Protein AF-A0A7V7UCE7-F1 (afdb_monomer)

Nearest PDB structures (foldseek):
  3bz5-assembly1_A  TM=2.834E-01  e=5.303E-12  unclassified
  5e53-assembly2_B  TM=3.609E-01  e=8.798E-06  Gallus gallus
  7mrs-assembly1_A  TM=3.749E-01  e=8.173E-05  Danio rerio
  4y5v-assembly1_F  TM=6.718E-01  e=5.682E-02  Homo sapiens
  5g56-assembly1_A  TM=4.077E-01  e=1.436E-02  Acetivibrio thermocellus

InterPro domains:
  IPR001611 Leucine-rich repeat [PS51450] (193-213)
  IPR003961 Fibronectin type III [PS50853] (626-722)
  IPR013378 Internalin B-like, B-repeat [PF09479] (560-621)
  IPR013378 Internalin B-like, B-repeat [TIGR02543] (589-625)
  IPR013783 Immunoglobulin-like fold [G3DSA:2.60.40.10] (626-721)
  IPR017853 Glycoside hydrolase superfamily [SSF51445] (858-1209)
  IPR032675 Leucine-rich repeat domain superfamily [G3DSA:3.80.10.10] (115-264)
  IPR032675 Leucine-rich repeat domain superfamily [G3DSA:3.80.10.10] (298-503)
  IPR036116 Fibronectin type III superfamily [SSF49265] (626-714)
  IPR042229 Listeria-Bacteroides repeat domain superfamily [G3DSA:2.60.40.4270] (557-625)
  IPR043780 Domain of unknown function DUF5722 [PF18989] (842-1233)
  IPR052574 Cell Division and Infection-Related Protein [PTHR47566] (71-230)

Organism: NCBI:txid2307010

pLDDT: mean 83.27, std 21.73, range [21.67, 98.94]

Structure (mmCIF, N/CA/C/O backbone):
data_AF-A0A7V7UCE7-F1
#
_entry.id   AF-A0A7V7UCE7-F1
#
loop_
_atom_site.group_PDB
_atom_site.id
_atom_site.type_symbol
_atom_site.label_atom_id
_atom_site.label_alt_id
_atom_site.label_comp_id
_atom_site.label_asym_id
_atom_site.label_entity_id
_atom_site.label_seq_id
_atom_site.pdbx_PDB_ins_code
_atom_site.Cartn_x
_atom_site.Cartn_y
_atom_site.Cartn_z
_atom_site.occupancy
_atom_site.B_iso_or_equiv
_atom_site.auth_seq_id
_atom_site.auth_comp_id
_atom_site.auth_asym_id
_atom_site.auth_atom_id
_atom_site.pdbx_PDB_model_num
ATOM 1 N N . MET A 1 1 ? 52.303 9.002 11.054 1.00 23.67 1 MET A N 1
ATOM 2 C CA . MET A 1 1 ? 52.850 9.450 12.361 1.00 23.67 1 MET A CA 1
ATOM 3 C C . MET A 1 1 ? 52.082 10.687 12.829 1.00 23.67 1 MET A C 1
ATOM 5 O O . MET A 1 1 ? 51.393 11.267 12.009 1.00 23.67 1 MET A O 1
ATOM 9 N N . ARG A 1 2 ? 52.197 11.039 14.122 1.00 22.28 2 ARG A N 1
ATOM 10 C CA . ARG A 1 2 ? 52.007 12.368 14.765 1.00 22.28 2 ARG A CA 1
ATOM 11 C C . ARG A 1 2 ? 51.325 13.491 13.943 1.00 22.28 2 ARG A C 1
ATOM 13 O O . ARG A 1 2 ? 51.904 13.961 12.975 1.00 22.28 2 ARG A O 1
ATOM 20 N N . GLY A 1 3 ? 50.183 13.999 14.429 1.00 26.69 3 GLY A N 1
ATOM 21 C CA . GLY A 1 3 ? 49.480 15.158 13.844 1.00 26.69 3 GLY A CA 1
ATOM 22 C C . GLY A 1 3 ? 48.153 15.519 14.535 1.00 26.69 3 GLY A C 1
ATOM 23 O O . GLY A 1 3 ? 47.146 15.711 13.866 1.00 26.69 3 GLY A O 1
ATOM 24 N N . PHE A 1 4 ? 48.103 15.523 15.873 1.00 21.67 4 PHE A N 1
ATOM 25 C CA . PHE A 1 4 ? 46.859 15.715 16.640 1.00 21.67 4 PHE A CA 1
ATOM 26 C C . PHE A 1 4 ? 46.605 17.203 16.992 1.00 21.67 4 PHE A C 1
ATOM 28 O O . PHE A 1 4 ? 47.372 17.786 17.747 1.00 21.67 4 PHE A O 1
ATOM 35 N N . PHE A 1 5 ? 45.470 17.744 16.529 1.00 24.64 5 PHE A N 1
ATOM 36 C CA . PHE A 1 5 ? 44.662 18.832 17.128 1.00 24.64 5 PHE A CA 1
ATOM 37 C C . PHE A 1 5 ? 45.273 20.223 17.451 1.00 24.64 5 PHE A C 1
ATOM 39 O O . PHE A 1 5 ? 45.774 20.466 18.547 1.00 24.64 5 PHE A O 1
ATOM 46 N N . SER A 1 6 ? 44.878 21.214 16.644 1.00 26.36 6 SER A N 1
ATOM 47 C CA . SER A 1 6 ? 44.253 22.479 17.095 1.00 26.36 6 SER A CA 1
ATOM 48 C C . SER A 1 6 ? 43.114 22.812 16.104 1.00 26.36 6 SER A C 1
ATOM 50 O O . SER A 1 6 ? 43.282 22.652 14.904 1.00 26.36 6 SER A O 1
ATOM 52 N N . LYS A 1 7 ? 41.842 22.933 16.523 1.00 25.97 7 LYS A N 1
ATOM 53 C CA . LYS A 1 7 ? 41.157 24.095 17.146 1.00 25.97 7 LYS A CA 1
ATOM 54 C C . LYS A 1 7 ? 41.164 25.364 16.258 1.00 25.97 7 LYS A C 1
ATOM 56 O O . LYS A 1 7 ? 42.241 25.795 15.886 1.00 25.97 7 LYS A O 1
ATOM 61 N N . SER A 1 8 ? 40.041 26.056 15.993 1.00 25.19 8 SER A N 1
ATOM 62 C CA . SER A 1 8 ? 38.633 25.799 16.380 1.00 25.19 8 SER A CA 1
ATOM 63 C C . SER A 1 8 ? 37.626 26.776 15.719 1.00 25.19 8 SER A C 1
ATOM 65 O O . SER A 1 8 ? 37.740 27.966 15.975 1.00 25.19 8 SER A O 1
ATOM 67 N N . PHE A 1 9 ? 36.551 26.255 15.090 1.00 23.66 9 PHE A N 1
ATOM 68 C CA . PHE A 1 9 ? 35.233 26.917 14.851 1.00 23.66 9 PHE A CA 1
ATOM 69 C C . PHE A 1 9 ? 35.211 28.104 13.828 1.00 23.66 9 PHE A C 1
ATOM 71 O O . PHE A 1 9 ? 36.221 28.759 13.640 1.00 23.66 9 PHE A O 1
ATOM 78 N N . HIS A 1 10 ? 34.115 28.440 13.112 1.00 24.58 10 HIS A N 1
ATOM 79 C CA . HIS A 1 10 ? 32.761 27.847 13.034 1.00 24.58 10 HIS A CA 1
ATOM 80 C C . HIS A 1 10 ? 32.027 28.104 11.682 1.00 24.58 10 HIS A C 1
ATOM 82 O O . HIS A 1 10 ? 32.073 29.205 11.155 1.00 24.58 10 HIS A O 1
ATOM 88 N N . LYS A 1 11 ? 31.258 27.101 11.218 1.00 25.03 11 LYS A N 1
ATOM 89 C CA . LYS A 1 11 ? 29.996 27.148 10.423 1.00 25.03 11 LYS A CA 1
ATOM 90 C C . LYS A 1 11 ? 29.757 28.246 9.351 1.00 25.03 11 LYS A C 1
ATOM 92 O O . LYS A 1 11 ? 29.308 29.334 9.695 1.00 25.03 11 LYS A O 1
ATOM 97 N N . LYS A 1 12 ? 29.717 27.829 8.072 1.00 24.91 12 LYS A N 1
ATOM 98 C CA . LYS A 1 12 ? 28.492 27.737 7.217 1.00 24.91 12 LYS A CA 1
ATOM 99 C C . LYS A 1 12 ? 28.856 27.257 5.788 1.00 24.91 12 LYS A C 1
ATOM 101 O O . LYS A 1 12 ? 29.363 28.063 5.022 1.00 24.91 12 LYS A O 1
ATOM 106 N N . ARG A 1 13 ? 28.594 25.977 5.450 1.00 26.92 13 ARG A N 1
ATOM 107 C CA . ARG A 1 13 ? 28.372 25.383 4.092 1.00 26.92 13 ARG A CA 1
ATOM 108 C C . ARG A 1 13 ? 28.498 23.844 4.132 1.00 26.92 13 ARG A C 1
ATOM 110 O O . ARG A 1 13 ? 29.574 23.295 3.935 1.00 26.92 13 ARG A O 1
ATOM 117 N N . LEU A 1 14 ? 27.389 23.184 4.472 1.00 26.16 14 LEU A N 1
ATOM 118 C CA . LEU A 1 14 ? 27.006 21.773 4.247 1.00 26.16 14 LEU A CA 1
ATOM 119 C C . LEU A 1 14 ? 25.583 21.667 4.846 1.00 26.16 14 LEU A C 1
ATOM 121 O O . LEU A 1 14 ? 25.400 22.210 5.943 1.00 26.16 14 LEU A O 1
ATOM 125 N N . PRO A 1 15 ? 24.576 21.056 4.191 1.00 30.05 15 PRO A N 1
ATOM 126 C CA . PRO A 1 15 ? 24.658 19.980 3.197 1.00 30.05 15 PRO A CA 1
ATOM 127 C C . PRO A 1 15 ? 24.582 20.435 1.728 1.00 30.05 15 PRO A C 1
ATOM 129 O O . PRO A 1 15 ? 23.951 21.440 1.426 1.00 30.05 15 PRO A O 1
ATOM 132 N N . PHE A 1 16 ? 25.199 19.657 0.828 1.00 25.16 16 PHE A N 1
ATOM 133 C CA . PHE A 1 16 ? 24.951 19.700 -0.628 1.00 25.16 16 PHE A CA 1
ATOM 134 C C . PHE A 1 16 ? 25.319 18.372 -1.344 1.00 25.16 16 PHE A C 1
ATOM 136 O O . PHE A 1 16 ? 25.553 18.348 -2.543 1.00 25.16 16 PHE A O 1
ATOM 143 N N . LEU A 1 17 ? 25.435 17.254 -0.612 1.00 27.25 17 LEU A N 1
ATOM 144 C CA . LEU A 1 17 ? 25.770 15.932 -1.172 1.00 27.25 17 LEU A CA 1
ATOM 145 C C . LEU A 1 17 ? 24.770 14.877 -0.677 1.00 27.25 17 LEU A C 1
ATOM 147 O O . LEU A 1 17 ? 25.095 14.074 0.195 1.00 27.25 17 LEU A O 1
ATOM 151 N N . LEU A 1 18 ? 23.536 15.002 -1.177 1.00 29.81 18 LEU A N 1
ATOM 152 C CA . LEU A 1 18 ? 22.464 13.986 -1.284 1.00 29.81 18 LEU A CA 1
ATOM 153 C C . LEU A 1 18 ? 21.170 14.625 -1.856 1.00 29.81 18 LEU A C 1
ATOM 155 O O . LEU A 1 18 ? 20.064 14.245 -1.493 1.00 29.81 18 LEU A O 1
ATOM 159 N N . LEU A 1 19 ? 21.308 15.660 -2.701 1.00 25.17 19 LEU A N 1
ATOM 160 C CA . LEU A 1 19 ? 20.216 16.565 -3.109 1.00 25.17 19 LEU A CA 1
ATOM 161 C C . LEU A 1 19 ? 19.968 16.571 -4.634 1.00 25.17 19 LEU A C 1
ATOM 163 O O . LEU A 1 19 ? 19.284 17.449 -5.140 1.00 25.17 19 LEU A O 1
ATOM 167 N N . ILE A 1 20 ? 20.544 15.618 -5.377 1.00 25.30 20 ILE A N 1
ATOM 168 C CA . ILE A 1 20 ? 20.394 15.494 -6.841 1.00 25.30 20 ILE A CA 1
ATOM 169 C C . ILE A 1 20 ? 20.175 14.012 -7.199 1.00 25.30 20 ILE A C 1
ATOM 171 O O . ILE A 1 20 ? 20.929 13.421 -7.968 1.00 25.30 20 ILE A O 1
ATOM 175 N N . CYS A 1 21 ? 19.176 13.389 -6.561 1.00 26.44 21 CYS A N 1
ATOM 176 C CA . CYS A 1 21 ? 18.875 11.960 -6.734 1.00 26.44 21 CYS A CA 1
ATOM 177 C C . CYS A 1 21 ? 17.423 11.672 -7.149 1.00 26.44 21 CYS A C 1
ATOM 179 O O . CYS A 1 21 ? 17.206 10.699 -7.859 1.00 26.44 21 CYS A O 1
ATOM 181 N N . ILE A 1 22 ? 16.438 12.480 -6.722 1.00 32.56 22 ILE A N 1
ATOM 182 C CA . ILE A 1 22 ? 15.011 12.249 -7.023 1.00 32.56 22 ILE A CA 1
ATOM 183 C C . ILE A 1 22 ? 14.295 13.579 -7.326 1.00 32.56 22 ILE A C 1
ATOM 185 O O . ILE A 1 22 ? 13.597 14.139 -6.486 1.00 32.56 22 ILE A O 1
ATOM 189 N N . LEU A 1 23 ? 14.473 14.074 -8.552 1.00 24.14 23 LEU A N 1
ATOM 190 C CA . LEU A 1 23 ? 13.428 14.825 -9.272 1.00 24.14 23 LEU A CA 1
ATOM 191 C C . LEU A 1 23 ? 12.889 14.026 -10.477 1.00 24.14 23 LEU A C 1
ATOM 193 O O . LEU A 1 23 ? 11.981 14.480 -11.159 1.00 24.14 23 LEU A O 1
ATOM 197 N N . THR A 1 24 ? 13.424 12.822 -10.712 1.00 26.25 24 THR A N 1
ATOM 198 C CA . THR A 1 24 ? 13.091 11.934 -11.836 1.00 26.25 24 THR A CA 1
ATOM 199 C C . THR A 1 24 ? 13.032 10.459 -11.401 1.00 26.25 24 THR A C 1
ATOM 201 O O . THR A 1 24 ? 13.608 9.578 -12.035 1.00 26.25 24 THR A O 1
ATOM 204 N N . GLU A 1 25 ? 12.304 10.154 -10.316 1.00 29.14 25 GLU A N 1
ATOM 205 C CA . GLU A 1 25 ? 11.680 8.822 -10.204 1.00 29.14 25 GLU A CA 1
ATOM 206 C C . GLU A 1 25 ? 10.462 8.814 -11.139 1.00 29.14 25 GLU A C 1
ATOM 208 O O . GLU A 1 25 ? 9.338 9.099 -10.725 1.00 29.14 25 GLU A O 1
ATOM 213 N N . SER A 1 26 ? 10.709 8.548 -12.424 1.00 25.58 26 SER A N 1
ATOM 214 C CA . SER A 1 26 ? 9.667 8.477 -13.448 1.00 25.58 26 SER A CA 1
ATOM 215 C C . SER A 1 26 ? 8.749 7.284 -13.188 1.00 25.58 26 SER A C 1
ATOM 217 O O . SER A 1 26 ? 9.006 6.161 -13.623 1.00 25.58 26 SER A O 1
ATOM 219 N N . VAL A 1 27 ? 7.646 7.539 -12.487 1.00 26.81 27 VAL A N 1
ATOM 220 C CA . VAL A 1 27 ? 6.449 6.705 -12.591 1.00 26.81 27 VAL A CA 1
ATOM 221 C C . VAL A 1 27 ? 5.976 6.836 -14.033 1.00 26.81 27 VAL A C 1
ATOM 223 O O . VAL A 1 27 ? 5.474 7.888 -14.416 1.00 26.81 27 VAL A O 1
ATOM 226 N N . ILE A 1 28 ? 6.175 5.792 -14.837 1.00 24.33 28 ILE A N 1
ATOM 227 C CA . ILE A 1 28 ? 5.596 5.729 -16.179 1.00 24.33 28 ILE A CA 1
ATOM 228 C C . ILE A 1 28 ? 4.081 5.629 -15.988 1.00 24.33 28 ILE A C 1
ATOM 230 O O . ILE A 1 28 ? 3.570 4.604 -15.528 1.00 24.33 28 ILE A O 1
ATOM 234 N N . PHE A 1 29 ? 3.383 6.727 -16.264 1.00 23.66 29 PHE A N 1
ATOM 235 C CA . PHE A 1 29 ? 1.930 6.765 -16.315 1.00 23.66 29 PHE A CA 1
ATOM 236 C C . PHE A 1 29 ? 1.479 6.267 -17.694 1.00 23.66 29 PHE A C 1
ATOM 238 O O . PHE A 1 29 ? 1.964 6.795 -18.692 1.00 23.66 29 PHE A O 1
ATOM 245 N N . PRO A 1 30 ? 0.542 5.310 -17.783 1.00 24.25 30 PRO A N 1
ATOM 246 C CA . PRO A 1 30 ? -0.376 5.283 -18.908 1.00 24.25 30 PRO A CA 1
ATOM 247 C C . PRO A 1 30 ? -1.376 6.431 -18.714 1.00 24.25 30 PRO A C 1
ATOM 249 O O . PRO A 1 30 ? -1.992 6.527 -17.644 1.00 24.25 30 PRO A O 1
ATOM 252 N N . ASP A 1 31 ? -1.526 7.300 -19.710 1.00 23.47 31 ASP A N 1
ATOM 253 C CA . ASP A 1 31 ? -2.637 8.252 -19.717 1.00 23.47 31 ASP A CA 1
ATOM 254 C C . ASP A 1 31 ? -3.942 7.517 -20.062 1.00 23.47 31 ASP A C 1
ATOM 256 O O . ASP A 1 31 ? -3.928 6.506 -20.767 1.00 23.47 31 ASP A O 1
ATOM 260 N N . MET A 1 32 ? -5.064 7.963 -19.495 1.00 24.58 32 MET A N 1
ATOM 261 C CA . MET A 1 32 ? -6.383 7.403 -19.788 1.00 24.58 32 MET A CA 1
ATOM 262 C C . MET A 1 32 ? -7.509 8.288 -19.241 1.00 24.58 32 MET A C 1
ATOM 264 O O . MET A 1 32 ? -7.653 8.463 -18.025 1.00 24.58 32 MET A O 1
ATOM 268 N N . THR A 1 33 ? -8.390 8.758 -20.125 1.00 24.41 33 THR A N 1
ATOM 269 C CA . THR A 1 33 ? -9.646 9.421 -19.746 1.00 24.41 33 THR A CA 1
ATOM 270 C C . THR A 1 33 ? -10.866 8.702 -20.335 1.00 24.41 33 THR A C 1
ATOM 272 O O . THR A 1 33 ? -10.758 7.951 -21.294 1.00 24.41 33 THR A O 1
ATOM 275 N N . LEU A 1 34 ? -12.040 8.965 -19.742 1.00 27.09 34 LEU A N 1
ATOM 276 C CA . LEU A 1 34 ? -13.383 8.584 -20.226 1.00 27.09 34 LEU A CA 1
ATOM 277 C C . LEU A 1 34 ? -13.734 7.076 -20.276 1.00 27.09 34 LEU A C 1
ATOM 279 O O . LEU A 1 34 ? -12.891 6.202 -20.121 1.00 27.09 34 LEU A O 1
ATOM 283 N N . VAL A 1 35 ? -15.048 6.799 -20.137 1.00 25.80 35 VAL A N 1
ATOM 284 C CA . VAL A 1 35 ? -15.486 5.776 -19.160 1.00 25.80 35 VAL A CA 1
ATOM 285 C C . VAL A 1 35 ? -17.008 5.422 -19.130 1.00 25.80 35 VAL A C 1
ATOM 287 O O . VAL A 1 35 ? -17.846 6.324 -19.230 1.00 25.80 35 VAL A O 1
ATOM 290 N N . HIS A 1 36 ? -17.279 4.178 -18.674 1.00 27.17 36 HIS A N 1
ATOM 291 C CA . HIS A 1 36 ? -18.432 3.597 -17.916 1.00 27.17 36 HIS A CA 1
ATOM 292 C C . HIS A 1 36 ? -19.767 3.234 -18.612 1.00 27.17 36 HIS A C 1
ATOM 294 O O . HIS A 1 36 ? -20.628 4.094 -18.759 1.00 27.17 36 HIS A O 1
ATOM 300 N N . ALA A 1 37 ? -20.004 1.910 -18.629 1.00 26.75 37 ALA A N 1
ATOM 301 C CA . ALA A 1 37 ? -21.055 1.164 -17.906 1.00 26.75 37 ALA A CA 1
ATOM 302 C C . ALA A 1 37 ? -22.496 1.125 -18.446 1.00 26.75 37 ALA A C 1
ATOM 304 O O . ALA A 1 37 ? -23.168 2.154 -18.473 1.00 26.75 37 ALA A O 1
ATOM 305 N N . THR A 1 38 ? -23.070 -0.091 -18.516 1.00 24.92 38 THR A N 1
ATOM 306 C CA . THR A 1 38 ? -24.053 -0.514 -17.478 1.00 24.92 38 THR A CA 1
ATOM 307 C C . THR A 1 38 ? -24.427 -2.014 -17.397 1.00 24.92 38 THR A C 1
ATOM 309 O O . THR A 1 38 ? -24.594 -2.720 -18.382 1.00 24.92 38 THR A O 1
ATOM 312 N N . GLU A 1 39 ? -24.649 -2.434 -16.143 1.00 29.00 39 GLU A N 1
ATOM 313 C CA . GLU A 1 39 ? -25.415 -3.581 -15.600 1.00 29.00 39 GLU A CA 1
ATOM 314 C C . GLU A 1 39 ? -26.655 -4.062 -16.422 1.00 29.00 39 GLU A C 1
ATOM 316 O O . GLU A 1 39 ? -27.296 -3.259 -17.087 1.00 29.00 39 GLU A O 1
ATOM 321 N N . THR A 1 40 ? -27.196 -5.301 -16.345 1.00 26.14 40 THR A N 1
ATOM 322 C CA . THR A 1 40 ? -27.156 -6.352 -15.286 1.00 26.14 40 THR A CA 1
ATOM 323 C C . THR A 1 40 ? -27.693 -7.742 -15.737 1.00 26.14 40 THR A C 1
ATOM 325 O O . THR A 1 40 ? -28.604 -7.798 -16.555 1.00 26.14 40 THR A O 1
ATOM 328 N N . ALA A 1 41 ? -27.300 -8.810 -15.008 1.00 27.03 41 ALA A N 1
ATOM 329 C CA . ALA A 1 41 ? -28.012 -10.107 -14.806 1.00 27.03 41 ALA A CA 1
ATOM 330 C C . ALA A 1 41 ? -28.160 -11.069 -16.033 1.00 27.03 41 ALA A C 1
ATOM 332 O O . ALA A 1 41 ? -27.987 -10.652 -17.167 1.00 27.03 41 ALA A O 1
ATOM 333 N N . ASN A 1 42 ? -28.436 -12.385 -15.908 1.00 27.34 42 ASN A N 1
ATOM 334 C CA . ASN A 1 42 ? -28.851 -13.219 -14.759 1.00 27.34 42 ASN A CA 1
ATOM 335 C C . ASN A 1 42 ? -28.412 -14.723 -14.885 1.00 27.34 42 ASN A C 1
ATOM 337 O O . ASN A 1 42 ? -27.919 -15.123 -15.929 1.00 27.34 42 ASN A O 1
ATOM 341 N N . GLU A 1 43 ? -28.616 -15.520 -13.816 1.00 27.47 43 GLU A N 1
ATOM 342 C CA . GLU A 1 43 ? -28.775 -17.008 -13.660 1.00 27.47 43 GLU A CA 1
ATOM 343 C C . GLU A 1 43 ? -28.691 -17.991 -14.881 1.00 27.47 43 GLU A C 1
ATOM 345 O O . GLU A 1 43 ? -29.163 -17.663 -15.958 1.00 27.47 43 GLU A O 1
ATOM 350 N N . SER A 1 44 ? -28.322 -19.295 -14.791 1.00 26.97 44 SER A N 1
ATOM 351 C CA . SER A 1 44 ? -27.717 -20.190 -13.757 1.00 26.97 44 SER A CA 1
ATOM 352 C C . SER A 1 44 ? -27.581 -21.668 -14.278 1.00 26.97 44 SER A C 1
ATOM 354 O O . SER A 1 44 ? -27.980 -21.938 -15.403 1.00 26.97 44 SER A O 1
ATOM 356 N N . ILE A 1 45 ? -27.152 -22.625 -13.416 1.00 27.50 45 ILE A N 1
ATOM 357 C CA . ILE A 1 45 ? -27.502 -24.088 -13.396 1.00 27.50 45 ILE A CA 1
ATOM 358 C C . ILE A 1 45 ? -26.719 -25.141 -14.258 1.00 27.50 45 ILE A C 1
ATOM 360 O O . ILE A 1 45 ? -26.798 -25.144 -15.476 1.00 27.50 45 ILE A O 1
ATOM 364 N N . MET A 1 46 ? -26.113 -26.120 -13.538 1.00 24.75 46 MET A N 1
ATOM 365 C CA . MET A 1 46 ? -25.887 -27.580 -13.810 1.00 24.75 46 MET A CA 1
ATOM 366 C C . MET A 1 46 ? -25.120 -28.097 -15.063 1.00 24.75 46 MET A C 1
ATOM 368 O O . MET A 1 46 ? -24.949 -27.374 -16.030 1.00 24.75 46 MET A O 1
ATOM 372 N N . GLU A 1 47 ? -24.705 -29.380 -15.167 1.00 28.19 47 GLU A N 1
ATOM 373 C CA . GLU A 1 47 ? -24.090 -30.365 -14.224 1.00 28.19 47 GLU A CA 1
ATOM 374 C C . GLU A 1 47 ? -23.636 -31.640 -15.006 1.00 28.19 47 GLU A C 1
ATOM 376 O O . GLU A 1 47 ? -24.178 -31.944 -16.062 1.00 28.19 47 GLU A O 1
ATOM 381 N N . ASP A 1 48 ? -22.686 -32.388 -14.433 1.00 30.22 48 ASP A N 1
ATOM 382 C CA . ASP A 1 48 ? -22.411 -33.840 -14.566 1.00 30.22 48 ASP A CA 1
ATOM 383 C C . ASP A 1 48 ? -21.825 -34.548 -15.833 1.00 30.22 48 ASP A C 1
ATOM 385 O O . ASP A 1 48 ? -22.404 -34.615 -16.912 1.00 30.22 48 ASP A O 1
ATOM 389 N N . ALA A 1 49 ? -20.726 -35.274 -15.550 1.00 29.75 49 ALA A N 1
ATOM 390 C CA . ALA A 1 49 ? -20.544 -36.733 -15.718 1.00 29.75 49 ALA A CA 1
ATOM 391 C C . ALA A 1 49 ? -20.076 -37.437 -17.029 1.00 29.75 49 ALA A C 1
ATOM 393 O O . ALA A 1 49 ? -20.879 -37.803 -17.881 1.00 29.75 49 ALA A O 1
ATOM 394 N N . THR A 1 50 ? -18.860 -38.024 -16.921 1.00 28.38 50 THR A N 1
ATOM 395 C CA . THR A 1 50 ? -18.514 -39.447 -17.267 1.00 28.38 50 THR A CA 1
ATOM 396 C C . THR A 1 50 ? -18.428 -39.848 -18.765 1.00 28.38 50 THR A C 1
ATOM 398 O O . THR A 1 50 ? -18.897 -39.096 -19.602 1.00 28.38 50 THR A O 1
ATOM 401 N N . LYS A 1 51 ? -17.858 -40.975 -19.261 1.00 30.80 51 LYS A N 1
ATOM 402 C CA . LYS A 1 51 ? -17.092 -42.200 -18.827 1.00 30.80 51 LYS A CA 1
ATOM 403 C C . LYS A 1 51 ? -16.581 -42.889 -20.143 1.00 30.80 51 LYS A C 1
ATOM 405 O O . LYS A 1 51 ? -17.144 -42.574 -21.183 1.00 30.80 51 LYS A O 1
ATOM 410 N N . GLU A 1 52 ? -15.661 -43.864 -20.266 1.00 30.22 52 GLU A N 1
ATOM 411 C CA . GLU A 1 52 ? -14.587 -44.516 -19.468 1.00 30.22 52 GLU A CA 1
ATOM 412 C C . GLU A 1 52 ? -13.773 -45.468 -20.405 1.00 30.22 52 GLU A C 1
ATOM 414 O O . GLU A 1 52 ? -14.254 -45.731 -21.504 1.00 30.22 52 GLU A O 1
ATOM 419 N N . ASN A 1 53 ? -12.678 -46.093 -19.918 1.00 28.77 53 ASN A N 1
ATOM 420 C CA . ASN A 1 53 ? -12.087 -47.376 -20.403 1.00 28.77 53 ASN A CA 1
ATOM 421 C C . ASN A 1 53 ? -11.408 -47.434 -21.805 1.00 28.77 53 ASN A C 1
ATOM 423 O O . ASN A 1 53 ? -11.798 -46.712 -22.712 1.00 28.77 53 ASN A O 1
ATOM 427 N N . ASP A 1 54 ? -10.450 -48.334 -22.105 1.00 29.56 54 ASP A N 1
ATOM 428 C CA . ASP A 1 54 ? -9.411 -49.042 -21.306 1.00 29.56 54 ASP A CA 1
ATOM 429 C C . ASP A 1 54 ? -8.358 -49.700 -22.263 1.00 29.56 54 ASP A C 1
ATOM 431 O O . ASP A 1 54 ? -8.600 -49.746 -23.464 1.00 29.56 54 ASP A O 1
ATOM 435 N N . ALA A 1 55 ? -7.231 -50.196 -21.720 1.00 31.38 55 ALA A N 1
ATOM 436 C CA . ALA A 1 55 ? -6.396 -51.377 -22.089 1.00 31.38 55 ALA A CA 1
ATOM 437 C C . ALA A 1 55 ? -6.235 -51.916 -23.554 1.00 31.38 55 ALA A C 1
ATOM 439 O O . ALA A 1 55 ? -7.203 -52.006 -24.296 1.00 31.38 55 ALA A O 1
ATOM 440 N N . THR A 1 56 ? -5.109 -52.509 -24.023 1.00 30.73 56 THR A N 1
ATOM 441 C CA . THR A 1 56 ? -3.683 -52.661 -23.588 1.00 30.73 56 THR A CA 1
ATOM 442 C C . THR A 1 56 ? -2.848 -53.447 -24.652 1.00 30.73 56 THR A C 1
ATOM 444 O O . THR A 1 56 ? -3.403 -54.334 -25.291 1.00 30.73 56 THR A O 1
ATOM 447 N N . ASP A 1 57 ? -1.511 -53.260 -24.649 1.00 30.30 57 ASP A N 1
ATOM 448 C CA . ASP A 1 57 ? -0.416 -54.269 -24.836 1.00 30.30 57 ASP A CA 1
ATOM 449 C C . ASP A 1 57 ? 0.282 -54.589 -26.204 1.00 30.30 57 ASP A C 1
ATOM 451 O O . ASP A 1 57 ? -0.353 -54.655 -27.247 1.00 30.30 57 ASP A O 1
ATOM 455 N N . SER A 1 58 ? 1.617 -54.809 -26.088 1.00 28.97 58 SER A N 1
ATOM 456 C CA . SER A 1 58 ? 2.602 -55.715 -26.776 1.00 28.97 58 SER A CA 1
ATOM 457 C C . SER A 1 58 ? 2.652 -55.982 -28.317 1.00 28.97 58 SER A C 1
ATOM 459 O O . SER A 1 58 ? 1.629 -55.992 -28.984 1.00 28.97 58 SER A O 1
ATOM 461 N N . THR A 1 59 ? 3.790 -56.293 -29.001 1.00 29.91 59 THR A N 1
ATOM 462 C CA . THR A 1 59 ? 5.277 -56.220 -28.765 1.00 29.91 59 THR A CA 1
ATOM 463 C C . THR A 1 59 ? 6.109 -56.507 -30.058 1.00 29.91 59 THR A C 1
ATOM 465 O O . THR A 1 59 ? 5.674 -57.313 -30.868 1.00 29.91 59 THR A O 1
ATOM 468 N N . GLN A 1 60 ? 7.369 -56.011 -30.104 1.00 29.45 60 GLN A N 1
ATOM 469 C CA . GLN A 1 60 ? 8.617 -56.605 -30.693 1.00 29.45 60 GLN A CA 1
ATOM 470 C C . GLN A 1 60 ? 8.930 -56.690 -32.224 1.00 29.45 60 GLN A C 1
ATOM 472 O O . GLN A 1 60 ? 8.161 -57.235 -33.000 1.00 29.45 60 GLN A O 1
ATOM 477 N N . GLU A 1 61 ? 10.194 -56.309 -32.538 1.00 30.80 61 GLU A N 1
ATOM 478 C CA . GLU A 1 61 ? 11.187 -56.894 -33.502 1.00 30.80 61 GLU A CA 1
ATOM 479 C C . GLU A 1 61 ? 10.978 -56.824 -35.048 1.00 30.80 61 GLU A C 1
ATOM 481 O O . GLU A 1 61 ? 9.851 -56.877 -35.520 1.00 30.80 61 GLU A O 1
ATOM 486 N N . ALA A 1 62 ? 12.013 -56.767 -35.923 1.00 32.59 62 ALA A N 1
ATOM 487 C CA . ALA A 1 62 ? 13.435 -56.337 -35.811 1.00 32.59 62 ALA A CA 1
ATOM 488 C C . ALA A 1 62 ? 14.178 -56.252 -37.191 1.00 32.59 62 ALA A C 1
ATOM 490 O O . ALA A 1 62 ? 13.838 -56.993 -38.107 1.00 32.59 62 ALA A O 1
ATOM 491 N N . ASP A 1 63 ? 15.257 -55.445 -37.226 1.00 32.59 63 ASP A N 1
ATOM 492 C CA . ASP A 1 63 ? 16.539 -55.563 -37.990 1.00 32.59 63 ASP A CA 1
ATOM 493 C C . ASP A 1 63 ? 16.702 -55.332 -39.528 1.00 32.59 63 ASP A C 1
ATOM 495 O O . ASP A 1 63 ? 15.744 -55.348 -40.294 1.00 32.59 63 ASP A O 1
ATOM 499 N N . ASP A 1 64 ? 17.989 -55.153 -39.914 1.00 29.83 64 ASP A N 1
ATOM 500 C CA . ASP A 1 64 ? 18.651 -55.183 -41.256 1.00 29.83 64 ASP A CA 1
ATOM 501 C C . ASP A 1 64 ? 18.373 -54.077 -42.325 1.00 29.83 64 ASP A C 1
ATOM 503 O O . ASP A 1 64 ? 17.235 -53.663 -42.524 1.00 29.83 64 ASP A O 1
ATOM 507 N N . THR A 1 65 ? 19.326 -53.602 -43.166 1.00 31.05 65 THR A N 1
ATOM 508 C CA . THR A 1 65 ? 20.792 -53.309 -43.041 1.00 31.05 65 THR A CA 1
ATOM 509 C C . THR A 1 65 ? 21.300 -52.441 -44.230 1.00 31.05 65 THR A C 1
ATOM 511 O O . THR A 1 65 ? 20.823 -52.619 -45.345 1.00 31.05 65 THR A O 1
ATOM 514 N N . ASN A 1 66 ? 22.358 -51.627 -44.011 1.00 30.58 66 ASN A N 1
ATOM 515 C CA . ASN A 1 66 ? 23.353 -51.100 -44.995 1.00 30.58 66 ASN A CA 1
ATOM 516 C C . ASN A 1 66 ? 22.839 -50.276 -46.229 1.00 30.58 66 ASN A C 1
ATOM 518 O O . ASN A 1 66 ? 21.646 -50.170 -46.462 1.00 30.58 66 ASN A O 1
ATOM 522 N N . GLU A 1 67 ? 23.640 -49.561 -47.047 1.00 28.95 67 GLU A N 1
ATOM 523 C CA . GLU A 1 67 ? 25.101 -49.326 -47.127 1.00 28.95 67 GLU A CA 1
ATOM 524 C C . GLU A 1 67 ? 25.441 -47.899 -47.665 1.00 28.95 67 GLU A C 1
ATOM 526 O O . GLU A 1 67 ? 24.557 -47.125 -48.023 1.00 28.95 67 GLU A O 1
ATOM 531 N N . VAL A 1 68 ? 26.733 -47.546 -47.739 1.00 31.30 68 VAL A N 1
ATOM 532 C CA . VAL A 1 68 ? 27.331 -46.283 -48.277 1.00 31.30 68 VAL A CA 1
ATOM 533 C C . VAL A 1 68 ? 28.537 -46.693 -49.181 1.00 31.30 68 VAL A C 1
ATOM 535 O O . VAL A 1 68 ? 28.780 -47.900 -49.234 1.00 31.30 68 VAL A O 1
ATOM 538 N N . PRO A 1 69 ? 29.372 -45.839 -49.846 1.00 55.91 69 PRO A N 1
ATOM 539 C CA . PRO A 1 69 ? 29.428 -44.365 -49.966 1.00 55.91 69 PRO A CA 1
ATOM 540 C C . PRO A 1 69 ? 29.708 -43.824 -51.405 1.00 55.91 69 PRO A C 1
ATOM 542 O O . PRO A 1 69 ? 29.821 -44.601 -52.346 1.00 55.91 69 PRO A O 1
ATOM 545 N N . HIS A 1 70 ? 29.908 -42.500 -51.578 1.00 28.45 70 HIS A N 1
ATOM 546 C CA . HIS A 1 70 ? 31.173 -41.892 -52.082 1.00 28.45 70 HIS A CA 1
ATOM 547 C C . HIS A 1 70 ? 31.122 -40.341 -52.201 1.00 28.45 70 HIS A C 1
ATOM 549 O O . HIS A 1 70 ? 30.073 -39.724 -52.053 1.00 28.45 70 HIS A O 1
ATOM 555 N N . THR A 1 71 ? 32.291 -39.720 -52.412 1.00 29.75 71 THR A N 1
ATOM 556 C CA . THR A 1 71 ? 32.610 -38.267 -52.506 1.00 29.75 71 THR A CA 1
ATOM 557 C C . THR A 1 71 ? 33.710 -38.071 -53.594 1.00 29.75 71 THR A C 1
ATOM 559 O O . THR A 1 71 ? 34.087 -39.103 -54.166 1.00 29.75 71 THR A O 1
ATOM 562 N N . PRO A 1 72 ? 34.327 -36.886 -53.878 1.00 50.47 72 PRO A N 1
ATOM 563 C CA . PRO A 1 72 ? 34.081 -35.483 -53.457 1.00 50.47 72 PRO A CA 1
ATOM 564 C C . PRO A 1 72 ? 34.170 -34.401 -54.598 1.00 50.47 72 PRO A C 1
ATOM 566 O O . PRO A 1 72 ? 34.451 -34.714 -55.749 1.00 50.47 72 PRO A O 1
ATOM 569 N N . ASP A 1 73 ? 34.072 -33.115 -54.202 1.00 29.47 73 ASP A N 1
ATOM 570 C CA . ASP A 1 73 ? 35.037 -32.007 -54.484 1.00 29.47 73 ASP A CA 1
ATOM 571 C C . ASP A 1 73 ? 34.751 -30.801 -55.438 1.00 29.47 73 ASP A C 1
ATOM 573 O O . ASP A 1 73 ? 34.304 -30.922 -56.572 1.00 29.47 73 ASP A O 1
ATOM 577 N N . SER A 1 74 ? 35.227 -29.634 -54.965 1.00 27.22 74 SER A N 1
ATOM 578 C CA . SER A 1 74 ? 35.706 -28.410 -55.661 1.00 27.22 74 SER A CA 1
ATOM 579 C C . SER A 1 74 ? 34.798 -27.373 -56.393 1.00 27.22 74 SER A C 1
ATOM 581 O O . SER A 1 74 ? 34.526 -27.488 -57.578 1.00 27.22 74 SER A O 1
ATOM 583 N N . LYS A 1 75 ? 34.595 -26.232 -55.696 1.00 28.42 75 LYS A N 1
ATOM 584 C CA . LYS A 1 75 ? 34.985 -24.823 -56.032 1.00 28.42 75 LYS A CA 1
ATOM 585 C C . LYS A 1 75 ? 34.335 -23.931 -57.137 1.00 28.42 75 LYS A C 1
ATOM 587 O O . LYS A 1 75 ? 34.143 -24.328 -58.276 1.00 28.42 75 LYS A O 1
ATOM 592 N N . SER A 1 76 ? 34.324 -22.636 -56.755 1.00 27.50 76 SER A N 1
ATOM 593 C CA . SER A 1 76 ? 34.589 -21.364 -57.488 1.00 27.50 76 SER A CA 1
ATOM 594 C C . SER A 1 76 ? 33.510 -20.645 -58.326 1.00 27.50 76 SER A C 1
ATOM 596 O O . SER A 1 76 ? 33.161 -21.085 -59.411 1.00 27.50 76 SER A O 1
ATOM 598 N N . ASP A 1 77 ? 33.168 -19.458 -57.805 1.00 27.30 77 ASP A N 1
ATOM 599 C CA . ASP A 1 77 ? 33.199 -18.112 -58.416 1.00 27.30 77 ASP A CA 1
ATOM 600 C C . ASP A 1 77 ? 32.161 -17.642 -59.473 1.00 27.30 77 ASP A C 1
ATOM 602 O O . ASP A 1 77 ? 32.093 -18.124 -60.599 1.00 27.30 77 ASP A O 1
ATOM 606 N N . ASP A 1 78 ? 31.507 -16.534 -59.083 1.00 28.95 78 ASP A N 1
ATOM 607 C CA . ASP A 1 78 ? 31.290 -15.273 -59.822 1.00 28.95 78 ASP A CA 1
ATOM 608 C C . ASP A 1 78 ? 30.083 -14.972 -60.751 1.00 28.95 78 ASP A C 1
ATOM 610 O O . ASP A 1 78 ? 29.678 -15.709 -61.644 1.00 28.95 78 ASP A O 1
ATOM 614 N N . THR A 1 79 ? 29.659 -13.704 -60.603 1.00 26.48 79 THR A N 1
ATOM 615 C CA . THR A 1 79 ? 28.965 -12.789 -61.543 1.00 26.48 79 THR A CA 1
ATOM 616 C C . THR A 1 79 ? 27.473 -12.945 -61.895 1.00 26.48 79 THR A C 1
ATOM 618 O O . THR A 1 79 ? 27.070 -13.680 -62.788 1.00 26.48 79 THR A O 1
ATOM 621 N N . LEU A 1 80 ? 26.691 -12.056 -61.265 1.00 30.00 80 LEU A N 1
ATOM 622 C CA . LEU A 1 80 ? 25.589 -11.235 -61.807 1.00 30.00 80 LEU A CA 1
ATOM 623 C C . LEU A 1 80 ? 25.398 -11.196 -63.342 1.00 30.00 80 LEU A C 1
ATOM 625 O O . LEU A 1 80 ? 26.330 -10.878 -64.081 1.00 30.00 80 LEU A O 1
ATOM 629 N N . SER A 1 81 ? 24.140 -11.258 -63.797 1.00 24.72 81 SER A N 1
ATOM 630 C CA . SER A 1 81 ? 23.567 -10.291 -64.764 1.00 24.72 81 SER A CA 1
ATOM 631 C C . SER A 1 81 ? 22.028 -10.341 -64.772 1.00 24.72 81 SER A C 1
ATOM 633 O O . SER A 1 81 ? 21.435 -11.339 -64.370 1.00 24.72 81 SER A O 1
ATOM 635 N N . LEU A 1 82 ? 21.401 -9.236 -65.188 1.00 31.61 82 LEU A N 1
ATOM 636 C CA . LEU A 1 82 ? 19.945 -9.027 -65.253 1.00 31.61 82 LEU A CA 1
ATOM 637 C C . LEU A 1 82 ? 19.357 -9.499 -66.591 1.00 31.61 82 LEU A C 1
ATOM 639 O O . LEU A 1 82 ? 20.073 -9.498 -67.589 1.00 31.61 82 LEU A O 1
ATOM 643 N N . THR A 1 83 ? 18.041 -9.737 -66.617 1.00 25.94 83 THR A N 1
ATOM 644 C CA . THR A 1 83 ? 17.153 -9.333 -67.731 1.00 25.94 83 THR A CA 1
ATOM 645 C C . THR A 1 83 ? 15.693 -9.387 -67.280 1.00 25.94 83 THR A C 1
ATOM 647 O O . THR A 1 83 ? 15.247 -10.425 -66.794 1.00 25.94 83 THR A O 1
ATOM 650 N N . ASP A 1 84 ? 14.964 -8.299 -67.500 1.00 29.50 84 ASP A N 1
ATOM 651 C CA . ASP A 1 84 ? 13.502 -8.224 -67.457 1.00 29.50 84 ASP A CA 1
ATOM 652 C C . ASP A 1 84 ? 12.899 -8.595 -68.830 1.00 29.50 84 ASP A C 1
ATOM 654 O O . ASP A 1 84 ? 13.588 -8.470 -69.842 1.00 29.50 84 ASP A O 1
ATOM 658 N N . GLU A 1 85 ? 11.634 -9.041 -68.872 1.00 30.52 85 GLU A N 1
ATOM 659 C CA . GLU A 1 85 ? 10.549 -8.381 -69.640 1.00 30.52 85 GLU A CA 1
ATOM 660 C C . 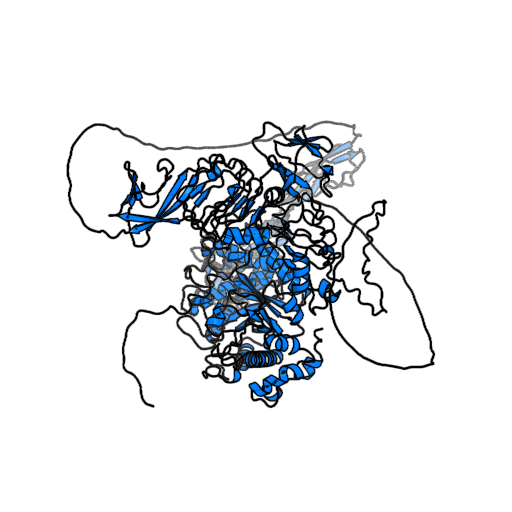GLU A 1 85 ? 9.203 -9.158 -69.597 1.00 30.52 85 GLU A C 1
ATOM 662 O O . GLU A 1 85 ? 9.108 -10.337 -69.927 1.00 30.52 85 GLU A O 1
ATOM 667 N N . GLU A 1 86 ? 8.165 -8.420 -69.191 1.00 29.28 86 GLU A N 1
ATOM 668 C CA . GLU A 1 86 ? 6.745 -8.423 -69.607 1.00 29.28 86 GLU A CA 1
ATOM 669 C C . GLU A 1 86 ? 5.828 -9.684 -69.671 1.00 29.28 86 GLU A C 1
ATOM 671 O O . GLU A 1 86 ? 5.877 -10.518 -70.570 1.00 29.28 86 GLU A O 1
ATOM 676 N N . ILE A 1 87 ? 4.814 -9.646 -68.786 1.00 30.66 87 ILE A N 1
ATOM 677 C CA . ILE A 1 87 ? 3.350 -9.631 -69.063 1.00 30.66 87 ILE A CA 1
ATOM 678 C C . ILE A 1 87 ? 2.694 -10.774 -69.882 1.00 30.66 87 ILE A C 1
ATOM 680 O O . ILE A 1 87 ? 2.843 -10.899 -71.095 1.00 30.66 87 ILE A O 1
ATOM 684 N N . SER A 1 88 ? 1.724 -11.447 -69.242 1.00 24.80 88 SER A N 1
ATOM 685 C CA . SER A 1 88 ? 0.468 -11.910 -69.872 1.00 24.80 88 SER A CA 1
ATOM 686 C C . SER A 1 88 ? -0.657 -12.011 -68.821 1.00 24.80 88 SER A C 1
ATOM 688 O O . SER A 1 88 ? -0.373 -12.073 -67.626 1.00 24.80 88 SER A O 1
ATOM 690 N N . THR A 1 89 ? -1.928 -11.978 -69.236 1.00 27.97 89 THR A N 1
ATOM 691 C CA . THR A 1 89 ? -3.088 -11.667 -68.371 1.00 27.97 89 THR A CA 1
ATOM 692 C C . THR A 1 89 ? -4.051 -12.837 -68.094 1.00 27.97 89 THR A C 1
ATOM 694 O O . THR A 1 89 ? -4.161 -13.762 -68.893 1.00 27.97 89 THR A O 1
ATOM 697 N N . ASN A 1 90 ? -4.822 -12.692 -67.001 1.00 26.72 90 ASN A N 1
ATOM 698 C CA . ASN A 1 90 ? -6.090 -13.367 -66.641 1.00 26.72 90 ASN A CA 1
ATOM 699 C C . ASN A 1 90 ? -6.091 -14.896 -66.391 1.00 26.72 90 ASN A C 1
ATOM 701 O O . ASN A 1 90 ? -5.816 -15.681 -67.291 1.00 26.72 90 ASN A O 1
ATOM 705 N N . ASP A 1 91 ? -6.606 -15.328 -65.228 1.00 26.56 91 ASP A N 1
ATOM 706 C CA . ASP A 1 91 ? -8.048 -15.641 -65.068 1.00 26.56 91 ASP A CA 1
ATOM 707 C C . ASP A 1 91 ? -8.462 -15.668 -63.567 1.00 26.56 91 ASP A C 1
ATOM 709 O O . ASP A 1 91 ? -7.619 -15.486 -62.687 1.00 26.56 91 ASP A O 1
ATOM 713 N N . GLU A 1 92 ? -9.754 -15.829 -63.257 1.00 28.44 92 GLU A N 1
ATOM 714 C CA . GLU A 1 92 ? -10.316 -15.714 -61.898 1.00 28.44 92 GLU A CA 1
ATOM 715 C C . GLU A 1 92 ? -10.103 -16.932 -60.951 1.00 28.44 92 GLU A C 1
ATOM 717 O O . GLU A 1 92 ? -9.985 -18.080 -61.376 1.00 28.44 92 GLU A O 1
ATOM 722 N N . ARG A 1 93 ? -10.317 -16.667 -59.644 1.00 25.84 93 ARG A N 1
ATOM 723 C CA . ARG A 1 93 ? -10.687 -17.581 -58.527 1.00 25.84 93 ARG A CA 1
ATOM 724 C C . ARG A 1 93 ? -9.599 -18.451 -57.880 1.00 25.84 93 ARG A C 1
ATOM 726 O O . ARG A 1 93 ? -9.275 -19.530 -58.360 1.00 25.84 93 ARG A O 1
ATOM 733 N N . SER A 1 94 ? -9.361 -18.167 -56.596 1.00 26.48 94 SER A N 1
ATOM 734 C CA . SER A 1 94 ? -9.934 -19.015 -55.533 1.00 26.48 94 SER A CA 1
ATOM 735 C C . SER A 1 94 ? -9.978 -18.289 -54.184 1.00 26.48 94 SER A C 1
ATOM 737 O O . SER A 1 94 ? -8.952 -17.841 -53.682 1.00 26.48 94 SER A O 1
ATOM 739 N N . THR A 1 95 ? -11.150 -18.211 -53.552 1.00 33.56 95 THR A N 1
ATOM 740 C CA . THR A 1 95 ? -11.261 -17.862 -52.128 1.00 33.56 95 THR A CA 1
ATOM 741 C C . THR A 1 95 ? -10.904 -19.089 -51.289 1.00 33.56 95 THR A C 1
ATOM 743 O O . THR A 1 95 ? -11.769 -19.944 -51.110 1.00 33.56 95 THR A O 1
ATOM 746 N N . ASN A 1 96 ? -9.657 -19.202 -50.814 1.00 30.66 96 ASN A N 1
ATOM 747 C CA . ASN A 1 96 ? -9.257 -20.171 -49.779 1.00 30.66 96 ASN A CA 1
ATOM 748 C C . ASN A 1 96 ? -7.841 -19.881 -49.223 1.00 30.66 96 ASN A C 1
ATOM 750 O O . ASN A 1 96 ? -6.904 -20.642 -49.454 1.00 30.66 96 ASN A O 1
ATOM 754 N N . ASN A 1 97 ? -7.691 -18.814 -48.430 1.00 29.47 97 ASN A N 1
ATOM 755 C CA . ASN A 1 97 ? -6.528 -18.664 -47.544 1.00 29.47 97 ASN A CA 1
ATOM 756 C C . ASN A 1 97 ? -6.786 -19.399 -46.215 1.00 29.47 97 ASN A C 1
ATOM 758 O O . ASN A 1 97 ? -6.872 -18.783 -45.154 1.00 29.47 97 ASN A O 1
ATOM 762 N N . GLU A 1 98 ? -6.914 -20.730 -46.261 1.00 30.30 98 GLU A N 1
ATOM 763 C CA . GLU A 1 98 ? -6.715 -21.543 -45.054 1.00 30.30 98 GLU A CA 1
ATOM 764 C C . GLU A 1 98 ? -5.214 -21.575 -44.738 1.00 30.30 98 GLU A C 1
ATOM 766 O O . GLU A 1 98 ? -4.474 -22.446 -45.197 1.00 30.30 98 GLU A O 1
ATOM 771 N N . ILE A 1 99 ? -4.761 -20.586 -43.962 1.00 35.56 99 ILE A N 1
ATOM 772 C CA . ILE A 1 99 ? -3.413 -20.564 -43.383 1.00 35.56 99 ILE A CA 1
ATOM 773 C C . ILE A 1 99 ? -3.242 -21.833 -42.522 1.00 35.56 99 ILE A C 1
ATOM 775 O O . ILE A 1 99 ? -4.157 -22.165 -41.756 1.00 35.56 99 ILE A O 1
ATOM 779 N N . PRO A 1 100 ? -2.108 -22.560 -42.609 1.00 29.91 100 PRO A N 1
ATOM 780 C CA . PRO A 1 100 ? -1.902 -23.777 -41.834 1.00 29.91 100 PRO A CA 1
ATOM 781 C C . PRO A 1 100 ? -2.029 -23.525 -40.328 1.00 29.91 100 PRO A C 1
ATOM 783 O O . PRO A 1 100 ? -1.201 -22.847 -39.720 1.00 29.91 100 PRO A O 1
ATOM 786 N N . LYS A 1 101 ? -3.049 -24.117 -39.700 1.00 33.97 101 LYS A N 1
ATOM 787 C CA . LYS A 1 101 ? -3.136 -24.157 -38.239 1.00 33.97 101 LYS A CA 1
ATOM 788 C C . LYS A 1 101 ? -2.004 -25.020 -37.698 1.00 33.97 101 LYS A C 1
ATOM 790 O O . LYS A 1 101 ? -1.953 -26.217 -37.976 1.00 33.97 101 LYS A O 1
ATOM 795 N N . ILE A 1 102 ? -1.157 -24.427 -36.862 1.00 39.59 102 ILE A N 1
ATOM 796 C CA . ILE A 1 102 ? -0.283 -25.170 -35.954 1.00 39.59 102 ILE A CA 1
ATOM 797 C C . ILE A 1 102 ? -1.185 -25.724 -34.838 1.00 39.59 102 ILE A C 1
ATOM 799 O O . ILE A 1 102 ? -1.375 -25.090 -33.803 1.00 39.59 102 ILE A O 1
ATOM 803 N N . ASP A 1 103 ? -1.840 -26.857 -35.106 1.00 33.56 103 ASP A N 1
ATOM 804 C CA . ASP A 1 103 ? -2.690 -27.551 -34.132 1.00 33.56 103 ASP A CA 1
ATOM 805 C C . ASP A 1 103 ? -1.801 -28.293 -33.118 1.00 33.56 103 ASP A C 1
ATOM 807 O O . ASP A 1 103 ? -0.855 -28.987 -33.493 1.00 33.56 103 ASP A O 1
ATOM 811 N N . ASP A 1 104 ? -2.086 -28.137 -31.825 1.00 36.16 104 ASP A N 1
ATOM 812 C CA . ASP A 1 104 ? -1.191 -28.485 -30.702 1.00 36.16 104 ASP A CA 1
ATOM 813 C C . ASP A 1 104 ? -1.225 -29.997 -30.368 1.00 36.16 104 ASP A C 1
ATOM 815 O O . ASP A 1 104 ? -1.339 -30.418 -29.212 1.00 36.16 104 ASP A O 1
ATOM 819 N N . LYS A 1 105 ? -1.263 -30.836 -31.416 1.00 36.44 105 LYS A N 1
ATOM 820 C CA . LYS A 1 105 ? -1.582 -32.273 -31.365 1.00 36.44 105 LYS A CA 1
ATOM 821 C C . LYS A 1 105 ? -0.938 -33.108 -32.479 1.00 36.44 105 LYS A C 1
ATOM 823 O O . LYS A 1 105 ? -1.609 -33.952 -33.073 1.00 36.44 105 LYS A O 1
ATOM 828 N N . ASP A 1 106 ? 0.367 -32.976 -32.698 1.00 30.58 106 ASP A N 1
ATOM 829 C CA . ASP A 1 106 ? 1.110 -34.112 -33.255 1.00 30.58 106 ASP A CA 1
ATOM 830 C C . ASP A 1 106 ? 2.467 -34.309 -32.570 1.00 30.58 106 ASP A C 1
ATOM 832 O O . ASP A 1 106 ? 3.329 -33.431 -32.554 1.00 30.58 106 ASP A O 1
ATOM 836 N N . THR A 1 107 ? 2.640 -35.479 -31.958 1.00 40.75 107 THR A N 1
ATOM 837 C CA . THR A 1 107 ? 3.839 -35.852 -31.203 1.00 40.75 107 THR A CA 1
ATOM 838 C C . THR A 1 107 ? 4.492 -37.079 -31.827 1.00 40.75 107 THR A C 1
ATOM 840 O O . THR A 1 107 ? 4.399 -38.154 -31.242 1.00 40.75 107 THR A O 1
ATOM 843 N N . ASP A 1 108 ? 5.126 -36.917 -32.997 1.00 36.47 108 ASP A N 1
ATOM 844 C CA . ASP A 1 108 ? 6.381 -37.609 -33.376 1.00 36.47 108 ASP A CA 1
ATOM 845 C C . ASP A 1 108 ? 6.901 -37.225 -34.790 1.00 36.47 108 ASP A C 1
ATOM 847 O O . ASP A 1 108 ? 7.029 -38.061 -35.686 1.00 36.47 108 ASP A O 1
ATOM 851 N N . ALA A 1 109 ? 7.301 -35.962 -35.004 1.00 33.50 109 ALA A N 1
ATOM 852 C CA . ALA A 1 109 ? 8.147 -35.595 -36.153 1.00 33.50 109 ALA A CA 1
ATOM 853 C C . ALA A 1 109 ? 9.067 -34.391 -35.876 1.00 33.50 109 ALA A C 1
ATOM 855 O O . ALA A 1 109 ? 8.656 -33.384 -35.306 1.00 33.50 109 ALA A O 1
ATOM 856 N N . LYS A 1 110 ? 10.324 -34.463 -36.341 1.00 41.41 110 LYS A N 1
ATOM 857 C CA . LYS A 1 110 ? 11.235 -33.307 -36.414 1.00 41.41 110 LYS A CA 1
ATOM 858 C C . LYS A 1 110 ? 11.185 -32.664 -37.802 1.00 41.41 110 LYS A C 1
ATOM 860 O O . LYS A 1 110 ? 12.070 -32.886 -38.624 1.00 41.41 110 LYS A O 1
ATOM 865 N N . THR A 1 111 ? 10.202 -31.802 -38.014 1.00 36.03 111 THR A N 1
ATOM 866 C CA . THR A 1 111 ? 10.202 -30.804 -39.093 1.00 36.03 111 THR A CA 1
ATOM 867 C C . THR A 1 111 ? 9.776 -29.475 -38.498 1.00 36.03 111 THR A C 1
ATOM 869 O O . THR A 1 111 ? 8.606 -29.280 -38.191 1.00 36.03 111 THR A O 1
ATOM 872 N N . SER A 1 112 ? 10.745 -28.582 -38.286 1.00 43.50 112 SER A N 1
ATOM 873 C CA . SER A 1 112 ? 10.470 -27.227 -37.807 1.00 43.50 112 SER A CA 1
ATOM 874 C C . SER A 1 112 ? 9.809 -26.438 -38.930 1.00 43.50 112 SER A C 1
ATOM 876 O O . SER A 1 112 ? 10.459 -26.149 -39.933 1.00 43.50 112 SER A O 1
ATOM 878 N N . THR A 1 113 ? 8.533 -26.091 -38.773 1.00 56.22 113 THR A N 1
ATOM 879 C CA . THR A 1 113 ? 7.877 -25.073 -39.598 1.00 56.22 113 THR A CA 1
ATOM 880 C C . THR A 1 113 ? 8.420 -23.709 -39.182 1.00 56.22 113 THR A C 1
ATOM 882 O O . THR A 1 113 ? 7.894 -23.069 -38.274 1.00 56.22 113 THR A O 1
ATOM 885 N N . LEU A 1 114 ? 9.537 -23.325 -39.798 1.00 78.88 114 LEU A N 1
ATOM 886 C CA . LEU A 1 114 ? 10.117 -21.993 -39.686 1.00 78.88 114 LEU A CA 1
ATOM 887 C C . LEU A 1 114 ? 9.279 -21.014 -40.519 1.00 78.88 114 LEU A C 1
ATOM 889 O O . LEU A 1 114 ? 8.941 -21.311 -41.666 1.00 78.88 114 LEU A O 1
ATOM 893 N N . LEU A 1 115 ? 8.948 -19.858 -39.947 1.00 88.88 115 LEU A N 1
ATOM 894 C CA . LEU A 1 115 ? 8.291 -18.762 -40.653 1.00 88.88 115 LEU A CA 1
ATOM 895 C C . LEU A 1 115 ? 9.374 -17.883 -41.285 1.00 88.88 115 LEU A C 1
ATOM 897 O O . LEU A 1 115 ? 10.001 -17.086 -40.593 1.00 88.88 115 LEU A O 1
ATOM 901 N N . ALA A 1 116 ? 9.629 -18.060 -42.580 1.00 91.19 116 ALA A N 1
ATOM 902 C CA . ALA A 1 116 ? 10.637 -17.281 -43.296 1.00 91.19 116 ALA A CA 1
ATOM 903 C C . ALA A 1 116 ? 10.304 -15.780 -43.291 1.00 91.19 116 ALA A C 1
ATOM 905 O O . ALA A 1 116 ? 9.135 -15.405 -43.385 1.00 91.19 116 ALA A O 1
ATOM 906 N N . LEU A 1 117 ? 11.325 -14.925 -43.205 1.00 92.62 117 LEU A N 1
ATOM 907 C CA . LEU A 1 117 ? 11.197 -13.468 -43.256 1.00 92.62 117 LEU A CA 1
ATOM 908 C C . LEU A 1 117 ? 11.380 -12.984 -44.698 1.00 92.62 117 LEU A C 1
ATOM 910 O O . LEU A 1 117 ? 12.481 -12.630 -45.120 1.00 92.62 117 LEU A O 1
ATOM 914 N N . THR A 1 118 ? 10.293 -12.984 -45.469 1.00 93.31 118 THR A N 1
ATOM 915 C CA . THR A 1 118 ? 10.290 -12.658 -46.903 1.00 93.31 118 THR A CA 1
ATOM 916 C C . THR A 1 118 ? 9.234 -11.596 -47.226 1.00 93.31 118 THR A C 1
ATOM 918 O O . THR A 1 118 ? 8.425 -11.241 -46.370 1.00 93.31 118 THR A O 1
ATOM 921 N N . LYS A 1 119 ? 9.223 -11.069 -48.459 1.00 92.06 119 LYS A N 1
ATOM 922 C CA . LYS A 1 119 ? 8.219 -10.074 -48.894 1.00 92.06 119 LYS A CA 1
ATOM 923 C C . LYS A 1 119 ? 6.803 -10.667 -49.010 1.00 92.06 119 LYS A C 1
ATOM 925 O O . LYS A 1 119 ? 5.834 -9.926 -49.079 1.00 92.06 119 LYS A O 1
ATOM 930 N N . GLU A 1 120 ? 6.673 -11.992 -49.008 1.00 91.06 120 GLU A N 1
ATOM 931 C CA . GLU A 1 120 ? 5.398 -12.714 -49.012 1.00 91.06 120 GLU A CA 1
ATOM 932 C C . GLU A 1 120 ? 4.813 -12.920 -47.602 1.00 91.06 120 GLU A C 1
ATOM 934 O O . GLU A 1 120 ? 3.610 -13.136 -47.475 1.00 91.06 120 GLU A O 1
ATOM 939 N N . THR A 1 121 ? 5.641 -12.879 -46.551 1.00 91.50 121 THR A N 1
ATOM 940 C CA . THR A 1 121 ? 5.224 -13.083 -45.147 1.00 91.50 121 THR A CA 1
ATOM 941 C C . THR A 1 121 ? 5.243 -11.805 -44.313 1.00 91.50 121 THR A C 1
ATOM 943 O O . THR A 1 121 ? 4.451 -11.686 -43.385 1.00 91.50 121 THR A O 1
ATOM 946 N N . PHE A 1 122 ? 6.129 -10.867 -44.652 1.00 94.94 122 PHE A N 1
ATOM 947 C CA . PHE A 1 122 ? 6.266 -9.538 -44.058 1.00 94.94 122 PHE A CA 1
ATOM 948 C C . PHE A 1 122 ? 6.544 -8.539 -45.200 1.00 94.94 122 PHE A C 1
ATOM 950 O O . PHE A 1 122 ? 7.713 -8.293 -45.521 1.00 94.94 122 PHE A O 1
ATOM 957 N N . PRO A 1 123 ? 5.509 -8.017 -45.889 1.00 94.31 123 PRO A N 1
ATOM 958 C CA . PRO A 1 123 ? 5.682 -7.270 -47.140 1.00 94.31 123 PRO A CA 1
ATOM 959 C C . PRO A 1 123 ? 6.464 -5.966 -46.977 1.00 94.31 123 PRO A C 1
ATOM 961 O O . PRO A 1 123 ? 7.382 -5.697 -47.755 1.00 94.31 123 PRO A O 1
ATOM 964 N N . ASP A 1 124 ? 6.143 -5.203 -45.933 1.00 94.12 124 ASP A N 1
ATOM 965 C CA . ASP A 1 124 ? 6.818 -3.958 -45.581 1.00 94.12 124 ASP A CA 1
ATOM 966 C C . ASP A 1 124 ? 8.272 -4.212 -45.154 1.00 94.12 124 ASP A C 1
ATOM 968 O O . ASP A 1 124 ? 8.560 -5.014 -44.260 1.00 94.12 124 ASP A O 1
ATOM 972 N N . ASP A 1 125 ? 9.206 -3.519 -45.806 1.00 92.69 125 ASP A N 1
ATOM 973 C CA . ASP A 1 125 ? 10.640 -3.713 -45.596 1.00 92.69 125 ASP A CA 1
ATOM 974 C C . ASP A 1 125 ? 11.104 -3.217 -44.218 1.00 92.69 125 ASP A C 1
ATOM 976 O O . ASP A 1 125 ? 11.998 -3.826 -43.638 1.00 92.69 125 ASP A O 1
ATOM 980 N N . ILE A 1 126 ? 10.463 -2.190 -43.649 1.00 92.69 126 ILE A N 1
ATOM 981 C CA . ILE A 1 126 ? 10.781 -1.625 -42.329 1.00 92.69 126 ILE A CA 1
ATOM 982 C C . ILE A 1 126 ? 10.234 -2.528 -41.215 1.00 92.69 126 ILE A C 1
ATOM 984 O O . ILE A 1 126 ? 10.926 -2.778 -40.225 1.00 92.69 126 ILE A O 1
ATOM 988 N N . PHE A 1 127 ? 9.017 -3.061 -41.366 1.00 95.31 127 PHE A N 1
ATOM 989 C CA . PHE A 1 127 ? 8.451 -4.023 -40.418 1.00 95.31 127 PHE A CA 1
ATOM 990 C C . PHE A 1 127 ? 9.205 -5.353 -40.462 1.00 95.31 127 PHE A C 1
ATOM 992 O O . PHE A 1 127 ? 9.559 -5.888 -39.409 1.00 95.31 127 PHE A O 1
ATOM 999 N N . ARG A 1 128 ? 9.532 -5.858 -41.657 1.00 96.38 128 ARG A N 1
ATOM 1000 C CA . ARG A 1 128 ? 10.340 -7.073 -41.809 1.00 96.38 128 ARG A CA 1
ATOM 1001 C C . ARG A 1 128 ? 11.733 -6.904 -41.213 1.00 96.38 128 ARG A C 1
ATOM 1003 O O . ARG A 1 128 ? 12.171 -7.792 -40.486 1.00 96.38 128 ARG A O 1
ATOM 1010 N N . ASP A 1 129 ? 12.394 -5.765 -41.427 1.00 94.69 129 ASP A N 1
ATOM 1011 C CA . ASP A 1 129 ? 13.678 -5.472 -40.784 1.00 94.69 129 ASP A CA 1
ATOM 1012 C C . ASP A 1 129 ? 13.544 -5.313 -39.265 1.00 94.69 129 ASP A C 1
ATOM 1014 O O . ASP A 1 129 ? 14.414 -5.776 -38.531 1.00 94.69 129 ASP A O 1
ATOM 1018 N N . TYR A 1 130 ? 12.455 -4.733 -38.753 1.00 94.00 130 TYR A N 1
ATOM 1019 C CA . TYR A 1 130 ? 12.188 -4.687 -37.312 1.00 94.00 130 TYR A CA 1
ATOM 1020 C C . TYR A 1 130 ? 12.036 -6.096 -36.721 1.00 94.00 130 TYR A C 1
ATOM 1022 O O . TYR A 1 130 ? 12.644 -6.401 -35.691 1.00 94.00 130 TYR A O 1
ATOM 1030 N N . VAL A 1 131 ? 11.266 -6.969 -37.374 1.00 93.56 131 VAL A N 1
ATOM 1031 C CA . VAL A 1 131 ? 11.055 -8.365 -36.966 1.00 93.56 131 VAL A CA 1
ATOM 1032 C C . VAL A 1 131 ? 12.365 -9.158 -37.045 1.00 93.56 131 VAL A C 1
ATOM 1034 O O . VAL A 1 131 ? 12.742 -9.815 -36.072 1.00 93.56 131 VAL A O 1
ATOM 1037 N N . TYR A 1 132 ? 13.113 -9.024 -38.142 1.00 93.12 132 TYR A N 1
ATOM 1038 C CA . TYR A 1 132 ? 14.443 -9.611 -38.305 1.00 93.12 132 TYR A CA 1
ATOM 1039 C C . TYR A 1 132 ? 15.429 -9.101 -37.252 1.00 93.12 132 TYR A C 1
ATOM 1041 O O . TYR A 1 132 ? 16.207 -9.878 -36.709 1.00 93.12 132 TYR A O 1
ATOM 1049 N N . GLN A 1 133 ? 15.421 -7.813 -36.905 1.00 85.88 133 GLN A N 1
ATOM 1050 C CA . GLN A 1 133 ? 16.351 -7.258 -35.919 1.00 85.88 133 GLN A CA 1
ATOM 1051 C C . GLN A 1 133 ? 16.027 -7.711 -34.488 1.00 85.88 133 GLN A C 1
ATOM 1053 O O . GLN A 1 133 ? 16.963 -8.041 -33.751 1.00 85.88 133 GLN A O 1
ATOM 1058 N N . ASN A 1 134 ? 14.744 -7.766 -34.110 1.00 79.81 134 ASN A N 1
ATOM 1059 C CA . ASN A 1 134 ? 14.310 -7.954 -32.720 1.00 79.81 134 ASN A CA 1
ATOM 1060 C C . ASN A 1 134 ? 13.872 -9.385 -32.352 1.00 79.81 134 ASN A C 1
ATOM 1062 O O . ASN A 1 134 ? 14.025 -9.755 -31.185 1.00 79.81 134 ASN A O 1
ATOM 1066 N N . PHE A 1 135 ? 13.329 -10.173 -33.289 1.00 87.44 135 PHE A N 1
ATOM 1067 C CA . PHE A 1 135 ? 12.652 -11.447 -32.981 1.00 87.44 135 PHE A CA 1
ATOM 1068 C C . PHE A 1 135 ? 13.305 -12.687 -33.596 1.00 87.44 135 PHE A C 1
ATOM 1070 O O . PHE A 1 135 ? 13.298 -13.724 -32.940 1.00 87.44 135 PHE A O 1
ATOM 1077 N N . ASP A 1 136 ? 13.930 -12.584 -34.770 1.00 87.75 136 ASP A N 1
ATOM 1078 C CA . ASP A 1 136 ? 14.932 -13.568 -35.209 1.00 87.75 136 ASP A CA 1
ATOM 1079 C C . ASP A 1 136 ? 16.162 -13.413 -34.289 1.00 87.75 136 ASP A C 1
ATOM 1081 O O . ASP A 1 136 ? 16.730 -12.320 -34.181 1.00 87.75 136 ASP A O 1
ATOM 1085 N N . LEU A 1 137 ? 16.549 -14.455 -33.545 1.00 79.69 137 LEU A N 1
ATOM 1086 C CA . LEU A 1 137 ? 17.613 -14.382 -32.535 1.00 79.69 137 LEU A CA 1
ATOM 1087 C C . LEU A 1 137 ? 18.938 -15.017 -32.970 1.00 79.69 137 LEU A C 1
ATOM 1089 O O . LEU A 1 137 ? 19.969 -14.674 -32.377 1.00 79.69 137 LEU A O 1
ATOM 1093 N N . ASP A 1 138 ? 18.944 -15.917 -33.957 1.00 83.94 138 ASP A N 1
ATOM 1094 C CA . ASP A 1 138 ? 20.167 -16.558 -34.469 1.00 83.94 138 ASP A CA 1
ATOM 1095 C C . ASP A 1 138 ? 20.622 -16.067 -35.858 1.00 83.94 138 ASP A C 1
ATOM 1097 O O . ASP A 1 138 ? 21.782 -16.284 -36.227 1.00 83.94 138 ASP A O 1
ATOM 1101 N N . LYS A 1 139 ? 19.789 -15.243 -36.506 1.00 88.94 139 LYS A N 1
ATOM 1102 C CA . LYS A 1 139 ? 19.977 -14.551 -37.788 1.00 88.94 139 LYS A CA 1
ATOM 1103 C C . LYS A 1 139 ? 20.020 -15.492 -38.991 1.00 88.94 139 LYS A C 1
ATOM 1105 O O . LYS A 1 139 ? 20.838 -15.297 -39.893 1.00 88.94 139 LYS A O 1
ATOM 1110 N N . ASP A 1 140 ? 19.143 -16.499 -39.007 1.00 89.81 140 ASP A N 1
ATOM 1111 C CA . ASP A 1 140 ? 18.936 -17.386 -40.161 1.00 89.81 140 ASP A CA 1
ATOM 1112 C C . ASP A 1 140 ? 17.885 -16.879 -41.179 1.00 89.81 140 ASP A C 1
ATOM 1114 O O . ASP A 1 140 ? 17.702 -17.502 -42.230 1.00 89.81 140 ASP A O 1
ATOM 1118 N N . CYS A 1 141 ? 17.276 -15.711 -40.917 1.00 89.50 141 CYS A N 1
ATOM 1119 C CA . CYS A 1 141 ? 16.198 -15.078 -41.688 1.00 89.50 141 CYS A CA 1
ATOM 1120 C C . CYS A 1 141 ? 14.853 -15.826 -41.643 1.00 89.50 141 CYS A C 1
ATOM 1122 O O . CYS A 1 141 ? 14.016 -15.672 -42.537 1.00 89.50 141 CYS A O 1
ATOM 1124 N N . ASN A 1 142 ? 14.609 -16.600 -40.587 1.00 91.94 142 ASN A N 1
ATOM 1125 C CA . ASN A 1 142 ? 13.307 -17.167 -40.265 1.00 91.94 142 ASN A CA 1
ATOM 1126 C C . ASN A 1 142 ? 12.983 -16.938 -38.779 1.00 91.94 142 ASN A C 1
ATOM 1128 O O . ASN A 1 142 ? 13.842 -16.597 -37.973 1.00 91.94 142 ASN A O 1
ATOM 1132 N N . LEU A 1 143 ? 11.726 -17.162 -38.401 1.00 87.31 143 LEU A N 1
ATOM 1133 C CA . LEU A 1 143 ? 11.301 -17.250 -37.009 1.00 87.31 143 LEU A CA 1
ATOM 1134 C C . LEU A 1 143 ? 10.940 -18.694 -36.677 1.00 87.31 143 LEU A C 1
ATOM 1136 O O . LEU A 1 143 ? 10.075 -19.305 -37.315 1.00 87.31 143 LEU A O 1
ATOM 1140 N N . SER A 1 144 ? 11.555 -19.239 -35.633 1.00 87.56 144 SER A N 1
ATOM 1141 C CA . SER A 1 144 ? 11.079 -20.476 -35.024 1.00 87.56 144 SER A CA 1
ATOM 1142 C C . SER A 1 144 ? 9.809 -20.232 -34.199 1.00 87.56 144 SER A C 1
ATOM 1144 O O . SER A 1 144 ? 9.578 -19.145 -33.664 1.00 87.56 144 SER A O 1
ATOM 1146 N N . VAL A 1 145 ? 9.009 -21.285 -33.996 1.00 78.50 145 VAL A N 1
ATOM 1147 C CA . VAL A 1 145 ? 7.871 -21.271 -33.049 1.00 78.50 145 VAL A CA 1
ATOM 1148 C C . VAL A 1 145 ? 8.321 -20.821 -31.651 1.00 78.50 145 VAL A C 1
ATOM 1150 O O . VAL A 1 145 ? 7.583 -20.156 -30.929 1.00 78.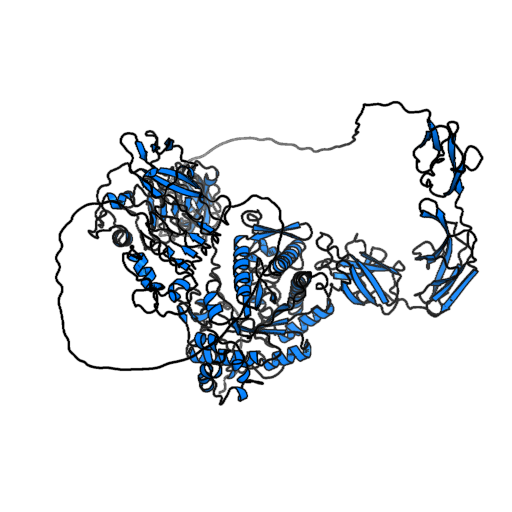50 145 VAL A O 1
ATOM 1153 N N . GLU A 1 146 ? 9.562 -21.140 -31.281 1.00 76.25 146 GLU A N 1
ATOM 1154 C CA . GLU A 1 146 ? 10.172 -20.718 -30.027 1.00 76.25 146 GLU A CA 1
ATOM 1155 C C . GLU A 1 146 ? 10.441 -19.208 -29.949 1.00 76.25 146 GLU A C 1
ATOM 1157 O O . GLU A 1 146 ? 10.505 -18.686 -28.840 1.00 76.25 146 GLU A O 1
ATOM 1162 N N . GLU A 1 147 ? 10.645 -18.507 -31.060 1.00 83.69 147 GLU A N 1
ATOM 1163 C CA . GLU A 1 147 ? 10.857 -17.054 -31.096 1.00 83.69 147 GLU A CA 1
ATOM 1164 C C . GLU A 1 147 ? 9.534 -16.304 -31.142 1.00 83.69 147 GLU A C 1
ATOM 1166 O O . GLU A 1 147 ? 9.301 -15.458 -30.281 1.00 83.69 147 GLU A O 1
ATOM 1171 N N . ILE A 1 148 ? 8.624 -16.709 -32.033 1.00 82.06 148 ILE A N 1
ATOM 1172 C CA . ILE A 1 148 ? 7.252 -16.181 -32.111 1.00 82.06 148 ILE A CA 1
ATOM 1173 C C . ILE A 1 148 ? 6.580 -16.246 -30.730 1.00 82.06 148 ILE A C 1
ATOM 1175 O O . ILE A 1 148 ? 6.037 -15.255 -30.245 1.00 82.06 148 ILE A O 1
ATOM 1179 N N . ALA A 1 149 ? 6.699 -17.381 -30.030 1.00 75.44 149 ALA A N 1
ATOM 1180 C CA . ALA A 1 149 ? 6.102 -17.568 -28.708 1.00 75.44 149 ALA A CA 1
ATOM 1181 C C . ALA A 1 149 ? 6.726 -16.712 -27.582 1.00 75.44 149 ALA A C 1
ATOM 1183 O O . ALA A 1 149 ? 6.156 -16.666 -26.487 1.00 75.44 149 ALA A O 1
ATOM 1184 N N . LYS A 1 150 ? 7.876 -16.057 -27.812 1.00 76.19 150 LYS A N 1
ATOM 1185 C CA . LYS A 1 150 ? 8.536 -15.138 -26.862 1.00 76.19 150 LYS A CA 1
ATOM 1186 C C . LYS A 1 150 ? 8.128 -13.672 -27.065 1.00 76.19 150 LYS A C 1
ATOM 1188 O O . LYS A 1 150 ? 8.446 -12.863 -26.195 1.00 76.19 150 LYS A O 1
ATOM 1193 N N . VAL A 1 151 ? 7.450 -13.328 -28.163 1.00 77.06 151 VAL A N 1
ATOM 1194 C CA . VAL A 1 151 ? 7.019 -11.953 -28.456 1.00 77.06 151 VAL A CA 1
ATOM 1195 C C . VAL A 1 151 ? 5.713 -11.647 -27.720 1.00 77.06 151 VAL A C 1
ATOM 1197 O O . VAL A 1 151 ? 4.645 -12.109 -28.111 1.00 77.06 151 VAL A O 1
ATOM 1200 N N . ASP A 1 152 ? 5.802 -10.868 -26.638 1.00 75.88 152 ASP A N 1
ATOM 1201 C CA . ASP A 1 152 ? 4.646 -10.371 -25.878 1.00 75.88 152 ASP A CA 1
ATOM 1202 C C . ASP A 1 152 ? 4.433 -8.849 -25.991 1.00 75.88 152 ASP A C 1
ATOM 1204 O O . ASP A 1 152 ? 3.391 -8.345 -25.570 1.00 75.88 152 ASP A O 1
ATOM 1208 N N . SER A 1 153 ? 5.357 -8.122 -26.628 1.00 81.12 153 SER A N 1
ATOM 1209 C CA . SER A 1 153 ? 5.235 -6.693 -26.934 1.00 81.12 153 SER A CA 1
ATOM 1210 C C . SER A 1 153 ? 5.864 -6.360 -28.287 1.00 81.12 153 SER A C 1
ATOM 1212 O O . SER A 1 153 ? 6.996 -6.760 -28.555 1.00 81.12 153 SER A O 1
ATOM 1214 N N . ILE A 1 154 ? 5.159 -5.570 -29.097 1.00 88.44 154 ILE A N 1
ATOM 1215 C CA . ILE A 1 154 ? 5.640 -4.975 -30.348 1.00 88.44 154 ILE A CA 1
ATOM 1216 C C . ILE A 1 154 ? 5.391 -3.472 -30.247 1.00 88.44 154 ILE A C 1
ATOM 1218 O O . ILE A 1 154 ? 4.262 -3.035 -30.038 1.00 88.44 154 ILE A O 1
ATOM 1222 N N . ASP A 1 155 ? 6.463 -2.694 -30.371 1.00 87.88 155 ASP A N 1
ATOM 1223 C CA . ASP A 1 155 ? 6.414 -1.236 -30.480 1.00 87.88 155 ASP A CA 1
ATOM 1224 C C . ASP A 1 155 ? 7.114 -0.822 -31.773 1.00 87.88 155 ASP A C 1
ATOM 1226 O O . ASP A 1 155 ? 8.347 -0.818 -31.885 1.00 87.88 155 ASP A O 1
ATOM 1230 N N . VAL A 1 156 ? 6.280 -0.537 -32.765 1.00 91.62 156 VAL A N 1
ATOM 1231 C CA . VAL A 1 156 ? 6.654 -0.095 -34.106 1.00 91.62 156 VAL A CA 1
ATOM 1232 C C . VAL A 1 156 ? 6.169 1.331 -34.372 1.00 91.62 156 VAL A C 1
ATOM 1234 O O . VAL A 1 156 ? 6.059 1.740 -35.523 1.00 91.62 156 VAL A O 1
ATOM 1237 N N . SER A 1 157 ? 5.879 2.093 -33.316 1.00 86.81 157 SER A N 1
ATOM 1238 C CA . SER A 1 157 ? 5.348 3.454 -33.406 1.00 86.81 157 SER A CA 1
ATOM 1239 C C . SER A 1 157 ? 6.300 4.385 -34.163 1.00 86.81 157 SER A C 1
ATOM 1241 O O . SER A 1 157 ? 7.521 4.309 -33.976 1.00 86.81 157 SER A O 1
ATOM 1243 N N . TYR A 1 158 ? 5.744 5.277 -34.987 1.00 81.25 158 TYR A N 1
ATOM 1244 C CA . TYR A 1 158 ? 6.486 6.304 -35.733 1.00 81.25 158 TYR A CA 1
ATOM 1245 C C . TYR A 1 158 ? 7.631 5.744 -36.602 1.00 81.25 158 TYR A C 1
ATOM 1247 O 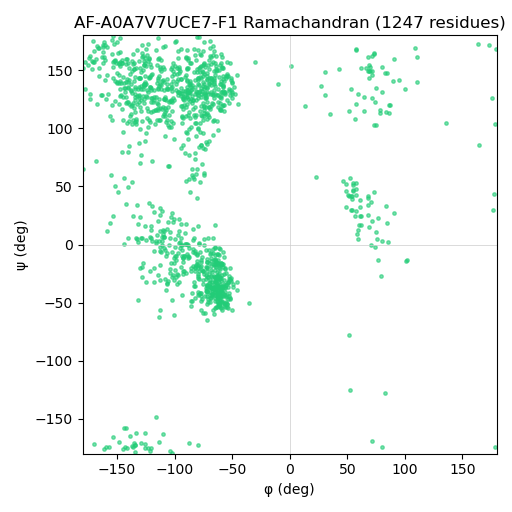O . TYR A 1 158 ? 8.759 6.237 -36.557 1.00 81.25 158 TYR A O 1
ATOM 1255 N N . LYS A 1 159 ? 7.362 4.676 -37.370 1.00 83.38 159 LYS A N 1
ATOM 1256 C CA . LYS A 1 159 ? 8.345 4.021 -38.261 1.00 83.38 159 LYS A CA 1
ATOM 1257 C C . LYS A 1 159 ? 8.055 4.166 -39.752 1.00 83.38 159 LYS A C 1
ATOM 1259 O O . LYS A 1 159 ? 8.876 3.742 -40.554 1.00 83.38 159 LYS A O 1
ATOM 1264 N N . GLY A 1 160 ? 6.915 4.744 -40.126 1.00 84.19 160 GLY A N 1
ATOM 1265 C CA . GLY A 1 160 ? 6.513 4.897 -41.527 1.00 84.19 160 GLY A CA 1
ATOM 1266 C C . GLY A 1 160 ? 6.022 3.606 -42.196 1.00 84.19 160 GLY A C 1
ATOM 1267 O O . GLY A 1 160 ? 5.835 3.610 -43.409 1.00 84.19 160 GLY A O 1
ATOM 1268 N N . ILE A 1 161 ? 5.788 2.540 -41.421 1.00 91.06 161 ILE A N 1
ATOM 1269 C CA . ILE A 1 161 ? 5.346 1.219 -41.904 1.00 91.06 161 ILE A CA 1
ATOM 1270 C C . ILE A 1 161 ? 3.965 1.332 -42.559 1.00 91.06 161 ILE A C 1
ATOM 1272 O O . ILE A 1 161 ? 3.043 1.860 -41.939 1.00 91.06 161 ILE A O 1
ATOM 1276 N N . TYR A 1 162 ? 3.801 0.819 -43.777 1.00 90.19 162 TYR A N 1
ATOM 1277 C CA . TYR A 1 162 ? 2.536 0.825 -44.522 1.00 90.19 162 TYR A CA 1
ATOM 1278 C C . TYR A 1 162 ? 1.767 -0.502 -44.453 1.00 90.19 162 TYR A C 1
ATOM 1280 O O . TYR A 1 162 ? 0.546 -0.499 -44.623 1.00 90.19 162 TYR A O 1
ATOM 1288 N N . ASP A 1 163 ? 2.442 -1.616 -44.156 1.00 93.25 163 ASP A N 1
ATOM 1289 C CA . ASP A 1 163 ? 1.816 -2.935 -44.005 1.00 93.25 163 ASP A CA 1
ATOM 1290 C C . ASP A 1 163 ? 2.333 -3.673 -42.756 1.00 93.25 163 ASP A C 1
ATOM 1292 O O . ASP A 1 163 ? 3.537 -3.807 -42.544 1.00 93.25 163 ASP A O 1
ATOM 1296 N N . LEU A 1 164 ? 1.408 -4.165 -41.926 1.00 95.94 164 LEU A N 1
ATOM 1297 C CA . LEU A 1 164 ? 1.698 -5.022 -40.768 1.00 95.94 164 LEU A CA 1
ATOM 1298 C C . LEU A 1 164 ? 1.360 -6.501 -41.009 1.00 95.94 164 LEU A C 1
ATOM 1300 O O . LEU A 1 164 ? 1.395 -7.282 -40.064 1.00 95.94 164 LEU A O 1
ATOM 1304 N N . THR A 1 165 ? 1.061 -6.918 -42.241 1.00 94.25 165 THR A N 1
ATOM 1305 C CA . THR A 1 165 ? 0.933 -8.341 -42.600 1.00 94.25 165 THR A CA 1
ATOM 1306 C C . THR A 1 165 ? 2.156 -9.121 -42.102 1.00 94.25 165 THR A C 1
ATOM 1308 O O . THR A 1 165 ? 3.299 -8.693 -42.280 1.00 94.25 165 THR A O 1
ATOM 1311 N N . GLY A 1 166 ? 1.897 -10.224 -41.402 1.00 91.06 166 GLY A N 1
ATOM 1312 C CA . GLY A 1 166 ? 2.860 -10.951 -40.579 1.00 91.06 166 GLY A CA 1
ATOM 1313 C C . GLY A 1 166 ? 2.722 -10.691 -39.068 1.00 91.06 166 GLY A C 1
ATOM 1314 O O . GLY A 1 166 ? 3.257 -11.455 -38.260 1.00 91.06 166 GLY A O 1
ATOM 1315 N N . ILE A 1 167 ? 1.971 -9.669 -38.639 1.00 95.06 167 ILE A N 1
ATOM 1316 C CA . ILE A 1 167 ? 1.650 -9.434 -37.220 1.00 95.06 167 ILE A CA 1
ATOM 1317 C C . ILE A 1 167 ? 0.789 -10.568 -36.641 1.00 95.06 167 ILE A C 1
ATOM 1319 O O . ILE A 1 167 ? 0.935 -10.937 -35.474 1.00 95.06 167 ILE A O 1
ATOM 1323 N N . GLU A 1 168 ? -0.062 -11.172 -37.471 1.00 91.06 168 GLU A N 1
ATOM 1324 C CA . GLU A 1 168 ? -1.046 -12.188 -37.107 1.00 91.06 168 GLU A CA 1
ATOM 1325 C C . GLU A 1 168 ? -0.434 -13.503 -36.592 1.00 91.06 168 GLU A C 1
ATOM 1327 O O . GLU A 1 168 ? -1.124 -14.285 -35.929 1.00 91.06 168 GLU A O 1
ATOM 1332 N N . TYR A 1 169 ? 0.860 -13.740 -36.842 1.00 89.31 169 TYR A N 1
ATOM 1333 C CA . TYR A 1 169 ? 1.591 -14.899 -36.325 1.00 89.31 169 TYR A CA 1
ATOM 1334 C C . TYR A 1 169 ? 1.920 -14.781 -34.826 1.00 89.31 169 TYR A C 1
ATOM 1336 O O . TYR A 1 169 ? 2.047 -15.801 -34.146 1.00 89.31 169 TYR A O 1
ATOM 1344 N N . PHE A 1 170 ? 2.020 -13.567 -34.270 1.00 88.19 170 PHE A N 1
ATOM 1345 C CA . PHE A 1 170 ? 2.419 -13.333 -32.874 1.00 88.19 170 PHE A CA 1
ATOM 1346 C C . PHE A 1 170 ? 1.243 -13.473 -31.891 1.00 88.19 170 PHE A C 1
ATOM 1348 O O . PHE A 1 170 ? 0.948 -12.577 -31.110 1.00 88.19 170 PHE A O 1
ATOM 1355 N N . THR A 1 171 ? 0.557 -14.617 -31.872 1.00 85.81 171 THR A N 1
ATOM 1356 C CA . THR A 1 171 ? -0.681 -14.825 -31.080 1.00 85.81 171 THR A CA 1
ATOM 1357 C C . THR A 1 171 ? -0.527 -14.694 -29.550 1.00 85.81 171 THR A C 1
ATOM 1359 O O . THR A 1 171 ? -1.529 -14.558 -28.841 1.00 85.81 171 THR A O 1
ATOM 1362 N N . ASN A 1 172 ? 0.708 -14.675 -29.033 1.00 79.56 172 ASN A N 1
ATOM 1363 C CA . ASN A 1 172 ? 1.048 -14.384 -27.631 1.00 79.56 172 ASN A CA 1
ATOM 1364 C C . ASN A 1 172 ? 1.169 -12.878 -27.308 1.00 79.56 172 ASN A C 1
ATOM 1366 O O . ASN A 1 172 ? 1.383 -12.531 -26.144 1.00 79.56 172 ASN A O 1
ATOM 1370 N N . LEU A 1 173 ? 1.049 -11.992 -28.303 1.00 81.81 173 LEU A N 1
ATOM 1371 C CA . LEU A 1 173 ? 1.226 -10.550 -28.151 1.00 81.81 173 LEU A CA 1
ATOM 1372 C C . LEU A 1 173 ? 0.231 -9.971 -27.136 1.00 81.81 173 LEU A C 1
ATOM 1374 O O . LEU A 1 173 ? -0.976 -10.157 -27.268 1.00 81.81 173 LEU A O 1
ATOM 1378 N N . LEU A 1 174 ? 0.740 -9.258 -26.127 1.00 68.62 174 LEU A N 1
ATOM 1379 C CA . LEU A 1 174 ? -0.055 -8.593 -25.088 1.00 68.62 174 LEU A CA 1
ATOM 1380 C C . LEU A 1 174 ? -0.173 -7.084 -25.332 1.00 68.62 174 LEU A C 1
ATOM 1382 O O . LEU A 1 174 ? -1.164 -6.481 -24.911 1.00 68.62 174 LEU A O 1
ATOM 1386 N N . TYR A 1 175 ? 0.816 -6.491 -26.005 1.00 77.88 175 TYR A N 1
ATOM 1387 C CA . TYR A 1 175 ? 0.903 -5.060 -26.296 1.00 77.88 175 TYR A CA 1
ATOM 1388 C C . TYR A 1 175 ? 1.301 -4.836 -27.759 1.00 77.88 175 TYR A C 1
ATOM 1390 O O . TYR A 1 175 ? 2.349 -5.324 -28.189 1.00 77.88 175 TYR A O 1
ATOM 1398 N N . LEU A 1 176 ? 0.491 -4.080 -28.500 1.00 93.56 176 LEU A N 1
ATOM 1399 C CA . LEU A 1 176 ? 0.820 -3.597 -29.841 1.00 93.56 176 LEU A CA 1
ATOM 1400 C C . LEU A 1 176 ? 0.716 -2.073 -29.864 1.00 93.56 176 LEU A C 1
ATOM 1402 O O . LEU A 1 176 ? -0.376 -1.529 -29.711 1.00 93.56 176 LEU A O 1
ATOM 1406 N N . TYR A 1 177 ? 1.849 -1.409 -30.072 1.00 85.75 177 TYR A N 1
ATOM 1407 C CA . TYR A 1 177 ? 1.928 0.020 -30.356 1.00 85.75 177 TYR A CA 1
ATOM 1408 C C . TYR A 1 177 ? 2.362 0.178 -31.812 1.00 85.75 177 TYR A C 1
ATOM 1410 O O . TYR A 1 177 ? 3.472 -0.206 -32.192 1.00 85.75 177 TYR A O 1
ATOM 1418 N N . CYS A 1 178 ? 1.442 0.652 -32.648 1.00 94.06 178 CYS A N 1
ATOM 1419 C CA . CYS A 1 178 ? 1.634 0.826 -34.088 1.00 94.06 178 CYS A CA 1
ATOM 1420 C C . CYS A 1 178 ? 1.174 2.207 -34.575 1.00 94.06 178 CYS A C 1
ATOM 1422 O O . CYS A 1 178 ? 0.991 2.426 -35.773 1.00 94.06 178 CYS A O 1
ATOM 1424 N N . ASN A 1 179 ? 1.017 3.150 -33.652 1.00 91.75 179 ASN A N 1
ATOM 1425 C CA . ASN A 1 179 ? 0.575 4.508 -33.919 1.00 91.75 179 ASN A CA 1
ATOM 1426 C C . ASN A 1 179 ? 1.612 5.356 -34.671 1.00 91.75 179 ASN A C 1
ATOM 1428 O O . ASN A 1 179 ? 2.822 5.150 -34.549 1.00 91.75 179 ASN A O 1
ATOM 1432 N N . GLY A 1 180 ? 1.131 6.320 -35.458 1.00 84.88 180 GLY A N 1
ATOM 1433 C CA . GLY A 1 180 ? 1.985 7.195 -36.266 1.00 84.88 180 GLY A CA 1
ATOM 1434 C C . GLY A 1 180 ? 2.649 6.483 -37.444 1.00 84.88 180 GLY A C 1
ATOM 1435 O O . GLY A 1 180 ? 3.815 6.735 -37.740 1.00 84.88 180 GLY A O 1
ATOM 1436 N N . ASN A 1 181 ? 1.938 5.553 -38.076 1.00 90.62 181 ASN A N 1
ATOM 1437 C CA . ASN A 1 181 ? 2.414 4.780 -39.223 1.00 90.62 181 ASN A CA 1
ATOM 1438 C C . ASN A 1 181 ? 1.506 5.007 -40.442 1.00 90.62 181 ASN A C 1
ATOM 1440 O O . ASN A 1 181 ? 0.611 5.850 -40.429 1.00 90.62 181 ASN A O 1
ATOM 1444 N N . LYS A 1 182 ? 1.772 4.280 -41.529 1.00 89.81 182 LYS A N 1
ATOM 1445 C CA . LYS A 1 182 ? 1.074 4.400 -42.810 1.00 89.81 182 LYS A CA 1
ATOM 1446 C C . LYS A 1 182 ? 0.046 3.277 -43.040 1.00 89.81 182 LYS A C 1
ATOM 1448 O O . LYS A 1 182 ? -0.255 2.941 -44.183 1.00 89.81 182 LYS A O 1
ATOM 1453 N N . LEU A 1 183 ? -0.517 2.699 -41.976 1.00 92.69 183 LEU A N 1
ATOM 1454 C CA . LEU A 1 183 ? -1.397 1.529 -42.069 1.00 92.69 183 LEU A CA 1
ATOM 1455 C C . LEU A 1 183 ? -2.787 1.901 -42.600 1.00 92.69 183 LEU A C 1
ATOM 1457 O O . LEU A 1 183 ? -3.522 2.649 -41.960 1.00 92.69 183 LEU A O 1
ATOM 1461 N N . SER A 1 184 ? -3.170 1.324 -43.741 1.00 91.12 184 SER A N 1
ATOM 1462 C CA . SER A 1 184 ? -4.531 1.415 -44.307 1.00 91.12 184 SER A CA 1
ATOM 1463 C C . SER A 1 184 ? -5.448 0.256 -43.883 1.00 91.12 184 SER A C 1
ATOM 1465 O O . SER A 1 184 ? -6.671 0.348 -43.994 1.00 91.12 184 SER A O 1
ATOM 1467 N N . ALA A 1 185 ? -4.870 -0.825 -43.350 1.00 91.38 185 ALA A N 1
ATOM 1468 C CA . ALA A 1 185 ? -5.564 -1.943 -42.717 1.00 91.38 185 ALA A CA 1
ATOM 1469 C C . ALA A 1 185 ? -4.710 -2.526 -41.578 1.00 91.38 185 ALA A C 1
ATOM 1471 O O . ALA A 1 185 ? -3.489 -2.388 -41.586 1.00 91.38 185 ALA A O 1
ATOM 1472 N N . LEU A 1 186 ? -5.348 -3.199 -40.615 1.00 93.81 186 LEU A N 1
ATOM 1473 C CA . LEU A 1 186 ? -4.672 -3.803 -39.464 1.00 93.81 186 LEU A CA 1
ATOM 1474 C C . LEU A 1 186 ? -5.353 -5.122 -39.059 1.00 93.81 186 LEU A C 1
ATOM 1476 O O . LEU A 1 186 ? -6.457 -5.119 -38.515 1.00 93.81 186 LEU A O 1
ATOM 1480 N N . ALA A 1 187 ? -4.695 -6.250 -39.342 1.00 89.50 187 ALA A N 1
ATOM 1481 C CA . ALA A 1 187 ? -5.193 -7.596 -39.056 1.00 89.50 187 ALA A CA 1
ATOM 1482 C C . ALA A 1 187 ? -4.746 -8.061 -37.658 1.00 89.50 187 ALA A C 1
ATOM 1484 O O . ALA A 1 187 ? -3.627 -8.526 -37.471 1.00 89.50 187 ALA A O 1
ATOM 1485 N N . VAL A 1 188 ? -5.616 -7.904 -36.657 1.00 93.12 188 VAL A N 1
ATOM 1486 C CA . VAL A 1 188 ? -5.323 -8.238 -35.245 1.00 93.12 188 VAL A CA 1
ATOM 1487 C C . VAL A 1 188 ? -6.285 -9.274 -34.654 1.00 93.12 188 VAL A C 1
ATOM 1489 O O . VAL A 1 188 ? -6.211 -9.596 -33.469 1.00 93.12 188 VAL A O 1
ATOM 1492 N N . ASP A 1 189 ? -7.171 -9.848 -35.467 1.00 85.88 189 ASP A N 1
ATOM 1493 C CA . ASP A 1 189 ? -8.204 -10.788 -35.028 1.00 85.88 189 ASP A CA 1
ATOM 1494 C C . ASP A 1 189 ? -7.650 -12.174 -34.633 1.00 85.88 189 ASP A C 1
ATOM 1496 O O . ASP A 1 189 ? -8.317 -12.928 -33.928 1.00 85.88 189 ASP A O 1
ATOM 1500 N N . THR A 1 190 ? -6.407 -12.513 -34.982 1.00 87.06 190 THR A N 1
ATOM 1501 C CA . THR A 1 190 ? -5.727 -13.698 -34.423 1.00 87.06 190 THR A CA 1
ATOM 1502 C C . THR A 1 190 ? -5.161 -13.455 -33.017 1.00 87.06 190 THR A C 1
ATOM 1504 O O . THR A 1 190 ? -4.874 -14.407 -32.283 1.00 87.06 190 THR A O 1
ATOM 1507 N N . LEU A 1 191 ? -5.013 -12.190 -32.602 1.00 89.88 191 LEU A N 1
ATOM 1508 C CA . LEU A 1 191 ? -4.291 -11.775 -31.397 1.00 89.88 191 LEU A CA 1
ATOM 1509 C C . LEU A 1 191 ? -5.190 -11.843 -30.154 1.00 89.88 191 LEU A C 1
ATOM 1511 O O . LEU A 1 191 ? -5.435 -10.862 -29.452 1.00 89.88 191 LEU A O 1
ATOM 1515 N N . THR A 1 192 ? -5.694 -13.043 -29.863 1.00 88.50 192 THR A N 1
ATOM 1516 C CA . THR A 1 192 ? -6.617 -13.316 -28.743 1.00 88.50 192 THR A CA 1
ATOM 1517 C C . THR A 1 192 ? -6.062 -12.912 -27.366 1.00 88.50 192 THR A C 1
ATOM 1519 O O . THR A 1 192 ? -6.844 -12.602 -26.458 1.00 88.50 192 THR A O 1
ATOM 1522 N N . SER A 1 193 ? -4.730 -12.875 -27.233 1.00 82.25 193 SER A N 1
ATOM 1523 C CA . SER A 1 193 ? -3.966 -12.472 -26.042 1.00 82.25 193 SER A CA 1
ATOM 1524 C C . SER A 1 193 ? -3.814 -10.954 -25.867 1.00 82.25 193 SER A C 1
ATOM 1526 O O . SER A 1 193 ? -3.442 -10.516 -24.778 1.00 82.25 193 SER A O 1
ATOM 1528 N N . LEU A 1 194 ? -4.096 -10.150 -26.898 1.00 86.81 194 LEU A N 1
ATOM 1529 C CA . LEU A 1 194 ? -3.803 -8.715 -26.921 1.00 86.81 194 LEU A CA 1
ATOM 1530 C C . LEU A 1 194 ? -4.575 -7.982 -25.820 1.00 86.81 194 LEU A C 1
ATOM 1532 O O . LEU A 1 194 ? -5.798 -8.059 -25.769 1.00 86.81 194 LEU A O 1
ATOM 1536 N N . THR A 1 195 ? -3.864 -7.282 -24.932 1.00 80.81 195 THR A N 1
ATOM 1537 C CA . THR A 1 195 ? -4.438 -6.564 -23.775 1.00 80.81 195 THR A CA 1
ATOM 1538 C C . THR A 1 195 ? -4.503 -5.052 -23.966 1.00 80.81 195 THR A C 1
ATOM 1540 O O . THR A 1 195 ? -5.363 -4.405 -23.361 1.00 80.81 195 THR A O 1
ATOM 1543 N N . THR A 1 196 ? -3.641 -4.527 -24.838 1.00 81.12 196 THR A N 1
ATOM 1544 C CA . THR A 1 196 ? -3.475 -3.112 -25.181 1.00 81.12 196 THR A CA 1
ATOM 1545 C C . THR A 1 196 ? -3.198 -3.013 -26.677 1.00 81.12 196 THR A C 1
ATOM 1547 O O . THR A 1 196 ? -2.255 -3.645 -27.159 1.00 81.12 196 THR A O 1
ATOM 1550 N N . LEU A 1 197 ? -3.973 -2.194 -27.383 1.00 93.12 197 LEU A N 1
ATOM 1551 C CA . LEU A 1 197 ? -3.699 -1.789 -28.761 1.00 93.12 197 LEU A CA 1
ATOM 1552 C C . LEU A 1 197 ? -3.658 -0.262 -28.838 1.00 93.12 197 LEU A C 1
ATOM 1554 O O . LEU A 1 197 ? -4.619 0.382 -28.425 1.00 93.12 197 LEU A O 1
ATOM 1558 N N . ASP A 1 198 ? -2.584 0.295 -29.391 1.00 91.12 198 ASP A N 1
ATOM 1559 C CA . ASP A 1 198 ? -2.572 1.654 -29.929 1.00 91.12 198 ASP A CA 1
ATOM 1560 C C . ASP A 1 198 ? -2.357 1.591 -31.446 1.00 91.12 198 ASP A C 1
ATOM 1562 O O . ASP A 1 198 ? -1.332 1.109 -31.935 1.00 91.12 198 ASP A O 1
ATOM 1566 N N . CYS A 1 199 ? -3.372 2.045 -32.175 1.00 93.75 199 CYS A N 1
ATOM 1567 C CA . CYS A 1 199 ? -3.427 2.149 -33.631 1.00 93.75 199 CYS A CA 1
ATOM 1568 C C . CYS A 1 199 ? -3.890 3.548 -34.075 1.00 93.75 199 CYS A C 1
ATOM 1570 O O . CYS A 1 199 ? -4.432 3.722 -35.168 1.00 93.75 199 CYS A O 1
ATOM 1572 N N . SER A 1 200 ? -3.705 4.555 -33.216 1.00 89.94 200 SER A N 1
ATOM 1573 C CA . SER A 1 200 ? -3.975 5.955 -33.550 1.00 89.94 200 SER A CA 1
ATOM 1574 C C . SER A 1 200 ? -3.035 6.491 -34.640 1.00 89.94 200 SER A C 1
ATOM 1576 O O . SER A 1 200 ? -2.026 5.863 -34.962 1.00 89.94 200 SER A O 1
ATOM 1578 N N . HIS A 1 201 ? -3.345 7.650 -35.229 1.00 87.06 201 HIS A N 1
ATOM 1579 C CA . HIS A 1 201 ? -2.465 8.327 -36.201 1.00 87.06 201 HIS A CA 1
ATOM 1580 C C . HIS A 1 201 ? -2.017 7.412 -37.367 1.00 87.06 201 HIS A C 1
ATOM 1582 O O . HIS A 1 201 ? -0.828 7.169 -37.567 1.00 87.06 201 HIS A O 1
ATOM 1588 N N . ASN A 1 202 ? -2.987 6.852 -38.093 1.00 92.06 202 ASN A N 1
ATOM 1589 C CA . ASN A 1 202 ? -2.803 5.953 -39.241 1.00 92.06 202 ASN A CA 1
ATOM 1590 C C . ASN A 1 202 ? -3.862 6.259 -40.335 1.00 92.06 202 ASN A C 1
ATOM 1592 O O . ASN A 1 202 ? -4.648 7.202 -40.207 1.00 92.06 202 ASN A O 1
ATOM 1596 N N . TYR A 1 203 ? -3.909 5.473 -41.416 1.00 92.12 203 TYR A N 1
ATOM 1597 C CA . TYR A 1 203 ? -4.864 5.628 -42.530 1.00 92.12 203 TYR A CA 1
ATOM 1598 C C . TYR A 1 203 ? -6.044 4.639 -42.466 1.00 92.12 203 TYR A C 1
ATOM 1600 O O . TYR A 1 203 ? -6.699 4.400 -43.486 1.00 92.12 203 TYR A O 1
ATOM 1608 N N . LEU A 1 204 ? -6.327 4.045 -41.298 1.00 93.69 204 LEU A N 1
ATOM 1609 C CA . LEU A 1 204 ? -7.405 3.065 -41.134 1.00 93.69 204 LEU A CA 1
ATOM 1610 C C . LEU A 1 204 ? -8.783 3.714 -41.357 1.00 93.69 204 LEU A C 1
ATOM 1612 O O . LEU A 1 204 ? -9.006 4.874 -41.016 1.00 93.69 204 LEU A O 1
ATOM 1616 N N . THR A 1 205 ? -9.747 2.932 -41.848 1.00 94.25 205 THR A N 1
ATOM 1617 C CA . THR A 1 205 ? -11.174 3.333 -41.907 1.00 94.25 205 THR A CA 1
ATOM 1618 C C . THR A 1 205 ? -12.069 2.519 -40.973 1.00 94.25 205 THR A C 1
ATOM 1620 O O . THR A 1 205 ? -13.200 2.897 -40.674 1.00 94.25 205 THR A O 1
ATOM 1623 N N . ASN A 1 206 ? -11.581 1.364 -40.528 1.00 92.50 206 ASN A N 1
ATOM 1624 C CA . ASN A 1 206 ? -12.255 0.443 -39.627 1.00 92.50 206 ASN A CA 1
ATOM 1625 C C . ASN A 1 206 ? -11.223 -0.522 -39.019 1.00 92.50 206 ASN A C 1
ATOM 1627 O O . ASN A 1 206 ? -10.075 -0.572 -39.461 1.00 92.50 206 ASN A O 1
ATOM 1631 N N . ILE A 1 207 ? -11.641 -1.289 -38.012 1.00 92.19 207 ILE A N 1
ATOM 1632 C CA . ILE A 1 207 ? -10.843 -2.360 -37.407 1.00 92.19 207 ILE A CA 1
ATOM 1633 C C . ILE A 1 207 ? -11.775 -3.438 -36.833 1.00 92.19 207 ILE A C 1
ATOM 1635 O O . ILE A 1 207 ? -12.820 -3.110 -36.260 1.00 92.19 207 ILE A O 1
ATOM 1639 N N . ASP A 1 208 ? -11.419 -4.717 -36.981 1.00 89.62 208 ASP A N 1
ATOM 1640 C CA . ASP A 1 208 ? -12.133 -5.832 -36.347 1.00 89.62 208 ASP A CA 1
ATOM 1641 C C . ASP A 1 208 ? -11.345 -6.321 -35.124 1.00 89.62 208 ASP A C 1
ATOM 1643 O O . ASP A 1 208 ? -10.225 -6.814 -35.239 1.00 89.62 208 ASP A O 1
ATOM 1647 N N . LEU A 1 209 ? -11.940 -6.155 -33.939 1.00 92.38 209 LEU A N 1
ATOM 1648 C CA . LEU A 1 209 ? -11.377 -6.576 -32.651 1.00 92.38 209 LEU A CA 1
ATOM 1649 C C . LEU A 1 209 ? -12.190 -7.718 -32.019 1.00 92.38 209 LEU A C 1
ATOM 1651 O O . LEU A 1 209 ? -12.013 -8.033 -30.840 1.00 92.38 209 LEU A O 1
ATOM 1655 N N . SER A 1 210 ? -13.106 -8.338 -32.776 1.00 90.06 210 SER A N 1
ATOM 1656 C CA . SER A 1 210 ? -14.118 -9.256 -32.231 1.00 90.06 210 SER A CA 1
ATOM 1657 C C . SER A 1 210 ? -13.530 -10.509 -31.582 1.00 90.06 210 SER A C 1
ATOM 1659 O O . SER A 1 210 ? -14.120 -11.049 -30.644 1.00 90.06 210 SER A O 1
ATOM 1661 N N . ASN A 1 211 ? -12.343 -10.919 -32.029 1.00 89.06 211 ASN A N 1
ATOM 1662 C CA . ASN A 1 211 ? -11.572 -12.037 -31.494 1.00 89.06 211 ASN A CA 1
ATOM 1663 C C . ASN A 1 211 ? -10.484 -11.617 -30.481 1.00 89.06 211 ASN A C 1
ATOM 1665 O O . ASN A 1 211 ? -9.896 -12.486 -29.833 1.00 89.06 211 ASN A O 1
ATOM 1669 N N . CYS A 1 212 ? -10.224 -10.316 -30.287 1.00 87.62 212 CYS A N 1
ATOM 1670 C CA . CYS A 1 212 ? -9.226 -9.782 -29.345 1.00 87.62 212 CYS A CA 1
ATOM 1671 C C . CYS A 1 212 ? -9.728 -9.901 -27.889 1.00 87.62 212 CYS A C 1
ATOM 1673 O O . CYS A 1 212 ? -9.958 -8.920 -27.185 1.00 87.62 212 CYS A O 1
ATOM 1675 N N . SER A 1 213 ? -9.961 -11.136 -27.440 1.00 86.06 213 SER A N 1
ATOM 1676 C CA . SER A 1 213 ? -10.740 -11.472 -26.239 1.00 86.06 213 SER A CA 1
ATOM 1677 C C . SER A 1 213 ? -10.137 -11.011 -24.908 1.00 86.06 213 SER A C 1
ATOM 1679 O O . SER A 1 213 ? -10.833 -11.016 -23.895 1.00 86.06 213 SER A O 1
ATOM 1681 N N . SER A 1 214 ? -8.866 -10.602 -24.913 1.00 82.31 214 SER A N 1
ATOM 1682 C CA . SER A 1 214 ? -8.147 -10.068 -23.751 1.00 82.31 214 SER A CA 1
ATOM 1683 C C . SER A 1 214 ? -8.065 -8.534 -23.732 1.00 82.31 214 SER A C 1
ATOM 1685 O O . SER A 1 214 ? -7.523 -7.976 -22.774 1.00 82.31 214 SER A O 1
ATOM 1687 N N . LEU A 1 215 ? -8.586 -7.846 -24.758 1.00 83.88 215 LEU A N 1
ATOM 1688 C CA . LEU A 1 215 ? -8.319 -6.427 -24.989 1.00 83.88 215 LEU A CA 1
ATOM 1689 C C . LEU A 1 215 ? -8.985 -5.554 -23.925 1.00 83.88 215 LEU A C 1
ATOM 1691 O O . LEU A 1 215 ? -10.205 -5.517 -23.799 1.00 83.88 215 LEU A O 1
ATOM 1695 N N . SER A 1 216 ? -8.158 -4.846 -23.159 1.00 81.25 216 SER A N 1
ATOM 1696 C CA . SER A 1 216 ? -8.555 -4.041 -21.998 1.00 81.25 216 SER A CA 1
ATOM 1697 C C . SER A 1 216 ? -8.252 -2.547 -22.154 1.00 81.25 216 SER A C 1
ATOM 1699 O O . SER A 1 216 ? -8.665 -1.745 -21.316 1.00 81.25 216 SER A O 1
ATOM 1701 N N . PHE A 1 217 ? -7.572 -2.177 -23.241 1.00 79.81 217 PHE A N 1
ATOM 1702 C CA . PHE A 1 217 ? -7.355 -0.810 -23.691 1.00 79.81 217 PHE A CA 1
ATOM 1703 C C . PHE A 1 217 ? -7.269 -0.772 -25.221 1.00 79.81 217 PHE A C 1
ATOM 1705 O O . PHE A 1 217 ? -6.628 -1.636 -25.824 1.00 79.81 217 PHE A O 1
ATOM 1712 N N . LEU A 1 218 ? -7.886 0.246 -25.818 1.00 88.44 218 LEU A N 1
ATOM 1713 C CA . LEU A 1 218 ? -7.768 0.589 -27.229 1.00 88.44 218 LEU A CA 1
ATOM 1714 C C . LEU A 1 218 ? -7.551 2.098 -27.344 1.00 88.44 218 LEU A C 1
ATOM 1716 O O . LEU A 1 218 ? -8.380 2.861 -26.852 1.00 88.44 218 LEU A O 1
ATOM 1720 N N . GLU A 1 219 ? -6.505 2.493 -28.059 1.00 86.25 219 GLU A N 1
ATOM 1721 C CA . GLU A 1 219 ? -6.367 3.817 -28.656 1.00 86.25 219 GLU A CA 1
ATOM 1722 C C . GLU A 1 219 ? -6.368 3.665 -30.188 1.00 86.25 219 GLU A C 1
ATOM 1724 O O . GLU A 1 219 ? -5.776 2.738 -30.747 1.00 86.25 219 GLU A O 1
ATOM 1729 N N . ALA A 1 220 ? -7.151 4.509 -30.857 1.00 89.81 220 ALA A N 1
ATOM 1730 C CA . ALA A 1 220 ? -7.506 4.390 -32.274 1.00 89.81 220 ALA A CA 1
ATOM 1731 C C . ALA A 1 220 ? -7.976 5.724 -32.895 1.00 89.81 220 ALA A C 1
ATOM 1733 O O . ALA A 1 220 ? -8.550 5.745 -33.986 1.00 89.81 220 ALA A O 1
ATOM 1734 N N . SER A 1 221 ? -7.788 6.842 -32.192 1.00 85.62 221 SER A N 1
ATOM 1735 C CA . SER A 1 221 ? -8.108 8.190 -32.661 1.00 85.62 221 SER A CA 1
ATOM 1736 C C . SER A 1 221 ? -7.219 8.634 -33.828 1.00 85.62 221 SER A C 1
ATOM 1738 O O . SER A 1 221 ? -6.237 7.985 -34.185 1.00 85.62 221 SER A O 1
ATOM 1740 N N . ASN A 1 222 ? -7.567 9.769 -34.435 1.00 84.62 222 ASN A N 1
ATOM 1741 C CA . ASN A 1 222 ? -6.729 10.463 -35.418 1.00 84.62 222 ASN A CA 1
ATOM 1742 C C . ASN A 1 222 ? -6.358 9.596 -36.639 1.00 84.62 222 ASN A C 1
ATOM 1744 O O . ASN A 1 222 ? -5.314 9.792 -37.253 1.00 84.62 222 ASN A O 1
ATOM 1748 N N . ASN A 1 223 ? -7.227 8.643 -36.994 1.00 91.00 223 ASN A N 1
ATOM 1749 C CA . ASN A 1 223 ? -7.146 7.902 -38.245 1.00 91.00 223 ASN A CA 1
ATOM 1750 C C . ASN A 1 223 ? -7.822 8.705 -39.369 1.00 91.00 223 ASN A C 1
ATOM 1752 O O . ASN A 1 223 ? -8.981 9.112 -39.223 1.00 91.00 223 ASN A O 1
ATOM 1756 N N . ALA A 1 224 ? -7.094 8.974 -40.456 1.00 91.94 224 ALA A N 1
ATOM 1757 C CA . ALA A 1 224 ? -7.500 9.944 -41.475 1.00 91.94 224 ALA A CA 1
ATOM 1758 C C . ALA A 1 224 ? -7.083 9.524 -42.894 1.00 91.94 224 ALA A C 1
ATOM 1760 O O . ALA A 1 224 ? -5.954 9.774 -43.311 1.00 91.94 224 ALA A O 1
ATOM 1761 N N . THR A 1 225 ? -7.999 8.913 -43.647 1.00 92.12 225 THR A N 1
ATOM 1762 C CA . THR A 1 225 ? -7.782 8.437 -45.028 1.00 92.12 225 THR A CA 1
ATOM 1763 C C . THR A 1 225 ? -8.154 9.517 -46.048 1.00 92.12 225 THR A C 1
ATOM 1765 O O . THR A 1 225 ? -9.137 10.226 -45.851 1.00 92.12 225 THR A O 1
ATOM 1768 N N . VAL A 1 226 ? -7.431 9.634 -47.162 1.00 91.06 226 VAL A N 1
ATOM 1769 C CA . VAL A 1 226 ? -7.781 10.572 -48.248 1.00 91.06 226 VAL A CA 1
ATOM 1770 C C . VAL A 1 226 ? -8.766 9.928 -49.229 1.00 91.06 226 VAL A C 1
ATOM 1772 O O . VAL A 1 226 ? -8.615 8.761 -49.589 1.00 91.06 226 VAL A O 1
ATOM 1775 N N . ILE A 1 227 ? -9.764 10.690 -49.678 1.00 91.00 227 ILE A N 1
ATOM 1776 C CA . ILE A 1 227 ? -10.725 10.312 -50.721 1.00 91.00 227 ILE A CA 1
ATOM 1777 C C . ILE A 1 227 ? -10.823 11.412 -51.786 1.00 91.00 227 ILE A C 1
ATOM 1779 O O . ILE A 1 227 ? -10.658 12.592 -51.488 1.00 91.00 227 ILE A O 1
ATOM 1783 N N . SER A 1 228 ? -11.153 11.036 -53.020 1.00 89.00 228 SER A N 1
ATOM 1784 C CA . SER A 1 228 ? -11.506 11.975 -54.093 1.00 89.00 228 SER A CA 1
ATOM 1785 C C . SER A 1 228 ? -12.974 11.762 -54.473 1.00 89.00 228 SER A C 1
ATOM 1787 O O . SER A 1 228 ? -13.419 10.618 -54.589 1.00 89.00 228 SER A O 1
ATOM 1789 N N . LEU A 1 229 ? -13.731 12.850 -54.630 1.00 89.19 229 LEU A N 1
ATOM 1790 C CA . LEU A 1 229 ? -15.158 12.809 -54.973 1.00 89.19 229 LEU A CA 1
ATOM 1791 C C . LEU A 1 229 ? -15.374 12.782 -56.495 1.00 89.19 229 LEU A C 1
ATOM 1793 O O . LEU A 1 229 ? -14.513 13.209 -57.264 1.00 89.19 229 LEU A O 1
ATOM 1797 N N . ASP A 1 230 ? -16.541 12.310 -56.928 1.00 89.44 230 ASP A N 1
ATOM 1798 C CA . ASP A 1 230 ? -16.984 12.385 -58.323 1.00 89.44 230 ASP A CA 1
ATOM 1799 C C . ASP A 1 230 ? -17.572 13.765 -58.705 1.00 89.44 230 ASP A C 1
ATOM 1801 O O . ASP A 1 230 ? -17.706 14.675 -57.883 1.00 89.44 230 ASP A O 1
ATOM 1805 N N . GLU A 1 231 ? -17.981 13.920 -59.972 1.00 87.31 231 GLU A N 1
ATOM 1806 C CA . GLU A 1 231 ? -18.642 15.128 -60.505 1.00 87.31 231 GLU A CA 1
ATOM 1807 C C . GLU A 1 231 ? -19.982 15.485 -59.809 1.00 87.31 231 GLU A C 1
ATOM 1809 O O . GLU A 1 231 ? -20.633 16.468 -60.175 1.00 87.31 231 GLU A O 1
ATOM 1814 N N . GLN A 1 232 ? -20.467 14.671 -58.868 1.00 88.69 232 GLN A N 1
ATOM 1815 C CA . GLN A 1 232 ? -21.673 14.897 -58.068 1.00 88.69 232 GLN A CA 1
ATOM 1816 C C . GLN A 1 232 ? -21.348 15.183 -56.585 1.00 88.69 232 GLN A C 1
ATOM 1818 O O . GLN A 1 232 ? -22.269 15.337 -55.781 1.00 88.69 232 GLN A O 1
ATOM 1823 N N . ASN A 1 233 ? -20.063 15.327 -56.229 1.00 89.56 233 ASN A N 1
ATOM 1824 C CA . ASN A 1 233 ? -19.545 15.401 -54.855 1.00 89.56 233 ASN A CA 1
ATOM 1825 C C . ASN A 1 233 ? -19.834 14.128 -54.034 1.00 89.56 233 ASN A C 1
ATOM 1827 O O . ASN A 1 233 ? -20.045 14.200 -52.819 1.00 89.56 233 ASN A O 1
ATOM 1831 N N . ALA A 1 234 ? -19.873 12.962 -54.688 1.00 92.00 234 ALA A N 1
ATOM 1832 C CA . ALA A 1 234 ? -20.138 11.676 -54.057 1.00 92.00 234 ALA A CA 1
ATOM 1833 C C . ALA A 1 234 ? -18.930 10.720 -54.085 1.00 92.00 234 ALA A C 1
ATOM 1835 O O . ALA A 1 234 ? -17.984 10.882 -54.854 1.00 92.00 234 ALA A O 1
ATOM 1836 N N . PHE A 1 235 ? -18.966 9.720 -53.202 1.00 94.12 235 PHE A N 1
ATOM 1837 C CA . PHE A 1 235 ? -17.947 8.683 -53.037 1.00 94.12 235 PHE A CA 1
ATOM 1838 C C . PHE A 1 235 ? -18.599 7.360 -52.598 1.00 94.12 235 PHE A C 1
ATOM 1840 O O . PHE A 1 235 ? -19.431 7.348 -51.688 1.00 94.12 235 PHE A O 1
ATOM 1847 N N . ASP A 1 236 ? -18.236 6.233 -53.222 1.00 94.12 236 ASP A N 1
ATOM 1848 C CA . ASP A 1 236 ? -18.732 4.903 -52.830 1.00 94.12 236 ASP A CA 1
ATOM 1849 C C . ASP A 1 236 ? -17.939 4.371 -51.628 1.00 94.12 236 ASP A C 1
ATOM 1851 O O . ASP A 1 236 ? -16.815 3.883 -51.767 1.00 94.12 236 ASP A O 1
ATOM 1855 N N . LEU A 1 237 ? -18.552 4.407 -50.440 1.00 93.31 237 LEU A N 1
ATOM 1856 C CA . LEU A 1 237 ? -17.949 3.910 -49.200 1.00 93.31 237 LEU A CA 1
ATOM 1857 C C . LEU A 1 237 ? -17.662 2.401 -49.229 1.00 93.31 237 LEU A C 1
ATOM 1859 O O . LEU A 1 237 ? -16.889 1.921 -48.407 1.00 93.31 237 LEU A O 1
ATOM 1863 N N . SER A 1 238 ? -18.242 1.640 -50.164 1.00 89.00 238 SER A N 1
ATOM 1864 C CA . SER A 1 238 ? -17.925 0.219 -50.348 1.00 89.00 238 SER A CA 1
ATOM 1865 C C . SER A 1 238 ? -16.687 -0.055 -51.211 1.00 89.00 238 SER A C 1
ATOM 1867 O O . SER A 1 238 ? -16.350 -1.218 -51.424 1.00 89.00 238 SER A O 1
ATOM 1869 N N . SER A 1 239 ? -15.977 0.995 -51.642 1.00 91.94 239 SER A N 1
ATOM 1870 C CA . SER A 1 239 ? -14.583 0.905 -52.104 1.00 91.94 239 SER A CA 1
ATOM 1871 C C . SER A 1 239 ? -13.566 0.842 -50.951 1.00 91.94 239 SER A C 1
ATOM 1873 O O . SER A 1 239 ? -12.447 0.370 -51.151 1.00 91.94 239 SER A O 1
ATOM 1875 N N . LEU A 1 240 ? -13.945 1.270 -49.738 1.00 91.38 240 LEU A N 1
ATOM 1876 C CA . LEU A 1 240 ? -13.078 1.219 -48.561 1.00 91.38 240 LEU A CA 1
ATOM 1877 C C . LEU A 1 240 ? -12.952 -0.228 -48.060 1.00 91.38 240 LEU A C 1
ATOM 1879 O O . LEU A 1 240 ? -13.953 -0.898 -47.791 1.00 91.38 240 LEU A O 1
ATOM 1883 N N . LYS A 1 241 ? -11.710 -0.707 -47.918 1.00 88.00 241 LYS A N 1
ATOM 1884 C CA . LYS A 1 241 ? -11.400 -2.087 -47.518 1.00 88.00 241 LYS A CA 1
ATOM 1885 C C . LYS A 1 241 ? -12.091 -2.460 -46.200 1.00 88.00 241 LYS A C 1
ATOM 1887 O O . LYS A 1 241 ? -11.926 -1.780 -45.192 1.00 88.00 241 LYS A O 1
ATOM 1892 N N . ASP A 1 242 ? -12.862 -3.547 -46.236 1.00 86.06 242 ASP A N 1
ATOM 1893 C CA . ASP A 1 242 ? -13.616 -4.140 -45.117 1.00 86.06 242 ASP A CA 1
ATOM 1894 C C . ASP A 1 242 ? -14.668 -3.234 -44.429 1.00 86.06 242 ASP A C 1
ATOM 1896 O O . ASP A 1 242 ? -15.348 -3.666 -43.492 1.00 86.06 242 ASP A O 1
ATOM 1900 N N . PHE A 1 243 ? -14.899 -2.019 -44.942 1.00 91.06 243 PHE A N 1
ATOM 1901 C CA . PHE A 1 243 ? -15.761 -1.011 -44.324 1.00 91.06 243 PHE A CA 1
ATOM 1902 C C . PHE A 1 243 ? -17.251 -1.382 -44.373 1.00 91.06 243 PHE A C 1
ATOM 1904 O O . PHE A 1 243 ? -17.872 -1.492 -45.436 1.00 91.06 243 PHE A O 1
ATOM 1911 N N . ARG A 1 244 ? -17.878 -1.527 -43.201 1.00 90.00 244 ARG A N 1
ATOM 1912 C CA . ARG A 1 244 ? -19.302 -1.862 -43.066 1.00 90.00 244 ARG A CA 1
ATOM 1913 C C . ARG A 1 244 ? -20.082 -0.621 -42.649 1.00 90.00 244 ARG A C 1
ATOM 1915 O O . ARG A 1 244 ? -20.141 -0.271 -41.476 1.00 90.00 244 ARG A O 1
ATOM 1922 N N . ILE A 1 245 ? -20.749 0.010 -43.614 1.00 89.94 245 ILE A N 1
ATOM 1923 C CA . ILE A 1 245 ? -21.540 1.243 -43.420 1.00 89.94 245 ILE A CA 1
ATOM 1924 C C . ILE A 1 245 ? -22.575 1.090 -42.287 1.00 89.94 245 ILE A C 1
ATOM 1926 O O . ILE A 1 245 ? -22.795 2.025 -41.524 1.00 89.94 245 ILE A O 1
ATOM 1930 N N . SER A 1 246 ? -23.135 -0.110 -42.091 1.00 90.06 246 SER A N 1
ATOM 1931 C CA . SER A 1 246 ? -24.053 -0.444 -40.987 1.00 90.06 246 SER A CA 1
ATOM 1932 C C . SER A 1 246 ? -23.432 -0.435 -39.578 1.00 90.06 246 SER A C 1
ATOM 1934 O O . SER A 1 246 ? -24.164 -0.573 -38.598 1.00 90.06 246 SER A O 1
ATOM 1936 N N . GLN A 1 247 ? -22.110 -0.285 -39.460 1.00 91.62 247 GLN A N 1
ATOM 1937 C CA . GLN A 1 247 ? -21.394 -0.026 -38.207 1.00 91.62 247 GLN A CA 1
ATOM 1938 C C . GLN A 1 247 ? -21.014 1.458 -38.049 1.00 91.62 247 GLN A C 1
ATOM 1940 O O . GLN A 1 247 ? -20.627 1.851 -36.951 1.00 91.62 247 GLN A O 1
ATOM 1945 N N . SER A 1 248 ? -21.137 2.281 -39.098 1.00 92.25 248 SER A N 1
ATOM 1946 C CA . SER A 1 248 ? -20.825 3.718 -39.071 1.00 92.25 248 SER A CA 1
ATOM 1947 C C . SER A 1 248 ? -22.034 4.577 -38.673 1.00 92.25 248 SER A C 1
ATOM 1949 O O . SER A 1 248 ? -23.165 4.293 -39.066 1.00 92.25 248 SER A O 1
ATOM 1951 N N . PHE A 1 249 ? -21.797 5.629 -37.894 1.00 93.06 249 PHE A N 1
ATOM 1952 C CA . PHE A 1 249 ? -22.788 6.594 -37.408 1.00 93.06 249 PHE A CA 1
ATOM 1953 C C . PHE A 1 249 ? -22.074 7.888 -36.954 1.00 93.06 249 PHE A C 1
ATOM 1955 O O . PHE A 1 249 ? -20.864 8.007 -37.143 1.00 93.06 249 PHE A O 1
ATOM 1962 N N . ASP A 1 250 ? -22.803 8.863 -36.393 1.00 93.19 250 ASP A N 1
ATOM 1963 C CA . ASP A 1 250 ? -22.264 10.171 -35.960 1.00 93.19 250 ASP A CA 1
ATOM 1964 C C . ASP A 1 250 ? -21.385 10.850 -37.040 1.00 93.19 250 ASP A C 1
ATOM 1966 O O . ASP A 1 250 ? -20.281 11.318 -36.766 1.00 93.19 250 ASP A O 1
ATOM 1970 N N . TRP A 1 251 ? -21.870 10.854 -38.289 1.00 92.94 251 TRP A N 1
ATOM 1971 C CA . TRP A 1 251 ? -21.220 11.528 -39.419 1.00 92.94 251 TRP A CA 1
ATOM 1972 C C . TRP A 1 251 ? -21.318 13.060 -39.282 1.00 92.94 251 TRP A C 1
ATOM 1974 O O . TRP A 1 251 ? -22.341 13.578 -38.830 1.00 92.94 251 TRP A O 1
ATOM 1984 N N . SER A 1 252 ? -20.270 13.781 -39.687 1.00 90.38 252 SER A N 1
ATOM 1985 C CA . SER A 1 252 ? -20.195 15.249 -39.627 1.00 90.38 252 SER A CA 1
ATOM 1986 C C . SER A 1 252 ? -21.229 15.961 -40.512 1.00 90.38 252 SER A C 1
ATOM 1988 O O . SER A 1 252 ? -21.656 15.440 -41.538 1.00 90.38 252 SER A O 1
ATOM 1990 N N . GLU A 1 253 ? -21.612 17.192 -40.147 1.00 87.88 253 GLU A N 1
ATOM 1991 C CA . GLU A 1 253 ? -22.733 17.931 -40.768 1.00 87.88 253 GLU A CA 1
ATOM 1992 C C . GLU A 1 253 ? -22.568 18.237 -42.271 1.00 87.88 253 GLU A C 1
ATOM 1994 O O . GLU A 1 253 ? -23.547 18.523 -42.959 1.00 87.88 253 GLU A O 1
ATOM 1999 N N . ASN A 1 254 ? -21.344 18.164 -42.802 1.00 88.06 254 ASN A N 1
ATOM 2000 C CA . ASN A 1 254 ? -21.052 18.301 -44.230 1.00 88.06 254 ASN A CA 1
ATOM 2001 C C . ASN A 1 254 ? -21.301 17.016 -45.044 1.00 88.06 254 ASN A C 1
ATOM 2003 O O . ASN A 1 254 ? -21.260 17.078 -46.271 1.00 88.06 254 ASN A O 1
ATOM 2007 N N . ALA A 1 255 ? -21.570 15.879 -44.396 1.00 92.19 255 ALA A N 1
ATOM 2008 C CA . ALA A 1 255 ? -21.754 14.572 -45.019 1.00 92.19 255 ALA A CA 1
ATOM 2009 C C . ALA A 1 255 ? -23.213 14.088 -44.972 1.00 92.19 255 ALA A C 1
ATOM 2011 O O . ALA A 1 255 ? -23.910 14.199 -43.967 1.00 92.19 255 ALA A O 1
ATOM 2012 N N . THR A 1 256 ? -23.673 13.474 -46.061 1.00 92.00 256 THR A N 1
ATOM 2013 C CA . THR A 1 256 ? -24.946 12.744 -46.135 1.00 92.00 256 THR A CA 1
ATOM 2014 C C . THR A 1 256 ? -24.692 11.345 -46.680 1.00 92.00 256 THR A C 1
ATOM 2016 O O . THR A 1 256 ? -24.092 11.201 -47.741 1.00 92.00 256 THR A O 1
ATOM 2019 N N . ILE A 1 257 ? -25.160 10.308 -45.979 1.00 93.00 257 ILE A N 1
ATOM 2020 C CA . ILE A 1 257 ? -25.022 8.911 -46.416 1.00 93.00 257 ILE A CA 1
ATOM 2021 C C . ILE A 1 257 ? -26.352 8.407 -46.983 1.00 93.00 257 ILE A C 1
ATOM 2023 O O . ILE A 1 257 ? -27.368 8.436 -46.287 1.00 93.00 257 ILE A O 1
ATOM 2027 N N . THR A 1 258 ? -26.349 7.911 -48.223 1.00 89.31 258 THR A N 1
ATOM 2028 C CA . THR A 1 258 ? -27.511 7.255 -48.855 1.00 89.31 258 THR A CA 1
ATOM 2029 C C . THR A 1 258 ? -27.099 5.910 -49.452 1.00 89.31 258 THR A C 1
ATOM 2031 O O . THR A 1 258 ? -26.259 5.857 -50.348 1.00 89.31 258 THR A O 1
ATOM 2034 N N . ASP A 1 259 ? -27.703 4.824 -48.956 1.00 85.75 259 ASP A N 1
ATOM 2035 C CA . ASP A 1 259 ? -27.397 3.413 -49.255 1.00 85.75 259 ASP A CA 1
ATOM 2036 C C . ASP A 1 259 ? -25.912 3.027 -49.095 1.00 85.75 259 ASP A C 1
ATOM 2038 O O . ASP A 1 259 ? -25.533 2.392 -48.109 1.00 85.75 259 ASP A O 1
ATOM 2042 N N . LYS A 1 260 ? -25.081 3.395 -50.075 1.00 88.62 260 LYS A N 1
ATOM 2043 C CA . LYS A 1 260 ? -23.629 3.164 -50.117 1.00 88.62 260 LYS A CA 1
ATOM 2044 C C . LYS A 1 260 ? -22.791 4.415 -50.388 1.00 88.62 260 LYS A C 1
ATOM 2046 O O . LYS A 1 260 ? -21.581 4.381 -50.176 1.00 88.62 260 LYS A O 1
ATOM 2051 N N . GLN A 1 261 ? -23.404 5.493 -50.868 1.00 92.31 261 GLN A N 1
ATOM 2052 C CA . GLN A 1 261 ? -22.690 6.720 -51.192 1.00 92.31 261 GLN A CA 1
ATOM 2053 C C . GLN A 1 261 ? -22.622 7.645 -49.980 1.00 92.31 261 GLN A C 1
ATOM 2055 O O . GLN A 1 261 ? -23.634 7.912 -49.328 1.00 92.31 261 GLN A O 1
ATOM 2060 N N . LEU A 1 262 ? -21.422 8.159 -49.731 1.00 94.25 262 LEU A N 1
ATOM 2061 C CA . LEU A 1 262 ? -21.211 9.450 -49.095 1.00 94.25 262 LEU A CA 1
ATOM 2062 C C . LEU A 1 262 ? -21.449 10.528 -50.157 1.00 94.25 262 LEU A C 1
ATOM 2064 O O . LEU A 1 262 ? -20.900 10.431 -51.249 1.00 94.25 262 LEU A O 1
ATOM 2068 N N . THR A 1 263 ? -22.228 11.556 -49.841 1.00 92.62 263 THR A N 1
ATOM 2069 C CA . THR A 1 263 ? -22.308 12.807 -50.606 1.00 92.62 263 THR A CA 1
ATOM 2070 C C . THR A 1 263 ? -21.924 13.958 -49.689 1.00 92.62 263 THR A C 1
ATOM 2072 O O . THR A 1 263 ? -22.414 14.035 -48.560 1.00 92.62 263 THR A O 1
ATOM 2075 N N . VAL A 1 264 ? -21.053 14.846 -50.162 1.00 91.25 264 VAL A N 1
ATOM 2076 C CA . VAL A 1 264 ? -20.578 16.008 -49.403 1.00 91.25 264 VAL A CA 1
ATOM 2077 C C . VAL A 1 264 ? -21.312 17.268 -49.858 1.00 91.25 264 VAL A C 1
ATOM 2079 O O . VAL A 1 264 ? -21.568 17.457 -51.047 1.00 91.25 264 VAL A O 1
ATOM 2082 N N . SER A 1 265 ? -21.661 18.140 -48.912 1.00 88.25 265 SER A N 1
ATOM 2083 C CA . SER A 1 265 ? -22.264 19.439 -49.214 1.00 88.25 265 SER A CA 1
ATOM 2084 C C . SER A 1 265 ? -21.261 20.363 -49.930 1.00 88.25 265 SER A C 1
ATOM 2086 O O . SER A 1 265 ? -20.224 20.676 -49.341 1.00 88.25 265 SER A O 1
ATOM 2088 N N . PRO A 1 266 ? -21.558 20.856 -51.151 1.00 76.00 266 PRO A N 1
ATOM 2089 C CA . PRO A 1 266 ? -20.652 21.733 -51.901 1.00 76.00 266 PRO A CA 1
ATOM 2090 C C . PRO A 1 266 ? -20.525 23.141 -51.296 1.00 76.00 266 PRO A C 1
ATOM 2092 O O . PRO A 1 266 ? -19.590 23.862 -51.626 1.00 76.00 266 PRO A O 1
ATOM 2095 N N . ASP A 1 267 ? -21.440 23.525 -50.400 1.00 72.69 267 ASP A N 1
ATOM 2096 C CA . ASP A 1 267 ? -21.420 24.802 -49.674 1.00 72.69 267 ASP A CA 1
ATOM 2097 C C . ASP A 1 267 ? -20.649 24.706 -48.331 1.00 72.69 267 ASP A C 1
ATOM 2099 O O . ASP A 1 267 ? -20.856 25.526 -47.436 1.00 72.69 267 ASP A O 1
ATOM 2103 N N . SER A 1 268 ? -19.815 23.673 -48.130 1.00 73.25 268 SER A N 1
ATOM 2104 C CA . SER A 1 268 ? -19.091 23.458 -46.870 1.00 73.25 268 SER A CA 1
ATOM 2105 C C . SER A 1 268 ? -17.677 24.042 -46.866 1.00 73.25 268 SER A C 1
ATOM 2107 O O . SER A 1 268 ? -16.836 23.672 -47.679 1.00 73.25 268 SER A O 1
ATOM 2109 N N . ASP A 1 269 ? -17.379 24.842 -45.839 1.00 68.56 269 ASP A N 1
ATOM 2110 C CA . ASP A 1 269 ? -16.019 25.282 -45.488 1.00 68.56 269 ASP A CA 1
ATOM 2111 C C . ASP A 1 269 ? -15.087 24.129 -45.034 1.00 68.56 269 ASP A C 1
ATOM 2113 O O . ASP A 1 269 ? -13.899 24.363 -44.815 1.00 68.56 269 ASP A O 1
ATOM 2117 N N . SER A 1 270 ? -15.602 22.907 -44.823 1.00 76.50 270 SER A N 1
ATOM 2118 C CA . SER A 1 270 ? -14.834 21.768 -44.295 1.00 76.50 270 SER A CA 1
ATOM 2119 C C . SER A 1 270 ? -14.569 20.706 -45.359 1.00 76.50 270 SER A C 1
ATOM 2121 O O . SER A 1 270 ? -15.488 19.996 -45.778 1.00 76.50 270 SER A O 1
ATOM 2123 N N . MET A 1 271 ? -13.292 20.531 -45.709 1.00 80.00 271 MET A N 1
ATOM 2124 C CA . MET A 1 271 ? -12.797 19.438 -46.560 1.00 80.00 271 MET A CA 1
ATOM 2125 C C . MET A 1 271 ? -12.530 18.140 -45.772 1.00 80.00 271 MET A C 1
ATOM 2127 O O . MET A 1 271 ? -11.920 17.212 -46.294 1.00 80.00 271 MET A O 1
ATOM 2131 N N . LEU A 1 272 ? -12.999 18.037 -44.526 1.00 88.12 272 LEU A N 1
ATOM 2132 C CA . LEU A 1 272 ? -12.894 16.827 -43.714 1.00 88.12 272 LEU A CA 1
ATOM 2133 C C . LEU A 1 272 ? -14.284 16.299 -43.359 1.00 88.12 272 LEU A C 1
ATOM 2135 O O . LEU A 1 272 ? -15.143 17.049 -42.888 1.00 88.12 272 LEU A O 1
ATOM 2139 N N . VAL A 1 273 ? -14.486 14.998 -43.535 1.00 90.94 273 VAL A N 1
ATOM 2140 C CA . VAL A 1 273 ? -15.668 14.270 -43.065 1.00 90.94 273 VAL A CA 1
ATOM 2141 C C . VAL A 1 273 ? -15.254 13.372 -41.906 1.00 90.94 273 VAL A C 1
ATOM 2143 O O . VAL A 1 273 ? -14.346 12.563 -42.057 1.00 90.94 273 VAL A O 1
ATOM 2146 N N . THR A 1 274 ? -15.905 13.478 -40.751 1.00 91.00 274 THR A N 1
ATOM 2147 C CA . THR A 1 274 ? -15.634 12.607 -39.594 1.00 91.00 274 THR A CA 1
ATOM 2148 C C . THR A 1 274 ? -16.819 11.692 -39.312 1.00 91.00 274 THR A C 1
ATOM 2150 O O . THR A 1 274 ? -17.953 12.004 -39.673 1.00 91.00 274 THR A O 1
ATOM 2153 N N . TYR A 1 275 ? -16.551 10.529 -38.718 1.00 93.12 275 TYR A N 1
ATOM 2154 C CA . TYR A 1 275 ? -17.564 9.534 -38.363 1.00 93.12 275 TYR A CA 1
ATOM 2155 C C . TYR A 1 275 ? -17.102 8.667 -37.192 1.00 93.12 275 TYR A C 1
ATOM 2157 O O . TYR A 1 275 ? -15.912 8.572 -36.869 1.00 93.12 275 TYR A O 1
ATOM 2165 N N . ARG A 1 276 ? -18.054 7.969 -36.575 1.00 93.06 276 ARG A N 1
ATOM 2166 C CA . ARG A 1 276 ? -17.794 6.963 -35.543 1.00 93.06 276 ARG A CA 1
ATOM 2167 C C . ARG A 1 276 ? -18.176 5.589 -36.064 1.00 93.06 276 ARG A C 1
ATOM 2169 O O . ARG A 1 276 ? -19.212 5.413 -36.698 1.00 93.06 276 ARG A O 1
ATOM 2176 N N . TYR A 1 277 ? -17.328 4.605 -35.805 1.00 92.38 277 TYR A N 1
ATOM 2177 C CA . TYR A 1 277 ? -17.476 3.242 -36.295 1.00 92.38 277 TYR A CA 1
ATOM 2178 C C . TYR A 1 277 ? -17.551 2.281 -35.110 1.00 92.38 277 TYR A C 1
ATOM 2180 O O . TYR A 1 277 ? -16.659 2.248 -34.259 1.00 92.38 277 TYR A O 1
ATOM 2188 N N . LYS A 1 278 ? -18.632 1.503 -35.021 1.00 90.94 278 LYS A N 1
ATOM 2189 C CA . LYS A 1 278 ? -18.863 0.570 -33.917 1.00 90.94 278 LYS A CA 1
ATOM 2190 C C . LYS A 1 278 ? -17.981 -0.666 -34.045 1.00 90.94 278 LYS A C 1
ATOM 2192 O O . LYS A 1 278 ? -18.254 -1.558 -34.851 1.00 90.94 278 LYS A O 1
ATOM 2197 N N . VAL A 1 279 ? -16.980 -0.735 -33.177 1.00 89.06 279 VAL A N 1
ATOM 2198 C CA . VAL A 1 279 ? -16.089 -1.886 -33.032 1.00 89.06 279 VAL A CA 1
ATOM 2199 C C . VAL A 1 279 ? -16.682 -2.860 -32.008 1.00 89.06 279 VAL A C 1
ATOM 2201 O O . VAL A 1 279 ? -17.418 -2.469 -31.102 1.00 89.06 279 VAL A O 1
ATOM 2204 N N . ASN A 1 280 ? -16.391 -4.149 -32.164 1.00 86.00 280 ASN A N 1
ATOM 2205 C CA . ASN A 1 280 ? -16.729 -5.182 -31.189 1.00 86.00 280 ASN A CA 1
ATOM 2206 C C . ASN A 1 280 ? -15.436 -5.641 -30.505 1.00 86.00 280 ASN A C 1
ATOM 2208 O O . ASN A 1 280 ? -14.570 -6.160 -31.195 1.00 86.00 280 ASN A O 1
ATOM 2212 N N . ALA A 1 281 ? -15.306 -5.459 -29.191 1.00 84.44 281 ALA A N 1
ATOM 2213 C CA . ALA A 1 281 ? -14.151 -5.894 -28.403 1.00 84.44 281 ALA A CA 1
ATOM 2214 C C . ALA A 1 281 ? -14.660 -6.576 -27.111 1.00 84.44 281 ALA A C 1
ATOM 2216 O O . ALA A 1 281 ? -15.284 -5.896 -26.295 1.00 84.44 281 ALA A O 1
ATOM 2217 N N . PRO A 1 282 ? -14.447 -7.893 -26.891 1.00 83.75 282 PRO A N 1
ATOM 2218 C CA . PRO A 1 282 ? -15.213 -8.671 -25.900 1.00 83.75 282 PRO A CA 1
ATOM 2219 C C . PRO A 1 282 ? -15.162 -8.239 -24.422 1.00 83.75 282 PRO A C 1
ATOM 2221 O O . PRO A 1 282 ? -15.999 -8.699 -23.646 1.00 83.75 282 PRO A O 1
ATOM 2224 N N . LEU A 1 283 ? -14.207 -7.397 -24.013 1.00 76.56 283 LEU A N 1
ATOM 2225 C CA . LEU A 1 283 ? -14.077 -6.889 -22.636 1.00 76.56 283 LEU A CA 1
ATOM 2226 C C . LEU A 1 283 ? -14.316 -5.375 -22.499 1.00 76.56 283 LEU A C 1
ATOM 2228 O O . LEU A 1 283 ? -14.176 -4.843 -21.396 1.00 76.56 283 LEU A O 1
ATOM 2232 N N . LEU A 1 284 ? -14.674 -4.677 -23.583 1.00 75.69 284 LEU A N 1
ATOM 2233 C CA . LEU A 1 284 ? -14.845 -3.225 -23.589 1.00 75.69 284 LEU A CA 1
ATOM 2234 C C . LEU A 1 284 ? -16.278 -2.839 -23.984 1.00 75.69 284 LEU A C 1
ATOM 2236 O O . LEU A 1 284 ? -16.714 -3.043 -25.116 1.00 75.69 284 LEU A O 1
ATOM 2240 N N . GLU A 1 285 ? -17.008 -2.255 -23.035 1.00 77.25 285 GLU A N 1
ATOM 2241 C CA . GLU A 1 285 ? -18.348 -1.705 -23.263 1.00 77.25 285 GLU A CA 1
ATOM 2242 C C . GLU A 1 285 ? -18.270 -0.405 -24.091 1.00 77.25 285 GLU A C 1
ATOM 2244 O O . GLU A 1 285 ? -17.439 0.457 -23.811 1.00 77.25 285 GLU A O 1
ATOM 2249 N N . ASP A 1 286 ? -19.149 -0.274 -25.092 1.00 75.56 286 ASP A N 1
ATOM 2250 C CA . ASP A 1 286 ? -19.348 0.916 -25.941 1.00 75.56 286 ASP A CA 1
ATOM 2251 C C . ASP A 1 286 ? -18.072 1.538 -26.552 1.00 75.56 286 ASP A C 1
ATOM 2253 O O . ASP A 1 286 ? -17.831 2.745 -26.477 1.00 75.56 286 ASP A O 1
ATOM 2257 N N . VAL A 1 287 ? -17.264 0.700 -27.214 1.00 81.94 287 VAL A N 1
ATOM 2258 C CA . VAL A 1 287 ? -16.081 1.128 -27.981 1.00 81.94 287 VAL A CA 1
ATOM 2259 C C . VAL A 1 287 ? -16.424 1.556 -29.405 1.00 81.94 287 VAL A C 1
ATOM 2261 O O . VAL A 1 287 ? -17.149 0.877 -30.139 1.00 81.94 287 VAL A O 1
ATOM 2264 N N . PHE A 1 288 ? -15.808 2.663 -29.817 1.00 86.69 288 PHE A N 1
ATOM 2265 C CA . PHE A 1 288 ? -15.923 3.231 -31.153 1.00 86.69 288 PHE A CA 1
ATOM 2266 C C . PHE A 1 288 ? -14.547 3.628 -31.681 1.00 86.69 288 PHE A C 1
ATOM 2268 O O . PHE A 1 288 ? -13.766 4.263 -30.976 1.00 86.69 288 PHE A O 1
ATOM 2275 N N . PHE A 1 289 ? -14.289 3.287 -32.936 1.00 89.38 289 PHE A N 1
ATOM 2276 C CA . PHE A 1 289 ? -13.207 3.850 -33.733 1.00 89.38 289 PHE A CA 1
ATOM 2277 C C . PHE A 1 289 ? -13.684 5.204 -34.283 1.00 89.38 289 PHE A C 1
ATOM 2279 O O . PHE A 1 289 ? -14.807 5.294 -34.782 1.00 89.38 289 PHE A O 1
ATOM 2286 N N . ASN A 1 290 ? -12.878 6.262 -34.164 1.00 87.56 290 ASN A N 1
ATOM 2287 C CA . ASN A 1 290 ? -13.229 7.597 -34.664 1.00 87.56 290 ASN A CA 1
ATOM 2288 C C . ASN A 1 290 ? -12.410 7.862 -35.935 1.00 87.56 290 ASN A C 1
ATOM 2290 O O . ASN A 1 290 ? -11.213 8.137 -35.845 1.00 87.56 290 ASN A O 1
ATOM 2294 N N . GLY A 1 291 ? -13.047 7.745 -37.098 1.00 90.88 291 GLY A N 1
ATOM 2295 C CA . GLY A 1 291 ? -12.391 7.879 -38.396 1.00 90.88 291 GLY A CA 1
ATOM 2296 C C . GLY A 1 291 ? -12.636 9.239 -39.044 1.00 90.88 291 GLY A C 1
ATOM 2297 O O . GLY A 1 291 ? -13.632 9.913 -38.768 1.00 90.88 291 GLY A O 1
ATOM 2298 N N . SER A 1 292 ? -11.724 9.622 -39.933 1.00 92.56 292 SER A N 1
ATOM 2299 C CA . SER A 1 292 ? -11.826 10.825 -40.762 1.00 92.56 292 SER A CA 1
ATOM 2300 C C . SER A 1 292 ? -11.553 10.479 -42.228 1.00 92.56 292 SER A C 1
ATOM 2302 O O . SER A 1 292 ? -10.700 9.641 -42.516 1.00 92.56 292 SER A O 1
ATOM 2304 N N . LEU A 1 293 ? -12.266 11.124 -43.149 1.00 93.00 293 LEU A N 1
ATOM 2305 C CA . LEU A 1 293 ? -12.019 11.099 -44.588 1.00 93.00 293 LEU A CA 1
ATOM 2306 C C . LEU A 1 293 ? -11.652 12.521 -45.028 1.00 93.00 293 LEU A C 1
ATOM 2308 O O . LEU A 1 293 ? -12.469 13.435 -44.893 1.00 93.00 293 LEU A O 1
ATOM 2312 N N . VAL A 1 294 ? -10.428 12.714 -45.515 1.00 91.44 294 VAL A N 1
ATOM 2313 C CA . VAL A 1 294 ? -9.961 13.986 -46.084 1.00 91.44 294 VAL A CA 1
ATOM 2314 C C . VAL A 1 294 ? -10.389 14.040 -47.543 1.00 91.44 294 VAL A C 1
ATOM 2316 O O . VAL A 1 294 ? -10.074 13.134 -48.311 1.00 91.44 294 VAL A O 1
ATOM 2319 N N . ILE A 1 295 ? -11.113 15.084 -47.926 1.00 88.62 295 ILE A N 1
ATOM 2320 C CA . ILE A 1 295 ? -11.534 15.315 -49.304 1.00 88.62 295 ILE A CA 1
ATOM 2321 C C . ILE A 1 295 ? -10.384 15.994 -50.037 1.00 88.62 295 ILE A C 1
ATOM 2323 O O . ILE A 1 295 ? -10.069 17.156 -49.785 1.00 88.62 295 ILE A O 1
ATOM 2327 N N . ASP A 1 296 ? -9.780 15.271 -50.972 1.00 81.75 296 ASP A N 1
ATOM 2328 C CA . ASP A 1 296 ? -8.850 15.858 -51.921 1.00 81.75 296 ASP A CA 1
ATOM 2329 C C . ASP A 1 296 ? -9.611 16.726 -52.934 1.00 81.75 296 ASP A C 1
ATOM 2331 O O . ASP A 1 296 ? -10.332 16.222 -53.800 1.00 81.75 296 ASP A O 1
ATOM 2335 N N . ALA A 1 297 ? -9.451 18.041 -52.792 1.00 59.75 297 ALA A N 1
ATOM 2336 C CA . ALA A 1 297 ? -10.091 19.062 -53.615 1.00 59.75 297 ALA A CA 1
ATOM 2337 C C . ALA A 1 297 ? -9.136 19.715 -54.635 1.00 59.75 297 ALA A C 1
ATOM 2339 O O . ALA A 1 297 ? -9.555 20.604 -55.380 1.00 59.75 297 ALA A O 1
ATOM 2340 N N . THR A 1 298 ? -7.856 19.324 -54.671 1.00 60.59 298 THR A N 1
ATOM 2341 C CA . THR A 1 298 ? -6.829 20.016 -55.466 1.00 60.59 298 THR A CA 1
ATOM 2342 C C . THR A 1 298 ? -5.760 19.066 -55.984 1.00 60.59 298 THR A C 1
ATOM 2344 O O . THR A 1 298 ? -5.078 18.419 -55.199 1.00 60.59 298 THR A O 1
ATOM 2347 N N . THR A 1 299 ? -5.490 19.101 -57.291 1.00 65.44 299 THR A N 1
ATOM 2348 C CA . THR A 1 299 ? -4.243 18.551 -57.839 1.00 65.44 299 THR A CA 1
ATOM 2349 C C . THR A 1 299 ? -3.056 19.320 -57.257 1.00 65.44 299 THR A C 1
ATOM 2351 O O . THR A 1 299 ? -2.753 20.428 -57.713 1.00 65.44 299 THR A O 1
ATOM 2354 N N . GLN A 1 300 ? -2.414 18.761 -56.235 1.00 72.06 300 GLN A N 1
ATOM 2355 C CA . GLN A 1 300 ? -1.169 19.290 -55.695 1.00 72.06 300 GLN A CA 1
ATOM 2356 C C . GLN A 1 300 ? -0.056 19.126 -56.738 1.00 72.06 300 GLN A C 1
ATOM 2358 O O . GLN A 1 300 ? -0.029 18.154 -57.490 1.00 72.06 300 GLN A O 1
ATOM 2363 N N . SER A 1 301 ? 0.823 20.121 -56.823 1.00 81.19 301 SER A N 1
ATOM 2364 C CA . SER A 1 301 ? 1.987 20.109 -57.708 1.00 81.19 301 SER A CA 1
ATOM 2365 C C . SER A 1 301 ? 3.215 19.604 -56.967 1.00 81.19 301 SER A C 1
ATOM 2367 O O . SER A 1 301 ? 3.420 19.999 -55.818 1.00 81.19 301 SER A O 1
ATOM 2369 N N . ASP A 1 302 ? 4.049 18.836 -57.659 1.00 89.19 302 ASP A N 1
ATOM 2370 C CA . ASP A 1 302 ? 5.311 18.307 -57.139 1.00 89.19 302 ASP A CA 1
ATOM 2371 C C . ASP A 1 302 ? 6.215 19.422 -56.571 1.00 89.19 302 ASP A C 1
ATOM 2373 O O . ASP A 1 302 ? 6.245 20.542 -57.100 1.00 89.19 302 ASP A O 1
ATOM 2377 N N . ILE A 1 303 ? 6.959 19.126 -55.499 1.00 93.12 303 ILE A N 1
ATOM 2378 C CA . ILE A 1 303 ? 7.811 20.099 -54.803 1.00 93.12 303 ILE A CA 1
ATOM 2379 C C . ILE A 1 303 ? 9.200 19.545 -54.462 1.00 93.12 303 ILE A C 1
ATOM 2381 O O . ILE A 1 303 ? 9.352 18.643 -53.644 1.00 93.12 303 ILE A O 1
ATOM 2385 N N . GLU A 1 304 ? 10.241 20.159 -55.033 1.00 95.50 304 GLU A N 1
ATOM 2386 C CA . GLU A 1 304 ? 11.640 19.838 -54.719 1.00 95.50 304 GLU A CA 1
ATOM 2387 C C . GLU A 1 304 ? 11.942 20.017 -53.216 1.00 95.50 304 GLU A C 1
ATOM 2389 O O . GLU A 1 304 ? 11.685 21.082 -52.640 1.00 95.50 304 GLU A O 1
ATOM 2394 N N . ILE A 1 305 ? 12.590 19.030 -52.593 1.00 95.31 305 ILE A N 1
ATOM 2395 C CA . ILE A 1 305 ? 13.037 19.053 -51.191 1.00 95.31 305 ILE A CA 1
ATOM 2396 C C . ILE A 1 305 ? 14.354 19.848 -51.090 1.00 95.31 305 ILE A C 1
ATOM 2398 O O . ILE A 1 305 ? 15.431 19.336 -50.778 1.00 95.31 305 ILE A O 1
ATOM 2402 N N . ASN A 1 306 ? 14.277 21.145 -51.395 1.00 94.94 306 ASN A N 1
ATOM 2403 C CA . ASN A 1 306 ? 15.422 22.052 -51.505 1.00 94.94 306 ASN A CA 1
ATOM 2404 C C . ASN A 1 306 ? 15.388 23.187 -50.453 1.00 94.94 306 ASN A C 1
ATOM 2406 O O . ASN A 1 306 ? 14.381 23.419 -49.786 1.00 94.94 306 ASN A O 1
ATOM 2410 N N . GLU A 1 307 ? 16.503 23.911 -50.297 1.00 94.38 307 GLU A N 1
ATOM 2411 C CA . GLU A 1 307 ? 16.663 25.004 -49.313 1.00 94.38 307 GLU A CA 1
ATOM 2412 C C . GLU A 1 307 ? 15.729 26.210 -49.559 1.00 94.38 307 GLU A C 1
ATOM 2414 O O . GLU A 1 307 ? 15.494 26.995 -48.644 1.00 94.38 307 GLU A O 1
ATOM 2419 N N . ALA A 1 308 ? 15.181 26.369 -50.770 1.00 94.94 308 ALA A N 1
ATOM 2420 C CA . ALA A 1 308 ? 14.258 27.458 -51.093 1.00 94.94 308 ALA A CA 1
ATOM 2421 C C . ALA A 1 308 ? 12.813 27.157 -50.659 1.00 94.94 308 ALA A C 1
ATOM 2423 O O . ALA A 1 308 ? 12.121 28.070 -50.213 1.00 94.94 308 ALA A O 1
ATOM 2424 N N . ASN A 1 309 ? 12.386 25.896 -50.765 1.00 94.31 309 ASN A N 1
ATOM 2425 C CA . ASN A 1 309 ? 11.052 25.436 -50.371 1.00 94.31 309 ASN A CA 1
ATOM 2426 C C . ASN A 1 309 ? 10.992 25.094 -48.872 1.00 94.31 309 ASN A C 1
ATOM 2428 O O . ASN A 1 309 ? 10.051 25.464 -48.178 1.00 94.31 309 ASN A O 1
ATOM 2432 N N . PHE A 1 310 ? 12.036 24.436 -48.362 1.00 96.31 310 PHE A N 1
ATOM 2433 C CA . PHE A 1 310 ? 12.150 23.978 -46.979 1.00 96.31 310 PHE A CA 1
ATOM 2434 C C . PHE A 1 310 ? 13.519 24.416 -46.420 1.00 96.31 310 PHE A C 1
ATOM 2436 O O . PHE A 1 310 ? 14.494 23.671 -46.529 1.00 96.31 310 PHE A O 1
ATOM 2443 N N . PRO A 1 311 ? 13.674 25.623 -45.847 1.00 95.56 311 PRO A N 1
ATOM 2444 C CA . PRO A 1 311 ? 14.987 26.143 -45.450 1.00 95.56 311 PRO A CA 1
ATOM 2445 C C . PRO A 1 311 ? 15.636 25.378 -44.285 1.00 95.56 311 PRO A C 1
ATOM 2447 O O . PRO A 1 311 ? 16.867 25.291 -44.215 1.00 95.56 311 PRO A O 1
ATOM 2450 N N . ASP A 1 312 ? 14.850 24.761 -43.396 1.00 97.12 312 ASP A N 1
ATOM 2451 C CA . ASP A 1 312 ? 15.396 23.960 -42.299 1.00 97.12 312 ASP A CA 1
ATOM 2452 C C . ASP A 1 312 ? 15.960 22.615 -42.794 1.00 97.12 312 ASP A C 1
ATOM 2454 O O . ASP A 1 312 ? 15.324 21.868 -43.537 1.00 97.12 312 ASP A O 1
ATOM 2458 N N . THR A 1 313 ? 17.190 22.302 -42.383 1.00 95.75 313 THR A N 1
ATOM 2459 C CA . THR A 1 313 ? 17.911 21.115 -42.869 1.00 95.75 313 THR A CA 1
ATOM 2460 C C . THR A 1 313 ? 17.449 19.825 -42.192 1.00 95.75 313 THR A C 1
ATOM 2462 O O . THR A 1 313 ? 17.486 18.773 -42.823 1.00 95.75 313 THR A O 1
ATOM 2465 N N . ALA A 1 314 ? 16.989 19.880 -40.939 1.00 94.56 314 ALA A N 1
ATOM 2466 C CA . ALA A 1 314 ? 16.445 18.703 -40.269 1.00 94.56 314 ALA A CA 1
ATOM 2467 C C . ALA A 1 314 ? 15.063 18.340 -40.833 1.00 94.56 314 ALA A C 1
ATOM 2469 O O . ALA A 1 314 ? 14.784 17.159 -41.040 1.00 94.56 314 ALA A O 1
ATOM 2470 N N . LEU A 1 315 ? 14.247 19.351 -41.164 1.00 94.88 315 LEU A N 1
ATOM 2471 C CA . LEU A 1 315 ? 12.964 19.151 -41.840 1.00 94.88 315 LEU A CA 1
ATOM 2472 C C . LEU A 1 315 ? 13.151 18.518 -43.229 1.00 94.88 315 LEU A C 1
ATOM 2474 O O . LEU A 1 315 ? 12.530 17.495 -43.502 1.00 94.88 315 LEU A O 1
ATOM 2478 N N . ARG A 1 316 ? 14.052 19.051 -44.076 1.00 95.06 316 ARG A N 1
ATOM 2479 C CA . ARG A 1 316 ? 14.353 18.455 -45.398 1.00 95.06 316 ARG A CA 1
ATOM 2480 C C . ARG A 1 316 ? 14.781 16.999 -45.315 1.00 95.06 316 ARG A C 1
ATOM 2482 O O . ARG A 1 316 ? 14.247 16.174 -46.048 1.00 95.06 316 ARG A O 1
ATOM 2489 N N . ASN A 1 317 ? 15.731 16.694 -44.431 1.00 92.88 317 ASN A N 1
ATOM 2490 C CA . ASN A 1 317 ? 16.230 15.332 -44.285 1.00 92.88 317 ASN A CA 1
ATOM 2491 C C . ASN A 1 317 ? 15.093 14.388 -43.878 1.00 92.88 317 ASN A C 1
ATOM 2493 O O . ASN A 1 317 ? 14.913 13.367 -44.520 1.00 92.88 317 ASN A O 1
ATOM 2497 N N . HIS A 1 318 ? 14.265 14.763 -42.897 1.00 90.69 318 HIS A N 1
ATOM 2498 C CA . HIS A 1 318 ? 13.124 13.939 -42.500 1.00 90.69 318 HIS A CA 1
ATOM 2499 C C . HIS A 1 318 ? 12.094 13.748 -43.624 1.00 90.69 318 HIS A C 1
ATOM 2501 O O . HIS A 1 318 ? 11.570 12.646 -43.771 1.00 90.69 318 HIS A O 1
ATOM 2507 N N . LEU A 1 319 ? 11.815 14.783 -44.425 1.00 91.50 319 LEU A N 1
ATOM 2508 C CA . LEU A 1 319 ? 10.913 14.667 -45.573 1.00 91.50 319 LEU A CA 1
ATOM 2509 C C . LEU A 1 319 ? 11.450 13.671 -46.615 1.00 91.50 319 LEU A C 1
ATOM 2511 O O . LEU A 1 319 ? 10.704 12.781 -47.020 1.00 91.50 319 LEU A O 1
ATOM 2515 N N . SER A 1 320 ? 12.739 13.751 -46.964 1.00 89.75 320 SER A N 1
ATOM 2516 C CA . SER A 1 320 ? 13.362 12.819 -47.918 1.00 89.75 320 SER A CA 1
ATOM 2517 C C . SER A 1 320 ? 13.566 11.402 -47.343 1.00 89.75 320 SER A C 1
ATOM 2519 O O . SER A 1 320 ? 13.365 10.409 -48.030 1.00 89.75 320 SER A O 1
ATOM 2521 N N . ASP A 1 321 ? 13.863 11.273 -46.046 1.00 84.56 321 ASP A N 1
ATOM 2522 C CA . ASP A 1 321 ? 14.008 9.972 -45.371 1.00 84.56 321 ASP A CA 1
ATOM 2523 C C . ASP A 1 321 ? 12.656 9.242 -45.166 1.00 84.56 321 ASP A C 1
ATOM 2525 O O . ASP A 1 321 ? 12.649 8.038 -44.897 1.00 84.56 321 ASP A O 1
ATOM 2529 N N . THR A 1 322 ? 11.512 9.949 -45.218 1.00 82.69 322 THR A N 1
ATOM 2530 C CA . THR A 1 322 ? 10.216 9.430 -44.713 1.00 82.69 322 THR A CA 1
ATOM 2531 C C . THR A 1 322 ? 9.043 9.518 -45.698 1.00 82.69 322 THR A C 1
ATOM 2533 O O . THR A 1 322 ? 8.116 8.707 -45.592 1.00 82.69 322 THR A O 1
ATOM 2536 N N . TYR A 1 323 ? 9.026 10.476 -46.630 1.00 84.94 323 TYR A N 1
ATOM 2537 C CA . TYR A 1 323 ? 7.858 10.777 -47.481 1.00 84.94 323 TYR A CA 1
ATOM 2538 C C . TYR A 1 323 ? 8.143 10.823 -48.988 1.00 84.94 323 TYR A C 1
ATOM 2540 O O . TYR A 1 323 ? 7.203 10.672 -49.757 1.00 84.94 323 TYR A O 1
ATOM 2548 N N . ASP A 1 324 ? 9.407 10.980 -49.365 1.00 86.50 324 ASP A N 1
ATOM 2549 C CA . ASP A 1 324 ? 9.987 10.793 -50.702 1.00 86.50 324 ASP A CA 1
ATOM 2550 C C . ASP A 1 324 ? 10.203 9.283 -50.923 1.00 86.50 324 ASP A C 1
ATOM 2552 O O . ASP A 1 324 ? 11.106 8.680 -50.336 1.00 86.50 324 ASP A O 1
ATOM 2556 N N . LEU A 1 325 ? 9.286 8.633 -51.647 1.00 81.50 325 LEU A N 1
ATOM 2557 C CA . LEU A 1 325 ? 9.176 7.171 -51.732 1.00 81.50 325 LEU A CA 1
ATOM 2558 C C . LEU A 1 325 ? 9.958 6.562 -52.900 1.00 81.50 325 LEU A C 1
ATOM 2560 O O . LEU A 1 325 ? 10.269 5.369 -52.845 1.00 81.50 325 LEU A O 1
ATOM 2564 N N . ASP A 1 326 ? 10.255 7.338 -53.946 1.00 84.38 326 ASP A N 1
ATOM 2565 C CA . ASP A 1 326 ? 11.114 6.913 -55.061 1.00 84.38 326 ASP A CA 1
ATOM 2566 C C . ASP A 1 326 ? 12.551 7.472 -54.989 1.00 84.38 326 ASP A C 1
ATOM 2568 O O . ASP A 1 326 ? 13.434 6.983 -55.705 1.00 84.38 326 ASP A O 1
ATOM 2572 N N . HIS A 1 327 ? 12.813 8.367 -54.027 1.00 85.62 327 HIS A N 1
ATOM 2573 C CA . HIS A 1 327 ? 14.115 8.952 -53.698 1.00 85.62 327 HIS A CA 1
ATOM 2574 C C . HIS A 1 327 ? 14.679 9.884 -54.788 1.00 85.62 327 HIS A C 1
ATOM 2576 O O . HIS A 1 327 ? 15.902 9.955 -54.976 1.00 85.62 327 HIS A O 1
ATOM 2582 N N . ASP A 1 328 ? 13.811 10.615 -55.504 1.00 91.12 328 ASP A N 1
ATOM 2583 C CA . ASP A 1 328 ? 14.206 11.617 -56.508 1.00 91.12 328 ASP A CA 1
ATOM 2584 C C . ASP A 1 328 ? 14.540 13.015 -55.930 1.00 91.12 328 ASP A C 1
ATOM 2586 O O . ASP A 1 328 ? 15.118 13.850 -56.637 1.00 91.12 328 ASP A O 1
ATOM 2590 N N . LEU A 1 329 ? 14.309 13.224 -54.623 1.00 91.25 329 LEU A N 1
ATOM 2591 C CA . LEU A 1 329 ? 14.440 14.491 -53.877 1.00 91.25 329 LEU A CA 1
ATOM 2592 C C . LEU A 1 329 ? 13.359 15.544 -54.187 1.00 91.25 329 LEU A C 1
ATOM 2594 O O . LEU A 1 329 ? 13.541 16.733 -53.897 1.00 91.25 329 LEU A O 1
ATOM 2598 N N . SER A 1 330 ? 12.224 15.121 -54.727 1.00 93.19 330 SER A N 1
ATOM 2599 C CA . SER A 1 330 ? 10.952 15.836 -54.752 1.00 93.19 330 SER A CA 1
ATOM 2600 C C . SER A 1 330 ? 9.952 15.160 -53.804 1.00 93.19 330 SER A C 1
ATOM 2602 O O . SER A 1 330 ? 10.192 14.080 -53.275 1.00 93.19 330 SER A O 1
ATOM 2604 N N . LEU A 1 331 ? 8.813 15.805 -53.572 1.00 91.56 331 LEU A N 1
ATOM 2605 C CA . LEU A 1 331 ? 7.589 15.117 -53.167 1.00 91.56 331 LEU A CA 1
ATOM 2606 C C . LEU A 1 331 ? 6.592 15.294 -54.306 1.00 91.56 331 LEU A C 1
ATOM 2608 O O . LEU A 1 331 ? 6.273 16.429 -54.669 1.00 91.56 331 LEU A O 1
ATOM 2612 N N . SER A 1 332 ? 6.117 14.196 -54.882 1.00 90.50 332 SER A N 1
ATOM 2613 C CA . SER A 1 332 ? 5.098 14.216 -55.931 1.00 90.50 332 SER A CA 1
ATOM 2614 C C . SER A 1 332 ? 3.730 14.633 -55.387 1.00 90.50 332 SER A C 1
ATOM 2616 O O . SER A 1 332 ? 3.432 14.482 -54.197 1.00 90.50 332 SER A O 1
ATOM 2618 N N . GLY A 1 333 ? 2.849 15.111 -56.269 1.00 84.88 333 GLY A N 1
ATOM 2619 C CA . GLY A 1 333 ? 1.479 15.480 -55.900 1.00 84.88 333 GLY A CA 1
ATOM 2620 C C . GLY A 1 333 ? 0.696 14.373 -55.173 1.00 84.88 333 GLY A C 1
ATOM 2621 O O . GLY A 1 333 ? -0.098 14.686 -54.289 1.00 84.88 333 GLY A O 1
ATOM 2622 N N . ASP A 1 334 ? 0.940 13.091 -55.479 1.00 81.94 334 ASP A N 1
ATOM 2623 C CA . ASP A 1 334 ? 0.296 11.961 -54.789 1.00 81.94 334 ASP A CA 1
ATOM 2624 C C . ASP A 1 334 ? 0.939 11.636 -53.425 1.00 81.94 334 ASP A C 1
ATOM 2626 O O . ASP A 1 334 ? 0.241 11.182 -52.516 1.00 81.94 334 ASP A O 1
ATOM 2630 N N . GLU A 1 335 ? 2.231 11.902 -53.219 1.00 86.38 335 GLU A N 1
ATOM 2631 C CA . GLU A 1 335 ? 2.873 11.741 -51.905 1.00 86.38 335 GLU A CA 1
ATOM 2632 C C . GLU A 1 335 ? 2.411 12.822 -50.930 1.00 86.38 335 GLU A C 1
ATOM 2634 O O . GLU A 1 335 ? 1.909 12.490 -49.854 1.00 86.38 335 GLU A O 1
ATOM 2639 N N . ILE A 1 336 ? 2.488 14.101 -51.328 1.00 88.12 336 ILE A N 1
ATOM 2640 C CA . ILE A 1 336 ? 2.023 15.241 -50.515 1.00 88.12 336 ILE A CA 1
ATOM 2641 C C . ILE A 1 336 ? 0.545 15.047 -50.142 1.00 88.12 336 ILE A C 1
ATOM 2643 O O . ILE A 1 336 ? 0.166 15.220 -48.979 1.00 88.12 336 ILE A O 1
ATOM 2647 N N . LYS A 1 337 ? -0.279 14.612 -51.107 1.00 85.44 337 LYS A N 1
ATOM 2648 C CA . LYS A 1 337 ? -1.722 14.394 -50.941 1.00 85.44 337 LYS A CA 1
ATOM 2649 C C . LYS A 1 337 ? -2.031 13.436 -49.804 1.00 85.44 337 LYS A C 1
ATOM 2651 O O . LYS A 1 337 ? -2.987 13.674 -49.068 1.00 85.44 337 LYS A O 1
ATOM 2656 N N . ASN A 1 338 ? -1.248 12.368 -49.666 1.00 84.06 338 ASN A N 1
ATOM 2657 C CA . ASN A 1 338 ? -1.473 11.336 -48.661 1.00 84.06 338 ASN A CA 1
ATOM 2658 C C . ASN A 1 338 ? -0.963 11.715 -47.260 1.00 84.06 338 ASN A C 1
ATOM 2660 O O . ASN A 1 338 ? -1.286 11.010 -46.309 1.00 84.06 338 ASN A O 1
ATOM 2664 N N . ILE A 1 339 ? -0.234 12.825 -47.080 1.00 87.81 339 ILE A N 1
ATOM 2665 C CA . ILE A 1 339 ? 0.256 13.269 -45.764 1.00 87.81 339 ILE A CA 1
ATOM 2666 C C . ILE A 1 339 ? -0.889 13.908 -44.960 1.00 87.81 339 ILE A C 1
ATOM 2668 O O . ILE A 1 339 ? -1.080 15.124 -44.941 1.00 87.81 339 ILE A O 1
ATOM 2672 N N . THR A 1 340 ? -1.654 13.070 -44.251 1.00 89.81 340 THR A N 1
ATOM 2673 C CA . THR A 1 340 ? -2.666 13.521 -43.272 1.00 89.81 340 THR A CA 1
ATOM 2674 C C . THR A 1 340 ? -2.112 13.622 -41.847 1.00 89.81 340 THR A C 1
ATOM 2676 O O . THR A 1 340 ? -2.750 14.211 -40.969 1.00 89.81 340 THR A O 1
ATOM 2679 N N . TYR A 1 341 ? -0.895 13.115 -41.621 1.00 88.56 341 TYR A N 1
ATOM 2680 C CA . TYR A 1 341 ? -0.180 13.189 -40.351 1.00 88.56 341 TYR A CA 1
ATOM 2681 C C . TYR A 1 341 ? 1.321 13.461 -40.533 1.00 88.56 341 TYR A C 1
ATOM 2683 O O . TYR A 1 341 ? 1.977 12.809 -41.349 1.00 88.56 341 TYR A O 1
ATOM 2691 N N . LEU A 1 342 ? 1.874 14.369 -39.719 1.00 90.12 342 LEU A N 1
ATOM 2692 C CA . LEU A 1 342 ? 3.315 14.630 -39.636 1.00 90.12 342 LEU A CA 1
ATOM 2693 C C . LEU A 1 342 ? 3.800 14.626 -38.177 1.00 90.12 342 LEU A C 1
ATOM 2695 O O . LEU A 1 342 ? 3.254 15.327 -37.320 1.00 90.12 342 LEU A O 1
ATOM 2699 N N . TYR A 1 343 ? 4.855 13.850 -37.916 1.00 86.56 343 TYR A N 1
ATOM 2700 C CA . TYR A 1 343 ? 5.481 13.675 -36.604 1.00 86.56 343 TYR A CA 1
ATOM 2701 C C . TYR A 1 343 ? 6.973 14.009 -36.685 1.00 86.56 343 TYR A C 1
ATOM 2703 O O . TYR A 1 343 ? 7.794 13.173 -37.055 1.00 86.56 343 TYR A O 1
ATOM 2711 N N . ILE A 1 344 ? 7.313 15.247 -36.326 1.00 91.88 344 ILE A N 1
ATOM 2712 C CA . ILE A 1 344 ? 8.665 15.818 -36.410 1.00 91.88 344 ILE A CA 1
ATOM 2713 C C . ILE A 1 344 ? 9.272 16.276 -35.058 1.00 91.88 344 ILE A C 1
ATOM 2715 O O . ILE A 1 344 ? 10.027 17.256 -35.043 1.00 91.88 344 ILE A O 1
ATOM 2719 N N . PRO A 1 345 ? 9.000 15.638 -33.897 1.00 87.62 345 PRO A N 1
ATOM 2720 C CA . PRO A 1 345 ? 9.590 16.074 -32.636 1.00 87.62 345 PRO A CA 1
ATOM 2721 C C . PRO A 1 345 ? 11.074 15.708 -32.502 1.00 87.62 345 PRO A C 1
ATOM 2723 O O . PRO A 1 345 ? 11.539 14.708 -33.050 1.00 87.62 345 PRO A O 1
ATOM 2726 N N . LYS A 1 346 ? 11.815 16.468 -31.684 1.00 88.94 346 LYS A N 1
ATOM 2727 C CA . LYS A 1 346 ? 13.235 16.210 -31.334 1.00 88.94 346 LYS A CA 1
ATOM 2728 C C . LYS A 1 346 ? 14.215 16.203 -32.514 1.00 88.94 346 LYS A C 1
ATOM 2730 O O . LYS A 1 346 ? 15.350 15.747 -32.363 1.00 88.94 346 LYS A O 1
ATOM 2735 N N . LEU A 1 347 ? 13.816 16.741 -33.666 1.00 88.44 347 LEU A N 1
ATOM 2736 C CA . LEU A 1 347 ? 14.655 16.824 -34.863 1.00 88.44 347 LEU A CA 1
ATOM 2737 C C . LEU A 1 347 ? 15.618 18.027 -34.848 1.00 88.44 347 LEU A C 1
ATOM 2739 O O . LEU A 1 347 ? 16.481 18.123 -35.716 1.00 88.44 347 LEU A O 1
ATOM 2743 N N . ASN A 1 348 ? 15.520 18.914 -33.847 1.00 90.94 348 ASN A N 1
ATOM 2744 C CA . ASN A 1 348 ? 16.250 20.188 -33.779 1.00 90.94 348 ASN A CA 1
ATOM 2745 C C . ASN A 1 348 ? 15.884 21.109 -34.967 1.00 90.94 348 ASN A C 1
ATOM 2747 O O . ASN A 1 348 ? 16.729 21.815 -35.518 1.00 90.94 348 ASN A O 1
ATOM 2751 N N . ILE A 1 349 ? 14.607 21.098 -35.354 1.00 95.06 349 ILE A N 1
ATOM 2752 C CA . ILE A 1 349 ? 14.048 22.027 -36.340 1.00 95.06 349 ILE A CA 1
ATOM 2753 C C . ILE A 1 349 ? 13.950 23.424 -35.713 1.00 95.06 349 ILE A C 1
ATOM 2755 O O . ILE A 1 349 ? 13.641 23.573 -34.531 1.00 95.06 349 ILE A O 1
ATOM 2759 N N . SER A 1 350 ? 14.223 24.443 -36.522 1.00 94.00 350 SER A N 1
ATOM 2760 C CA . SER A 1 350 ? 14.207 25.870 -36.178 1.00 94.00 350 SER A CA 1
ATOM 2761 C C . SER A 1 350 ? 13.176 26.680 -36.976 1.00 94.00 350 SER A C 1
ATOM 2763 O O . SER A 1 350 ? 12.756 27.750 -36.533 1.00 94.00 350 SER A O 1
ATOM 2765 N N . SER A 1 351 ? 12.731 26.163 -38.127 1.00 94.69 351 SER A N 1
ATOM 2766 C CA . SER A 1 351 ? 11.664 26.743 -38.951 1.00 94.69 351 SER A CA 1
ATOM 2767 C C . SER A 1 351 ? 10.766 25.663 -39.555 1.00 94.69 351 SER A C 1
ATOM 2769 O O . SER A 1 351 ? 11.253 24.624 -39.994 1.00 94.69 351 SER A O 1
ATOM 2771 N N . LEU A 1 352 ? 9.463 25.949 -39.624 1.00 95.56 352 LEU A N 1
ATOM 2772 C CA . LEU A 1 352 ? 8.460 25.138 -40.322 1.00 95.56 352 LEU A CA 1
ATOM 2773 C C . LEU A 1 352 ? 8.137 25.648 -41.740 1.00 95.56 352 LEU A C 1
ATOM 2775 O O . LEU A 1 352 ? 7.195 25.156 -42.344 1.00 95.56 352 LEU A O 1
ATOM 2779 N N . THR A 1 353 ? 8.868 26.626 -42.287 1.00 94.69 353 THR A N 1
ATOM 2780 C CA . THR A 1 353 ? 8.642 27.099 -43.670 1.00 94.69 353 THR A CA 1
ATOM 2781 C C . THR A 1 353 ? 8.648 25.928 -44.662 1.00 94.69 353 THR A C 1
ATOM 2783 O O . THR A 1 353 ? 9.574 25.115 -44.649 1.00 94.69 353 THR A O 1
ATOM 2786 N N . GLY A 1 354 ? 7.605 25.855 -45.491 1.00 91.94 354 GLY A N 1
ATOM 2787 C CA . GLY A 1 354 ? 7.295 24.739 -46.382 1.00 91.94 354 GLY A CA 1
ATOM 2788 C C . GLY A 1 354 ? 6.188 23.813 -45.848 1.00 91.94 354 GLY A C 1
ATOM 2789 O O . GLY A 1 354 ? 5.624 23.034 -46.615 1.00 91.94 354 GLY A O 1
ATOM 2790 N N . ILE A 1 355 ? 5.812 23.901 -44.563 1.00 93.38 355 ILE A N 1
ATOM 2791 C CA . ILE A 1 355 ? 4.703 23.116 -43.990 1.00 93.38 355 ILE A CA 1
ATOM 2792 C C . ILE A 1 355 ? 3.359 23.419 -44.674 1.00 93.38 355 ILE A C 1
ATOM 2794 O O . ILE A 1 355 ? 2.499 22.547 -44.763 1.00 93.38 355 ILE A O 1
ATOM 2798 N N . GLU A 1 356 ? 3.191 24.634 -45.203 1.00 90.62 356 GLU A N 1
ATOM 2799 C CA . GLU A 1 356 ? 1.988 25.108 -45.892 1.00 90.62 356 GLU A CA 1
ATOM 2800 C C . GLU A 1 356 ? 1.593 24.282 -47.130 1.00 90.62 356 GLU A C 1
ATOM 2802 O O . GLU A 1 356 ? 0.445 24.356 -47.568 1.00 90.62 356 GLU A O 1
ATOM 2807 N N . HIS A 1 357 ? 2.505 23.471 -47.673 1.00 89.88 357 HIS A N 1
ATOM 2808 C CA . HIS A 1 357 ? 2.229 22.589 -48.807 1.00 89.88 357 HIS A CA 1
ATOM 2809 C C . HIS A 1 357 ? 1.408 21.342 -48.427 1.00 89.88 357 HIS A C 1
ATOM 2811 O O . HIS A 1 357 ? 0.696 20.801 -49.272 1.00 89.88 357 HIS A O 1
ATOM 2817 N N . PHE A 1 358 ? 1.422 20.913 -47.161 1.00 90.25 358 PHE A N 1
ATOM 2818 C CA . PHE A 1 358 ? 0.726 19.706 -46.696 1.00 90.25 358 PHE A CA 1
ATOM 2819 C C . PHE A 1 358 ? -0.737 19.989 -46.297 1.00 90.25 358 PHE A C 1
ATOM 2821 O O . PHE A 1 358 ? -1.161 19.718 -45.173 1.00 90.25 358 PHE A O 1
ATOM 2828 N N . SER A 1 359 ? -1.542 20.541 -47.215 1.00 86.94 359 SER A N 1
ATOM 2829 C CA . SER A 1 359 ? -2.922 21.008 -46.944 1.00 86.94 359 SER A CA 1
ATOM 2830 C C . SER A 1 359 ? -3.890 19.943 -46.398 1.00 86.94 359 SER A C 1
ATOM 2832 O O . SER A 1 359 ? -4.946 20.277 -45.853 1.00 86.94 359 SER A O 1
ATOM 2834 N N . ASN A 1 360 ? -3.542 18.663 -46.538 1.00 89.44 360 ASN A N 1
ATOM 2835 C CA . ASN A 1 360 ? -4.346 17.523 -46.099 1.00 89.44 360 ASN A CA 1
ATOM 2836 C C . ASN A 1 360 ? -4.040 17.085 -44.651 1.00 89.44 360 ASN A C 1
ATOM 2838 O O . ASN A 1 360 ? -4.681 16.158 -44.154 1.00 89.44 360 ASN A O 1
ATOM 2842 N N . LEU A 1 361 ? -3.118 17.764 -43.950 1.00 91.19 361 LEU A N 1
ATOM 2843 C CA . LEU A 1 361 ? -2.796 17.498 -42.546 1.00 91.19 361 LEU A CA 1
ATOM 2844 C C . LEU A 1 361 ? -4.018 17.635 -41.627 1.00 91.19 361 LEU A C 1
ATOM 2846 O O . LEU A 1 361 ? -4.592 18.711 -41.467 1.00 91.19 361 LEU A O 1
ATOM 2850 N N . VAL A 1 362 ? -4.343 16.536 -40.946 1.00 91.81 362 VAL A N 1
ATOM 2851 C CA . VAL A 1 362 ? -5.340 16.450 -39.868 1.00 91.81 362 VAL A CA 1
ATOM 2852 C C . VAL A 1 362 ? -4.665 16.505 -38.496 1.00 91.81 362 VAL A C 1
ATOM 2854 O O . VAL A 1 362 ? -5.256 16.995 -37.531 1.00 91.81 362 VAL A O 1
ATOM 2857 N N . SER A 1 363 ? -3.407 16.068 -38.380 1.00 91.31 363 SER A N 1
ATOM 2858 C CA . SER A 1 363 ? -2.630 16.238 -37.150 1.00 91.31 363 SER A CA 1
ATOM 2859 C C . SER A 1 363 ? -1.146 16.499 -37.412 1.00 91.31 363 SER A C 1
ATOM 2861 O O . SER A 1 363 ? -0.558 15.970 -38.352 1.00 91.31 363 SER A O 1
ATOM 2863 N N . LEU A 1 364 ? -0.549 17.336 -36.562 1.00 94.81 364 LEU A N 1
ATOM 2864 C CA . LEU A 1 364 ? 0.822 17.819 -36.681 1.00 94.81 364 LEU A CA 1
ATOM 2865 C C . LEU A 1 364 ? 1.472 17.867 -35.290 1.00 94.81 364 LEU A C 1
ATOM 2867 O O . LEU A 1 364 ? 0.968 18.546 -34.393 1.00 94.81 364 LEU A O 1
ATOM 2871 N N . ASN A 1 365 ? 2.590 17.161 -35.113 1.00 91.94 365 ASN A N 1
ATOM 2872 C CA . ASN A 1 365 ? 3.412 17.208 -33.903 1.00 91.94 365 ASN A CA 1
ATOM 2873 C C . ASN A 1 365 ? 4.828 17.700 -34.238 1.00 91.94 365 ASN A C 1
ATOM 2875 O O . ASN A 1 365 ? 5.501 17.105 -35.079 1.00 91.94 365 ASN A O 1
ATOM 2879 N N . PHE A 1 366 ? 5.284 18.747 -33.547 1.00 95.62 366 PHE A N 1
ATOM 2880 C CA . PHE A 1 366 ? 6.649 19.276 -33.625 1.00 95.62 366 PHE A CA 1
ATOM 2881 C C . PHE A 1 366 ? 7.272 19.541 -32.243 1.00 95.62 366 PHE A C 1
ATOM 2883 O O . PHE A 1 366 ? 8.062 20.474 -32.085 1.00 95.62 366 PHE A O 1
ATOM 2890 N N . ASP A 1 367 ? 6.941 18.719 -31.242 1.00 92.00 367 ASP A N 1
ATOM 2891 C CA . ASP A 1 367 ? 7.409 18.878 -29.855 1.00 92.00 367 ASP A CA 1
ATOM 2892 C C . ASP A 1 367 ? 8.949 18.831 -29.709 1.00 92.00 367 ASP A C 1
ATOM 2894 O O . ASP A 1 367 ? 9.651 18.190 -30.491 1.00 92.00 367 ASP A O 1
ATOM 2898 N N . ASP A 1 368 ? 9.494 19.432 -28.646 1.00 90.56 368 ASP A N 1
ATOM 2899 C CA . ASP A 1 368 ? 10.925 19.369 -28.297 1.00 90.56 368 ASP A CA 1
ATOM 2900 C C . ASP A 1 368 ? 11.863 19.829 -29.448 1.00 90.56 368 ASP A C 1
ATOM 2902 O O . ASP A 1 368 ? 12.853 19.167 -29.775 1.00 90.56 368 ASP A O 1
ATOM 2906 N N . ASN A 1 369 ? 11.540 20.962 -30.080 1.00 94.25 369 ASN A N 1
ATOM 2907 C CA . ASN A 1 369 ? 12.314 21.606 -31.153 1.00 94.25 369 ASN A CA 1
ATOM 2908 C C . ASN A 1 369 ? 12.690 23.060 -30.771 1.00 94.25 369 ASN A C 1
ATOM 2910 O O . ASN A 1 369 ? 12.462 23.498 -29.647 1.00 94.25 369 ASN A O 1
ATOM 2914 N N . ALA A 1 370 ? 13.305 23.811 -31.689 1.00 93.62 370 ALA A N 1
ATOM 2915 C CA . ALA A 1 370 ? 13.758 25.193 -31.488 1.00 93.62 370 ALA A CA 1
ATOM 2916 C C . ALA A 1 370 ? 12.965 26.205 -32.346 1.00 93.62 370 ALA A C 1
ATOM 2918 O O . ALA A 1 370 ? 13.508 27.211 -32.808 1.00 93.62 370 ALA A O 1
ATOM 2919 N N . ILE A 1 371 ? 11.686 25.923 -32.616 1.00 96.31 371 ILE A N 1
ATOM 2920 C CA . ILE A 1 371 ? 10.844 26.757 -33.484 1.00 96.31 371 ILE A CA 1
ATOM 2921 C C . ILE A 1 371 ? 10.349 27.970 -32.688 1.00 96.31 371 ILE A C 1
ATOM 2923 O O . ILE A 1 371 ? 9.758 27.822 -31.620 1.00 96.31 371 ILE A O 1
ATOM 2927 N N . THR A 1 372 ? 10.584 29.176 -33.214 1.00 94.88 372 THR A N 1
ATOM 2928 C CA . THR A 1 372 ? 10.268 30.459 -32.543 1.00 94.88 372 THR A CA 1
ATOM 2929 C C . THR A 1 372 ? 8.979 31.127 -33.029 1.00 94.88 372 THR A C 1
ATOM 2931 O O . THR A 1 372 ? 8.433 32.001 -32.346 1.00 94.88 372 THR A O 1
ATOM 2934 N N . PHE A 1 373 ? 8.472 30.698 -34.186 1.00 94.69 373 PHE A N 1
ATOM 2935 C CA . PHE A 1 373 ? 7.224 31.141 -34.804 1.00 94.69 373 PHE A CA 1
ATOM 2936 C C . PHE A 1 373 ? 6.625 30.004 -35.639 1.00 94.69 373 PHE A C 1
ATOM 2938 O O . PHE A 1 373 ? 7.357 29.313 -36.348 1.00 94.69 373 PHE A O 1
ATOM 2945 N N . ALA A 1 374 ? 5.303 29.847 -35.589 1.00 96.25 374 ALA A N 1
ATOM 2946 C CA . ALA A 1 374 ? 4.558 28.969 -36.483 1.00 96.25 374 ALA A CA 1
ATOM 2947 C C . ALA A 1 374 ? 3.267 29.658 -36.949 1.00 96.25 374 ALA A C 1
ATOM 2949 O O . ALA A 1 374 ? 2.510 30.175 -36.126 1.00 96.25 374 ALA A O 1
ATOM 2950 N N . ASP A 1 375 ? 3.008 29.627 -38.255 1.00 95.56 375 ASP A N 1
ATOM 2951 C CA . ASP A 1 375 ? 1.714 29.971 -38.846 1.00 95.56 375 ASP A CA 1
ATOM 2952 C C . ASP A 1 375 ? 1.110 28.700 -39.436 1.00 95.56 375 ASP A C 1
ATOM 2954 O O . ASP A 1 375 ? 1.701 28.081 -40.319 1.00 95.56 375 ASP A O 1
ATOM 2958 N N . LEU A 1 376 ? -0.037 28.284 -38.905 1.00 96.50 376 LEU A N 1
ATOM 2959 C CA . LEU A 1 376 ? -0.731 27.070 -39.318 1.00 96.50 376 LEU A CA 1
ATOM 2960 C C . LEU A 1 376 ? -2.049 27.386 -40.040 1.00 96.50 376 LEU A C 1
ATOM 2962 O O . LEU A 1 376 ? -2.760 26.461 -40.416 1.00 96.50 376 LEU A O 1
ATOM 2966 N N . ASN A 1 377 ? -2.390 28.664 -40.266 1.00 93.44 377 ASN A N 1
ATOM 2967 C CA . ASN A 1 377 ? -3.712 29.085 -40.752 1.00 93.44 377 ASN A CA 1
ATOM 2968 C C . ASN A 1 377 ? -4.125 28.481 -42.108 1.00 93.44 377 ASN A C 1
ATOM 2970 O O . ASN A 1 377 ? -5.318 28.358 -42.378 1.00 93.44 377 ASN A O 1
ATOM 2974 N N . LEU A 1 378 ? -3.161 28.109 -42.957 1.00 90.44 378 LEU A N 1
ATOM 2975 C CA . LEU A 1 378 ? -3.414 27.478 -44.259 1.00 90.44 378 LEU A CA 1
ATOM 2976 C C . LEU A 1 378 ? -3.784 25.986 -44.146 1.00 90.44 378 LEU A C 1
ATOM 2978 O O . LEU A 1 378 ? -4.387 25.427 -45.059 1.00 90.44 378 LEU A O 1
ATOM 2982 N N . LEU A 1 379 ? -3.476 25.342 -43.018 1.00 91.81 379 LEU A N 1
ATOM 2983 C CA . LEU A 1 379 ? -3.669 23.911 -42.776 1.00 91.81 379 LEU A CA 1
ATOM 2984 C C . LEU A 1 379 ? -5.058 23.638 -42.173 1.00 91.81 379 LEU A C 1
ATOM 2986 O O . LEU A 1 379 ? -5.200 23.043 -41.107 1.00 91.81 379 LEU A O 1
ATOM 2990 N N . VAL A 1 380 ? -6.106 24.102 -42.861 1.00 88.62 380 VAL A N 1
ATOM 2991 C CA . VAL A 1 380 ? -7.501 24.190 -42.367 1.00 88.62 380 VAL A CA 1
ATOM 2992 C C . VAL A 1 380 ? -8.167 22.859 -41.974 1.00 88.62 380 VAL A C 1
ATOM 2994 O O . VAL A 1 380 ? -9.257 22.867 -41.396 1.00 88.62 380 VAL A O 1
ATOM 2997 N N . ASN A 1 381 ? -7.525 21.725 -42.267 1.00 88.94 381 ASN A N 1
ATOM 2998 C CA . ASN A 1 381 ? -7.953 20.380 -41.874 1.00 88.94 381 ASN A CA 1
ATOM 2999 C C . ASN A 1 381 ? -7.410 19.928 -40.504 1.00 88.94 381 ASN A C 1
ATOM 3001 O O . ASN A 1 381 ? -7.865 18.908 -39.982 1.00 88.94 381 ASN A O 1
ATOM 3005 N N . LEU A 1 382 ? -6.490 20.686 -39.890 1.00 92.44 382 LEU A N 1
ATOM 3006 C CA . LEU A 1 382 ? -5.889 20.341 -38.602 1.00 92.44 382 LEU A CA 1
ATOM 3007 C C . LEU A 1 382 ? -6.933 20.250 -37.482 1.00 92.44 382 LEU A C 1
ATOM 3009 O O . LEU A 1 382 ? -7.604 21.222 -37.136 1.00 92.44 382 LEU A O 1
ATOM 3013 N N . ARG A 1 383 ? -6.988 19.073 -36.854 1.00 91.69 383 ARG A N 1
ATOM 3014 C CA . ARG A 1 383 ? -7.760 18.776 -35.644 1.00 91.69 383 ARG A CA 1
ATOM 3015 C C . ARG A 1 383 ? -6.893 18.657 -34.394 1.00 91.69 383 ARG A C 1
ATOM 3017 O O . ARG A 1 383 ? -7.368 18.999 -33.312 1.00 91.69 383 ARG A O 1
ATOM 3024 N N . ASN A 1 384 ? -5.646 18.197 -34.516 1.00 92.12 384 ASN A N 1
ATOM 3025 C CA . ASN A 1 384 ? -4.785 17.904 -33.365 1.00 92.12 384 ASN A CA 1
ATOM 3026 C C . ASN A 1 384 ? -3.361 18.435 -33.596 1.00 92.12 384 ASN A C 1
ATOM 3028 O O . ASN A 1 384 ? -2.600 17.851 -34.374 1.00 92.12 384 ASN A O 1
ATOM 3032 N N . VAL A 1 385 ? -3.001 19.519 -32.903 1.00 96.69 385 VAL A N 1
ATOM 3033 C CA . VAL A 1 385 ? -1.673 20.153 -32.965 1.00 96.69 385 VAL A CA 1
ATOM 3034 C C . VAL A 1 385 ? -0.937 19.966 -31.640 1.00 96.69 385 VAL A C 1
ATOM 3036 O O . VAL A 1 385 ? -1.507 20.202 -30.574 1.00 96.69 385 VAL A O 1
ATOM 3039 N N . SER A 1 386 ? 0.338 19.581 -31.714 1.00 94.00 386 SER A N 1
ATOM 3040 C CA . SER A 1 386 ? 1.250 19.534 -30.569 1.00 94.00 386 SER A CA 1
ATOM 3041 C C . SER A 1 386 ? 2.565 20.233 -30.905 1.00 94.00 386 SER A C 1
ATOM 3043 O O . SER A 1 386 ? 3.201 19.930 -31.916 1.00 94.00 386 SER A O 1
ATOM 3045 N N . CYS A 1 387 ? 2.948 21.190 -30.068 1.00 95.75 387 CYS A N 1
ATOM 3046 C CA . CYS A 1 387 ? 4.165 21.986 -30.202 1.00 95.75 387 CYS A CA 1
ATOM 3047 C C . CYS A 1 387 ? 4.823 22.264 -28.841 1.00 95.75 387 CYS A C 1
ATOM 3049 O O . CYS A 1 387 ? 5.368 23.343 -28.602 1.00 95.75 387 CYS A O 1
ATOM 3051 N N . ILE A 1 388 ? 4.732 21.303 -27.923 1.00 92.44 388 ILE A N 1
ATOM 3052 C CA . ILE A 1 388 ? 5.246 21.376 -26.551 1.00 92.44 388 ILE A CA 1
ATOM 3053 C C . ILE A 1 388 ? 6.776 21.554 -26.574 1.00 92.44 388 ILE A C 1
ATOM 3055 O O . ILE A 1 388 ? 7.441 21.061 -27.485 1.00 92.44 388 ILE A O 1
ATOM 3059 N N . ASN A 1 389 ? 7.359 22.223 -25.573 1.00 90.38 389 ASN A N 1
ATOM 3060 C CA . ASN A 1 389 ? 8.818 22.377 -25.423 1.00 90.38 389 ASN A CA 1
ATOM 3061 C C . ASN A 1 389 ? 9.486 22.975 -26.681 1.00 90.38 389 ASN A C 1
ATOM 3063 O O . ASN A 1 389 ? 10.418 22.395 -27.237 1.00 90.38 389 ASN A O 1
ATOM 3067 N N . ASN A 1 390 ? 8.986 24.117 -27.148 1.00 94.19 390 ASN A N 1
ATOM 3068 C CA . ASN A 1 390 ? 9.584 24.892 -28.237 1.00 94.19 390 ASN A CA 1
ATOM 3069 C C . ASN A 1 390 ? 9.934 26.311 -27.754 1.00 94.19 390 ASN A C 1
ATOM 3071 O O . ASN A 1 390 ? 9.753 26.663 -26.586 1.00 94.19 390 ASN A O 1
ATOM 3075 N N . GLU A 1 391 ? 10.448 27.149 -28.652 1.00 95.88 391 GLU A N 1
ATOM 3076 C CA . GLU A 1 391 ? 10.757 28.554 -28.369 1.00 95.88 391 GLU A CA 1
ATOM 3077 C C . GLU A 1 391 ? 9.666 29.505 -28.904 1.00 95.88 391 GLU A C 1
ATOM 3079 O O . GLU A 1 391 ? 9.934 30.687 -29.126 1.00 95.88 391 GLU A O 1
ATOM 3084 N N . LEU A 1 392 ? 8.431 29.016 -29.123 1.00 96.50 392 LEU A N 1
ATOM 3085 C CA . LEU A 1 392 ? 7.378 29.775 -29.805 1.00 96.50 392 LEU A CA 1
ATOM 3086 C C . LEU A 1 392 ? 7.052 31.060 -29.050 1.00 96.50 392 LEU A C 1
ATOM 3088 O O . LEU A 1 392 ? 6.538 31.028 -27.935 1.00 96.50 392 LEU A O 1
ATOM 3092 N N . THR A 1 393 ? 7.298 32.192 -29.702 1.00 94.31 393 THR A N 1
ATOM 3093 C CA . THR A 1 393 ? 6.891 33.527 -29.241 1.00 94.31 393 THR A CA 1
ATOM 3094 C C . THR A 1 393 ? 5.537 33.942 -29.813 1.00 94.31 393 THR A C 1
ATOM 3096 O O . THR A 1 393 ? 4.818 34.716 -29.186 1.00 94.31 393 THR A O 1
ATOM 3099 N N . LYS A 1 394 ? 5.168 33.378 -30.971 1.00 94.19 394 LYS A N 1
ATOM 3100 C CA . LYS A 1 394 ? 3.867 33.521 -31.629 1.00 94.19 394 LYS A CA 1
ATOM 3101 C C . LYS A 1 394 ? 3.475 32.207 -32.314 1.00 94.19 394 LYS A C 1
ATOM 3103 O O . LYS A 1 394 ? 4.307 31.570 -32.962 1.00 94.19 394 LYS A O 1
ATOM 3108 N N . LEU A 1 395 ? 2.201 31.850 -32.192 1.00 96.50 395 LEU A N 1
ATOM 3109 C CA . LEU A 1 395 ? 1.551 30.726 -32.860 1.00 96.50 395 LEU A CA 1
ATOM 3110 C C . LEU A 1 395 ? 0.252 31.242 -33.491 1.00 96.50 395 LEU A C 1
ATOM 3112 O O . LEU A 1 395 ? -0.581 31.795 -32.774 1.00 96.50 395 LEU A O 1
ATOM 3116 N N . SER A 1 396 ? 0.096 31.078 -34.805 1.00 95.88 396 SER A N 1
ATOM 3117 C CA . SER A 1 396 ? -1.093 31.512 -35.551 1.00 95.88 396 SER A CA 1
ATOM 3118 C C . SER A 1 396 ? -1.952 30.296 -35.922 1.00 95.88 396 SER A C 1
ATOM 3120 O O . SER A 1 396 ? -1.488 29.383 -36.610 1.00 95.88 396 SER A O 1
ATOM 3122 N N . VAL A 1 397 ? -3.187 30.266 -35.420 1.00 96.62 397 VAL A N 1
ATOM 3123 C CA . VAL A 1 397 ? -4.155 29.148 -35.514 1.00 96.62 397 VAL A CA 1
ATOM 3124 C C . VAL A 1 397 ? -5.603 29.633 -35.669 1.00 96.62 397 VAL A C 1
ATOM 3126 O O . VAL A 1 397 ? -6.530 28.832 -35.772 1.00 96.62 397 VAL A O 1
ATOM 3129 N N . GLU A 1 398 ? -5.818 30.944 -35.702 1.00 93.75 398 GLU A N 1
ATOM 3130 C CA . GLU A 1 398 ? -7.111 31.619 -35.655 1.00 93.75 398 GLU A CA 1
ATOM 3131 C C . GLU A 1 398 ? -8.066 31.256 -36.808 1.00 93.75 398 GLU A C 1
ATOM 3133 O O . GLU A 1 398 ? -9.273 31.424 -36.663 1.00 93.75 398 GLU A O 1
ATOM 3138 N N . SER A 1 399 ? -7.570 30.688 -37.911 1.00 92.06 399 SER A N 1
ATOM 3139 C CA . SER A 1 399 ? -8.382 30.181 -39.033 1.00 92.06 399 SER A CA 1
ATOM 3140 C C . SER A 1 399 ? -8.827 28.715 -38.882 1.00 92.06 399 SER A C 1
ATOM 3142 O O . SER A 1 399 ? -9.660 28.245 -39.661 1.00 92.06 399 SER A O 1
ATOM 3144 N N . LEU A 1 400 ? -8.298 27.969 -37.905 1.00 93.12 400 LEU A N 1
ATOM 3145 C CA . LEU A 1 400 ? -8.459 26.513 -37.796 1.00 93.12 400 LEU A CA 1
ATOM 3146 C C . LEU A 1 400 ? -9.790 26.102 -37.142 1.00 93.12 400 LEU A C 1
ATOM 3148 O O . LEU A 1 400 ? -9.841 25.609 -36.016 1.00 93.12 400 LEU A O 1
ATOM 3152 N N . LYS A 1 401 ? -10.890 26.245 -37.893 1.00 90.50 401 LYS A N 1
ATOM 3153 C CA . LYS A 1 401 ? -12.266 25.894 -37.471 1.00 90.50 401 LYS A CA 1
ATOM 3154 C C . LYS A 1 401 ? -12.420 24.479 -36.913 1.00 90.50 401 LYS A C 1
ATOM 3156 O O . LYS A 1 401 ? -13.285 24.246 -36.066 1.00 90.50 401 LYS A O 1
ATOM 3161 N N . GLN A 1 402 ? -11.592 23.550 -37.385 1.00 88.44 402 GLN A N 1
ATOM 3162 C CA . GLN A 1 402 ? -11.631 22.126 -37.048 1.00 88.44 402 GLN A CA 1
ATOM 3163 C C . GLN A 1 402 ? -10.734 21.737 -35.862 1.00 88.44 402 GLN A C 1
ATOM 3165 O O . GLN A 1 402 ? -10.848 20.612 -35.367 1.00 88.44 402 GLN A O 1
ATOM 3170 N N . LEU A 1 403 ? -9.876 22.652 -35.388 1.00 93.00 403 LEU A N 1
ATOM 3171 C CA . LEU A 1 403 ? -8.916 22.386 -34.321 1.00 93.00 403 LEU A CA 1
ATOM 3172 C C . LEU A 1 403 ? -9.658 21.990 -33.045 1.00 93.00 403 LEU A C 1
ATOM 3174 O O . LEU A 1 403 ? -10.420 22.774 -32.487 1.00 93.00 403 LEU A O 1
ATOM 3178 N N . ASN A 1 404 ? -9.443 20.753 -32.612 1.00 91.44 404 ASN A N 1
ATOM 3179 C CA . ASN A 1 404 ? -10.116 20.119 -31.486 1.00 91.44 404 ASN A CA 1
ATOM 3180 C C . ASN A 1 404 ? -9.193 19.984 -30.271 1.00 91.44 404 ASN A C 1
ATOM 3182 O O . ASN A 1 404 ? -9.643 20.126 -29.134 1.00 91.44 404 ASN A O 1
ATOM 3186 N N . THR A 1 405 ? -7.903 19.763 -30.522 1.00 93.25 405 THR A N 1
ATOM 3187 C CA . THR A 1 405 ? -6.857 19.640 -29.508 1.00 93.25 405 THR A CA 1
ATOM 3188 C C . THR A 1 405 ? -5.648 20.495 -29.876 1.00 93.25 405 THR A C 1
ATOM 3190 O O . THR A 1 405 ? -5.101 20.349 -30.972 1.00 93.25 405 THR A O 1
ATOM 3193 N N . LEU A 1 406 ? -5.203 21.341 -28.945 1.00 96.88 406 LEU A N 1
ATOM 3194 C CA . LEU A 1 406 ? -3.966 22.115 -29.047 1.00 96.88 406 LEU A CA 1
ATOM 3195 C C . LEU A 1 406 ? -3.117 21.936 -27.780 1.00 96.88 406 LEU A C 1
ATOM 3197 O O . LEU A 1 406 ? -3.506 22.390 -26.704 1.00 96.88 406 LEU A O 1
ATOM 3201 N N . TYR A 1 407 ? -1.943 21.319 -27.915 1.00 93.25 407 TYR A N 1
ATOM 3202 C CA . TYR A 1 407 ? -0.921 21.279 -26.867 1.00 93.25 407 TYR A CA 1
ATOM 3203 C C . TYR A 1 407 ? 0.222 22.237 -27.217 1.00 93.25 407 TYR A C 1
ATOM 3205 O O . TYR A 1 407 ? 0.966 22.004 -28.166 1.00 93.25 407 TYR A O 1
ATOM 3213 N N . CYS A 1 408 ? 0.371 23.320 -26.454 1.00 94.62 408 CYS A N 1
ATOM 3214 C CA . CYS A 1 408 ? 1.372 24.366 -26.696 1.00 94.62 408 CYS A CA 1
ATOM 3215 C C . CYS A 1 408 ? 2.091 24.825 -25.414 1.00 94.62 408 CYS A C 1
ATOM 3217 O O . CYS A 1 408 ? 2.614 25.940 -25.332 1.00 94.62 408 CYS A O 1
ATOM 3219 N N . SER A 1 409 ? 2.140 23.960 -24.399 1.00 91.31 409 SER A N 1
ATOM 3220 C CA . SER A 1 409 ? 2.826 24.218 -23.131 1.00 91.31 409 SER A CA 1
ATOM 3221 C C . SER A 1 409 ? 4.352 24.284 -23.258 1.00 91.31 409 SER A C 1
ATOM 3223 O O . SER A 1 409 ? 4.943 23.806 -24.227 1.00 91.31 409 SER A O 1
ATOM 3225 N N . ASN A 1 410 ? 5.003 24.887 -22.258 1.00 91.50 410 ASN A N 1
ATOM 3226 C CA . ASN A 1 410 ? 6.460 25.077 -22.194 1.00 91.50 410 ASN A CA 1
ATOM 3227 C C . ASN A 1 410 ? 7.025 25.798 -23.439 1.00 91.50 410 ASN A C 1
ATOM 3229 O O . ASN A 1 410 ? 7.956 25.321 -24.084 1.00 91.50 410 ASN A O 1
ATOM 3233 N N . ASN A 1 411 ? 6.425 26.941 -23.773 1.00 96.12 411 ASN A N 1
ATOM 3234 C CA . ASN A 1 411 ? 6.823 27.836 -24.863 1.00 96.12 411 ASN A CA 1
ATOM 3235 C C . ASN A 1 411 ? 7.038 29.273 -24.336 1.00 96.12 411 ASN A C 1
ATOM 3237 O O . ASN A 1 411 ? 7.046 29.512 -23.125 1.00 96.12 411 ASN A O 1
ATOM 3241 N N . GLN A 1 412 ? 7.232 30.243 -25.233 1.00 96.00 412 GLN A N 1
ATOM 3242 C CA . GLN A 1 412 ? 7.476 31.655 -24.910 1.00 96.00 412 GLN A CA 1
ATOM 3243 C C . GLN A 1 412 ? 6.317 32.573 -25.354 1.00 96.00 412 GLN A C 1
ATOM 3245 O O . GLN A 1 412 ? 6.542 33.760 -25.613 1.00 96.00 412 GLN A O 1
ATOM 3250 N N . LEU A 1 413 ? 5.090 32.039 -25.466 1.00 95.38 413 LEU A N 1
ATOM 3251 C CA . LEU A 1 413 ? 3.928 32.775 -25.972 1.00 95.38 413 LEU A CA 1
ATOM 3252 C C . LEU A 1 413 ? 3.497 33.872 -24.989 1.00 95.38 413 LEU A C 1
ATOM 3254 O O . LEU A 1 413 ? 3.294 33.627 -23.798 1.00 95.38 413 LEU A O 1
ATOM 3258 N N . TYR A 1 414 ? 3.291 35.079 -25.517 1.00 92.75 414 TYR A N 1
ATOM 3259 C CA . TYR A 1 414 ? 2.679 36.214 -24.809 1.00 92.75 414 TYR A CA 1
ATOM 3260 C C . TYR A 1 414 ? 1.301 36.607 -25.378 1.00 92.75 414 TYR A C 1
ATOM 3262 O O . TYR A 1 414 ? 0.630 37.483 -24.842 1.00 92.75 414 TYR A O 1
ATOM 3270 N N . SER A 1 415 ? 0.838 35.939 -26.431 1.00 92.94 415 SER A N 1
ATOM 3271 C CA . SER A 1 415 ? -0.535 36.021 -26.928 1.00 92.94 415 SER A CA 1
ATOM 3272 C C . SER A 1 415 ? -0.926 34.714 -27.616 1.00 92.94 415 SER A C 1
ATOM 3274 O O . SER A 1 415 ? -0.068 33.943 -28.048 1.00 92.94 415 SER A O 1
ATOM 3276 N N . LEU A 1 416 ? -2.233 34.462 -27.699 1.00 94.81 416 LEU A N 1
ATOM 3277 C CA . LEU A 1 416 ? -2.817 33.406 -28.524 1.00 94.81 416 LEU A CA 1
ATOM 3278 C C . LEU A 1 416 ? -4.236 33.824 -28.924 1.00 94.81 416 LEU A C 1
ATOM 3280 O O . LEU A 1 416 ? -5.060 34.120 -28.055 1.00 94.81 416 LEU A O 1
ATOM 3284 N N . ASP A 1 417 ? -4.506 33.867 -30.227 1.00 93.31 417 ASP A N 1
ATOM 3285 C CA . ASP A 1 417 ? -5.842 34.089 -30.784 1.00 93.31 417 ASP A CA 1
ATOM 3286 C C . ASP A 1 417 ? -6.473 32.728 -31.117 1.00 93.31 417 ASP A C 1
ATOM 3288 O O . ASP A 1 417 ? -5.836 31.859 -31.708 1.00 93.31 417 ASP A O 1
ATOM 3292 N N . LEU A 1 418 ? -7.716 32.527 -30.683 1.00 96.19 418 LEU A N 1
ATOM 3293 C CA . LEU A 1 418 ? -8.507 31.311 -30.879 1.00 96.19 418 LEU A CA 1
ATOM 3294 C C . LEU A 1 418 ? -9.869 31.629 -31.525 1.00 96.19 418 LEU A C 1
ATOM 3296 O O . LEU A 1 418 ? -10.780 30.802 -31.472 1.00 96.19 418 LEU A O 1
ATOM 3300 N N . SER A 1 419 ? -10.038 32.821 -32.106 1.00 93.38 419 SER A N 1
ATOM 3301 C CA . SER A 1 419 ? -11.322 33.376 -32.568 1.00 93.38 419 SER A CA 1
ATOM 3302 C C . SER A 1 419 ? -12.080 32.505 -33.571 1.00 93.38 419 SER A C 1
ATOM 3304 O O . SER A 1 419 ? -13.305 32.414 -33.487 1.00 93.38 419 SER A O 1
ATOM 3306 N N . GLY A 1 420 ? -11.387 31.827 -34.488 1.00 91.12 420 GLY A N 1
ATOM 3307 C CA . GLY A 1 420 ? -11.994 30.842 -35.386 1.00 91.12 420 GLY A CA 1
ATOM 3308 C C . GLY A 1 420 ? -11.894 29.390 -34.921 1.00 91.12 420 GLY A C 1
ATOM 3309 O O . GLY A 1 420 ? -12.464 28.539 -35.592 1.00 91.12 420 GLY A O 1
ATOM 3310 N N . CYS A 1 421 ? -11.241 29.074 -33.794 1.00 94.44 421 CYS A N 1
ATOM 3311 C CA . CYS A 1 421 ? -11.067 27.706 -33.272 1.00 94.44 421 CYS A CA 1
ATOM 3312 C C . CYS A 1 421 ? -12.364 27.149 -32.640 1.00 94.44 421 CYS A C 1
ATOM 3314 O O . CYS A 1 421 ? -12.423 26.837 -31.449 1.00 94.44 421 CYS A O 1
ATOM 3316 N N . SER A 1 422 ? -13.439 27.054 -33.427 1.00 90.69 422 SER A N 1
ATOM 3317 C CA . SER A 1 422 ? -14.792 26.721 -32.958 1.00 90.69 422 SER A CA 1
ATOM 3318 C C . SER A 1 422 ? -14.976 25.284 -32.463 1.00 90.69 422 SER A C 1
ATOM 3320 O O . SER A 1 422 ? -15.897 25.039 -31.690 1.00 90.69 422 SER A O 1
ATOM 3322 N N . SER A 1 423 ? -14.120 24.348 -32.885 1.00 90.50 423 SER A N 1
ATOM 3323 C CA . SER A 1 423 ? -14.197 22.924 -32.504 1.00 90.50 423 SER A CA 1
ATOM 3324 C C . SER A 1 423 ? -13.323 22.548 -31.298 1.00 90.50 423 SER A C 1
ATOM 3326 O O . SER A 1 423 ? -13.208 21.362 -30.978 1.00 90.50 423 SER A O 1
ATOM 3328 N N . LEU A 1 424 ? -12.682 23.533 -30.653 1.00 94.25 424 LEU A N 1
ATOM 3329 C CA . LEU A 1 424 ? -11.650 23.308 -29.641 1.00 94.25 424 LEU A CA 1
ATOM 3330 C C . LEU A 1 424 ? -12.260 22.794 -28.332 1.00 94.25 424 LEU A C 1
ATOM 3332 O O . LEU A 1 424 ? -13.044 23.489 -27.682 1.00 94.25 424 LEU A O 1
ATOM 3336 N N . GLU A 1 425 ? -11.858 21.589 -27.929 1.00 92.88 425 GLU A N 1
ATOM 3337 C CA . GLU A 1 425 ? -12.291 20.911 -26.699 1.00 92.88 425 GLU A CA 1
ATOM 3338 C C . GLU A 1 425 ? -11.144 20.731 -25.694 1.00 92.88 425 GLU A C 1
ATOM 3340 O O . GLU A 1 425 ? -11.393 20.667 -24.489 1.00 92.88 425 GLU A O 1
ATOM 3345 N N . ILE A 1 426 ? -9.893 20.676 -26.170 1.00 89.94 426 ILE A N 1
ATOM 3346 C CA . ILE A 1 426 ? -8.691 20.489 -25.351 1.00 89.94 426 ILE A CA 1
ATOM 3347 C C . ILE A 1 426 ? -7.661 21.571 -25.695 1.00 89.94 426 ILE A C 1
ATOM 3349 O O . ILE A 1 426 ? -7.236 21.696 -26.843 1.00 89.94 426 ILE A O 1
ATOM 3353 N N . LEU A 1 427 ? -7.227 22.315 -24.677 1.00 93.69 427 LEU A N 1
ATOM 3354 C CA . LEU A 1 427 ? -6.139 23.286 -24.755 1.00 93.69 427 LEU A CA 1
ATOM 3355 C C . LEU A 1 427 ? -5.191 23.080 -23.571 1.00 93.69 427 LEU A C 1
ATOM 3357 O O . LEU A 1 427 ? -5.608 23.228 -22.421 1.00 93.69 427 LEU A O 1
ATOM 3361 N N . ASP A 1 428 ? -3.922 22.798 -23.856 1.00 90.31 428 ASP A N 1
ATOM 3362 C CA . ASP A 1 428 ? -2.825 22.963 -22.902 1.00 90.31 428 ASP A CA 1
ATOM 3363 C C . ASP A 1 428 ? -1.952 24.149 -23.321 1.00 90.31 428 ASP A C 1
ATOM 3365 O O . ASP A 1 428 ? -1.477 24.229 -24.454 1.00 90.31 428 ASP A O 1
ATOM 3369 N N . ILE A 1 429 ? -1.755 25.060 -22.376 1.00 90.50 429 ILE A N 1
ATOM 3370 C CA . ILE A 1 429 ? -1.034 26.330 -22.500 1.00 90.50 429 ILE A CA 1
ATOM 3371 C C . ILE A 1 429 ? -0.071 26.529 -21.308 1.00 90.50 429 ILE A C 1
ATOM 3373 O O . ILE A 1 429 ? 0.544 27.589 -21.176 1.00 90.50 429 ILE A O 1
ATOM 3377 N N . GLU A 1 430 ? 0.073 25.537 -20.413 1.00 88.50 430 GLU A N 1
ATOM 3378 C CA . GLU A 1 430 ? 0.843 25.688 -19.171 1.00 88.50 430 GLU A CA 1
ATOM 3379 C C . GLU A 1 430 ? 2.325 26.027 -19.419 1.00 88.50 430 GLU A C 1
ATOM 3381 O O . GLU A 1 430 ? 2.907 25.732 -20.461 1.00 88.50 430 GLU A O 1
ATOM 3386 N N . SER A 1 431 ? 2.966 26.675 -18.443 1.00 87.31 431 SER A N 1
ATOM 3387 C CA . SER A 1 431 ? 4.393 27.039 -18.500 1.00 87.31 431 SER A CA 1
ATOM 3388 C C . SER A 1 431 ? 4.816 27.895 -19.708 1.00 87.31 431 SER A C 1
ATOM 3390 O O . SER A 1 431 ? 5.993 27.898 -20.064 1.00 87.31 431 SER A O 1
ATOM 3392 N N . ASN A 1 432 ? 3.902 28.660 -20.317 1.00 93.62 432 ASN A N 1
ATOM 3393 C CA . ASN A 1 432 ? 4.276 29.703 -21.274 1.00 93.62 432 ASN A CA 1
ATOM 3394 C C . ASN A 1 432 ? 4.906 30.907 -20.555 1.00 93.62 432 ASN A C 1
ATOM 3396 O O . ASN A 1 432 ? 4.243 31.590 -19.766 1.00 93.62 432 ASN A O 1
ATOM 3400 N N . ILE A 1 433 ? 6.206 31.120 -20.793 1.00 93.94 433 ILE A N 1
ATOM 3401 C CA . ILE A 1 433 ? 7.049 32.098 -20.092 1.00 93.94 433 ILE A CA 1
ATOM 3402 C C . ILE A 1 433 ? 7.894 32.869 -21.113 1.00 93.94 433 ILE A C 1
ATOM 3404 O O . ILE A 1 433 ? 8.895 32.361 -21.614 1.00 93.94 433 ILE A O 1
ATOM 3408 N N . HIS A 1 434 ? 7.529 34.122 -21.377 1.00 93.06 434 HIS A N 1
ATOM 3409 C CA . HIS A 1 434 ? 8.307 35.021 -22.234 1.00 93.06 434 HIS A CA 1
ATOM 3410 C C . HIS A 1 434 ? 9.293 35.864 -21.404 1.00 93.06 434 HIS A C 1
ATOM 3412 O O . HIS A 1 434 ? 8.883 36.456 -20.403 1.00 93.06 434 HIS A O 1
ATOM 3418 N N . GLU A 1 435 ? 10.572 35.959 -21.787 1.00 91.25 435 GLU A N 1
ATOM 3419 C CA . GLU A 1 435 ? 11.556 36.784 -21.059 1.00 91.25 435 GLU A CA 1
ATOM 3420 C C . GLU A 1 435 ? 11.573 38.241 -21.564 1.00 91.25 435 GLU A C 1
ATOM 3422 O O . GLU A 1 435 ? 11.649 38.502 -22.761 1.00 91.25 435 GLU A O 1
ATOM 3427 N N . ALA A 1 436 ? 11.509 39.211 -20.646 1.00 88.62 436 ALA A N 1
ATOM 3428 C CA . ALA A 1 436 ? 11.435 40.638 -20.962 1.00 88.62 436 ALA A CA 1
ATOM 3429 C C . ALA A 1 436 ? 12.293 41.495 -20.012 1.00 88.62 436 ALA A C 1
ATOM 3431 O O . ALA A 1 436 ? 12.490 41.158 -18.847 1.00 88.62 436 ALA A O 1
ATOM 3432 N N . THR A 1 437 ? 12.782 42.653 -20.474 1.00 87.94 437 THR A N 1
ATOM 3433 C CA . THR A 1 437 ? 13.659 43.525 -19.665 1.00 87.94 437 THR A CA 1
ATOM 3434 C C . THR A 1 437 ? 12.949 44.792 -19.184 1.00 87.94 437 THR A C 1
ATOM 3436 O O . THR A 1 437 ? 12.483 45.582 -20.008 1.00 87.94 437 THR A O 1
ATOM 3439 N N . ALA A 1 438 ? 12.938 45.048 -17.874 1.00 86.38 438 ALA A N 1
ATOM 3440 C CA . ALA A 1 438 ? 12.429 46.289 -17.287 1.00 86.38 438 ALA A CA 1
ATOM 3441 C C . ALA A 1 438 ? 13.544 47.318 -17.029 1.00 86.38 438 ALA A C 1
ATOM 3443 O O . ALA A 1 438 ? 14.679 46.974 -16.699 1.00 86.38 438 ALA A O 1
ATOM 3444 N N . THR A 1 439 ? 13.205 48.605 -17.112 1.00 84.50 439 THR A N 1
ATOM 3445 C CA . THR A 1 439 ? 14.106 49.726 -16.794 1.00 84.50 439 THR A CA 1
ATOM 3446 C C . THR A 1 439 ? 13.448 50.610 -15.738 1.00 84.50 439 THR A C 1
ATOM 3448 O O . THR A 1 439 ? 12.294 51.006 -15.891 1.00 84.50 439 THR A O 1
ATOM 3451 N N . ASN A 1 440 ? 14.165 50.898 -14.646 1.00 80.25 440 ASN A N 1
ATOM 3452 C CA . ASN A 1 440 ? 13.660 51.659 -13.491 1.00 80.25 440 ASN A CA 1
ATOM 3453 C C . ASN A 1 440 ? 12.309 51.151 -12.938 1.00 80.25 440 ASN A C 1
ATOM 3455 O O . ASN A 1 440 ? 11.415 51.935 -12.631 1.00 80.25 440 ASN A O 1
ATOM 3459 N N . GLY A 1 441 ? 12.152 49.824 -12.832 1.00 81.00 441 GLY A N 1
ATOM 3460 C CA . GLY A 1 441 ? 10.934 49.184 -12.310 1.00 81.00 441 GLY A CA 1
ATOM 3461 C C . GLY A 1 441 ? 9.739 49.176 -13.271 1.00 81.00 441 GLY A C 1
ATOM 3462 O O . GLY A 1 441 ? 8.662 48.729 -12.891 1.00 81.00 441 GLY A O 1
ATOM 3463 N N . ALA A 1 442 ? 9.910 49.641 -14.512 1.00 84.94 442 ALA A N 1
ATOM 3464 C CA . ALA A 1 442 ? 8.868 49.636 -15.531 1.00 84.94 442 ALA A CA 1
ATOM 3465 C C . ALA A 1 442 ? 9.276 48.777 -16.734 1.00 84.94 442 ALA A C 1
ATOM 3467 O O . ALA A 1 442 ? 10.326 49.005 -17.342 1.00 84.94 442 ALA A O 1
ATOM 3468 N N . LEU A 1 443 ? 8.420 47.832 -17.120 1.00 86.88 443 LEU A N 1
ATOM 3469 C CA . LEU A 1 443 ? 8.508 47.174 -18.421 1.00 86.88 443 LEU A CA 1
ATOM 3470 C C . LEU A 1 443 ? 7.782 48.052 -19.447 1.00 86.88 443 LEU A C 1
ATOM 3472 O O . LEU A 1 443 ? 6.598 48.354 -19.279 1.00 86.88 443 LEU A O 1
ATOM 3476 N N . ASN A 1 444 ? 8.483 48.478 -20.503 1.00 84.94 444 ASN A N 1
ATOM 3477 C CA . ASN A 1 444 ? 7.794 49.011 -21.674 1.00 84.94 444 ASN A CA 1
ATOM 3478 C C . ASN A 1 444 ? 7.185 47.832 -22.424 1.00 84.94 444 ASN A C 1
ATOM 3480 O O . ASN A 1 444 ? 7.923 47.002 -22.946 1.00 84.94 444 ASN A O 1
ATOM 3484 N N . LEU A 1 445 ? 5.860 47.756 -22.461 1.00 81.75 445 LEU A N 1
ATOM 3485 C CA . LEU A 1 445 ? 5.175 46.606 -23.032 1.00 81.75 445 LEU A CA 1
ATOM 3486 C C . LEU A 1 445 ? 5.027 46.717 -24.561 1.00 81.75 445 LEU A C 1
ATOM 3488 O O . LEU A 1 445 ? 4.920 45.698 -25.237 1.00 81.75 445 LEU A O 1
ATOM 3492 N N . SER A 1 446 ? 5.158 47.925 -25.127 1.00 78.00 446 SER A N 1
ATOM 3493 C CA . SER A 1 446 ? 5.088 48.195 -26.575 1.00 78.00 446 SER A CA 1
ATOM 3494 C C . SER A 1 446 ? 6.236 47.604 -27.421 1.00 78.00 446 SER A C 1
ATOM 3496 O O . SER A 1 446 ? 6.357 47.951 -28.595 1.00 78.00 446 SER A O 1
ATOM 3498 N N . SER A 1 447 ? 7.139 46.812 -26.833 1.00 74.88 447 SER A N 1
ATOM 3499 C CA . SER A 1 447 ? 8.170 46.060 -27.564 1.00 74.88 447 SER A CA 1
ATOM 3500 C C . SER A 1 447 ? 7.745 44.633 -27.915 1.00 74.88 447 SER A C 1
ATOM 3502 O O . SER A 1 447 ? 8.454 43.979 -28.673 1.00 74.88 447 SER A O 1
ATOM 3504 N N . LEU A 1 448 ? 6.619 44.154 -27.377 1.00 83.06 448 LEU A N 1
ATOM 3505 C CA . LEU A 1 448 ? 5.998 42.901 -27.796 1.00 83.06 448 LEU A CA 1
ATOM 3506 C C . LEU A 1 448 ? 5.162 43.179 -29.054 1.00 83.06 448 LEU A C 1
ATOM 3508 O O . LEU A 1 448 ? 4.167 43.901 -29.007 1.00 83.06 448 LEU A O 1
ATOM 3512 N N . THR A 1 449 ? 5.616 42.666 -30.196 1.00 72.56 449 THR A N 1
ATOM 3513 C CA . THR A 1 449 ? 4.905 42.742 -31.481 1.00 72.56 449 THR A CA 1
ATOM 3514 C C . THR A 1 449 ? 3.594 41.966 -31.422 1.00 72.56 449 THR A C 1
ATOM 3516 O O . THR A 1 449 ? 3.534 40.939 -30.765 1.00 72.56 449 THR A O 1
ATOM 3519 N N . ASP A 1 450 ? 2.551 42.432 -32.108 1.00 69.31 450 ASP A N 1
ATOM 3520 C CA . ASP A 1 450 ? 1.226 41.784 -32.181 1.00 69.31 450 ASP A CA 1
ATOM 3521 C C . ASP A 1 450 ? 0.507 41.557 -30.826 1.00 69.31 450 ASP A C 1
ATOM 3523 O O . ASP A 1 450 ? -0.535 40.905 -30.773 1.00 69.31 450 ASP A O 1
ATOM 3527 N N . PHE A 1 451 ? 1.016 42.116 -29.723 1.00 81.56 451 PHE A N 1
ATOM 3528 C CA . PHE A 1 451 ? 0.428 41.987 -28.390 1.00 81.56 451 PHE A CA 1
ATOM 3529 C C . PHE A 1 451 ? -0.520 43.156 -28.083 1.00 81.56 451 PHE A C 1
ATOM 3531 O O . PHE A 1 451 ? -0.080 44.271 -27.794 1.00 81.56 451 PHE A O 1
ATOM 3538 N N . ASP A 1 452 ? -1.833 42.912 -28.137 1.00 82.44 452 ASP A N 1
ATOM 3539 C CA . ASP A 1 452 ? -2.842 43.927 -27.815 1.00 82.44 452 ASP A CA 1
ATOM 3540 C C . ASP A 1 452 ? -3.175 43.937 -26.311 1.00 82.44 452 ASP A C 1
ATOM 3542 O O . ASP A 1 452 ? -3.806 43.036 -25.753 1.00 82.44 452 ASP A O 1
ATOM 3546 N N . PHE A 1 453 ? -2.771 45.020 -25.649 1.00 80.69 453 PHE A N 1
ATOM 3547 C CA . PHE A 1 453 ? -2.966 45.249 -24.217 1.00 80.69 453 PHE A CA 1
ATOM 3548 C C . PHE A 1 453 ? -4.435 45.347 -23.796 1.00 80.69 453 PHE A C 1
ATOM 3550 O O . PHE A 1 453 ? -4.742 45.096 -22.628 1.00 80.69 453 PHE A O 1
ATOM 3557 N N . SER A 1 454 ? -5.343 45.706 -24.710 1.00 82.38 454 SER A N 1
ATOM 3558 C CA . SER A 1 454 ? -6.783 45.787 -24.433 1.00 82.38 454 SER A CA 1
ATOM 3559 C C . SER A 1 454 ? -7.414 44.412 -24.187 1.00 82.38 454 SER A C 1
ATOM 3561 O O . SER A 1 454 ? -8.450 44.320 -23.527 1.00 82.38 454 SER A O 1
ATOM 3563 N N . TYR A 1 455 ? -6.731 43.344 -24.610 1.00 88.56 455 TYR A N 1
ATOM 3564 C CA . TYR A 1 455 ? -7.071 41.954 -24.317 1.00 88.56 455 TYR A CA 1
ATOM 3565 C C . TYR A 1 455 ? -6.401 41.423 -23.038 1.00 88.56 455 TYR A C 1
ATOM 3567 O O . TYR A 1 455 ? -6.488 40.231 -22.762 1.00 88.56 455 TYR A O 1
ATOM 3575 N N . THR A 1 456 ? -5.766 42.275 -22.222 1.00 90.00 456 THR A N 1
ATOM 3576 C CA . THR A 1 456 ? -5.117 41.863 -20.961 1.00 90.00 456 THR A CA 1
ATOM 3577 C C . THR A 1 456 ? -5.898 42.308 -19.723 1.00 90.00 456 THR A C 1
ATOM 3579 O O . THR A 1 456 ? -6.437 43.415 -19.666 1.00 90.00 456 THR A O 1
ATOM 3582 N N . ARG A 1 457 ? -5.931 41.469 -18.682 1.00 89.44 457 ARG A N 1
ATOM 3583 C CA . ARG A 1 457 ? -6.465 41.824 -17.353 1.00 89.44 457 ARG A CA 1
ATOM 3584 C C . ARG A 1 457 ? -5.764 41.052 -16.229 1.00 89.44 457 ARG A C 1
ATOM 3586 O O . ARG A 1 457 ? -4.949 40.172 -16.477 1.00 89.44 457 ARG A O 1
ATOM 3593 N N . ASN A 1 458 ? -6.098 41.384 -14.981 1.00 90.31 458 ASN A N 1
ATOM 3594 C CA . ASN A 1 458 ? -5.702 40.636 -13.776 1.00 90.31 458 ASN A CA 1
ATOM 3595 C C . ASN A 1 458 ? -4.178 40.400 -13.618 1.00 90.31 458 ASN A C 1
ATOM 3597 O O . ASN A 1 458 ? -3.744 39.348 -13.155 1.00 90.31 458 ASN A O 1
ATOM 3601 N N . TRP A 1 459 ? -3.376 41.411 -13.971 1.00 91.62 459 TRP A N 1
ATOM 3602 C CA . TRP A 1 459 ? -1.920 41.446 -13.781 1.00 91.62 459 TRP A CA 1
ATOM 3603 C C . TRP A 1 459 ? -1.522 41.225 -12.306 1.00 91.62 459 TRP A C 1
ATOM 3605 O O . TRP A 1 459 ? -2.038 41.893 -11.410 1.00 91.62 459 TRP A O 1
ATOM 3615 N N . SER A 1 460 ? -0.591 40.301 -12.045 1.00 89.44 460 SER A N 1
ATOM 3616 C CA . SER A 1 460 ? -0.313 39.783 -10.691 1.00 89.44 460 SER A CA 1
ATOM 3617 C C . SER A 1 460 ? 0.598 40.637 -9.810 1.00 89.44 460 SER A C 1
ATOM 3619 O O . SER A 1 460 ? 0.656 40.417 -8.600 1.00 89.44 460 SER A O 1
ATOM 3621 N N . SER A 1 461 ? 1.427 41.495 -10.411 1.00 82.31 461 SER A N 1
ATOM 3622 C CA . SER A 1 461 ? 2.601 42.092 -9.740 1.00 82.31 461 SER A CA 1
ATOM 3623 C C . SER A 1 461 ? 3.003 43.452 -10.327 1.00 82.31 461 SER A C 1
ATOM 3625 O O . SER A 1 461 ? 4.161 43.867 -10.252 1.00 82.31 461 SER A O 1
ATOM 3627 N N . GLY A 1 462 ? 2.044 44.146 -10.941 1.00 79.50 462 GLY A N 1
ATOM 3628 C CA . GLY A 1 462 ? 2.242 45.476 -11.497 1.00 79.50 462 GLY A CA 1
ATOM 3629 C C . GLY A 1 462 ? 0.947 46.110 -11.998 1.00 79.50 462 GLY A C 1
ATOM 3630 O O . GLY A 1 462 ? -0.047 45.428 -12.235 1.00 79.50 462 GLY A O 1
ATOM 3631 N N . THR A 1 463 ? 0.967 47.431 -12.168 1.00 84.19 463 THR A N 1
ATOM 3632 C CA . THR A 1 463 ? -0.148 48.213 -12.724 1.00 84.19 463 THR A CA 1
ATOM 3633 C C . THR A 1 463 ? 0.165 48.614 -14.163 1.00 84.19 463 THR A C 1
ATOM 3635 O O . THR A 1 463 ? 1.181 49.263 -14.416 1.00 84.19 463 THR A O 1
ATOM 3638 N N . LEU A 1 464 ? -0.717 48.252 -15.098 1.00 84.50 464 LEU A N 1
ATOM 3639 C CA . LEU A 1 464 ? -0.671 48.719 -16.485 1.00 84.50 464 LEU A CA 1
ATOM 3640 C C . LEU A 1 464 ? -1.128 50.185 -16.564 1.00 84.50 464 LEU A C 1
ATOM 3642 O O . LEU A 1 464 ? -2.192 50.536 -16.050 1.00 84.50 464 LEU A O 1
ATOM 3646 N N . THR A 1 465 ? -0.334 51.042 -17.202 1.00 84.19 465 THR A N 1
ATOM 3647 C CA . THR A 1 465 ? -0.633 52.469 -17.387 1.00 84.19 465 THR A CA 1
ATOM 3648 C C . THR A 1 465 ? -1.264 52.765 -18.757 1.00 84.19 465 THR A C 1
ATOM 3650 O O . THR A 1 465 ? -1.101 51.978 -19.692 1.00 84.19 465 THR A O 1
ATOM 3653 N N . PRO A 1 466 ? -1.948 53.918 -18.928 1.00 79.81 466 PRO A N 1
ATOM 3654 C CA . PRO A 1 466 ? -2.542 54.311 -20.213 1.00 79.81 466 PRO A CA 1
ATOM 3655 C C . PRO A 1 466 ? -1.544 54.522 -21.366 1.00 79.81 466 PRO A C 1
ATOM 3657 O O . PRO A 1 466 ? -1.962 54.573 -22.516 1.00 79.81 466 PRO A O 1
ATOM 3660 N N . ASP A 1 467 ? -0.247 54.657 -21.075 1.00 80.12 467 ASP A N 1
ATOM 3661 C CA . ASP A 1 467 ? 0.852 54.729 -22.048 1.00 80.12 467 ASP A CA 1
ATOM 3662 C C . ASP A 1 467 ? 1.539 53.366 -22.291 1.00 80.12 467 ASP A C 1
ATOM 3664 O O . ASP A 1 467 ? 2.678 53.316 -22.750 1.00 80.12 467 ASP A O 1
ATOM 3668 N N . PHE A 1 468 ? 0.844 52.260 -21.995 1.00 81.81 468 PHE A N 1
ATOM 3669 C CA . PHE A 1 468 ? 1.280 50.876 -22.239 1.00 81.81 468 PHE A CA 1
ATOM 3670 C C . PHE A 1 468 ? 2.612 50.507 -21.562 1.00 81.81 468 PHE A C 1
ATOM 3672 O O . PHE A 1 468 ? 3.470 49.823 -22.127 1.00 81.81 468 PHE A O 1
ATOM 3679 N N . ARG A 1 469 ? 2.779 50.938 -20.306 1.00 85.25 469 ARG A N 1
ATOM 3680 C CA . ARG A 1 469 ? 3.880 50.517 -19.431 1.00 85.25 469 ARG A CA 1
ATOM 3681 C C . ARG A 1 469 ? 3.323 49.691 -18.280 1.00 85.25 469 ARG A C 1
ATOM 3683 O O . ARG A 1 469 ? 2.319 50.055 -17.676 1.00 85.25 469 ARG A O 1
ATOM 3690 N N . LEU A 1 470 ? 3.999 48.603 -17.934 1.00 88.44 470 LEU A N 1
ATOM 3691 C CA . LEU A 1 470 ? 3.715 47.866 -16.706 1.00 88.44 470 LEU A CA 1
ATOM 3692 C C . LEU A 1 470 ? 4.649 48.380 -15.608 1.00 88.44 470 LEU A C 1
ATOM 3694 O O . LEU A 1 470 ? 5.857 48.140 -15.654 1.00 88.44 470 LEU A O 1
ATOM 3698 N N . LEU A 1 471 ? 4.093 49.101 -14.634 1.00 87.06 471 LEU A N 1
ATOM 3699 C CA . LEU A 1 471 ? 4.809 49.519 -13.429 1.00 87.06 471 LEU A CA 1
ATOM 3700 C C . LEU A 1 471 ? 4.811 48.357 -12.434 1.00 87.06 471 LEU A C 1
ATOM 3702 O O . LEU A 1 471 ? 3.753 47.999 -11.920 1.00 87.06 471 LEU A O 1
ATOM 3706 N N . LEU A 1 472 ? 5.975 47.761 -12.183 1.00 86.06 472 LEU A N 1
ATOM 3707 C CA . LEU A 1 472 ? 6.126 46.612 -11.288 1.00 86.06 472 LEU A CA 1
ATOM 3708 C C . LEU A 1 472 ? 6.089 47.054 -9.820 1.00 86.06 472 LEU A C 1
ATOM 3710 O O . LEU A 1 472 ? 6.635 48.100 -9.471 1.00 86.06 472 LEU A O 1
ATOM 3714 N N . GLU A 1 473 ? 5.484 46.240 -8.954 1.00 85.31 473 GLU A N 1
ATOM 3715 C CA . GLU A 1 473 ? 5.435 46.523 -7.511 1.00 85.31 473 GLU A CA 1
ATOM 3716 C C . GLU A 1 473 ? 6.799 46.292 -6.837 1.00 85.31 473 GLU A C 1
ATOM 3718 O O . GLU A 1 473 ? 7.268 47.134 -6.072 1.00 85.31 473 GLU A O 1
ATOM 3723 N N . GLU A 1 474 ? 7.469 45.186 -7.179 1.00 79.25 474 GLU A N 1
ATOM 3724 C CA . GLU A 1 474 ? 8.862 44.898 -6.828 1.00 79.25 474 GLU A CA 1
ATOM 3725 C C . GLU A 1 474 ? 9.576 44.235 -8.023 1.00 79.25 474 GLU A C 1
ATOM 3727 O O . GLU A 1 474 ? 9.052 43.309 -8.644 1.00 79.25 474 GLU A O 1
ATOM 3732 N N . LEU A 1 475 ? 10.798 44.683 -8.332 1.00 78.44 475 LEU A N 1
ATOM 3733 C CA . LEU A 1 475 ? 11.672 44.077 -9.342 1.00 78.44 475 LEU A CA 1
ATOM 3734 C C . LEU A 1 475 ? 12.898 43.467 -8.652 1.00 78.44 475 LEU A C 1
ATOM 3736 O O . LEU A 1 475 ? 13.601 44.154 -7.909 1.00 78.44 475 LEU A O 1
ATOM 3740 N N . ASN A 1 476 ? 13.141 42.183 -8.897 1.00 79.19 476 ASN A N 1
ATOM 3741 C CA . ASN A 1 476 ? 14.295 41.431 -8.410 1.00 79.19 476 ASN A CA 1
ATOM 3742 C C . ASN A 1 476 ? 14.977 40.690 -9.579 1.00 79.19 476 ASN A C 1
ATOM 3744 O O . ASN A 1 476 ? 14.666 40.960 -10.738 1.00 79.19 476 ASN A O 1
ATOM 3748 N N . ASP A 1 477 ? 15.930 39.805 -9.281 1.00 73.12 477 ASP A N 1
ATOM 3749 C CA . ASP A 1 477 ? 16.750 39.128 -10.295 1.00 73.12 477 ASP A CA 1
ATOM 3750 C C . ASP A 1 477 ? 15.916 38.272 -11.281 1.00 73.12 477 ASP A C 1
ATOM 3752 O O . ASP A 1 477 ? 16.323 38.129 -12.431 1.00 73.12 477 ASP A O 1
ATOM 3756 N N . GLU A 1 478 ? 14.748 37.748 -10.869 1.00 72.44 478 GLU A N 1
ATOM 3757 C CA . GLU A 1 478 ? 13.794 37.011 -11.722 1.00 72.44 478 GLU A CA 1
ATOM 3758 C C . GLU A 1 478 ? 12.328 37.287 -11.293 1.00 72.44 478 GLU A C 1
ATOM 3760 O O . GLU A 1 478 ? 11.697 36.484 -10.599 1.00 72.44 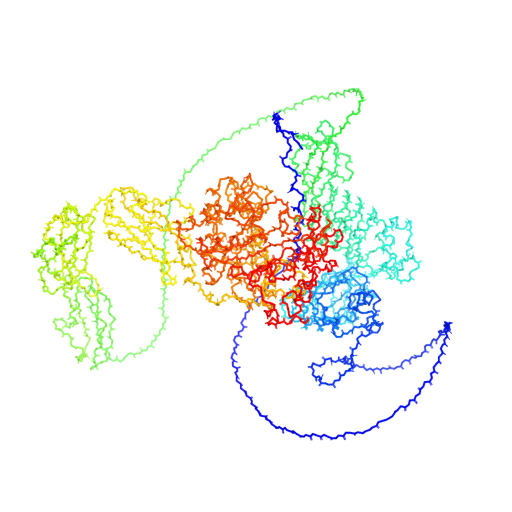478 GLU A O 1
ATOM 3765 N N . THR A 1 479 ? 11.751 38.432 -11.690 1.00 85.81 479 THR A N 1
ATOM 3766 C CA . THR A 1 479 ? 10.347 38.775 -11.375 1.00 85.81 479 THR A CA 1
ATOM 3767 C C . THR A 1 479 ? 9.381 38.176 -12.403 1.00 85.81 479 THR A C 1
ATOM 3769 O O . THR A 1 479 ? 9.167 38.748 -13.469 1.00 85.81 479 THR A O 1
ATOM 3772 N N . ASN A 1 480 ? 8.723 37.063 -12.071 1.00 90.56 480 ASN A N 1
ATOM 3773 C CA . ASN A 1 480 ? 7.610 36.543 -12.875 1.00 90.56 480 ASN A CA 1
ATOM 3774 C C . ASN A 1 480 ? 6.322 37.348 -12.634 1.00 90.56 480 ASN A C 1
ATOM 3776 O O . ASN A 1 480 ? 5.901 37.513 -11.488 1.00 90.56 480 ASN A O 1
ATOM 3780 N N . VAL A 1 481 ? 5.668 37.787 -13.711 1.00 90.94 481 VAL A N 1
ATOM 3781 C CA . VAL A 1 481 ? 4.355 38.445 -13.694 1.00 90.94 481 VAL A CA 1
ATOM 3782 C C . VAL A 1 481 ? 3.374 37.636 -14.535 1.00 90.94 481 VAL A C 1
ATOM 3784 O O . VAL A 1 481 ? 3.638 37.388 -15.709 1.00 90.94 481 VAL A O 1
ATOM 3787 N N . THR A 1 482 ? 2.231 37.257 -13.964 1.00 93.06 482 THR A N 1
ATOM 3788 C CA . THR A 1 482 ? 1.148 36.587 -14.698 1.00 93.06 482 THR A CA 1
ATOM 3789 C C . THR A 1 482 ? 0.010 37.552 -15.008 1.00 93.06 482 THR A C 1
ATOM 3791 O O . THR A 1 482 ? -0.240 38.490 -14.247 1.00 93.06 482 THR A O 1
ATOM 3794 N N . TYR A 1 483 ? -0.708 37.303 -16.097 1.00 92.94 483 TYR A N 1
ATOM 3795 C CA . TYR A 1 483 ? -1.887 38.061 -16.519 1.00 92.94 483 TYR A CA 1
ATOM 3796 C C . TYR A 1 483 ? -2.864 37.143 -17.257 1.00 92.94 483 TYR A C 1
ATOM 3798 O O . TYR A 1 483 ? -2.470 36.111 -17.801 1.00 92.94 483 TYR A O 1
ATOM 3806 N N . GLU A 1 484 ? -4.138 37.525 -17.275 1.00 94.31 484 GLU A N 1
ATOM 3807 C CA . GLU A 1 484 ? -5.143 36.898 -18.132 1.00 94.31 484 GLU A CA 1
ATOM 3808 C C . GLU A 1 484 ? -5.139 37.576 -19.507 1.00 94.31 484 GLU A C 1
ATOM 3810 O O . GLU A 1 484 ? -5.232 38.804 -19.586 1.00 94.31 484 GLU A O 1
ATOM 3815 N N . TYR A 1 485 ? -5.075 36.778 -20.574 1.00 94.12 485 TYR A N 1
ATOM 3816 C CA . TYR A 1 485 ? -5.212 37.204 -21.968 1.00 94.12 485 TYR A CA 1
ATOM 3817 C C . TYR A 1 485 ? -6.547 36.711 -22.541 1.00 94.12 485 TYR A C 1
ATOM 3819 O O . TYR A 1 485 ? -6.904 35.547 -22.352 1.00 94.12 485 TYR A O 1
ATOM 3827 N N . LEU A 1 486 ? -7.296 37.580 -23.224 1.00 94.75 486 LEU A N 1
ATOM 3828 C CA . LEU A 1 486 ? -8.558 37.244 -23.890 1.00 94.75 486 LEU A CA 1
ATOM 3829 C C . LEU A 1 486 ? -8.273 36.660 -25.279 1.00 94.75 486 LEU A C 1
ATOM 3831 O O . LEU A 1 486 ? -7.740 37.341 -26.148 1.00 94.75 486 LEU A O 1
ATOM 3835 N N . THR A 1 487 ? -8.646 35.399 -25.489 1.00 92.31 487 THR A N 1
ATOM 3836 C CA . THR A 1 487 ? -8.315 34.635 -26.710 1.00 92.31 487 THR A CA 1
ATOM 3837 C C . THR A 1 487 ? -9.321 34.806 -27.844 1.00 92.31 487 THR A C 1
ATOM 3839 O O . THR A 1 487 ? -9.095 34.309 -28.942 1.00 92.31 487 THR A O 1
ATOM 3842 N N . HIS A 1 488 ? -10.475 35.417 -27.560 1.00 91.75 488 HIS A N 1
ATOM 3843 C CA . HIS A 1 488 ? -11.660 35.450 -28.429 1.00 91.75 488 HIS A CA 1
ATOM 3844 C C . HIS A 1 488 ? -12.258 34.077 -28.792 1.00 91.75 488 HIS A C 1
ATOM 3846 O O . HIS A 1 488 ? -13.134 34.025 -29.652 1.00 91.75 488 HIS A O 1
ATOM 3852 N N . SER A 1 489 ? -11.850 32.985 -28.127 1.00 92.88 489 SER A N 1
ATOM 3853 C CA . SER A 1 489 ? -12.350 31.637 -28.432 1.00 92.88 489 SER A CA 1
ATOM 3854 C C . SER A 1 489 ? -13.888 31.554 -28.419 1.00 92.88 489 SER A C 1
ATOM 3856 O O . SER A 1 489 ? -14.505 31.995 -27.443 1.00 92.88 489 SER A O 1
ATOM 3858 N N . PRO A 1 490 ? -14.518 30.923 -29.433 1.00 90.62 490 PRO A N 1
ATOM 3859 C CA . PRO A 1 490 ? -15.952 30.625 -29.430 1.00 90.62 490 PRO A CA 1
ATOM 3860 C C . PRO A 1 490 ? -16.396 29.711 -28.277 1.00 90.62 490 PRO A C 1
ATOM 3862 O O . PRO A 1 490 ? -17.574 29.698 -27.922 1.00 90.62 490 PRO A O 1
ATOM 3865 N N . ASN A 1 491 ? -15.470 28.951 -27.683 1.00 88.75 491 ASN A N 1
ATOM 3866 C CA . ASN A 1 491 ? -15.721 28.144 -26.496 1.00 88.75 491 ASN A CA 1
ATOM 3867 C C . ASN A 1 491 ? -15.483 28.994 -25.235 1.00 88.75 491 ASN A C 1
ATOM 3869 O O . ASN A 1 491 ? -14.345 29.356 -24.928 1.00 88.75 491 ASN A O 1
ATOM 3873 N N . GLU A 1 492 ? -16.545 29.270 -24.463 1.00 87.00 492 GLU A N 1
ATOM 3874 C CA . GLU A 1 492 ? -16.470 30.051 -23.213 1.00 87.00 492 GLU A CA 1
ATOM 3875 C C . GLU A 1 492 ? -15.386 29.530 -22.249 1.00 87.00 492 GLU A C 1
ATOM 3877 O O . GLU A 1 492 ? -14.749 30.329 -21.559 1.00 87.00 492 GLU A O 1
ATOM 3882 N N . THR A 1 493 ? -15.119 28.216 -22.256 1.00 89.94 493 THR A N 1
ATOM 3883 C CA . THR A 1 493 ? -14.073 27.552 -21.454 1.00 89.94 493 THR A CA 1
ATOM 3884 C C . THR A 1 493 ? -12.675 28.126 -21.695 1.00 89.94 493 THR A C 1
ATOM 3886 O O . THR A 1 493 ? -11.885 28.216 -20.758 1.00 89.94 493 THR A O 1
ATOM 3889 N N . PHE A 1 494 ? -12.375 28.539 -22.930 1.00 91.12 494 PHE A N 1
ATOM 3890 C CA . PHE A 1 494 ? -11.056 29.026 -23.346 1.00 91.12 494 PHE A CA 1
ATOM 3891 C C . PHE A 1 494 ? -11.028 30.534 -23.610 1.00 91.12 494 PHE A C 1
ATOM 3893 O O . PHE A 1 494 ? -10.003 31.055 -24.043 1.00 91.12 494 PHE A O 1
ATOM 3900 N N . SER A 1 495 ? -12.122 31.247 -23.313 1.00 89.62 495 SER A N 1
ATOM 3901 C CA . SER A 1 495 ? -12.295 32.692 -23.550 1.00 89.62 495 SER A CA 1
ATOM 3902 C C . SER A 1 495 ? -11.227 33.590 -22.902 1.00 89.62 495 SER A C 1
ATOM 3904 O O . SER A 1 495 ? -11.015 34.720 -23.349 1.00 89.62 495 SER A O 1
ATOM 3906 N N . SER A 1 496 ? -10.519 33.091 -21.884 1.00 92.75 496 SER A N 1
ATOM 3907 C CA . SER A 1 496 ? -9.293 33.701 -21.365 1.00 92.75 496 SER A CA 1
ATOM 3908 C C . SER A 1 496 ? -8.296 32.661 -20.854 1.00 92.75 496 SER A C 1
ATOM 3910 O O . SER A 1 496 ? -8.691 31.736 -20.145 1.00 92.75 496 SER A O 1
ATOM 3912 N N . ILE A 1 497 ? -7.010 32.867 -21.141 1.00 93.81 497 ILE A N 1
ATOM 3913 C CA . ILE A 1 497 ? -5.871 32.041 -20.696 1.00 93.81 497 ILE A CA 1
ATOM 3914 C C . ILE A 1 497 ? -4.959 32.829 -19.748 1.00 93.81 497 ILE A C 1
ATOM 3916 O O . ILE A 1 497 ? -4.976 34.058 -19.766 1.00 93.81 497 ILE A O 1
ATOM 3920 N N . THR A 1 498 ? -4.138 32.143 -18.947 1.00 93.69 498 THR A N 1
ATOM 3921 C CA . THR A 1 498 ? -3.105 32.784 -18.109 1.00 93.69 498 THR A CA 1
ATOM 3922 C C . THR A 1 498 ? -1.735 32.630 -18.764 1.00 93.69 498 THR A C 1
ATOM 3924 O O . THR A 1 498 ? -1.320 31.505 -19.029 1.00 93.69 498 THR A O 1
ATOM 3927 N N . LEU A 1 499 ? -1.017 33.736 -18.971 1.00 93.81 499 LEU A N 1
ATOM 3928 C CA . LEU A 1 499 ? 0.342 33.757 -19.530 1.00 93.81 499 LEU A CA 1
ATOM 3929 C C . LEU A 1 499 ? 1.324 34.434 -18.561 1.00 93.81 499 LEU A C 1
ATOM 3931 O O . LEU A 1 499 ? 0.909 35.176 -17.664 1.00 93.81 499 LEU A O 1
ATOM 3935 N N . THR A 1 500 ? 2.627 34.172 -18.724 1.00 94.19 500 THR A N 1
ATOM 3936 C CA . THR A 1 500 ? 3.685 34.668 -17.822 1.00 94.19 500 THR A CA 1
ATOM 3937 C C . THR A 1 500 ? 4.742 35.474 -18.573 1.00 94.19 500 THR A C 1
ATOM 3939 O O . THR A 1 500 ? 5.309 35.005 -19.557 1.00 94.19 500 THR A O 1
ATOM 3942 N N . LEU A 1 501 ? 5.083 36.658 -18.057 1.00 92.31 501 LEU A N 1
ATOM 3943 C CA . LEU A 1 501 ? 6.319 37.361 -18.405 1.00 92.31 501 LEU A CA 1
ATOM 3944 C C . LEU A 1 501 ? 7.349 37.141 -17.293 1.00 92.31 501 LEU A C 1
ATOM 3946 O O . LEU A 1 501 ? 7.089 37.478 -16.137 1.00 92.31 501 LEU A O 1
ATOM 3950 N N . LYS A 1 502 ? 8.529 36.622 -17.628 1.00 92.44 502 LYS A N 1
ATOM 3951 C CA . LYS A 1 502 ? 9.702 36.641 -16.750 1.00 92.44 502 LYS A CA 1
ATOM 3952 C C . LYS A 1 502 ? 10.429 37.963 -16.965 1.00 92.44 502 LYS A C 1
ATOM 3954 O O . LYS A 1 502 ? 11.031 38.180 -18.013 1.00 92.44 502 LYS A O 1
ATOM 3959 N N . VAL A 1 503 ? 10.362 38.861 -15.988 1.00 90.25 503 VAL A N 1
ATOM 3960 C CA . VAL A 1 503 ? 10.892 40.221 -16.114 1.00 90.25 503 VAL A CA 1
ATOM 3961 C C . VAL A 1 503 ? 12.196 40.377 -15.336 1.00 90.25 503 VAL A C 1
ATOM 3963 O O . VAL A 1 503 ? 12.235 40.168 -14.123 1.00 90.25 503 VAL A O 1
ATOM 3966 N N . ILE A 1 504 ? 13.258 40.778 -16.039 1.00 88.31 504 ILE A N 1
ATOM 3967 C CA . ILE A 1 504 ? 14.609 40.963 -15.488 1.00 88.31 504 ILE A CA 1
ATOM 3968 C C . ILE A 1 504 ? 15.070 42.436 -15.553 1.00 88.31 504 ILE A C 1
ATOM 3970 O O . ILE A 1 504 ? 14.588 43.195 -16.404 1.00 88.31 504 ILE A O 1
ATOM 3974 N N . PRO A 1 505 ? 15.995 42.889 -14.683 1.00 85.31 505 PRO A N 1
ATOM 3975 C CA . PRO A 1 505 ? 16.506 44.261 -14.713 1.00 85.31 505 PRO A CA 1
ATOM 3976 C C . PRO A 1 505 ? 17.438 44.522 -15.907 1.00 85.31 505 PRO A C 1
ATOM 3978 O O . PRO A 1 505 ? 18.363 43.755 -16.165 1.00 85.31 505 PRO A O 1
ATOM 3981 N N . LYS A 1 506 ? 17.248 45.651 -16.597 1.00 81.62 506 LYS A N 1
ATOM 3982 C CA . LYS A 1 506 ? 18.153 46.136 -17.650 1.00 81.62 506 LYS A CA 1
ATOM 3983 C C . LYS A 1 506 ? 19.250 47.034 -17.067 1.00 81.62 506 LYS A C 1
ATOM 3985 O O . LYS A 1 506 ? 18.933 48.025 -16.411 1.00 81.62 506 LYS A O 1
ATOM 3990 N N . GLU A 1 507 ? 20.519 46.733 -17.344 1.00 63.41 507 GLU A N 1
ATOM 3991 C CA . GLU A 1 507 ? 21.640 47.628 -17.013 1.00 63.41 507 GLU A CA 1
ATOM 3992 C C . GLU A 1 507 ? 21.598 48.906 -17.881 1.00 63.41 507 GLU A C 1
ATOM 3994 O O . GLU A 1 507 ? 21.325 48.842 -19.082 1.00 63.41 507 GLU A O 1
ATOM 3999 N N . GLU A 1 508 ? 21.841 50.080 -17.284 1.00 51.94 508 GLU A N 1
ATOM 4000 C CA . GLU A 1 508 ? 21.770 51.376 -17.981 1.00 51.94 508 GLU A CA 1
ATOM 4001 C C . GLU A 1 508 ? 23.123 51.827 -18.560 1.00 51.94 508 GLU A C 1
ATOM 4003 O O . GLU A 1 508 ? 24.091 52.033 -17.825 1.00 51.94 508 GLU A O 1
ATOM 4008 N N . GLU A 1 509 ? 23.155 52.129 -19.863 1.00 39.25 509 GLU A N 1
ATOM 4009 C CA . GLU A 1 509 ? 24.123 53.080 -20.425 1.00 39.25 509 GLU A CA 1
ATOM 4010 C C . GLU A 1 509 ? 23.583 54.519 -20.324 1.00 39.25 509 GLU A C 1
ATOM 4012 O O . GLU A 1 509 ? 22.416 54.800 -20.599 1.00 39.25 509 GLU A O 1
ATOM 4017 N N . LEU A 1 510 ? 24.446 55.461 -19.937 1.00 34.25 510 LEU A N 1
ATOM 4018 C CA . LEU A 1 510 ? 24.077 56.855 -19.668 1.00 34.25 510 LEU A CA 1
ATOM 4019 C C . LEU A 1 510 ? 24.060 57.730 -20.934 1.00 34.25 510 LEU A C 1
ATOM 4021 O O . LEU A 1 510 ? 25.122 57.882 -21.545 1.00 34.25 510 LEU A O 1
ATOM 4025 N N . LYS A 1 511 ? 22.953 58.465 -21.196 1.00 31.03 511 LYS A N 1
ATOM 4026 C CA . LYS A 1 511 ? 23.009 59.926 -21.489 1.00 31.03 511 LYS A CA 1
ATOM 4027 C C . LYS A 1 511 ? 21.683 60.713 -21.621 1.00 31.03 511 LYS A C 1
ATOM 4029 O O . LYS A 1 511 ? 20.871 60.459 -22.494 1.00 31.03 511 LYS A O 1
ATOM 4034 N N . GLU A 1 512 ? 21.619 61.772 -20.808 1.00 30.77 512 GLU A N 1
ATOM 4035 C CA . GLU A 1 512 ? 21.263 63.183 -21.096 1.00 30.77 512 GLU A CA 1
ATOM 4036 C C . GLU A 1 512 ? 19.965 63.664 -21.814 1.00 30.77 512 GLU A C 1
ATOM 4038 O O . GLU A 1 512 ? 19.650 63.344 -22.954 1.00 30.77 512 GLU A O 1
ATOM 4043 N N . THR A 1 513 ? 19.400 64.697 -21.160 1.00 27.86 513 THR A N 1
ATOM 4044 C CA . THR A 1 513 ? 18.544 65.826 -21.609 1.00 27.86 513 THR A CA 1
ATOM 4045 C C . THR A 1 513 ? 17.024 65.683 -21.803 1.00 27.86 513 THR A C 1
ATOM 4047 O O . THR A 1 513 ? 16.474 64.644 -22.130 1.00 27.86 513 THR A O 1
ATOM 4050 N N . ALA A 1 514 ? 16.360 66.812 -21.522 1.00 26.34 514 ALA A N 1
ATOM 4051 C CA . ALA A 1 514 ? 14.916 67.083 -21.416 1.00 26.34 514 ALA A CA 1
ATOM 4052 C C . ALA A 1 514 ? 14.618 68.397 -22.222 1.00 26.34 514 ALA A C 1
ATOM 4054 O O . ALA A 1 514 ? 15.536 68.790 -22.952 1.00 26.34 514 ALA A O 1
ATOM 4055 N N . PRO A 1 515 ? 13.496 69.171 -22.102 1.00 49.00 515 PRO A N 1
ATOM 4056 C CA . PRO A 1 515 ? 12.355 69.122 -21.157 1.00 49.00 515 PRO A CA 1
ATOM 4057 C C . PRO A 1 515 ? 10.958 69.490 -21.771 1.00 49.00 515 PRO A C 1
ATOM 4059 O O . PRO A 1 515 ? 10.796 69.505 -22.986 1.00 49.00 515 PRO A O 1
ATOM 4062 N N . THR A 1 516 ? 10.001 69.910 -20.914 1.00 26.05 516 THR A N 1
ATOM 4063 C CA . THR A 1 516 ? 8.757 70.711 -21.170 1.00 26.05 516 THR A CA 1
ATOM 4064 C C . THR A 1 516 ? 7.478 69.987 -21.642 1.00 26.05 516 THR A C 1
ATOM 4066 O O . THR A 1 516 ? 7.588 69.015 -22.375 1.00 26.05 516 THR A O 1
ATOM 4069 N N . LEU A 1 517 ? 6.235 70.409 -21.307 1.00 27.98 517 LEU A N 1
ATOM 4070 C CA . LEU A 1 517 ? 5.649 71.218 -20.193 1.00 27.98 517 LEU A CA 1
ATOM 4071 C C . LEU A 1 517 ? 4.093 71.082 -20.203 1.00 27.98 517 LEU A C 1
ATOM 4073 O O . LEU A 1 517 ? 3.549 70.658 -21.217 1.00 27.98 517 LEU A O 1
ATOM 4077 N N . SER A 1 518 ? 3.403 71.595 -19.160 1.00 25.98 518 SER A N 1
ATOM 4078 C CA . SER A 1 518 ? 1.956 71.981 -19.105 1.00 25.98 518 SER A CA 1
ATOM 4079 C C . SER A 1 518 ? 0.890 70.852 -19.198 1.00 25.98 518 SER A C 1
ATOM 4081 O O . SER A 1 518 ? 1.144 69.834 -19.824 1.00 25.98 518 SER A O 1
ATOM 4083 N N . GLU A 1 519 ? -0.315 70.931 -18.601 1.00 25.73 519 GLU A N 1
ATOM 4084 C CA . GLU A 1 519 ? -0.892 71.878 -17.613 1.00 25.73 519 GLU A CA 1
ATOM 4085 C C . GLU A 1 519 ? -2.030 71.234 -16.762 1.00 25.73 519 GLU A C 1
ATOM 4087 O O . GLU A 1 519 ? -2.385 70.073 -16.948 1.00 25.73 519 GLU A O 1
ATOM 4092 N N . GLU A 1 520 ? -2.553 71.992 -15.790 1.00 24.52 520 GLU A N 1
ATOM 4093 C CA . GLU A 1 520 ? -3.636 71.685 -14.816 1.00 24.52 520 GLU A CA 1
ATOM 4094 C C . GLU A 1 520 ? -5.056 72.030 -15.388 1.00 24.52 520 GLU A C 1
ATOM 4096 O O . GLU A 1 520 ? -5.111 72.463 -16.540 1.00 24.52 520 GLU A O 1
ATOM 4101 N N . PRO A 1 521 ? -6.210 72.023 -14.652 1.00 45.56 521 PRO A N 1
ATOM 4102 C CA . PRO A 1 521 ? -6.646 71.332 -13.411 1.00 45.56 521 PRO A CA 1
ATOM 4103 C C . PRO A 1 521 ? -8.127 70.799 -13.451 1.00 45.56 521 PRO A C 1
ATOM 4105 O O . PRO A 1 521 ? -8.806 70.879 -14.470 1.00 45.56 521 PRO A O 1
ATOM 4108 N N . SER A 1 522 ? -8.690 70.457 -12.269 1.00 27.84 522 SER A N 1
ATOM 4109 C CA . SER A 1 522 ? -10.108 70.690 -11.837 1.00 27.84 522 SER A CA 1
ATOM 4110 C C . SER A 1 522 ? -11.241 69.744 -12.318 1.00 27.84 522 SER A C 1
ATOM 4112 O O . SER A 1 522 ? -11.139 69.174 -13.395 1.00 27.84 522 SER A O 1
ATOM 4114 N N . LEU A 1 523 ? -12.374 69.539 -11.607 1.00 26.53 523 LEU A N 1
ATOM 4115 C CA . LEU A 1 523 ? -12.815 69.809 -10.207 1.00 26.53 523 LEU A CA 1
ATOM 4116 C C . LEU A 1 523 ? -14.088 68.966 -9.877 1.00 26.53 523 LEU A C 1
ATOM 4118 O O . LEU A 1 523 ? -14.817 68.625 -10.800 1.00 26.53 523 LEU A O 1
ATOM 4122 N N . ASP A 1 524 ? -14.394 68.776 -8.577 1.00 26.38 524 ASP A N 1
ATOM 4123 C CA . ASP A 1 524 ? -15.744 68.595 -7.965 1.00 26.38 524 ASP A CA 1
ATOM 4124 C C . ASP A 1 524 ? -16.665 67.387 -8.339 1.00 26.38 524 ASP A C 1
ATOM 4126 O O . ASP A 1 524 ? -16.631 66.878 -9.449 1.00 26.38 524 ASP A O 1
ATOM 4130 N N . THR A 1 525 ? -17.586 66.874 -7.490 1.00 25.66 525 THR A N 1
ATOM 4131 C CA . THR A 1 525 ? -17.839 66.974 -6.020 1.00 25.66 525 THR A CA 1
ATOM 4132 C C . THR A 1 525 ? -18.772 65.839 -5.509 1.00 25.66 525 THR A C 1
ATOM 4134 O O . THR A 1 525 ? -19.504 65.260 -6.301 1.00 25.66 525 THR A O 1
ATOM 4137 N N . ASN A 1 526 ? -18.824 65.644 -4.172 1.00 26.86 526 ASN A N 1
ATOM 4138 C CA . ASN A 1 526 ? -19.993 65.236 -3.338 1.00 26.86 526 ASN A CA 1
ATOM 4139 C C . ASN A 1 526 ? -20.639 63.833 -3.543 1.00 26.86 526 ASN A C 1
ATOM 4141 O O . ASN A 1 526 ? -21.075 63.492 -4.633 1.00 26.86 526 ASN A O 1
ATOM 4145 N N . THR A 1 527 ? -20.603 62.899 -2.570 1.00 26.56 527 THR A N 1
ATOM 4146 C CA . THR A 1 527 ? -21.418 62.754 -1.314 1.00 26.56 527 THR A CA 1
ATOM 4147 C C . THR A 1 527 ? -22.896 62.336 -1.554 1.00 26.56 527 THR A C 1
ATOM 4149 O O . THR A 1 527 ? -23.442 62.617 -2.609 1.00 26.56 527 THR A O 1
ATOM 4152 N N . GLU A 1 528 ? -23.615 61.594 -0.685 1.00 26.78 528 GLU A N 1
ATOM 4153 C CA . GLU A 1 528 ? -23.476 61.342 0.769 1.00 26.78 528 GLU A CA 1
ATOM 4154 C C . GLU A 1 528 ? -24.191 60.027 1.242 1.00 26.78 528 GLU A C 1
ATOM 4156 O O . GLU A 1 528 ? -25.237 59.676 0.710 1.00 26.78 528 GLU A O 1
ATOM 4161 N N . THR A 1 529 ? -23.625 59.324 2.246 1.00 24.95 529 THR A N 1
ATOM 4162 C CA . THR A 1 529 ? -24.237 58.516 3.365 1.00 24.95 529 THR A CA 1
ATOM 4163 C C . THR A 1 529 ? -25.600 57.764 3.221 1.00 24.95 529 THR A C 1
ATOM 4165 O O . THR A 1 529 ? -26.586 58.379 2.846 1.00 24.95 529 THR A O 1
ATOM 4168 N N . VAL A 1 530 ? -25.759 56.449 3.541 1.00 26.81 530 VAL A N 1
ATOM 4169 C CA . VAL A 1 530 ? -25.848 55.768 4.896 1.00 26.81 530 VAL A CA 1
ATOM 4170 C C . VAL A 1 530 ? -27.178 56.096 5.662 1.00 26.81 530 VAL A C 1
ATOM 4172 O O . VAL A 1 530 ? -27.649 57.204 5.426 1.00 26.81 530 VAL A O 1
ATOM 4175 N N . PRO A 1 531 ? -27.833 55.269 6.555 1.00 41.34 531 PRO A N 1
ATOM 4176 C CA . PRO A 1 531 ? -27.438 54.020 7.273 1.00 41.34 531 PRO A CA 1
ATOM 4177 C C . PRO A 1 531 ? -28.434 52.804 7.371 1.00 41.34 531 PRO A C 1
ATOM 4179 O O . PRO A 1 531 ? -29.644 52.932 7.238 1.00 41.34 531 PRO A O 1
ATOM 4182 N N . ASP A 1 532 ? -27.866 51.633 7.724 1.00 25.89 532 ASP A N 1
ATOM 4183 C CA . ASP A 1 532 ? -28.211 50.633 8.787 1.00 25.89 532 ASP A CA 1
ATOM 4184 C C . ASP A 1 532 ? -29.651 50.423 9.361 1.00 25.89 532 ASP A C 1
ATOM 4186 O O . ASP A 1 532 ? -30.309 51.372 9.780 1.00 25.89 532 ASP A O 1
ATOM 4190 N N . THR A 1 533 ? -30.080 49.150 9.540 1.00 25.55 533 THR A N 1
ATOM 4191 C CA . THR A 1 533 ? -30.457 48.486 10.840 1.00 25.55 533 THR A CA 1
ATOM 4192 C C . THR A 1 533 ? -31.079 47.067 10.667 1.00 25.55 533 THR A C 1
ATOM 4194 O O . THR A 1 533 ? -31.274 46.599 9.547 1.00 25.55 533 THR A O 1
ATOM 4197 N N . GLN A 1 534 ? -31.297 46.312 11.769 1.00 26.41 534 GLN A N 1
ATOM 4198 C CA . GLN A 1 534 ? -31.356 44.823 11.801 1.00 26.41 534 GLN A CA 1
ATOM 4199 C C . GLN A 1 534 ? -32.672 44.207 12.440 1.00 26.41 534 GLN A C 1
ATOM 4201 O O . GLN A 1 534 ? -33.678 44.912 12.438 1.00 26.41 534 GLN A O 1
ATOM 4206 N N . PRO A 1 535 ? -32.804 42.916 12.890 1.00 45.28 535 PRO A N 1
ATOM 4207 C CA . PRO A 1 535 ? -34.041 42.093 12.787 1.00 45.28 535 PRO A CA 1
ATOM 4208 C C . PRO A 1 535 ? -34.613 41.724 14.203 1.00 45.28 535 PRO A C 1
ATOM 4210 O O . PRO A 1 535 ? -34.353 42.503 15.122 1.00 45.28 535 PRO A O 1
ATOM 4213 N N . PRO A 1 536 ? -35.296 40.576 14.517 1.00 40.06 536 PRO A N 1
ATOM 4214 C CA . PRO A 1 536 ? -35.902 39.466 13.731 1.00 40.06 536 PRO A CA 1
ATOM 4215 C C . PRO A 1 536 ? -37.333 39.041 14.193 1.00 40.06 536 PRO A C 1
ATOM 4217 O O . PRO A 1 536 ? -37.880 39.656 15.104 1.00 40.06 536 PRO A O 1
ATOM 4220 N N . SER A 1 537 ? -37.899 37.926 13.666 1.00 23.81 537 SER A N 1
ATOM 4221 C CA . SER A 1 537 ? -38.644 36.879 14.442 1.00 23.81 537 SER A CA 1
ATOM 4222 C C . SER A 1 537 ? -39.203 35.689 13.612 1.00 23.81 537 SER A C 1
ATOM 4224 O O . SER A 1 537 ? -39.549 35.833 12.447 1.00 23.81 537 SER A O 1
ATOM 4226 N N . GLN A 1 538 ? -39.333 34.517 14.256 1.00 28.53 538 GLN A N 1
ATOM 4227 C CA . GLN A 1 538 ? -40.144 33.318 13.887 1.00 28.53 538 GLN A CA 1
ATOM 4228 C C . GLN A 1 538 ? -41.431 33.275 14.795 1.00 28.53 538 GLN A C 1
ATOM 4230 O O . GLN A 1 538 ? -41.495 34.188 15.623 1.00 28.53 538 GLN A O 1
ATOM 4235 N N . PRO A 1 539 ? -42.411 32.302 14.788 1.00 38.91 539 PRO A N 1
ATOM 4236 C CA . PRO A 1 539 ? -42.338 30.880 14.349 1.00 38.91 539 PRO A CA 1
ATOM 4237 C C . PRO A 1 539 ? -43.639 30.088 13.919 1.00 38.91 539 PRO A C 1
ATOM 4239 O O . PRO A 1 539 ? -44.753 30.587 13.968 1.00 38.91 539 PRO A O 1
ATOM 4242 N N . GLN A 1 540 ? -43.460 28.769 13.667 1.00 25.75 540 GLN A N 1
ATOM 4243 C CA . GLN A 1 540 ? -44.313 27.600 14.066 1.00 25.75 540 GLN A CA 1
ATOM 4244 C C . GLN A 1 540 ? -45.540 27.038 13.260 1.00 25.75 540 GLN A C 1
ATOM 4246 O O . GLN A 1 540 ? -46.623 27.600 13.257 1.00 25.75 540 GLN A O 1
ATOM 4251 N N . GLN A 1 541 ? -45.389 25.746 12.877 1.00 25.94 541 GLN A N 1
ATOM 4252 C CA . GLN A 1 541 ? -46.217 24.542 13.216 1.00 25.94 541 GLN A CA 1
ATOM 4253 C C . GLN A 1 541 ? -47.313 23.888 12.314 1.00 25.94 541 GLN A C 1
ATOM 4255 O O . GLN A 1 541 ? -48.325 24.482 11.968 1.00 25.94 541 GLN A O 1
ATOM 4260 N N . ASN A 1 542 ? -47.184 22.542 12.264 1.00 24.78 542 ASN A N 1
ATOM 4261 C CA . ASN A 1 542 ? -48.198 21.454 12.283 1.00 24.78 542 ASN A CA 1
ATOM 4262 C C . ASN A 1 542 ? -48.822 20.888 10.983 1.00 24.78 542 ASN A C 1
ATOM 4264 O O . ASN A 1 542 ? -48.733 21.457 9.904 1.00 24.78 542 ASN A O 1
ATOM 4268 N N . ALA A 1 543 ? -49.372 19.668 11.121 1.00 25.53 543 ALA A N 1
ATOM 4269 C CA . ALA A 1 543 ? -49.724 18.714 10.059 1.00 25.53 543 ALA A CA 1
ATOM 4270 C C . ALA A 1 543 ? -50.970 17.865 10.413 1.00 25.53 543 ALA A C 1
ATOM 4272 O O . ALA A 1 543 ? -51.334 17.780 11.587 1.00 25.53 543 ALA A O 1
ATOM 4273 N N . ALA A 1 544 ? -51.567 17.175 9.426 1.00 25.22 544 ALA A N 1
ATOM 4274 C CA . ALA A 1 544 ? -52.516 16.060 9.611 1.00 25.22 544 ALA A CA 1
ATOM 4275 C C . ALA A 1 544 ? -52.667 15.201 8.328 1.00 25.22 544 ALA A C 1
ATOM 4277 O O . ALA A 1 544 ? -52.349 15.663 7.237 1.00 25.22 544 ALA A O 1
ATOM 4278 N N . THR A 1 545 ? -53.180 13.970 8.458 1.00 27.67 545 THR A N 1
ATOM 4279 C CA . THR A 1 545 ? -53.423 12.989 7.372 1.00 27.67 545 THR A CA 1
ATOM 4280 C C . THR A 1 545 ? -54.869 12.466 7.382 1.00 27.67 545 THR A C 1
ATOM 4282 O O . THR A 1 545 ? -55.536 12.563 8.416 1.00 27.67 545 THR A O 1
ATOM 4285 N N . LYS A 1 546 ? -55.345 11.863 6.271 1.00 27.62 546 LYS A N 1
ATOM 4286 C CA . LYS A 1 546 ? -56.447 10.867 6.251 1.00 27.62 546 LYS A CA 1
ATOM 4287 C C . LYS A 1 546 ? -56.656 10.182 4.887 1.00 27.62 546 LYS A C 1
ATOM 4289 O O . LYS A 1 546 ? -56.450 10.806 3.855 1.00 27.62 546 LYS A O 1
ATOM 4294 N N . GLU A 1 547 ? -57.158 8.946 4.923 1.00 27.91 547 GLU A N 1
ATOM 4295 C CA . GLU A 1 547 ? -57.631 8.134 3.781 1.00 27.91 547 GLU A CA 1
ATOM 4296 C C . GLU A 1 547 ? -59.089 7.667 4.003 1.00 27.91 547 GLU A C 1
ATOM 4298 O O . GLU A 1 547 ? -59.606 7.770 5.121 1.00 27.91 547 GLU A O 1
ATOM 4303 N N . VAL A 1 548 ? -59.743 7.126 2.960 1.00 25.81 548 VAL A N 1
ATOM 4304 C CA . VAL A 1 548 ? -61.098 6.526 2.997 1.00 25.81 548 VAL A CA 1
ATOM 4305 C C . VAL A 1 548 ? -61.207 5.344 2.002 1.00 25.81 548 VAL A C 1
ATOM 4307 O O . VAL A 1 548 ? -60.903 5.553 0.830 1.00 25.81 548 VAL A O 1
ATOM 4310 N N . PRO A 1 549 ? -61.684 4.145 2.414 1.00 45.28 549 PRO A N 1
ATOM 4311 C CA . PRO A 1 549 ? -61.928 3.012 1.503 1.00 45.28 549 PRO A CA 1
ATOM 4312 C C . PRO A 1 549 ? -63.356 2.401 1.549 1.00 45.28 549 PRO A C 1
ATOM 4314 O O . PRO A 1 549 ? -64.033 2.440 2.576 1.00 45.28 549 PRO A O 1
ATOM 4317 N N . ALA A 1 550 ? -63.767 1.752 0.449 1.00 29.03 550 ALA A N 1
ATOM 4318 C CA . ALA A 1 550 ? -64.862 0.764 0.300 1.00 29.03 550 ALA A CA 1
ATOM 4319 C C . ALA A 1 550 ? -64.638 -0.006 -1.044 1.00 29.03 550 ALA A C 1
ATOM 4321 O O . ALA A 1 550 ? -63.742 0.390 -1.782 1.00 29.03 550 ALA A O 1
ATOM 4322 N N . VAL A 1 551 ? -65.308 -1.091 -1.478 1.00 28.73 551 VAL A N 1
ATOM 4323 C CA . VAL A 1 551 ? -66.621 -1.731 -1.199 1.00 28.73 551 VAL A CA 1
ATOM 4324 C C . VAL A 1 551 ? -66.525 -3.253 -1.503 1.00 28.73 551 VAL A C 1
ATOM 4326 O O . VAL A 1 551 ? -65.766 -3.622 -2.394 1.00 28.73 551 VAL A O 1
ATOM 4329 N N . SER A 1 552 ? -67.317 -4.131 -0.856 1.00 27.95 552 SER A N 1
ATOM 4330 C CA . SER A 1 552 ? -68.050 -5.299 -1.452 1.00 27.95 552 SER A CA 1
ATOM 4331 C C . SER A 1 552 ? -68.526 -6.310 -0.383 1.00 27.95 552 SER A C 1
ATOM 4333 O O . SER A 1 552 ? -68.286 -6.107 0.807 1.00 27.95 552 SER A O 1
ATOM 4335 N N . SER A 1 553 ? -69.329 -7.313 -0.772 1.00 33.19 553 SER A N 1
ATOM 4336 C CA . SER A 1 553 ? -70.336 -7.936 0.108 1.00 33.19 553 SER A CA 1
ATOM 4337 C C . SER A 1 553 ? -70.595 -9.437 -0.117 1.00 33.19 553 SER A C 1
ATOM 4339 O O . SER A 1 553 ? -70.477 -9.952 -1.224 1.00 33.19 553 SER A O 1
ATOM 4341 N N . SER A 1 554 ? -71.042 -10.127 0.940 1.00 31.69 554 SER A N 1
ATOM 4342 C CA . SER A 1 554 ? -71.864 -11.354 0.881 1.00 31.69 554 SER A CA 1
ATOM 4343 C C . SER A 1 554 ? -72.582 -11.591 2.226 1.00 31.69 554 SER A C 1
ATOM 4345 O O . SER A 1 554 ? -72.209 -11.008 3.245 1.00 31.69 554 SER A O 1
ATOM 4347 N N . SER A 1 555 ? -73.668 -12.372 2.228 1.00 51.50 555 SER A N 1
ATOM 4348 C CA . SER A 1 555 ? -74.572 -12.529 3.384 1.00 51.50 555 SER A CA 1
ATOM 4349 C C . SER A 1 555 ? -74.108 -13.605 4.385 1.00 51.50 555 SER A C 1
ATOM 4351 O O . SER A 1 555 ? -73.780 -14.711 3.956 1.00 51.50 555 SER A O 1
ATOM 4353 N N . PRO A 1 556 ? -74.138 -13.350 5.709 1.00 45.47 556 PRO A N 1
ATOM 4354 C CA . PRO A 1 556 ? -73.801 -14.350 6.723 1.00 45.47 556 PRO A CA 1
ATOM 4355 C C . PRO A 1 556 ? -74.993 -15.246 7.107 1.00 45.47 556 PRO A C 1
ATOM 4357 O O . PRO A 1 556 ? -76.156 -14.855 7.006 1.00 45.47 556 PRO A O 1
ATOM 4360 N N . ALA A 1 557 ? -74.686 -16.441 7.619 1.00 55.44 557 ALA A N 1
ATOM 4361 C CA . ALA A 1 557 ? -75.643 -17.299 8.321 1.00 55.44 557 ALA A CA 1
ATOM 4362 C C . ALA A 1 557 ? -76.043 -16.707 9.692 1.00 55.44 557 ALA A C 1
ATOM 4364 O O . ALA A 1 557 ? -75.468 -15.717 10.142 1.00 55.44 557 ALA A O 1
ATOM 4365 N N . VAL A 1 558 ? -76.991 -17.339 10.400 1.00 67.06 558 VAL A N 1
ATOM 4366 C CA . VAL A 1 558 ? -77.352 -16.947 11.778 1.00 67.06 558 VAL A CA 1
ATOM 4367 C C . VAL A 1 558 ? -76.216 -17.309 12.743 1.00 67.06 558 VAL A C 1
ATOM 4369 O O . VAL A 1 558 ? -76.150 -18.406 13.305 1.00 67.06 558 VAL A O 1
ATOM 4372 N N . THR A 1 559 ? -75.305 -16.357 12.903 1.00 73.69 559 THR A N 1
ATOM 4373 C CA . THR A 1 559 ? -74.173 -16.381 13.826 1.00 73.69 559 THR A CA 1
ATOM 4374 C C . THR A 1 559 ? -74.422 -15.447 15.003 1.00 73.69 559 THR A C 1
ATOM 4376 O O . THR A 1 559 ? -74.865 -14.316 14.807 1.00 73.69 559 THR A O 1
ATOM 4379 N N . TYR A 1 560 ? -74.068 -15.888 16.203 1.00 84.94 560 TYR A N 1
ATOM 4380 C CA . TYR A 1 560 ? -74.071 -15.075 17.410 1.00 84.94 560 TYR A CA 1
ATOM 4381 C C . TYR A 1 560 ? -72.694 -14.470 17.679 1.00 84.94 560 TYR A C 1
ATOM 4383 O O . TYR A 1 560 ? -71.655 -15.105 17.478 1.00 84.94 560 TYR A O 1
ATOM 4391 N N . THR A 1 561 ? -72.693 -13.237 18.171 1.00 87.62 561 THR A N 1
ATOM 4392 C CA . THR A 1 561 ? -71.481 -12.484 18.489 1.00 87.62 561 THR A CA 1
ATOM 4393 C C . THR A 1 561 ? -71.003 -12.811 19.899 1.00 87.62 561 THR A C 1
ATOM 4395 O O . THR A 1 561 ? -71.726 -12.629 20.880 1.00 87.62 561 THR A O 1
ATOM 4398 N N . VAL A 1 562 ? -69.743 -13.230 20.011 1.00 89.69 562 VAL A N 1
ATOM 4399 C CA . VAL A 1 562 ? -69.028 -13.366 21.284 1.00 89.69 562 VAL A CA 1
ATOM 4400 C C . VAL A 1 562 ? -68.078 -12.179 21.416 1.00 89.69 562 VAL A C 1
ATOM 4402 O O . VAL A 1 562 ? -67.021 -12.119 20.780 1.00 89.69 562 VAL A O 1
ATOM 4405 N N . ALA A 1 563 ? -68.483 -11.195 22.217 1.00 89.12 563 ALA A N 1
ATOM 4406 C CA . ALA A 1 563 ? -67.747 -9.953 22.410 1.00 89.12 563 ALA A CA 1
ATOM 4407 C C . ALA A 1 563 ? -66.802 -10.042 23.617 1.00 89.12 563 ALA A C 1
ATOM 4409 O O . ALA A 1 563 ? -67.231 -10.360 24.724 1.00 89.12 563 ALA A O 1
ATOM 4410 N N . PHE A 1 564 ? -65.520 -9.719 23.431 1.00 90.38 564 PHE A N 1
ATOM 4411 C CA . PHE A 1 564 ? -64.495 -9.839 24.475 1.00 90.38 564 PHE A CA 1
ATOM 4412 C C . PHE A 1 564 ? -64.185 -8.488 25.129 1.00 90.38 564 PHE A C 1
ATOM 4414 O O . PHE A 1 564 ? -63.292 -7.749 24.710 1.00 90.38 564 PHE A O 1
ATOM 4421 N N . ASN A 1 565 ? -64.908 -8.161 26.202 1.00 89.44 565 ASN A N 1
ATOM 4422 C CA . ASN A 1 565 ? -64.634 -6.974 27.004 1.00 89.44 565 ASN A CA 1
ATOM 4423 C C . ASN A 1 565 ? -63.394 -7.203 27.884 1.00 89.44 565 ASN A C 1
ATOM 4425 O O . ASN A 1 565 ? -63.476 -7.742 28.989 1.00 89.44 565 ASN A O 1
ATOM 4429 N N . SER A 1 566 ? -62.232 -6.747 27.413 1.00 85.50 566 SER A N 1
ATOM 4430 C CA . SER A 1 566 ? -60.956 -6.852 28.137 1.00 85.50 566 SER A CA 1
ATOM 4431 C C . SER A 1 566 ? -60.919 -6.073 29.466 1.00 85.50 566 SER A C 1
ATOM 4433 O O . SER A 1 566 ? -59.988 -6.243 30.257 1.00 85.50 566 SER A O 1
ATOM 4435 N N . ASN A 1 567 ? -61.944 -5.257 29.759 1.00 84.81 567 ASN A N 1
ATOM 4436 C CA . ASN A 1 567 ? -62.119 -4.537 31.020 1.00 84.81 567 ASN A CA 1
ATOM 4437 C C . ASN A 1 567 ? -60.909 -3.630 31.328 1.00 84.81 567 ASN A C 1
ATOM 4439 O O . ASN A 1 567 ? -60.270 -3.735 32.377 1.00 84.81 567 ASN A O 1
ATOM 4443 N N . GLY A 1 568 ? -60.544 -2.768 30.373 1.00 77.31 568 GLY A N 1
ATOM 4444 C CA . GLY A 1 568 ? -59.405 -1.847 30.490 1.00 77.31 568 GLY A CA 1
ATOM 4445 C C . GLY A 1 568 ? -58.039 -2.536 30.386 1.00 77.31 568 GLY A C 1
ATOM 4446 O O . GLY A 1 568 ? -57.157 -2.280 31.207 1.00 77.31 568 GLY A O 1
ATOM 4447 N N . ALA A 1 569 ? -57.892 -3.434 29.413 1.00 82.56 569 ALA A N 1
ATOM 4448 C CA . ALA A 1 569 ? -56.663 -4.149 29.059 1.00 82.56 569 ALA A CA 1
ATOM 4449 C C . ALA A 1 569 ? -56.470 -4.142 27.528 1.00 82.56 569 ALA A C 1
ATOM 4451 O O . ALA A 1 569 ? -57.246 -3.496 26.821 1.00 82.56 569 ALA A O 1
ATOM 4452 N N . SER A 1 570 ? -55.478 -4.869 27.001 1.00 79.69 570 SER A N 1
ATOM 4453 C CA . SER A 1 570 ? -55.326 -5.071 25.548 1.00 79.69 570 SER A CA 1
ATOM 4454 C C . SER A 1 570 ? -56.646 -5.501 24.888 1.00 79.69 570 SER A C 1
ATOM 4456 O O . SER A 1 570 ? -57.353 -6.358 25.422 1.00 79.69 570 SER A O 1
ATOM 4458 N N . SER A 1 571 ? -56.989 -4.908 23.745 1.00 85.00 571 SER A N 1
ATOM 4459 C CA . SER A 1 571 ? -58.184 -5.270 22.979 1.00 85.00 571 SER A CA 1
ATOM 4460 C C . SER A 1 571 ? -58.077 -6.692 22.422 1.00 85.00 571 SER A C 1
ATOM 4462 O O . SER A 1 571 ? -57.007 -7.133 22.011 1.00 85.00 571 SER A O 1
ATOM 4464 N N . ILE A 1 572 ? -59.205 -7.401 22.409 1.00 87.88 572 ILE A N 1
ATOM 4465 C CA . ILE A 1 572 ? -59.348 -8.756 21.871 1.00 87.88 572 ILE A CA 1
ATOM 4466 C C . ILE A 1 572 ? -60.463 -8.706 20.825 1.00 87.88 572 ILE A C 1
ATOM 4468 O O . ILE A 1 572 ? -61.508 -8.102 21.071 1.00 87.88 572 ILE A O 1
ATOM 4472 N N . ALA A 1 573 ? -60.227 -9.289 19.650 1.00 87.12 573 ALA A N 1
ATOM 4473 C CA . ALA A 1 573 ? -61.199 -9.291 18.559 1.00 87.12 573 ALA A CA 1
ATOM 4474 C C . ALA A 1 573 ? -62.453 -10.098 18.935 1.00 87.12 573 ALA A C 1
ATOM 4476 O O . ALA A 1 573 ? -62.356 -11.146 19.573 1.00 87.12 573 ALA A O 1
ATOM 4477 N N . THR A 1 574 ? -63.629 -9.617 18.531 1.00 89.50 574 THR A N 1
ATOM 4478 C CA . THR A 1 574 ? -64.896 -10.334 18.722 1.00 89.50 574 THR A CA 1
ATOM 4479 C C . THR A 1 574 ? -64.975 -11.540 17.791 1.00 89.50 574 THR A C 1
ATOM 4481 O O . THR A 1 574 ? -64.511 -11.475 16.654 1.00 89.50 574 THR A O 1
ATOM 4484 N N . GLN A 1 575 ? -65.589 -12.629 18.246 1.00 89.06 575 GLN A N 1
ATOM 4485 C CA . GLN A 1 575 ? -65.829 -13.811 17.416 1.00 89.06 575 GLN A CA 1
ATOM 4486 C C . GLN A 1 575 ? -67.274 -13.839 16.923 1.00 89.06 575 GLN A C 1
ATOM 4488 O O . GLN A 1 575 ? -68.184 -13.397 17.623 1.00 89.06 575 GLN A O 1
ATOM 4493 N N . SER A 1 576 ? -67.470 -14.410 15.737 1.00 86.69 576 SER A N 1
ATOM 4494 C CA . SER A 1 576 ? -68.783 -14.750 15.199 1.00 86.69 576 SER A CA 1
ATOM 4495 C C . SER A 1 576 ? -68.919 -16.271 15.199 1.00 86.69 576 SER A C 1
ATOM 4497 O O . SER A 1 576 ? -68.107 -16.960 14.581 1.00 86.69 576 SER A O 1
ATOM 4499 N N . VAL A 1 577 ? -69.887 -16.799 15.948 1.00 83.44 577 VAL A N 1
ATOM 4500 C CA . VAL A 1 577 ? -70.054 -18.237 16.205 1.00 83.44 577 VAL A CA 1
ATOM 4501 C C . VAL A 1 577 ? -71.406 -18.684 15.640 1.00 83.44 577 VAL A C 1
ATOM 4503 O O . VAL A 1 577 ? -72.421 -18.099 16.014 1.00 83.44 577 VAL A O 1
ATOM 4506 N N . PRO A 1 578 ? -71.482 -19.694 14.753 1.00 79.44 578 PRO A N 1
ATOM 4507 C CA . PRO A 1 578 ? -72.761 -20.229 14.280 1.00 79.44 578 PRO A CA 1
ATOM 4508 C C . PRO A 1 578 ? -73.665 -20.662 15.440 1.00 79.44 578 PRO A C 1
ATOM 4510 O O . PRO A 1 578 ? -73.169 -21.150 16.454 1.00 79.44 578 PRO A O 1
ATOM 4513 N N . SER A 1 579 ? -74.985 -20.518 15.295 1.00 73.69 579 SER A N 1
ATOM 4514 C CA . SER A 1 579 ? -75.945 -20.989 16.305 1.00 73.69 579 SER A CA 1
ATOM 4515 C C . SER A 1 579 ? -75.683 -22.451 16.705 1.00 73.69 579 SER A C 1
ATOM 4517 O O . SER A 1 579 ? -75.515 -23.307 15.838 1.00 73.69 579 SER A O 1
ATOM 4519 N N . GLN A 1 580 ? -75.640 -22.728 18.017 1.00 69.19 580 GLN A N 1
ATOM 4520 C CA . GLN A 1 580 ? -75.252 -24.015 18.635 1.00 69.19 580 GLN A CA 1
ATOM 4521 C C . GLN A 1 580 ? -73.755 -24.391 18.540 1.00 69.19 580 GLN A C 1
ATOM 4523 O O . GLN A 1 580 ? -73.357 -25.427 19.076 1.00 69.19 580 GLN A O 1
ATOM 4528 N N . GLY A 1 581 ? -72.907 -23.568 17.917 1.00 78.81 581 GLY A N 1
ATOM 4529 C CA . GLY A 1 581 ? -71.446 -23.710 17.949 1.00 78.81 581 GLY A CA 1
ATOM 4530 C C . GLY A 1 581 ? -70.831 -23.285 19.290 1.00 78.81 581 GLY A C 1
ATOM 4531 O O . GLY A 1 581 ? -71.518 -22.757 20.160 1.00 78.81 581 GLY A O 1
ATOM 4532 N N . ILE A 1 582 ? -69.522 -23.489 19.457 1.00 86.50 582 ILE A N 1
ATOM 4533 C CA . ILE A 1 582 ? -68.754 -23.038 20.634 1.00 86.50 582 ILE A CA 1
ATOM 4534 C C . ILE A 1 582 ? -67.796 -21.896 20.269 1.00 86.50 582 ILE A C 1
ATOM 4536 O O . ILE A 1 582 ? -67.340 -21.795 19.130 1.00 86.50 582 ILE A O 1
ATOM 4540 N N . ALA A 1 583 ? -67.480 -21.041 21.241 1.00 84.88 583 ALA A N 1
ATOM 4541 C CA . ALA A 1 583 ? -66.468 -19.995 21.086 1.00 84.88 583 ALA A CA 1
ATOM 4542 C C . ALA A 1 583 ? -65.052 -20.591 21.152 1.00 84.88 583 ALA A C 1
ATOM 4544 O O . ALA A 1 583 ? -64.796 -21.495 21.948 1.00 84.88 583 ALA A O 1
ATOM 4545 N N . THR A 1 584 ? -64.101 -20.056 20.386 1.00 87.50 584 THR A N 1
ATOM 4546 C CA . THR A 1 584 ? -62.687 -20.430 20.539 1.00 87.50 584 THR A CA 1
ATOM 4547 C C . THR A 1 584 ? -62.046 -19.623 21.668 1.00 87.50 584 THR A C 1
ATOM 4549 O O . THR A 1 584 ? -62.422 -18.478 21.929 1.00 87.50 584 THR A O 1
ATOM 4552 N N . ILE A 1 585 ? -61.075 -20.204 22.375 1.00 89.19 585 ILE A N 1
ATOM 4553 C CA . ILE A 1 585 ? -60.353 -19.493 23.440 1.00 89.19 585 ILE A CA 1
ATOM 4554 C C . ILE A 1 585 ? -59.466 -18.420 22.779 1.00 89.19 585 ILE A C 1
ATOM 4556 O O . ILE A 1 585 ? -58.585 -18.783 21.996 1.00 89.19 585 ILE A O 1
ATOM 4560 N N . PRO A 1 586 ? -59.664 -17.115 23.048 1.00 86.56 586 PRO A N 1
ATOM 4561 C CA . PRO A 1 586 ? -58.802 -16.074 22.497 1.00 86.56 586 PRO A CA 1
ATOM 4562 C C . PRO A 1 586 ? -57.450 -16.035 23.234 1.00 86.56 586 PRO A C 1
ATOM 4564 O O . PRO A 1 586 ? -57.341 -16.562 24.346 1.00 86.56 586 PRO A O 1
ATOM 4567 N N . PRO A 1 587 ? -56.435 -15.341 22.686 1.00 83.31 587 PRO A N 1
ATOM 4568 C CA . PRO A 1 587 ? -55.222 -15.007 23.428 1.00 83.31 587 PRO A CA 1
ATOM 4569 C C . PRO A 1 587 ? -55.543 -14.344 24.776 1.00 83.31 587 PRO A C 1
ATOM 4571 O O . PRO A 1 587 ? -56.486 -13.552 24.873 1.00 83.31 587 PRO A O 1
ATOM 4574 N N . GLU A 1 588 ? -54.757 -14.642 25.816 1.00 88.44 588 GLU A N 1
ATOM 4575 C CA . GLU A 1 588 ? -54.937 -13.986 27.114 1.00 88.44 588 GLU A CA 1
ATOM 4576 C C . GLU A 1 588 ? -54.743 -12.465 26.968 1.00 88.44 588 GLU A C 1
ATOM 4578 O O . GLU A 1 588 ? -53.710 -12.024 26.453 1.00 88.44 588 GLU A O 1
ATOM 4583 N N . PRO A 1 589 ? -55.704 -11.636 27.416 1.00 88.31 589 PRO A N 1
ATOM 4584 C CA . PRO A 1 589 ? -55.506 -10.199 27.450 1.00 88.31 589 PRO A CA 1
ATOM 4585 C C . PRO A 1 589 ? -54.450 -9.857 28.505 1.00 88.31 589 PRO A C 1
ATOM 4587 O O . PRO A 1 589 ? -54.276 -10.569 29.496 1.00 88.31 589 PRO A O 1
ATOM 4590 N N . VAL A 1 590 ? -53.786 -8.713 28.344 1.00 89.25 590 VAL A N 1
ATOM 4591 C CA . VAL A 1 590 ? -52.697 -8.287 29.231 1.00 89.25 590 VAL A CA 1
ATOM 4592 C C . VAL A 1 590 ? -52.932 -6.885 29.802 1.00 89.25 590 VAL A C 1
ATOM 4594 O O . VAL A 1 590 ? -53.382 -5.968 29.109 1.00 89.25 590 VAL A O 1
ATOM 4597 N N . LYS A 1 591 ? -52.655 -6.716 31.102 1.00 89.19 591 LYS A N 1
ATOM 4598 C CA . LYS A 1 591 ? -53.005 -5.526 31.893 1.00 89.19 591 LYS A CA 1
ATOM 4599 C C . LYS A 1 591 ? -51.954 -5.215 32.962 1.00 89.19 591 LYS A C 1
ATOM 4601 O O . LYS A 1 591 ? -51.767 -5.970 33.917 1.00 89.19 591 LYS A O 1
ATOM 4606 N N . ALA A 1 592 ? -51.316 -4.051 32.837 1.00 88.81 592 ALA A N 1
ATOM 4607 C CA . ALA A 1 592 ? -50.291 -3.572 33.766 1.00 88.81 592 ALA A CA 1
ATOM 4608 C C . ALA A 1 592 ? -50.775 -3.586 35.232 1.00 88.81 592 ALA A C 1
ATOM 4610 O O . ALA A 1 592 ? -51.763 -2.938 35.582 1.00 88.81 592 ALA A O 1
ATOM 4611 N N . GLY A 1 593 ? -50.063 -4.304 36.102 1.00 89.62 593 GLY A N 1
ATOM 4612 C CA . GLY A 1 593 ? -50.382 -4.452 37.523 1.00 89.62 593 GLY A CA 1
ATOM 4613 C C . GLY A 1 593 ? -51.382 -5.560 37.889 1.00 89.62 593 GLY A C 1
ATOM 4614 O O . GLY A 1 593 ? -51.710 -5.684 39.073 1.00 89.62 593 GLY A O 1
ATOM 4615 N N . TYR A 1 594 ? -51.869 -6.356 36.930 1.00 91.75 594 TYR A N 1
ATOM 4616 C CA . TYR A 1 594 ? -52.869 -7.408 37.161 1.00 91.75 594 TYR A CA 1
ATOM 4617 C C . TYR A 1 594 ? -52.486 -8.736 36.487 1.00 91.75 594 TYR A C 1
ATOM 4619 O O . TYR A 1 594 ? -51.808 -8.761 35.459 1.00 91.75 594 TYR A O 1
ATOM 4627 N N . LEU A 1 595 ? -52.951 -9.845 37.062 1.00 90.69 595 LEU A N 1
ATOM 4628 C CA . LEU A 1 595 ? -52.993 -11.160 36.423 1.00 90.69 595 LEU A CA 1
ATOM 4629 C C . LEU A 1 595 ? -54.392 -11.398 35.856 1.00 90.69 595 LEU A C 1
ATOM 4631 O O . LEU A 1 595 ? -55.389 -11.043 36.494 1.00 90.69 595 LEU A O 1
ATOM 4635 N N . PHE A 1 596 ? -54.453 -12.011 34.679 1.00 92.19 596 PHE A N 1
ATOM 4636 C CA . PHE A 1 596 ? -55.699 -12.482 34.091 1.00 92.19 596 PHE A CA 1
ATOM 4637 C C . PHE A 1 596 ? -56.256 -13.661 34.909 1.00 92.19 596 PHE A C 1
ATOM 4639 O O . PHE A 1 596 ? -55.496 -14.458 35.464 1.00 92.19 596 PHE A O 1
ATOM 4646 N N . LYS A 1 597 ? -57.585 -13.741 35.048 1.00 91.69 597 LYS A N 1
ATOM 4647 C CA . LYS A 1 597 ? -58.271 -14.779 35.845 1.00 91.69 597 LYS A CA 1
ATOM 4648 C C . LYS A 1 597 ? -59.232 -15.649 35.041 1.00 91.69 597 LYS A C 1
ATOM 4650 O O . LYS A 1 597 ? -59.878 -16.510 35.629 1.00 91.69 597 LYS A O 1
ATOM 4655 N N . GLY A 1 598 ? -59.311 -15.433 33.732 1.00 89.69 598 GLY A N 1
ATOM 4656 C CA . GLY A 1 598 ? -60.294 -16.054 32.856 1.00 89.69 598 GLY A CA 1
ATOM 4657 C C . GLY A 1 598 ? -61.358 -15.068 32.374 1.00 89.69 598 GLY A C 1
ATOM 4658 O O . GLY A 1 598 ? -61.473 -13.930 32.847 1.00 89.69 598 GLY A O 1
ATOM 4659 N N . TRP A 1 599 ? -62.127 -15.539 31.399 1.00 92.06 599 TRP A N 1
ATOM 4660 C CA . TRP A 1 599 ? -63.281 -14.852 30.834 1.00 92.06 599 TRP A CA 1
ATOM 4661 C C . TRP A 1 599 ? -64.542 -15.226 31.609 1.00 92.06 599 TRP A C 1
ATOM 4663 O O . TRP A 1 599 ? -64.700 -16.372 32.023 1.00 92.06 599 TRP A O 1
ATOM 4673 N N . TYR A 1 600 ? -65.425 -14.256 31.828 1.00 92.75 600 TYR A N 1
ATOM 4674 C CA . TYR A 1 600 ? -66.650 -14.425 32.606 1.00 92.75 600 TYR A CA 1
ATOM 4675 C C . TYR A 1 600 ? -67.853 -13.944 31.795 1.00 92.75 600 TYR A C 1
ATOM 4677 O O . TYR A 1 600 ? -67.812 -12.862 31.208 1.00 92.75 600 TYR A O 1
ATOM 4685 N N . ASN A 1 601 ? -68.929 -14.728 31.774 1.00 89.75 601 ASN A N 1
ATOM 4686 C CA . ASN A 1 601 ? -70.222 -14.284 31.270 1.00 89.75 601 ASN A CA 1
ATOM 4687 C C . ASN A 1 601 ? -71.027 -13.764 32.468 1.00 89.75 601 ASN A C 1
ATOM 4689 O O . ASN A 1 601 ? -71.386 -14.537 33.360 1.00 89.75 601 ASN A O 1
ATOM 4693 N N . GLN A 1 602 ? -71.241 -12.446 32.519 1.00 84.69 602 GLN A N 1
ATOM 4694 C CA . GLN A 1 602 ? -71.694 -11.750 33.730 1.00 84.69 602 GLN A CA 1
ATOM 4695 C C . GLN A 1 602 ? -70.766 -12.098 34.919 1.00 84.69 602 GLN A C 1
ATOM 4697 O O . GLN A 1 602 ? -69.550 -11.941 34.797 1.00 84.69 602 GLN A O 1
ATOM 4702 N N . ASP A 1 603 ? -71.299 -12.594 36.038 1.00 84.62 603 ASP A N 1
ATOM 4703 C CA . ASP A 1 603 ? -70.513 -12.992 37.218 1.00 84.62 603 ASP A CA 1
ATOM 4704 C C . ASP A 1 603 ? -70.010 -14.453 37.182 1.00 84.62 603 ASP A C 1
ATOM 4706 O O . ASP A 1 603 ? -69.283 -14.884 38.080 1.00 84.62 603 ASP A O 1
ATOM 4710 N N . THR A 1 604 ? -70.363 -15.233 36.151 1.00 86.44 604 THR A N 1
ATOM 4711 C CA . THR A 1 604 ? -70.033 -16.669 36.059 1.00 86.44 604 THR A CA 1
ATOM 4712 C C . THR A 1 604 ? -68.772 -16.893 35.214 1.00 86.44 604 THR A C 1
ATOM 4714 O O . THR A 1 604 ? -68.709 -16.363 34.102 1.00 86.44 604 THR A O 1
ATOM 4717 N N . PRO A 1 605 ? -67.776 -17.685 35.667 1.00 90.44 605 PRO A N 1
ATOM 4718 C CA . PRO A 1 605 ? -66.647 -18.085 34.824 1.00 90.44 605 PRO A CA 1
ATOM 4719 C C . PRO A 1 605 ? -67.148 -18.800 33.565 1.00 90.44 605 PRO A C 1
ATOM 4721 O O . PRO A 1 605 ? -67.970 -19.710 33.661 1.00 90.44 605 PRO A O 1
ATOM 4724 N N . TYR A 1 606 ? -66.671 -18.398 32.389 1.00 90.31 606 TYR A N 1
ATOM 4725 C CA . TYR A 1 606 ? -67.117 -18.965 31.121 1.00 90.31 606 TYR A CA 1
ATOM 4726 C C . TYR A 1 606 ? -66.220 -20.127 30.688 1.00 90.31 606 TYR A C 1
ATOM 4728 O O . TYR A 1 606 ? -65.035 -19.938 30.405 1.00 90.31 606 TYR A O 1
ATOM 4736 N N . ASP A 1 607 ? -66.805 -21.322 30.610 1.00 89.62 607 ASP A N 1
ATOM 4737 C CA . ASP A 1 607 ? -66.193 -22.472 29.949 1.00 89.62 607 ASP A CA 1
ATOM 4738 C C . ASP A 1 607 ? -66.427 -22.373 28.435 1.00 89.62 607 ASP A C 1
ATOM 4740 O O . ASP A 1 607 ? -67.567 -22.296 27.974 1.00 89.62 607 ASP A O 1
ATOM 4744 N N . PHE A 1 608 ? -65.349 -22.408 27.653 1.00 90.25 608 PHE A N 1
ATOM 4745 C CA . PHE A 1 608 ? -65.394 -22.345 26.191 1.00 90.25 608 PHE A CA 1
ATOM 4746 C C . PHE A 1 608 ? -65.922 -23.630 25.533 1.00 90.25 608 PHE A C 1
ATOM 4748 O O . PHE A 1 608 ? -66.138 -23.636 24.327 1.00 90.25 608 PHE A O 1
ATOM 4755 N N . GLN A 1 609 ? -66.192 -24.694 26.297 1.00 89.00 609 GLN A N 1
ATOM 4756 C CA . GLN A 1 609 ? -67.006 -25.825 25.832 1.00 89.00 609 GLN A CA 1
ATOM 4757 C C . GLN A 1 609 ? -68.521 -25.526 25.843 1.00 89.00 609 GLN A C 1
ATOM 4759 O O . GLN A 1 609 ? -69.310 -26.330 25.350 1.00 89.00 609 GLN A O 1
ATOM 4764 N N . THR A 1 610 ? -68.955 -24.378 26.380 1.00 88.12 610 THR A N 1
ATOM 4765 C CA . THR A 1 610 ? -70.372 -23.975 26.402 1.00 88.12 610 THR A CA 1
ATOM 4766 C C . THR A 1 610 ? -70.836 -23.519 25.016 1.00 88.12 610 THR A C 1
ATOM 4768 O O . THR A 1 610 ? -70.214 -22.651 24.400 1.00 88.12 610 THR A O 1
ATOM 4771 N N . GLN A 1 611 ? -71.958 -24.064 24.537 1.00 86.94 611 GLN A N 1
ATOM 4772 C CA . GLN A 1 611 ? -72.567 -23.654 23.268 1.00 86.94 611 GLN A CA 1
ATOM 4773 C C . GLN A 1 611 ? -73.092 -22.212 23.317 1.00 86.94 611 GLN A C 1
ATOM 4775 O O . GLN A 1 611 ? -73.740 -21.788 24.277 1.00 86.94 611 GLN A O 1
ATOM 4780 N N . VAL A 1 612 ? -72.862 -21.474 22.234 1.00 86.31 612 VAL A N 1
ATOM 4781 C CA . VAL A 1 612 ? -73.333 -20.106 22.026 1.00 86.31 612 VAL A CA 1
ATOM 4782 C C . VAL A 1 612 ? -74.708 -20.160 21.357 1.00 86.31 612 VAL A C 1
ATOM 4784 O O . VAL A 1 612 ? -74.860 -20.566 20.204 1.00 86.31 612 VAL A O 1
ATOM 4787 N N . THR A 1 613 ? -75.735 -19.766 22.109 1.00 85.50 613 THR A N 1
ATOM 4788 C CA . THR A 1 613 ? -77.154 -19.828 21.701 1.00 85.50 613 THR A CA 1
ATOM 4789 C C . THR A 1 613 ? -77.818 -18.450 21.584 1.00 85.50 613 THR A C 1
ATOM 4791 O O . THR A 1 613 ? -79.009 -18.353 21.299 1.00 85.50 613 THR A O 1
ATOM 4794 N N . LYS A 1 614 ? -77.042 -17.388 21.824 1.00 87.12 614 LYS A N 1
ATOM 4795 C CA . LYS A 1 614 ? -77.364 -15.965 21.661 1.00 87.12 614 LYS A CA 1
ATOM 4796 C C . LYS A 1 614 ? -76.069 -15.151 21.741 1.00 87.12 614 LYS A C 1
ATOM 4798 O O . LYS A 1 614 ? -75.053 -15.680 22.195 1.00 87.12 614 LYS A O 1
ATOM 4803 N N . ASP A 1 615 ? -76.125 -13.867 21.400 1.00 89.50 615 ASP A N 1
ATOM 4804 C CA . ASP A 1 615 ? -75.011 -12.939 21.627 1.00 89.50 615 ASP A CA 1
ATOM 4805 C C . ASP A 1 615 ? -74.626 -12.877 23.116 1.00 89.50 615 ASP A C 1
ATOM 4807 O O . ASP A 1 615 ? -75.490 -12.813 24.001 1.00 89.50 615 ASP A O 1
ATOM 4811 N N . ILE A 1 616 ? -73.320 -12.890 23.398 1.00 92.50 616 ILE A N 1
ATOM 4812 C CA . ILE A 1 616 ? -72.763 -12.858 24.757 1.00 92.50 616 ILE A CA 1
ATOM 4813 C C . ILE A 1 616 ? -71.531 -11.951 24.836 1.00 92.50 616 ILE A C 1
ATOM 4815 O O . ILE A 1 616 ? -70.671 -11.956 23.957 1.00 92.50 616 ILE A O 1
ATOM 4819 N N . THR A 1 617 ? -71.408 -11.210 25.941 1.00 92.12 617 THR A N 1
ATOM 4820 C CA . THR A 1 617 ? -70.224 -10.388 26.231 1.00 92.12 617 THR A CA 1
ATOM 4821 C C . THR A 1 617 ? -69.412 -11.030 27.345 1.00 92.12 617 THR A C 1
ATOM 4823 O O . THR A 1 617 ? -69.772 -10.966 28.522 1.00 92.12 617 THR A O 1
ATOM 4826 N N . LEU A 1 618 ? -68.287 -11.627 26.967 1.00 92.56 618 LEU A N 1
ATOM 4827 C CA . LEU A 1 618 ? -67.320 -12.210 27.881 1.00 92.56 618 LEU A CA 1
ATOM 4828 C C . LEU A 1 618 ? -66.407 -11.111 28.424 1.00 92.56 618 LEU A C 1
ATOM 4830 O O . LEU A 1 618 ? -65.689 -10.446 27.680 1.00 92.56 618 LEU A O 1
ATOM 4834 N N . THR A 1 619 ? -66.438 -10.908 29.737 1.00 91.81 619 THR A N 1
ATOM 4835 C CA . THR A 1 619 ? -65.666 -9.868 30.424 1.00 91.81 619 THR A CA 1
ATOM 4836 C C . THR A 1 619 ? -64.446 -10.476 31.108 1.00 91.81 619 THR A C 1
ATOM 4838 O O . THR A 1 619 ? -64.550 -11.481 31.810 1.00 91.81 619 THR A O 1
ATOM 4841 N N . ALA A 1 620 ? -63.274 -9.875 30.911 1.00 91.00 620 ALA A N 1
ATOM 4842 C CA . ALA A 1 620 ? -62.043 -10.309 31.559 1.00 91.00 620 ALA A CA 1
ATOM 4843 C C . ALA A 1 620 ? -62.053 -9.945 33.053 1.00 91.00 620 ALA A C 1
ATOM 4845 O O . ALA A 1 620 ? -62.233 -8.774 33.419 1.00 91.00 620 ALA A O 1
ATOM 4846 N N . GLN A 1 621 ? -61.810 -10.939 33.910 1.00 91.12 621 GLN A N 1
ATOM 4847 C CA . GLN A 1 621 ? -61.589 -10.728 35.342 1.00 91.12 621 GLN A CA 1
ATOM 4848 C C . GLN A 1 621 ? -60.095 -10.665 35.678 1.00 91.12 621 GLN A C 1
ATOM 4850 O O . GLN A 1 621 ? -59.254 -11.306 35.042 1.00 91.12 621 GLN A O 1
ATOM 4855 N N . TRP A 1 622 ? -59.766 -9.864 36.695 1.00 90.94 622 TRP A N 1
ATOM 4856 C CA . TRP A 1 622 ? -58.403 -9.393 36.954 1.00 90.94 622 TRP A CA 1
ATOM 4857 C C . TRP A 1 622 ? -58.034 -9.454 38.440 1.00 90.94 622 TRP A C 1
ATOM 4859 O O . TRP A 1 622 ? -58.623 -8.751 39.260 1.00 90.94 622 TRP A O 1
ATOM 4869 N N . GLU A 1 623 ? -56.994 -10.211 38.796 1.00 90.12 623 GLU A N 1
ATOM 4870 C CA . GLU A 1 623 ? -56.432 -10.198 40.153 1.00 90.12 623 GLU A CA 1
ATOM 4871 C C . GLU A 1 623 ? -55.287 -9.186 40.245 1.00 90.12 623 GLU A C 1
ATOM 4873 O O . GLU A 1 623 ? -54.325 -9.230 39.478 1.00 90.12 623 GLU A O 1
ATOM 4878 N N . LYS A 1 624 ? -55.375 -8.249 41.193 1.00 89.88 624 LYS A N 1
ATOM 4879 C CA . LYS A 1 624 ? -54.374 -7.189 41.351 1.00 89.88 624 LYS A CA 1
ATOM 4880 C C . LYS A 1 624 ? -53.095 -7.717 41.994 1.00 89.88 624 LYS A C 1
ATOM 4882 O O . LYS A 1 624 ? -53.106 -8.171 43.140 1.00 89.88 624 LYS A O 1
ATOM 4887 N N . VAL A 1 625 ? -51.967 -7.563 41.305 1.00 90.94 625 VAL A N 1
ATOM 4888 C CA . VAL A 1 625 ? -50.667 -8.031 41.794 1.00 90.94 625 VAL A CA 1
ATOM 4889 C C . VAL A 1 625 ? -50.220 -7.166 42.974 1.00 90.94 625 VAL A C 1
ATOM 4891 O O . VAL A 1 625 ? -49.876 -5.995 42.825 1.00 90.94 625 VAL A O 1
ATOM 4894 N N . THR A 1 626 ? -50.225 -7.737 44.182 1.00 89.06 626 THR A N 1
ATOM 4895 C CA . THR A 1 626 ? -49.864 -7.029 45.427 1.00 89.06 626 THR A CA 1
ATOM 4896 C C . THR A 1 626 ? -48.813 -7.803 46.245 1.00 89.06 626 THR A C 1
ATOM 4898 O O . THR A 1 626 ? -49.128 -8.440 47.255 1.00 89.06 626 THR A O 1
ATOM 4901 N N . PRO A 1 627 ? -47.522 -7.765 45.847 1.00 91.31 627 PRO A N 1
ATOM 4902 C CA . PRO A 1 627 ? -46.476 -8.574 46.473 1.00 91.31 627 PRO A CA 1
ATOM 4903 C C . PRO A 1 627 ? -46.280 -8.216 47.952 1.00 91.31 627 PRO A C 1
ATOM 4905 O O . PRO A 1 627 ? -46.088 -7.051 48.319 1.00 91.31 627 PRO A O 1
ATOM 4908 N N . LYS A 1 628 ? -46.306 -9.221 48.837 1.00 90.38 628 LYS A N 1
ATOM 4909 C CA . LYS A 1 628 ? -46.266 -8.985 50.290 1.00 90.38 628 LYS A CA 1
ATOM 4910 C C . LYS A 1 628 ? -44.890 -8.498 50.747 1.00 90.38 628 LYS A C 1
ATOM 4912 O O . LYS A 1 628 ? -43.861 -9.101 50.443 1.00 90.38 628 LYS A O 1
ATOM 4917 N N . LYS A 1 629 ? -44.883 -7.393 51.502 1.00 92.75 629 LYS A N 1
ATOM 4918 C CA . LYS A 1 629 ? -43.687 -6.662 51.952 1.00 92.75 629 LYS A CA 1
ATOM 4919 C C . LYS A 1 629 ? -42.743 -7.531 52.811 1.00 92.75 629 LYS A C 1
ATOM 4921 O O . LYS A 1 629 ? -43.104 -7.896 53.931 1.00 92.75 629 LYS A O 1
ATOM 4926 N N . PRO A 1 630 ? -41.507 -7.811 52.357 1.00 94.94 630 PRO A N 1
ATOM 4927 C CA . PRO A 1 630 ? -40.583 -8.698 53.056 1.00 94.94 630 PRO A CA 1
ATOM 4928 C C . PRO A 1 630 ? -39.864 -8.030 54.237 1.00 94.94 630 PRO A C 1
ATOM 4930 O O . PRO A 1 630 ? -39.821 -6.807 54.397 1.00 94.94 630 PRO A O 1
ATOM 4933 N N . THR A 1 631 ? -39.214 -8.861 55.056 1.00 94.56 631 THR A N 1
ATOM 4934 C CA . THR A 1 631 ? -38.373 -8.425 56.183 1.00 94.56 631 THR A CA 1
ATOM 4935 C C . THR A 1 631 ? -37.003 -9.106 56.164 1.00 94.56 631 THR A C 1
ATOM 4937 O O . THR A 1 631 ? -36.874 -10.281 55.823 1.00 94.56 631 THR A O 1
ATOM 4940 N N . ILE A 1 632 ? -35.951 -8.377 56.552 1.00 96.44 632 ILE A N 1
ATOM 4941 C CA . ILE A 1 632 ? -34.587 -8.922 56.651 1.00 96.44 632 ILE A CA 1
ATOM 4942 C C . ILE A 1 632 ? -34.463 -9.705 57.968 1.00 96.44 632 ILE A C 1
ATOM 4944 O O . ILE A 1 632 ? -34.248 -9.103 59.026 1.00 96.44 632 ILE A O 1
ATOM 4948 N N . LYS A 1 633 ? -34.560 -11.040 57.914 1.00 95.38 633 LYS A N 1
ATOM 4949 C CA . LYS A 1 633 ? -34.355 -11.953 59.055 1.00 95.38 633 LYS A CA 1
ATOM 4950 C C . LYS A 1 633 ? -32.986 -11.717 59.704 1.00 95.38 633 LYS A C 1
ATOM 4952 O O . LYS A 1 633 ? -32.923 -11.396 60.888 1.00 95.38 633 LYS A O 1
ATOM 4957 N N . SER A 1 634 ? -31.891 -11.764 58.937 1.00 95.00 634 SER A N 1
ATOM 4958 C CA . SER A 1 634 ? -30.543 -11.492 59.469 1.00 95.00 634 SER A CA 1
ATOM 4959 C C . SER A 1 634 ? -29.609 -10.802 58.478 1.00 95.00 634 SER A C 1
ATOM 4961 O O . SER A 1 634 ? -29.779 -10.928 57.268 1.00 95.00 634 SER A O 1
ATOM 4963 N N . LEU A 1 635 ? -28.603 -10.109 59.014 1.00 95.31 635 LEU A N 1
ATOM 4964 C CA . LEU A 1 635 ? -27.549 -9.433 58.263 1.00 95.31 635 LEU A CA 1
ATOM 4965 C C . LEU A 1 635 ? -26.215 -9.667 58.991 1.00 95.31 635 LEU A C 1
ATOM 4967 O O . LEU A 1 635 ? -26.050 -9.187 60.110 1.00 95.31 635 LEU A O 1
ATOM 4971 N N . LYS A 1 636 ? -25.297 -10.456 58.416 1.00 93.19 636 LYS A N 1
ATOM 4972 C CA . LYS A 1 636 ? -24.054 -10.892 59.092 1.00 93.19 636 LYS A CA 1
ATOM 4973 C C . LYS A 1 636 ? -22.822 -10.763 58.189 1.00 93.19 636 LYS A C 1
ATOM 4975 O O . LYS A 1 636 ? -22.889 -11.048 56.994 1.00 93.19 636 LYS A O 1
ATOM 4980 N N . ASN A 1 637 ? -21.671 -10.404 58.765 1.00 90.88 637 ASN A N 1
ATOM 4981 C CA . ASN A 1 637 ? -20.379 -10.398 58.067 1.00 90.88 637 ASN A CA 1
ATOM 4982 C C . ASN A 1 637 ? -19.851 -11.842 57.937 1.00 90.88 637 ASN A C 1
ATOM 4984 O O . ASN A 1 637 ? -19.111 -12.317 58.794 1.00 90.88 637 ASN A O 1
ATOM 4988 N N . SER A 1 638 ? -20.272 -12.545 56.886 1.00 84.00 638 SER A N 1
ATOM 4989 C CA . SER A 1 638 ? -20.073 -13.993 56.699 1.00 84.00 638 SER A CA 1
ATOM 4990 C C . SER A 1 638 ? -18.634 -14.449 56.427 1.00 84.00 638 SER A C 1
ATOM 4992 O O . SER A 1 638 ? -18.299 -15.588 56.721 1.00 84.00 638 SER A O 1
ATOM 4994 N N . SER A 1 639 ? -17.775 -13.591 55.870 1.00 86.12 639 SER A N 1
ATOM 4995 C CA . SER A 1 639 ? -16.327 -13.836 55.762 1.00 86.12 639 SER A CA 1
ATOM 4996 C C . SER A 1 639 ? -15.592 -12.509 55.561 1.00 86.12 639 SER A C 1
ATOM 4998 O O . SER A 1 639 ? -16.221 -11.446 55.558 1.00 86.12 639 SER A O 1
ATOM 5000 N N . LYS A 1 640 ? -14.273 -12.543 55.315 1.00 86.75 640 LYS A N 1
ATOM 5001 C CA . LYS A 1 640 ? -13.559 -11.384 54.751 1.00 86.75 640 LYS A CA 1
ATOM 5002 C C . LYS A 1 640 ? -14.308 -10.891 53.501 1.00 86.75 640 LYS A C 1
ATOM 5004 O O . LYS A 1 640 ? -14.615 -11.697 52.621 1.00 86.75 640 LYS A O 1
ATOM 5009 N N . SER A 1 641 ? -14.640 -9.602 53.476 1.00 88.31 641 SER A N 1
ATOM 5010 C CA . SER A 1 641 ? -15.292 -8.881 52.370 1.00 88.31 641 SER A CA 1
ATOM 5011 C C . SER A 1 641 ? -16.694 -9.363 51.967 1.00 88.31 641 SER A C 1
ATOM 5013 O O . SER A 1 641 ? -17.140 -9.020 50.871 1.00 88.31 641 SER A O 1
ATOM 5015 N N . LYS A 1 642 ? -17.399 -10.146 52.803 1.00 92.88 642 LYS A N 1
ATOM 5016 C CA . LYS A 1 642 ? -18.721 -10.709 52.458 1.00 92.88 642 LYS A CA 1
ATOM 5017 C C . LYS A 1 642 ? -19.795 -10.464 53.516 1.00 92.88 642 LYS A C 1
ATOM 5019 O O . LYS A 1 642 ? -19.580 -10.726 54.700 1.00 92.88 642 LYS A O 1
ATOM 5024 N N . MET A 1 643 ? -20.988 -10.088 53.064 1.00 94.19 643 MET A N 1
ATOM 5025 C CA . MET A 1 643 ? -22.191 -9.882 53.877 1.00 94.19 643 MET A CA 1
ATOM 5026 C C . MET A 1 643 ? -23.277 -10.871 53.450 1.00 94.19 643 MET A C 1
ATOM 5028 O O . MET A 1 643 ? -23.765 -10.801 52.322 1.00 94.19 643 MET A O 1
ATOM 5032 N N . LYS A 1 644 ? -23.674 -11.774 54.353 1.00 95.50 644 LYS A N 1
ATOM 5033 C CA . LYS A 1 644 ? -24.825 -12.658 54.147 1.00 95.50 644 LYS A CA 1
ATOM 5034 C C . LYS A 1 644 ? -26.089 -11.945 54.612 1.00 95.50 644 LYS A C 1
ATOM 5036 O O . LYS A 1 644 ? -26.179 -11.492 55.757 1.00 95.50 644 LYS A O 1
ATOM 5041 N N . ILE A 1 645 ? -27.037 -11.844 53.693 1.00 96.44 645 ILE A N 1
ATOM 5042 C CA . ILE A 1 645 ? -28.367 -11.274 53.870 1.00 96.44 645 ILE A CA 1
ATOM 5043 C C . ILE A 1 645 ? -29.335 -12.457 53.915 1.00 96.44 645 ILE A C 1
ATOM 5045 O O . ILE A 1 645 ? -29.242 -13.366 53.089 1.00 96.44 645 ILE A O 1
ATOM 5049 N N . THR A 1 646 ? -30.252 -12.463 54.875 1.00 96.88 646 THR A N 1
ATOM 5050 C CA . THR A 1 646 ? -31.316 -13.470 54.976 1.00 96.88 646 THR A CA 1
ATOM 5051 C C . THR A 1 646 ? -32.647 -12.747 55.061 1.00 96.88 646 THR A C 1
ATOM 5053 O O . THR A 1 646 ? -32.828 -11.899 55.935 1.00 96.88 646 THR A O 1
ATOM 5056 N N . ILE A 1 647 ? -33.568 -13.088 54.172 1.00 96.12 647 ILE A N 1
ATOM 5057 C CA . ILE A 1 647 ? -34.914 -12.532 54.042 1.00 96.12 647 ILE A CA 1
ATOM 5058 C C . ILE A 1 647 ? -35.896 -13.540 54.664 1.00 96.12 647 ILE A C 1
ATOM 5060 O O . ILE A 1 647 ? -35.669 -14.748 54.605 1.00 96.12 647 ILE A O 1
ATOM 5064 N N . LYS A 1 648 ? -36.970 -13.073 55.310 1.00 93.62 648 LYS A N 1
ATOM 5065 C CA . LYS A 1 648 ? -38.093 -13.945 55.687 1.00 93.62 648 LYS A CA 1
ATOM 5066 C C . LYS A 1 648 ? -38.937 -14.182 54.433 1.00 93.62 648 LYS A C 1
ATOM 5068 O O . LYS A 1 648 ? -39.508 -13.221 53.918 1.00 93.62 648 LYS A O 1
ATOM 5073 N N . THR A 1 649 ? -38.996 -15.428 53.964 1.00 87.94 649 THR A N 1
ATOM 5074 C CA . THR A 1 649 ? -39.772 -15.842 52.784 1.00 87.94 649 THR A CA 1
ATOM 5075 C C . THR A 1 649 ? -41.215 -15.340 52.859 1.00 87.94 649 THR A C 1
ATOM 5077 O O . THR A 1 649 ? -41.819 -15.348 53.934 1.00 87.94 649 THR A O 1
ATOM 5080 N N . GLN A 1 650 ? -41.747 -14.890 51.726 1.00 88.38 650 GLN A N 1
ATOM 5081 C CA . GLN A 1 650 ? -43.146 -14.511 51.532 1.00 88.38 650 GLN A CA 1
ATOM 5082 C C . GLN A 1 650 ? -43.828 -15.564 50.646 1.00 88.38 650 GLN A C 1
ATOM 5084 O O . GLN A 1 650 ? -43.160 -16.189 49.825 1.00 88.38 650 GLN A O 1
ATOM 5089 N N . LYS A 1 651 ? -45.139 -15.769 50.818 1.00 85.00 651 LYS A N 1
ATOM 5090 C CA . LYS A 1 651 ? -45.954 -16.534 49.860 1.00 85.00 651 LYS A CA 1
ATOM 5091 C C . LYS A 1 651 ? -46.326 -15.635 48.672 1.00 85.00 651 LYS A C 1
ATOM 5093 O O . LYS A 1 651 ? -46.471 -14.428 48.873 1.00 85.00 651 LYS A O 1
ATOM 5098 N N . ASN A 1 652 ? -46.523 -16.237 47.499 1.00 83.38 652 ASN A N 1
ATOM 5099 C CA . ASN A 1 652 ? -47.030 -15.600 46.275 1.00 83.38 652 ASN A CA 1
ATOM 5100 C C . ASN A 1 652 ? -46.172 -14.400 45.812 1.00 83.38 652 ASN A C 1
ATOM 5102 O O . ASN A 1 652 ? -46.692 -13.318 45.545 1.00 83.38 652 ASN A O 1
ATOM 5106 N N . VAL A 1 653 ? -44.845 -14.583 45.772 1.00 92.31 653 VAL A N 1
ATOM 5107 C CA . VAL A 1 653 ? -43.891 -13.627 45.180 1.00 92.31 653 VAL A CA 1
ATOM 5108 C C . VAL A 1 653 ? -42.838 -14.372 44.365 1.00 92.31 653 VAL A C 1
ATOM 5110 O O . VAL A 1 653 ? -42.324 -15.391 44.830 1.00 92.31 653 VAL A O 1
ATOM 5113 N N . ASP A 1 654 ? -42.485 -13.842 43.197 1.00 94.38 654 ASP A N 1
ATOM 5114 C CA . ASP A 1 654 ? -41.507 -14.461 42.291 1.00 94.38 654 ASP A CA 1
ATOM 5115 C C . ASP A 1 654 ? -40.065 -14.183 42.727 1.00 94.38 654 ASP A C 1
ATOM 5117 O O . ASP A 1 654 ? -39.157 -14.982 42.494 1.00 94.38 654 ASP A O 1
ATOM 5121 N N . GLY A 1 655 ? -39.830 -13.064 43.417 1.00 95.50 655 GLY A N 1
ATOM 5122 C CA . GLY A 1 655 ? -38.497 -12.751 43.910 1.00 95.50 655 GLY A CA 1
ATOM 5123 C C . GLY A 1 655 ? -38.405 -11.582 44.877 1.00 95.50 655 GLY A C 1
ATOM 5124 O O . GLY A 1 655 ? -39.390 -11.027 45.369 1.00 95.50 655 GLY A O 1
ATOM 5125 N N . TYR A 1 656 ? -37.157 -11.221 45.164 1.00 96.50 656 TYR A N 1
ATOM 5126 C CA . TYR A 1 656 ? -36.779 -10.101 46.012 1.00 96.50 656 TYR A CA 1
ATOM 5127 C C . TYR A 1 656 ? -35.761 -9.219 45.302 1.00 96.50 656 TYR A C 1
ATOM 5129 O O . TYR A 1 656 ? -34.747 -9.709 44.809 1.00 96.50 656 TYR A O 1
ATOM 5137 N N . GLU A 1 657 ? -35.984 -7.912 45.347 1.00 96.44 657 GLU A N 1
ATOM 5138 C CA . GLU A 1 657 ? -34.969 -6.916 45.031 1.00 96.44 657 GLU A CA 1
ATOM 5139 C C . GLU A 1 657 ? -34.241 -6.522 46.326 1.00 96.44 657 GLU A C 1
ATOM 5141 O O . GLU A 1 657 ? -34.855 -6.086 47.310 1.00 96.44 657 GLU A O 1
ATOM 5146 N N . VAL A 1 658 ? -32.915 -6.653 46.328 1.00 96.25 658 VAL A N 1
ATOM 5147 C CA . VAL A 1 658 ? -32.042 -6.274 47.441 1.00 96.25 658 VAL A CA 1
ATOM 5148 C C . VAL A 1 658 ? -31.257 -5.016 47.091 1.00 96.25 658 VAL A C 1
ATOM 5150 O O . VAL A 1 658 ? -30.405 -5.021 46.207 1.00 96.25 658 VAL A O 1
ATOM 5153 N N . SER A 1 659 ? -31.504 -3.940 47.836 1.00 95.88 659 SER A N 1
ATOM 5154 C CA . SER A 1 659 ? -30.910 -2.621 47.624 1.00 95.88 659 SER A CA 1
ATOM 5155 C C . SER A 1 659 ? -29.941 -2.304 48.769 1.00 95.88 659 SER A C 1
ATOM 5157 O O . SER A 1 659 ? -30.354 -2.231 49.933 1.00 95.88 659 SER A O 1
ATOM 5159 N N . TYR A 1 660 ? -28.643 -2.150 48.469 1.00 94.75 660 TYR A N 1
ATOM 5160 C CA . TYR A 1 660 ? -27.611 -1.883 49.481 1.00 94.75 660 TYR A CA 1
ATOM 5161 C C . TYR A 1 660 ? -26.616 -0.785 49.086 1.00 94.75 660 TYR A C 1
ATOM 5163 O O . TYR A 1 660 ? -26.182 -0.689 47.939 1.00 94.75 660 TYR A O 1
ATOM 5171 N N . SER A 1 661 ? -26.224 0.060 50.046 1.00 93.38 661 SER A N 1
ATOM 5172 C CA . SER A 1 661 ? -25.250 1.140 49.823 1.00 93.38 661 SER A CA 1
ATOM 5173 C C . SER A 1 661 ? -24.620 1.644 51.128 1.00 93.38 661 SER A C 1
ATOM 5175 O O . SER A 1 661 ? -25.039 1.260 52.215 1.00 93.38 661 SER A O 1
ATOM 5177 N N . THR A 1 662 ? -23.600 2.502 51.054 1.00 91.19 662 THR A N 1
ATOM 5178 C CA . THR A 1 662 ? -23.019 3.185 52.230 1.00 91.19 662 THR A CA 1
ATOM 5179 C C . THR A 1 662 ? -23.796 4.440 52.659 1.00 91.19 662 THR A C 1
ATOM 5181 O O . THR A 1 662 ? -23.516 5.010 53.713 1.00 91.19 662 THR A O 1
ATOM 5184 N N . ASN A 1 663 ? -24.796 4.872 51.883 1.00 92.44 663 ASN A N 1
ATOM 5185 C CA . ASN A 1 663 ? -25.723 5.941 52.256 1.00 92.44 663 ASN A CA 1
ATOM 5186 C C . ASN A 1 663 ? -26.804 5.404 53.212 1.00 92.44 663 ASN A C 1
ATOM 5188 O O . ASN A 1 663 ? -27.367 4.338 52.970 1.00 92.44 663 ASN A O 1
ATOM 5192 N N . LYS A 1 664 ? -27.141 6.183 54.254 1.00 92.12 664 LYS A N 1
ATOM 5193 C CA . LYS A 1 664 ? -28.080 5.805 55.332 1.00 92.12 664 LYS A CA 1
ATOM 5194 C C . LYS A 1 664 ? -29.420 5.238 54.837 1.00 92.12 664 LYS A C 1
ATOM 5196 O O . LYS A 1 664 ? -29.967 4.341 55.472 1.00 92.12 664 LYS A O 1
ATOM 5201 N N . ASN A 1 665 ? -29.922 5.722 53.698 1.00 89.31 665 ASN A N 1
ATOM 5202 C CA . ASN A 1 665 ? -31.252 5.381 53.185 1.00 89.31 665 ASN A CA 1
ATOM 5203 C C . ASN A 1 665 ? -31.229 4.197 52.198 1.00 89.31 665 ASN A C 1
ATOM 5205 O O . ASN A 1 665 ? -32.272 3.843 51.652 1.00 89.31 665 ASN A O 1
ATOM 5209 N N . ALA A 1 666 ? -30.049 3.623 51.915 1.00 91.38 666 ALA A N 1
ATOM 5210 C CA . ALA A 1 666 ? -29.835 2.584 50.901 1.00 91.38 666 ALA A CA 1
ATOM 5211 C C . ALA A 1 666 ? -30.455 2.922 49.521 1.00 91.38 666 ALA A C 1
ATOM 5213 O O . ALA A 1 666 ? -30.903 2.032 48.804 1.00 91.38 666 ALA A O 1
ATOM 5214 N N . LYS A 1 667 ? -30.505 4.216 49.157 1.00 88.12 667 LYS A N 1
ATOM 5215 C CA . LYS A 1 667 ? -31.022 4.721 47.866 1.00 88.12 667 LYS A CA 1
ATOM 5216 C C . LYS A 1 667 ? -29.904 5.333 47.016 1.00 88.12 667 LYS A C 1
ATOM 5218 O O . LYS A 1 667 ? -29.664 4.883 45.901 1.00 88.12 667 LYS A O 1
ATOM 5223 N N . LYS A 1 668 ? -29.176 6.330 47.541 1.00 86.56 668 LYS A N 1
ATOM 5224 C CA . LYS A 1 668 ? -28.071 6.971 46.805 1.00 86.56 668 LYS A CA 1
ATOM 5225 C C . LYS A 1 668 ? -26.908 5.989 46.631 1.00 86.56 668 LYS A C 1
ATOM 5227 O O . LYS A 1 668 ? -26.468 5.374 47.608 1.00 86.56 668 LYS A O 1
ATOM 5232 N N . ASN A 1 669 ? -26.434 5.862 45.390 1.00 85.88 669 ASN A N 1
ATOM 5233 C CA . ASN A 1 669 ? -25.378 4.943 44.949 1.00 85.88 669 ASN A CA 1
ATOM 5234 C C . ASN A 1 669 ? -25.626 3.474 45.343 1.00 85.88 669 ASN A C 1
ATOM 5236 O O . ASN A 1 669 ? -24.674 2.738 45.610 1.00 85.88 669 ASN A O 1
ATOM 5240 N N . ALA A 1 670 ? -26.891 3.056 45.449 1.00 91.25 670 ALA A N 1
ATOM 5241 C CA . ALA A 1 670 ? -27.219 1.680 45.784 1.00 91.25 670 ALA A CA 1
ATOM 5242 C C . ALA A 1 670 ? -26.833 0.718 44.660 1.00 91.25 670 ALA A C 1
ATOM 5244 O O . ALA A 1 670 ? -27.033 1.006 43.482 1.00 91.25 670 ALA A O 1
ATOM 5245 N N . ILE A 1 671 ? -26.296 -0.434 45.051 1.00 91.81 671 ILE A N 1
ATOM 5246 C CA . ILE A 1 671 ? -26.281 -1.613 44.196 1.00 91.81 671 ILE A CA 1
ATOM 5247 C C . ILE A 1 671 ? -27.618 -2.318 44.420 1.00 91.81 671 ILE A C 1
ATOM 5249 O O . ILE A 1 671 ? -28.059 -2.482 45.564 1.00 91.81 671 ILE A O 1
ATOM 5253 N N . ILE A 1 672 ? -28.254 -2.693 43.317 1.00 93.50 672 ILE A N 1
ATOM 5254 C CA . ILE A 1 672 ? -29.508 -3.435 43.271 1.00 93.50 672 ILE A CA 1
ATOM 5255 C C . ILE A 1 672 ? -29.182 -4.866 42.832 1.00 93.50 672 ILE A C 1
ATOM 5257 O O . ILE A 1 672 ? -28.382 -5.057 41.919 1.00 93.50 672 ILE A O 1
ATOM 5261 N N . VAL A 1 673 ? -29.751 -5.863 43.508 1.00 92.06 673 VAL A N 1
ATOM 5262 C CA . VAL A 1 673 ? -29.582 -7.287 43.186 1.00 92.06 673 VAL A CA 1
ATOM 5263 C C . VAL A 1 673 ? -30.929 -7.982 43.309 1.00 92.06 673 VAL A C 1
ATOM 5265 O O . VAL A 1 673 ? -31.441 -8.128 44.419 1.00 92.06 673 VAL A O 1
ATOM 5268 N N . ASP A 1 674 ? -31.474 -8.440 42.187 1.00 94.19 674 ASP A N 1
ATOM 5269 C CA . ASP A 1 674 ? -32.646 -9.314 42.176 1.00 94.19 674 ASP A CA 1
ATOM 5270 C C . ASP A 1 674 ? -32.261 -10.756 42.516 1.00 94.19 674 ASP A C 1
ATOM 5272 O O . ASP A 1 674 ? -31.190 -11.246 42.146 1.00 94.19 674 ASP A O 1
ATOM 5276 N N . THR A 1 675 ? -33.135 -11.457 43.237 1.00 93.88 675 THR A N 1
ATOM 5277 C CA . THR A 1 675 ? -32.934 -12.867 43.565 1.00 93.88 675 THR A CA 1
ATOM 5278 C C . THR A 1 675 ? -34.223 -13.581 43.972 1.00 93.88 675 THR A C 1
ATOM 5280 O O . THR A 1 675 ? -35.027 -13.057 44.737 1.00 93.88 675 THR A O 1
ATOM 5283 N N . VAL A 1 676 ? -34.372 -14.833 43.539 1.00 93.81 676 VAL A N 1
ATOM 5284 C CA . VAL A 1 676 ? -35.397 -15.761 44.057 1.00 93.81 676 VAL A CA 1
ATOM 5285 C C . VAL A 1 676 ? -35.012 -16.347 45.429 1.00 93.81 676 VAL A C 1
ATOM 5287 O O . VAL A 1 676 ? -35.823 -16.960 46.118 1.00 93.81 676 VAL A O 1
ATOM 5290 N N . LYS A 1 677 ? -33.749 -16.190 45.861 1.00 93.94 677 LYS A N 1
ATOM 5291 C CA . LYS A 1 677 ? -33.196 -16.898 47.027 1.00 93.94 677 LYS A CA 1
ATOM 5292 C C . LYS A 1 677 ? -33.436 -16.121 48.322 1.00 93.94 677 LYS A C 1
ATOM 5294 O O . LYS A 1 677 ? -32.958 -15.003 48.496 1.00 93.94 677 LYS A O 1
ATOM 5299 N N . SER A 1 678 ? -34.056 -16.774 49.306 1.00 90.75 678 SER A N 1
ATOM 5300 C CA . SER A 1 678 ? -34.282 -16.223 50.657 1.00 90.75 678 SER A CA 1
ATOM 5301 C C . SER A 1 678 ? -32.992 -15.910 51.440 1.00 90.75 678 SER A C 1
ATOM 5303 O O . SER A 1 678 ? -33.040 -15.270 52.493 1.00 90.75 678 SER A O 1
ATOM 5305 N N . SER A 1 679 ? -31.814 -16.297 50.938 1.00 94.31 679 SER A N 1
ATOM 5306 C CA . SER A 1 679 ? -30.532 -15.783 51.419 1.00 94.31 679 SER A CA 1
ATOM 5307 C C . SER A 1 679 ? -29.522 -15.594 50.288 1.00 94.31 679 SER A C 1
ATOM 5309 O O . SER A 1 679 ? -29.310 -16.493 49.477 1.00 94.31 679 SER A O 1
ATOM 5311 N N . ILE A 1 680 ? -28.844 -14.442 50.291 1.00 94.69 680 ILE A N 1
ATOM 5312 C CA . ILE A 1 680 ? -27.762 -14.110 49.356 1.00 94.69 680 ILE A CA 1
ATOM 5313 C C . ILE A 1 680 ? -26.498 -13.681 50.101 1.00 94.69 680 ILE A C 1
ATOM 5315 O O . ILE A 1 680 ? -26.557 -13.186 51.227 1.00 94.69 680 ILE A O 1
ATOM 5319 N N . THR A 1 681 ? -25.337 -13.851 49.463 1.00 94.31 681 THR A N 1
ATOM 5320 C CA . THR A 1 681 ? -24.047 -13.384 49.993 1.00 94.31 681 THR A CA 1
ATOM 5321 C C . THR A 1 681 ? -23.443 -12.343 49.061 1.00 94.31 681 THR A C 1
ATOM 5323 O O . THR A 1 681 ? -22.877 -12.678 48.021 1.00 94.31 681 THR A O 1
ATOM 5326 N N . VAL A 1 682 ? -23.533 -11.078 49.465 1.00 91.69 682 VAL A N 1
ATOM 5327 C CA . VAL A 1 682 ? -22.856 -9.957 48.806 1.00 91.69 682 VAL A CA 1
ATOM 5328 C C . VAL A 1 682 ? -21.347 -10.067 49.053 1.00 91.69 682 VAL A C 1
ATOM 5330 O O . VAL A 1 682 ? -20.923 -10.409 50.159 1.00 91.69 682 VAL A O 1
ATOM 5333 N N . LYS A 1 683 ? -20.536 -9.782 48.028 1.00 90.38 683 LYS A N 1
ATOM 5334 C CA . LYS A 1 683 ? -19.063 -9.889 48.033 1.00 90.38 683 LYS A CA 1
ATOM 5335 C C . LYS A 1 683 ? -18.401 -8.504 47.893 1.00 90.38 683 LYS A C 1
ATOM 5337 O O . LYS A 1 683 ? -19.084 -7.500 47.720 1.00 90.38 683 LYS A O 1
ATOM 5342 N N . ASN A 1 684 ? -17.066 -8.471 47.933 1.00 88.31 684 ASN A N 1
ATOM 5343 C CA . ASN A 1 684 ? -16.210 -7.318 47.596 1.00 88.31 684 ASN A CA 1
ATOM 5344 C C . ASN A 1 684 ? -16.387 -6.063 48.477 1.00 88.31 684 ASN A C 1
ATOM 5346 O O . ASN A 1 684 ? -16.066 -4.951 48.068 1.00 88.31 684 ASN A O 1
ATOM 5350 N N . LEU A 1 685 ? -16.860 -6.235 49.713 1.00 90.62 685 LEU A N 1
ATOM 5351 C CA . LEU A 1 685 ? -17.153 -5.122 50.619 1.00 90.62 685 LEU A CA 1
ATOM 5352 C C . LEU A 1 685 ? -15.901 -4.550 51.301 1.00 90.62 685 LEU A C 1
ATOM 5354 O O . LEU A 1 685 ? -14.987 -5.285 51.694 1.00 90.62 685 LEU A O 1
ATOM 5358 N N . ILE A 1 686 ? -15.891 -3.227 51.474 1.00 91.31 686 ILE A N 1
ATOM 5359 C CA . ILE A 1 686 ? -14.739 -2.450 51.949 1.00 91.31 686 ILE A CA 1
ATOM 5360 C C . ILE A 1 686 ? -14.679 -2.443 53.488 1.00 91.31 686 ILE A C 1
ATOM 5362 O O . ILE A 1 686 ? -15.680 -2.188 54.161 1.00 91.31 686 ILE A O 1
ATOM 5366 N N . LYS A 1 687 ? -13.489 -2.689 54.051 1.00 91.75 687 LYS A N 1
ATOM 5367 C CA . LYS A 1 687 ? -13.193 -2.667 55.493 1.00 91.75 687 LYS A CA 1
ATOM 5368 C C . LYS A 1 687 ? -13.536 -1.297 56.095 1.00 91.75 687 LYS A C 1
ATOM 5370 O O . LYS A 1 687 ? -13.235 -0.260 55.514 1.00 91.75 687 LYS A O 1
ATOM 5375 N N . GLY A 1 688 ? -14.156 -1.291 57.273 1.00 90.44 688 GLY A N 1
ATOM 5376 C CA . GLY A 1 688 ? -14.490 -0.077 58.027 1.00 90.44 688 GLY A CA 1
ATOM 5377 C C . GLY A 1 688 ? -15.707 0.701 57.509 1.00 90.44 688 GLY A C 1
ATOM 5378 O O . GLY A 1 688 ? -16.239 1.534 58.237 1.00 90.44 688 GLY A O 1
ATOM 5379 N N . LYS A 1 689 ? -16.216 0.419 56.301 1.00 91.25 689 LYS A N 1
ATOM 5380 C CA . LYS A 1 689 ? -17.473 1.018 55.829 1.00 91.25 689 LYS A CA 1
ATOM 5381 C C . LYS A 1 689 ? -18.674 0.366 56.523 1.00 91.25 689 LYS A C 1
ATOM 5383 O O . LYS A 1 689 ? -18.668 -0.831 56.825 1.00 91.25 689 LYS A O 1
ATOM 5388 N N . THR A 1 690 ? -19.727 1.157 56.716 1.00 94.12 690 THR A N 1
ATOM 5389 C CA . THR A 1 690 ? -21.053 0.674 57.127 1.00 94.12 690 THR A CA 1
ATOM 5390 C C . THR A 1 690 ? -21.971 0.657 55.915 1.00 94.12 690 THR A C 1
ATOM 5392 O O . THR A 1 690 ? -22.148 1.688 55.270 1.00 94.12 690 THR A O 1
ATOM 5395 N N . TYR A 1 691 ? -22.545 -0.506 55.614 1.00 94.88 691 TYR A N 1
ATOM 5396 C CA . TYR A 1 691 ? -23.526 -0.689 54.549 1.00 94.88 691 TYR A CA 1
ATOM 5397 C C . TYR A 1 691 ? -24.931 -0.766 55.145 1.00 94.88 691 TYR A C 1
ATOM 5399 O O . TYR A 1 691 ? -25.162 -1.455 56.139 1.00 94.88 691 TYR A O 1
ATOM 5407 N N . TYR A 1 692 ? -25.860 -0.060 54.517 1.00 96.38 692 TYR A N 1
ATOM 5408 C CA . TYR A 1 692 ? -27.287 -0.033 54.798 1.00 96.38 692 TYR A CA 1
ATOM 5409 C C . TYR A 1 692 ? -27.994 -0.871 53.732 1.00 96.38 692 TYR A C 1
ATOM 5411 O O . TYR A 1 692 ? -27.633 -0.807 52.556 1.00 96.38 692 TYR A O 1
ATOM 5419 N N . VAL A 1 693 ? -28.971 -1.674 54.146 1.00 96.94 693 VAL A N 1
ATOM 5420 C CA . VAL A 1 693 ? -29.648 -2.679 53.318 1.00 96.94 693 VAL A CA 1
ATOM 5421 C C . VAL A 1 693 ? -31.154 -2.594 53.532 1.00 96.94 693 VAL A C 1
ATOM 5423 O O . VAL A 1 693 ? -31.622 -2.577 54.674 1.00 96.94 693 VAL A O 1
ATOM 5426 N N . ARG A 1 694 ? -31.906 -2.602 52.433 1.00 96.12 694 ARG A N 1
ATOM 5427 C CA . ARG A 1 694 ? -33.368 -2.736 52.386 1.00 96.12 694 ARG A CA 1
ATOM 5428 C C . ARG A 1 694 ? -33.752 -3.733 51.296 1.00 96.12 694 ARG A C 1
ATOM 5430 O O . ARG A 1 694 ? -33.024 -3.883 50.319 1.00 96.12 694 ARG A O 1
ATOM 5437 N N . VAL A 1 695 ? -34.880 -4.412 51.469 1.00 96.56 695 VAL A N 1
ATOM 5438 C CA . VAL A 1 695 ? -35.379 -5.410 50.510 1.00 96.56 695 VAL A CA 1
ATOM 5439 C C . VAL A 1 695 ? -36.847 -5.153 50.188 1.00 96.56 695 VAL A C 1
ATOM 5441 O O . VAL A 1 695 ? -37.595 -4.740 51.073 1.00 96.56 695 VAL A O 1
ATOM 5444 N N . ARG A 1 696 ? -37.260 -5.380 48.944 1.00 96.12 696 ARG A N 1
ATOM 5445 C CA . ARG A 1 696 ? -38.671 -5.442 48.523 1.00 96.12 696 ARG A CA 1
ATOM 5446 C C . ARG A 1 696 ? -38.916 -6.754 47.786 1.00 96.12 696 ARG A C 1
ATOM 5448 O O . ARG A 1 696 ? -37.960 -7.342 47.290 1.00 96.12 696 ARG A O 1
ATOM 5455 N N . SER A 1 697 ? -40.144 -7.251 47.780 1.00 96.31 697 SER A N 1
ATOM 5456 C CA . SER A 1 697 ? -40.524 -8.382 46.928 1.00 96.31 697 SER A CA 1
ATOM 5457 C C . SER A 1 697 ? -41.023 -7.859 45.588 1.00 96.31 697 SER A C 1
ATOM 5459 O O . SER A 1 697 ? -41.385 -6.682 45.475 1.00 96.31 697 SER A O 1
ATOM 5461 N N . TYR A 1 698 ? -41.029 -8.727 44.586 1.00 95.62 698 TYR A N 1
ATOM 5462 C CA . TYR A 1 698 ? -41.756 -8.506 43.348 1.00 95.62 698 TYR A CA 1
ATOM 5463 C C . TYR A 1 698 ? -42.509 -9.764 42.937 1.00 95.62 698 TYR A C 1
ATOM 5465 O O . TYR A 1 698 ? -42.121 -10.875 43.309 1.00 95.62 698 TYR A O 1
ATOM 5473 N N . SER A 1 699 ? -43.548 -9.547 42.143 1.00 94.88 699 SER A N 1
ATOM 5474 C CA . SER A 1 699 ? -44.157 -10.567 41.297 1.00 94.88 699 SER A CA 1
ATOM 5475 C C . SER A 1 699 ? -44.308 -9.991 39.891 1.00 94.88 699 SER A C 1
ATOM 5477 O O . SER A 1 699 ? -44.319 -8.765 39.735 1.00 94.88 699 SER A O 1
ATOM 5479 N N . TYR A 1 700 ? -44.407 -10.845 38.884 1.00 92.88 700 TYR A N 1
ATOM 5480 C CA . TYR A 1 700 ? -44.756 -10.419 37.534 1.00 92.88 700 TYR A CA 1
ATOM 5481 C C . TYR A 1 700 ? -46.269 -10.179 37.404 1.00 92.88 700 TYR A C 1
ATOM 5483 O O . TYR A 1 700 ? -47.070 -10.762 38.137 1.00 92.88 700 TYR A O 1
ATOM 5491 N N . ASP A 1 701 ? -46.650 -9.284 36.499 1.00 92.44 701 ASP A N 1
ATOM 5492 C CA . ASP A 1 701 ? -48.017 -9.131 36.001 1.00 92.44 701 ASP A CA 1
ATOM 5493 C C . ASP A 1 701 ? -48.176 -9.769 34.608 1.00 92.44 701 ASP A C 1
ATOM 5495 O O . ASP A 1 701 ? -47.231 -10.330 34.050 1.00 92.44 701 ASP A O 1
ATOM 5499 N N . SER A 1 702 ? -49.380 -9.684 34.041 1.00 89.81 702 SER A N 1
ATOM 5500 C CA . SER A 1 702 ? -49.709 -10.246 32.721 1.00 89.81 702 SER A CA 1
ATOM 5501 C C . SER A 1 702 ? -48.949 -9.616 31.541 1.00 89.81 702 SER A C 1
ATOM 5503 O O . SER A 1 702 ? -48.910 -10.220 30.477 1.00 89.81 702 SER A O 1
ATOM 5505 N N . ILE A 1 703 ? -48.289 -8.459 31.707 1.00 89.81 703 ILE A N 1
ATOM 5506 C CA . ILE A 1 703 ? -47.371 -7.889 30.695 1.00 89.81 703 ILE A CA 1
ATOM 5507 C C . ILE A 1 703 ? -45.894 -8.233 30.970 1.00 89.81 703 ILE A C 1
ATOM 5509 O O . ILE A 1 703 ? -44.993 -7.631 30.384 1.00 89.81 703 ILE A O 1
ATOM 5513 N N . GLY A 1 704 ? -45.616 -9.163 31.890 1.00 88.00 704 GLY A N 1
ATOM 5514 C CA . GLY A 1 704 ? -44.257 -9.571 32.253 1.00 88.00 704 GLY A CA 1
ATOM 5515 C C . GLY A 1 704 ? -43.452 -8.498 32.997 1.00 88.00 704 GLY A C 1
ATOM 5516 O O . GLY A 1 704 ? -42.230 -8.622 33.125 1.00 88.00 704 GLY A O 1
ATOM 5517 N N . GLN A 1 705 ? -44.094 -7.444 33.514 1.00 91.50 705 GLN A N 1
ATOM 5518 C CA . GLN A 1 705 ? -43.421 -6.398 34.280 1.00 91.50 705 GLN A CA 1
ATOM 5519 C C . GLN A 1 705 ? -43.392 -6.722 35.775 1.00 91.50 705 GLN A C 1
ATOM 5521 O O . GLN A 1 705 ? -44.300 -7.321 36.345 1.00 91.50 705 GLN A O 1
ATOM 5526 N N . LYS A 1 706 ? -42.310 -6.308 36.446 1.00 94.38 706 LYS A N 1
ATOM 5527 C CA . LYS A 1 706 ? -42.147 -6.504 37.892 1.00 94.38 706 LYS A CA 1
ATOM 5528 C C . LYS A 1 706 ? -42.977 -5.483 38.661 1.00 94.38 706 LYS A C 1
ATOM 5530 O O . LYS A 1 706 ? -42.571 -4.331 38.821 1.00 94.38 706 LYS A O 1
ATOM 5535 N N . VAL A 1 707 ? -44.088 -5.933 39.225 1.00 93.69 707 VAL A N 1
ATOM 5536 C CA . VAL A 1 707 ? -44.822 -5.198 40.255 1.00 93.69 707 VAL A CA 1
ATOM 5537 C C . VAL A 1 707 ? -44.095 -5.396 41.584 1.00 93.69 707 VAL A C 1
ATOM 5539 O O . VAL A 1 707 ? -43.657 -6.499 41.900 1.00 93.69 707 VAL A O 1
ATOM 5542 N N . TYR A 1 708 ? -43.934 -4.338 42.381 1.00 94.81 708 TYR A N 1
ATOM 5543 C CA . TYR A 1 708 ? -43.066 -4.355 43.565 1.00 94.81 708 TYR A CA 1
ATOM 5544 C C . TYR A 1 708 ? -43.793 -4.009 44.867 1.00 94.81 708 TYR A C 1
ATOM 5546 O O . TYR A 1 708 ? -44.576 -3.062 44.928 1.00 94.81 708 TYR A O 1
ATOM 5554 N N . SER A 1 709 ? -43.408 -4.667 45.964 1.00 94.75 709 SER A N 1
ATOM 5555 C CA . SER A 1 709 ? -43.780 -4.228 47.312 1.00 94.75 709 SER A CA 1
ATOM 5556 C C . SER A 1 709 ? -43.082 -2.918 47.701 1.00 94.75 709 SER A C 1
ATOM 5558 O O . SER A 1 709 ? -42.004 -2.573 47.204 1.00 94.75 709 SER A O 1
ATOM 5560 N N . SER A 1 710 ? -43.598 -2.231 48.725 1.00 93.50 710 SER A N 1
ATOM 5561 C CA . SER A 1 710 ? -42.794 -1.231 49.441 1.00 93.50 710 SER A CA 1
ATOM 5562 C C . SER A 1 710 ? -41.598 -1.898 50.141 1.00 93.50 710 SER A C 1
ATOM 5564 O O . SER A 1 710 ? -41.679 -3.044 50.591 1.00 93.50 710 SER A O 1
ATOM 5566 N N . TYR A 1 711 ? -40.487 -1.170 50.279 1.00 95.06 711 TYR A N 1
ATOM 5567 C CA . TYR A 1 711 ? -39.273 -1.666 50.938 1.00 95.06 711 TYR A CA 1
ATOM 5568 C C . TYR A 1 711 ? -39.461 -1.981 52.434 1.00 95.06 711 TYR A C 1
ATOM 5570 O O . TYR A 1 711 ? -40.238 -1.336 53.148 1.00 95.06 711 TYR A O 1
ATOM 5578 N N . SER A 1 712 ? -38.671 -2.941 52.921 1.00 95.44 712 SER A N 1
ATOM 5579 C CA . SER A 1 712 ? -38.480 -3.274 54.334 1.00 95.44 712 SER A CA 1
ATOM 5580 C C . SER A 1 712 ? -37.931 -2.097 55.153 1.00 95.44 712 SER A C 1
ATOM 5582 O O . SER A 1 712 ? -37.313 -1.176 54.616 1.00 95.44 712 SER A O 1
ATOM 5584 N N . LYS A 1 713 ? -38.031 -2.183 56.491 1.00 94.44 713 LYS A N 1
ATOM 5585 C CA . LYS A 1 713 ? -37.171 -1.377 57.381 1.00 94.44 713 LYS A CA 1
ATOM 5586 C C . LYS A 1 713 ? -35.691 -1.643 57.039 1.00 94.44 713 LYS A C 1
ATOM 5588 O O . LYS A 1 713 ? -35.331 -2.772 56.688 1.00 94.44 713 LYS A O 1
ATOM 5593 N N . ILE A 1 714 ? -34.855 -0.609 57.125 1.00 96.44 714 ILE A N 1
ATOM 5594 C CA . ILE A 1 714 ? -33.423 -0.672 56.795 1.00 96.44 714 ILE A CA 1
ATOM 5595 C C . ILE A 1 714 ? -32.661 -1.386 57.924 1.00 96.44 714 ILE A C 1
ATOM 5597 O O . ILE A 1 714 ? -32.873 -1.086 59.097 1.00 96.44 714 ILE A O 1
ATOM 5601 N N . LYS A 1 715 ? -31.732 -2.289 57.585 1.00 96.56 715 LYS A N 1
ATOM 5602 C CA . LYS A 1 715 ? -30.704 -2.802 58.516 1.00 96.56 715 LYS A CA 1
ATOM 5603 C C . LYS A 1 715 ? -29.315 -2.310 58.097 1.00 96.56 715 LYS A C 1
ATOM 5605 O O . LYS A 1 715 ? -29.068 -2.108 56.913 1.00 96.56 715 LYS A O 1
ATOM 5610 N N . LYS A 1 716 ? -28.409 -2.117 59.063 1.00 95.81 716 LYS A N 1
ATOM 5611 C CA . LYS A 1 716 ? -27.026 -1.650 58.839 1.00 95.81 716 LYS A CA 1
ATOM 5612 C C . LYS A 1 716 ? -25.996 -2.673 59.331 1.00 95.81 716 LYS A C 1
ATOM 5614 O O . LYS A 1 716 ? -26.246 -3.344 60.329 1.00 95.81 716 LYS A O 1
ATOM 5619 N N . LEU A 1 717 ? -24.848 -2.774 58.660 1.00 95.56 717 LEU A N 1
ATOM 5620 C CA . LEU A 1 717 ? -23.719 -3.627 59.053 1.00 95.56 717 LEU A CA 1
ATOM 5621 C C . LEU A 1 717 ? -22.374 -2.951 58.744 1.00 95.56 717 LEU A C 1
ATOM 5623 O O . LEU A 1 717 ? -22.146 -2.501 57.622 1.00 95.56 717 LEU A O 1
ATOM 5627 N N . SER A 1 718 ? -21.462 -2.938 59.718 1.00 93.50 718 SER A N 1
ATOM 5628 C CA . SER A 1 718 ? -20.088 -2.437 59.564 1.00 93.50 718 SER A CA 1
ATOM 5629 C C . SER A 1 718 ? -19.109 -3.586 59.288 1.00 93.50 718 SER A C 1
ATOM 5631 O O . SER A 1 718 ? -19.081 -4.584 60.011 1.00 93.50 718 SER A O 1
ATOM 5633 N N . ILE A 1 719 ? -18.293 -3.461 58.239 1.00 93.50 719 ILE A N 1
ATOM 5634 C CA . ILE A 1 719 ? -17.455 -4.556 57.720 1.00 93.50 719 ILE A CA 1
ATOM 5635 C C . ILE A 1 719 ? -16.088 -4.573 58.423 1.00 93.50 719 ILE A C 1
ATOM 5637 O O . ILE A 1 719 ? -15.164 -3.851 58.046 1.00 93.50 719 ILE A O 1
ATOM 5641 N N . LYS A 1 720 ? -15.942 -5.409 59.462 1.00 87.75 720 LYS A N 1
ATOM 5642 C CA . LYS A 1 720 ? -14.709 -5.494 60.280 1.00 87.75 720 LYS A CA 1
ATOM 5643 C C . LYS A 1 720 ? -13.504 -6.089 59.526 1.00 87.75 720 LYS A C 1
ATOM 5645 O O . LYS A 1 720 ? -12.375 -5.640 59.715 1.00 87.75 720 LYS A O 1
ATOM 5650 N N . LYS A 1 721 ? -13.731 -7.083 58.657 1.00 85.44 721 LYS A N 1
ATOM 5651 C CA . LYS A 1 721 ? -12.709 -7.725 57.806 1.00 85.44 721 LYS A CA 1
ATOM 5652 C C . LYS A 1 721 ? -13.169 -7.617 56.346 1.00 85.44 721 LYS A C 1
ATOM 5654 O O . LYS A 1 721 ? -14.129 -8.279 55.969 1.00 85.44 721 LYS A O 1
ATOM 5659 N N . GLY A 1 722 ? -12.515 -6.783 55.535 1.00 86.50 722 GLY A N 1
ATOM 5660 C CA . GLY A 1 722 ? -12.948 -6.443 54.168 1.00 86.50 722 GLY A CA 1
ATOM 5661 C C . GLY A 1 722 ? -11.792 -6.143 53.212 1.00 86.50 722 GLY A C 1
ATOM 5662 O O . GLY A 1 722 ? -10.632 -6.368 53.564 1.00 86.50 722 GLY A O 1
ATOM 5663 N N . LEU A 1 723 ? -12.112 -5.626 52.022 1.00 90.00 723 LEU A N 1
ATOM 5664 C CA . LEU A 1 723 ? -11.133 -5.058 51.089 1.00 90.00 723 LEU A CA 1
ATOM 5665 C C . LEU A 1 723 ? -10.689 -3.667 51.558 1.00 90.00 723 LEU A C 1
ATOM 5667 O O . LEU A 1 723 ? -11.456 -2.943 52.189 1.00 90.00 723 LEU A O 1
ATOM 5671 N N . THR A 1 724 ? -9.459 -3.285 51.256 1.00 90.81 724 THR A N 1
ATOM 5672 C CA . THR A 1 724 ? -8.920 -1.938 51.487 1.00 90.81 724 THR A CA 1
ATOM 5673 C C . THR A 1 724 ? -9.334 -0.974 50.366 1.00 90.81 724 THR A C 1
ATOM 5675 O O . THR A 1 724 ? -9.714 -1.411 49.278 1.00 90.81 724 THR A O 1
ATOM 5678 N N . GLU A 1 725 ? -9.296 0.335 50.635 1.00 92.19 725 GLU A N 1
ATOM 5679 C CA . GLU A 1 725 ? -9.647 1.408 49.688 1.00 92.19 725 GLU A CA 1
ATOM 5680 C C . GLU A 1 725 ? -8.447 2.354 49.494 1.00 92.19 725 GLU A C 1
ATOM 5682 O O . GLU A 1 725 ? -7.816 2.726 50.482 1.00 92.19 725 GLU A O 1
ATOM 5687 N N . GLU A 1 726 ? -8.129 2.747 48.253 1.00 93.81 726 GLU A N 1
ATOM 5688 C CA . GLU A 1 726 ? -6.972 3.605 47.923 1.00 93.81 726 GLU A CA 1
ATOM 5689 C C . GLU A 1 726 ? -7.335 4.874 47.120 1.00 93.81 726 GLU A C 1
ATOM 5691 O O . GLU A 1 726 ? -8.416 4.973 46.528 1.00 93.81 726 GLU A O 1
ATOM 5696 N N . LYS A 1 727 ? -6.445 5.883 47.133 1.00 94.69 727 LYS A N 1
ATOM 5697 C CA . LYS A 1 727 ? -6.616 7.146 46.384 1.00 94.69 727 LYS A CA 1
ATOM 5698 C C . LYS A 1 727 ? -6.361 6.915 44.875 1.00 94.69 727 LYS A C 1
ATOM 5700 O O . LYS A 1 727 ? -5.381 6.258 44.544 1.00 94.69 727 LYS A O 1
ATOM 5705 N N . PRO A 1 728 ? -7.170 7.486 43.958 1.00 95.50 728 PRO A N 1
ATOM 5706 C CA . PRO A 1 728 ? -7.044 7.251 42.514 1.00 95.50 728 PRO A CA 1
ATOM 5707 C C . PRO A 1 728 ? -5.855 7.966 41.848 1.00 95.50 728 PRO A C 1
ATOM 5709 O O . PRO A 1 728 ? -5.888 9.186 41.637 1.00 95.50 728 PRO A O 1
ATOM 5712 N N . THR A 1 729 ? -4.865 7.186 41.415 1.00 95.56 729 THR A N 1
ATOM 5713 C CA . THR A 1 729 ? -3.826 7.558 40.433 1.00 95.56 729 THR A CA 1
ATOM 5714 C C . THR A 1 729 ? -4.228 7.115 39.018 1.00 95.56 729 THR A C 1
ATOM 5716 O O . THR A 1 729 ? -5.144 6.311 38.858 1.00 95.56 729 THR A O 1
ATOM 5719 N N . SER A 1 730 ? -3.515 7.577 37.987 1.00 92.00 730 SER A N 1
ATOM 5720 C CA . SER A 1 730 ? -3.654 7.120 36.588 1.00 92.00 730 SER A CA 1
ATOM 5721 C C . SER A 1 730 ? -3.219 5.662 36.346 1.00 92.00 730 SER A C 1
ATOM 5723 O O . SER A 1 730 ? -3.355 5.154 35.238 1.00 92.00 730 SER A O 1
ATOM 5725 N N . THR A 1 731 ? -2.692 4.982 37.367 1.00 95.69 731 THR A N 1
ATOM 5726 C CA . THR A 1 731 ? -2.122 3.624 37.298 1.00 95.69 731 THR A CA 1
ATOM 5727 C C . THR A 1 731 ? -2.703 2.664 38.342 1.00 95.69 731 THR A C 1
ATOM 5729 O O . THR A 1 731 ? -2.243 1.530 38.460 1.00 95.69 731 THR A O 1
ATOM 5732 N N . SER A 1 732 ? -3.717 3.090 39.107 1.00 96.75 732 SER A N 1
ATOM 5733 C CA . SER A 1 732 ? -4.337 2.277 40.169 1.00 96.75 732 SER A CA 1
ATOM 5734 C C . SER A 1 732 ? -5.022 1.009 39.630 1.00 96.75 732 SER A C 1
ATOM 5736 O O . SER A 1 732 ? -5.125 0.006 40.339 1.00 96.75 732 SER A O 1
ATOM 5738 N N . ALA A 1 733 ? -5.466 1.041 38.371 1.00 97.50 733 ALA A N 1
ATOM 5739 C CA . ALA A 1 733 ? -5.945 -0.103 37.609 1.00 97.50 733 ALA A CA 1
ATOM 5740 C C . ALA A 1 733 ? -4.959 -0.473 36.491 1.00 97.50 733 ALA A C 1
ATOM 5742 O O . ALA A 1 733 ? -4.391 0.377 35.811 1.00 97.50 733 ALA A O 1
ATOM 5743 N N . THR A 1 734 ? -4.786 -1.772 36.267 1.00 97.75 734 THR A N 1
ATOM 5744 C CA . THR A 1 734 ? -4.001 -2.333 35.164 1.00 97.75 734 THR A CA 1
ATOM 5745 C C . THR A 1 734 ? -4.916 -3.174 34.284 1.00 97.75 734 THR A C 1
ATOM 5747 O O . THR A 1 734 ? -5.386 -4.222 34.732 1.00 97.75 734 THR A O 1
ATOM 5750 N N . ILE A 1 735 ? -5.128 -2.755 33.034 1.00 98.19 735 ILE A N 1
ATOM 5751 C CA . ILE A 1 735 ? -5.706 -3.623 32.001 1.00 98.19 735 ILE A CA 1
ATOM 5752 C C . ILE A 1 735 ? -4.693 -4.738 31.704 1.00 98.19 735 ILE A C 1
ATOM 5754 O O . ILE A 1 735 ? -3.501 -4.479 31.513 1.00 98.19 735 ILE A O 1
ATOM 5758 N N . LYS A 1 736 ? -5.158 -5.987 31.732 1.00 97.00 736 LYS A N 1
ATOM 5759 C CA . LYS A 1 736 ? -4.364 -7.205 31.530 1.00 97.00 736 LYS A CA 1
ATOM 5760 C C . LYS A 1 736 ? -4.618 -7.866 30.185 1.00 97.00 736 LYS A C 1
ATOM 5762 O O . LYS A 1 736 ? -3.666 -8.380 29.605 1.00 97.00 736 LYS A O 1
ATOM 5767 N N . SER A 1 737 ? -5.836 -7.780 29.668 1.00 97.50 737 SER A N 1
ATOM 5768 C CA . SER A 1 737 ? -6.161 -8.149 28.294 1.00 97.50 737 SER A CA 1
ATOM 5769 C C . SER A 1 737 ? -7.129 -7.124 27.700 1.00 97.50 737 SER A C 1
ATOM 5771 O O . SER A 1 737 ? -7.941 -6.528 28.407 1.00 97.50 737 SER A O 1
ATOM 5773 N N . CYS A 1 738 ? -6.997 -6.896 26.398 1.00 98.19 738 CYS A N 1
ATOM 5774 C CA . CYS A 1 738 ? -7.974 -6.217 25.561 1.00 98.19 738 CYS A CA 1
ATOM 5775 C C . CYS A 1 738 ? -7.988 -7.006 24.251 1.00 98.19 738 CYS A C 1
ATOM 5777 O O . CYS A 1 738 ? -6.976 -7.051 23.538 1.00 98.19 738 CYS A O 1
ATOM 5779 N N . LYS A 1 739 ? -9.058 -7.775 24.042 1.00 98.31 739 LYS A N 1
ATOM 5780 C CA . LYS A 1 739 ? -9.119 -8.824 23.022 1.00 98.31 739 LYS A CA 1
ATOM 5781 C C . LYS A 1 739 ? -10.525 -9.035 22.489 1.00 98.31 739 LYS A C 1
ATOM 5783 O O . LYS A 1 739 ? -11.479 -8.964 23.252 1.00 98.31 739 LYS A O 1
ATOM 5788 N N . LEU A 1 740 ? -10.627 -9.397 21.219 1.00 98.31 740 LEU A N 1
ATOM 5789 C CA . LEU A 1 740 ? -11.842 -9.949 20.627 1.00 98.31 740 LEU A CA 1
ATOM 5790 C C . LEU A 1 740 ? -12.052 -11.391 21.111 1.00 98.31 740 LEU A C 1
ATOM 5792 O O . LEU A 1 740 ? -11.089 -12.166 21.157 1.00 98.31 740 LEU A O 1
ATOM 5796 N N . SER A 1 741 ? -13.285 -11.740 21.491 1.00 96.62 741 SER A N 1
ATOM 5797 C CA . SER A 1 741 ? -13.687 -13.107 21.873 1.00 96.62 741 SER A CA 1
ATOM 5798 C C . SER A 1 741 ? -14.570 -13.795 20.827 1.00 96.62 741 SER A C 1
ATOM 5800 O O . SER A 1 741 ? -14.373 -14.979 20.562 1.00 96.62 741 SER A O 1
ATOM 5802 N N . SER A 1 742 ? -15.492 -13.051 20.216 1.00 93.56 742 SER A N 1
ATOM 5803 C CA . SER A 1 742 ? -16.179 -13.387 18.956 1.00 93.56 742 SER A CA 1
ATOM 5804 C C . SER A 1 742 ? -15.751 -12.369 17.887 1.00 93.56 742 SER A C 1
ATOM 5806 O O . SER A 1 742 ? -14.832 -11.590 18.161 1.00 93.56 742 SER A O 1
ATOM 5808 N N . LYS A 1 743 ? -16.392 -12.339 16.708 1.00 91.38 743 LYS A N 1
ATOM 5809 C CA . LYS A 1 743 ? -16.202 -11.220 15.773 1.00 91.38 743 LYS A CA 1
ATOM 5810 C C . LYS A 1 743 ? -16.611 -9.886 16.424 1.00 91.38 743 LYS A C 1
ATOM 5812 O O . LYS A 1 743 ? -15.851 -8.927 16.429 1.00 91.38 743 LYS A O 1
ATOM 5817 N N . ASP A 1 744 ? -17.746 -9.878 17.115 1.00 94.94 744 ASP A N 1
ATOM 5818 C CA . ASP A 1 744 ? -18.452 -8.648 17.513 1.00 94.94 744 ASP A CA 1
ATOM 5819 C C . ASP A 1 744 ? -18.209 -8.228 18.966 1.00 94.94 744 ASP A C 1
ATOM 5821 O O . ASP A 1 744 ? -18.635 -7.151 19.370 1.00 94.94 744 ASP A O 1
ATOM 5825 N N . THR A 1 745 ? -17.574 -9.067 19.795 1.00 97.50 745 THR A N 1
ATOM 5826 C CA . THR A 1 745 ? -17.419 -8.808 21.240 1.00 97.50 745 THR A CA 1
ATOM 5827 C C . THR A 1 745 ? -15.966 -8.588 21.644 1.00 97.50 745 THR A C 1
ATOM 5829 O O . THR A 1 745 ? -15.141 -9.506 21.608 1.00 97.50 745 THR A O 1
ATOM 5832 N N . ILE A 1 746 ? -15.688 -7.388 22.154 1.00 98.50 746 ILE A N 1
ATOM 5833 C CA . ILE A 1 746 ? -14.441 -7.017 22.824 1.00 98.50 746 ILE A CA 1
ATOM 5834 C C . ILE A 1 746 ? -14.545 -7.336 24.320 1.00 98.50 746 ILE A C 1
ATOM 5836 O O . ILE A 1 746 ? -15.470 -6.923 25.023 1.00 98.50 746 ILE A O 1
ATOM 5840 N N . VAL A 1 747 ? -13.527 -8.020 24.828 1.00 98.50 747 VAL A N 1
ATOM 5841 C CA . VAL A 1 747 ? -13.293 -8.340 26.234 1.00 98.50 747 VAL A CA 1
ATOM 5842 C C . VAL A 1 747 ? -12.130 -7.502 26.762 1.00 98.50 747 VAL A C 1
ATOM 5844 O O . VAL A 1 747 ? -11.021 -7.546 26.224 1.00 98.50 747 VAL A O 1
ATOM 5847 N N . VAL A 1 748 ? -12.365 -6.771 27.856 1.00 98.56 748 VAL A N 1
ATOM 5848 C CA . VAL A 1 748 ? -11.333 -5.990 28.558 1.00 98.56 748 VAL A CA 1
ATOM 5849 C C . VAL A 1 748 ? -11.240 -6.445 30.010 1.00 98.56 748 VAL A C 1
ATOM 5851 O O . VAL A 1 748 ? -12.111 -6.142 30.828 1.00 98.56 748 VAL A O 1
ATOM 5854 N N . GLU A 1 749 ? -10.174 -7.166 30.351 1.00 98.44 749 GLU A N 1
ATOM 5855 C CA . GLU A 1 749 ? -9.926 -7.655 31.711 1.00 98.44 749 GLU A CA 1
ATOM 5856 C C . GLU A 1 749 ? -8.937 -6.742 32.427 1.00 98.44 749 GLU A C 1
ATOM 5858 O O . GLU A 1 749 ? -7.876 -6.408 31.895 1.00 98.44 749 GLU A O 1
ATOM 5863 N N . ALA A 1 750 ? -9.246 -6.357 33.662 1.00 98.19 750 ALA A N 1
ATOM 5864 C CA . ALA A 1 750 ? -8.424 -5.453 34.452 1.00 98.19 750 ALA A CA 1
ATOM 5865 C C . ALA A 1 750 ? -8.361 -5.865 35.928 1.00 98.19 750 ALA A C 1
ATOM 5867 O O . ALA A 1 750 ? -9.240 -6.548 36.458 1.00 98.19 750 ALA A O 1
ATOM 5868 N N . LYS A 1 751 ? -7.293 -5.435 36.607 1.00 97.69 751 LYS A N 1
ATOM 5869 C CA . LYS A 1 751 ? -7.104 -5.647 38.047 1.00 97.69 751 LYS A CA 1
ATOM 5870 C C . LYS A 1 751 ? -6.586 -4.400 38.761 1.00 97.69 751 LYS A C 1
ATOM 5872 O O . LYS A 1 751 ? -5.922 -3.565 38.149 1.00 97.69 751 LYS A O 1
ATOM 5877 N N . THR A 1 752 ? -6.848 -4.306 40.059 1.00 96.31 752 THR A N 1
ATOM 5878 C CA . THR A 1 752 ? -6.378 -3.239 40.960 1.00 96.31 752 THR A CA 1
ATOM 5879 C C . THR A 1 752 ? -5.708 -3.850 42.194 1.00 96.31 752 THR A C 1
ATOM 5881 O O . THR A 1 752 ? -5.912 -5.028 42.496 1.00 96.31 752 THR A O 1
ATOM 5884 N N . LYS A 1 753 ? -4.890 -3.074 42.923 1.00 92.50 753 LYS A N 1
ATOM 5885 C CA . LYS A 1 753 ? -4.290 -3.538 44.190 1.00 92.50 753 LYS A CA 1
ATOM 5886 C C . LYS A 1 753 ? -5.321 -3.511 45.320 1.00 92.50 753 LYS A C 1
ATOM 5888 O O . LYS A 1 753 ? -5.464 -4.490 46.049 1.00 92.50 753 LYS A O 1
ATOM 5893 N N . ASN A 1 754 ? -6.060 -2.409 45.436 1.00 92.44 754 ASN A N 1
ATOM 5894 C CA . ASN A 1 754 ? -7.164 -2.231 46.374 1.00 92.44 754 ASN A CA 1
ATOM 5895 C C . ASN A 1 754 ? -8.442 -1.809 45.623 1.00 92.44 754 ASN A C 1
ATOM 5897 O O . ASN A 1 754 ? -8.474 -1.761 44.394 1.00 92.44 754 ASN A O 1
ATOM 5901 N N . ILE A 1 755 ? -9.528 -1.509 46.340 1.00 94.00 755 ILE A N 1
ATOM 5902 C CA . ILE A 1 755 ? -10.692 -0.848 45.736 1.00 94.00 755 ILE A CA 1
ATOM 5903 C C . ILE A 1 755 ? -10.378 0.641 45.559 1.00 94.00 755 ILE A C 1
ATOM 5905 O O . ILE A 1 755 ? -10.004 1.314 46.517 1.00 94.00 755 ILE A O 1
ATOM 5909 N N . ILE A 1 756 ? -10.549 1.191 44.358 1.00 95.38 756 ILE A N 1
ATOM 5910 C CA . ILE A 1 756 ? -10.244 2.610 44.129 1.00 95.38 756 ILE A CA 1
ATOM 5911 C C . ILE A 1 756 ? -11.408 3.485 44.623 1.00 95.38 756 ILE A C 1
ATOM 5913 O O . ILE A 1 756 ? -12.575 3.272 44.265 1.00 95.38 756 ILE A O 1
ATOM 5917 N N . LYS A 1 757 ? -11.100 4.500 45.437 1.00 93.19 757 LYS A N 1
ATOM 5918 C CA . LYS A 1 757 ? -12.075 5.476 45.945 1.00 93.19 757 LYS A CA 1
ATOM 5919 C C . LYS A 1 757 ? -12.655 6.322 44.801 1.00 93.19 757 LYS A C 1
ATOM 5921 O O . LYS A 1 757 ? -11.905 6.905 44.026 1.00 93.19 757 LYS A O 1
ATOM 5926 N N . SER A 1 758 ? -13.983 6.430 44.724 1.00 93.31 758 SER A N 1
ATOM 5927 C CA . SER A 1 758 ? -14.705 7.278 43.756 1.00 93.31 758 SER A CA 1
ATOM 5928 C C . SER A 1 758 ? -15.972 7.874 44.389 1.00 93.31 758 SER A C 1
ATOM 5930 O O . SER A 1 758 ? -16.236 7.648 45.572 1.00 93.31 758 SER A O 1
ATOM 5932 N N . SER A 1 759 ? -16.769 8.603 43.604 1.00 91.88 759 SER A N 1
ATOM 5933 C CA . SER A 1 759 ? -18.111 9.064 43.984 1.00 91.88 759 SER A CA 1
ATOM 5934 C C . SER A 1 759 ? -19.132 7.936 44.195 1.00 91.88 759 SER A C 1
ATOM 5936 O O . SER A 1 759 ? -20.210 8.213 44.714 1.00 91.88 759 SER A O 1
ATOM 5938 N N . ASP A 1 760 ? -18.843 6.698 43.782 1.00 89.94 760 ASP A N 1
ATOM 5939 C CA . ASP A 1 760 ? -19.794 5.586 43.662 1.00 89.94 760 ASP A CA 1
ATOM 5940 C C . ASP A 1 760 ? -19.140 4.186 43.800 1.00 89.94 760 ASP A C 1
ATOM 5942 O O . ASP A 1 760 ? -18.023 4.025 44.305 1.00 89.94 760 ASP A O 1
ATOM 5946 N N . ASN A 1 761 ? -19.881 3.141 43.412 1.00 89.06 761 ASN A N 1
ATOM 5947 C CA . ASN A 1 761 ? -19.528 1.732 43.608 1.00 89.06 761 ASN A CA 1
ATOM 5948 C C . ASN A 1 761 ? -19.094 1.003 42.320 1.00 89.06 761 ASN A C 1
ATOM 5950 O O . ASN A 1 761 ? -19.001 -0.226 42.334 1.00 89.06 761 ASN A O 1
ATOM 5954 N N . TYR A 1 762 ? -18.804 1.730 41.234 1.00 93.94 762 TYR A N 1
ATOM 5955 C CA . TYR A 1 762 ? -18.519 1.152 39.915 1.00 93.94 762 TYR A CA 1
ATOM 5956 C C . TYR A 1 762 ? -17.124 1.517 39.381 1.00 93.94 762 TYR A C 1
ATOM 5958 O O . TYR A 1 762 ? -16.552 2.555 39.726 1.00 93.94 762 TYR A O 1
ATOM 5966 N N . TYR A 1 763 ? -16.585 0.645 38.531 1.00 97.44 763 TYR A N 1
ATOM 5967 C CA . TYR A 1 763 ? -15.602 0.992 37.506 1.00 97.44 763 TYR A CA 1
ATOM 5968 C C . TYR A 1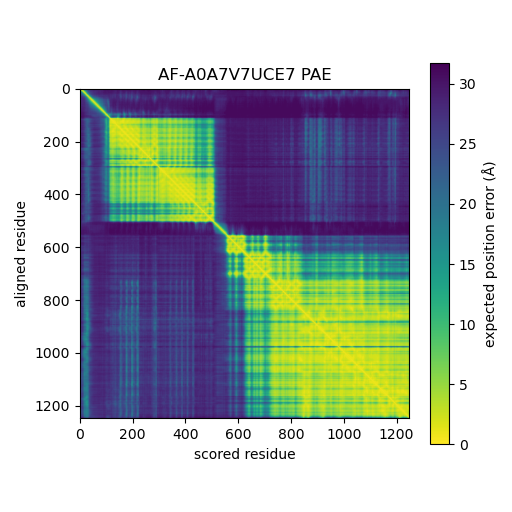 763 ? -16.308 1.120 36.159 1.00 97.44 763 TYR A C 1
ATOM 5970 O O . TYR A 1 763 ? -17.330 0.472 35.927 1.00 97.44 763 TYR A O 1
ATOM 5978 N N . TYR A 1 764 ? -15.732 1.925 35.276 1.00 98.19 764 TYR A N 1
ATOM 5979 C CA . TYR A 1 764 ? -16.283 2.253 33.968 1.00 98.19 764 TYR A CA 1
ATOM 5980 C C . TYR A 1 764 ? -15.253 1.979 32.874 1.00 98.19 764 TYR A C 1
ATOM 5982 O O . TYR A 1 764 ? -14.078 2.308 33.050 1.00 98.19 764 TYR A O 1
ATOM 5990 N N . LEU A 1 765 ? -15.693 1.400 31.759 1.00 98.56 765 LEU A N 1
ATOM 5991 C CA . LEU A 1 765 ? -14.897 1.264 30.543 1.00 98.56 765 LEU A CA 1
ATOM 5992 C C . LEU A 1 765 ? -15.203 2.428 29.600 1.00 98.56 765 LEU A C 1
ATOM 5994 O O . LEU A 1 765 ? -16.370 2.731 29.353 1.00 98.56 765 LEU A O 1
ATOM 5998 N N . PHE A 1 766 ? -14.162 3.022 29.029 1.00 98.25 766 PHE A N 1
ATOM 5999 C CA . PHE A 1 766 ? -14.270 3.912 27.877 1.00 98.25 766 PHE A CA 1
ATOM 6000 C C . PHE A 1 766 ? -13.327 3.424 26.780 1.00 98.25 766 PHE A C 1
ATOM 6002 O O . PHE A 1 766 ? -12.172 3.102 27.070 1.00 98.25 766 PHE A O 1
ATOM 6009 N N . ALA A 1 767 ? -13.800 3.420 25.536 1.00 96.88 767 ALA A N 1
ATOM 6010 C CA . ALA A 1 767 ? -12.919 3.596 24.392 1.00 96.88 767 ALA A CA 1
ATOM 6011 C C . ALA A 1 767 ? -12.575 5.084 24.257 1.00 96.88 767 ALA A C 1
ATOM 6013 O O . ALA A 1 767 ? -13.379 5.958 24.588 1.00 96.88 767 ALA A O 1
ATOM 6014 N N . LEU A 1 768 ? -11.374 5.353 23.767 1.00 94.25 768 LEU A N 1
ATOM 6015 C CA . LEU A 1 768 ? -10.944 6.637 23.242 1.00 94.25 768 LEU A CA 1
ATOM 6016 C C . LEU A 1 768 ? -10.429 6.382 21.819 1.00 94.25 768 LEU A C 1
ATOM 6018 O O . LEU A 1 768 ? -9.663 5.427 21.639 1.00 94.25 768 LEU A O 1
ATOM 6022 N N . PRO A 1 769 ? -10.735 7.247 20.840 1.00 89.12 769 PRO A N 1
ATOM 6023 C CA . PRO A 1 769 ? -9.963 7.294 19.605 1.00 89.12 769 PRO A CA 1
ATOM 6024 C C . PRO A 1 769 ? -8.475 7.494 19.931 1.00 89.12 769 PRO A C 1
ATOM 6026 O O . PRO A 1 769 ? -8.139 8.173 20.913 1.00 89.12 769 PRO A O 1
ATOM 6029 N N . SER A 1 770 ? -7.571 6.900 19.148 1.00 84.00 770 SER A N 1
ATOM 6030 C CA . SER A 1 770 ? -6.128 6.873 19.456 1.00 84.00 770 SER A CA 1
ATOM 6031 C C . SER A 1 770 ? -5.534 8.268 19.715 1.00 84.00 770 SER A C 1
ATOM 6033 O O . SER A 1 770 ? -4.725 8.437 20.627 1.00 84.00 770 SER A O 1
ATOM 6035 N N . TYR A 1 771 ? -6.004 9.277 18.983 1.00 84.75 771 TYR A N 1
ATOM 6036 C CA . TYR A 1 771 ? -5.541 10.658 19.032 1.00 84.75 771 TYR A CA 1
ATOM 6037 C C . TYR A 1 771 ? -6.033 11.426 20.270 1.00 84.75 771 TYR A C 1
ATOM 6039 O O . TYR A 1 771 ? -5.390 12.377 20.721 1.00 84.75 771 TYR A O 1
ATOM 6047 N N . LYS A 1 772 ? -7.140 11.008 20.902 1.00 89.31 772 LYS A N 1
ATOM 6048 C CA . LYS A 1 772 ? -7.652 11.669 22.114 1.00 89.31 772 LYS A CA 1
ATOM 6049 C C . LYS A 1 772 ? -6.876 11.214 23.358 1.00 89.31 772 LYS A C 1
ATOM 6051 O O . LYS A 1 772 ? -6.677 10.025 23.606 1.00 89.31 772 LYS A O 1
ATOM 6056 N N . LYS A 1 773 ? -6.436 12.170 24.185 1.00 86.81 773 LYS A N 1
ATOM 6057 C CA . LYS A 1 773 ? -5.670 11.907 25.426 1.00 86.81 773 LYS A CA 1
ATOM 6058 C C . LYS A 1 773 ? -6.545 11.681 26.672 1.00 86.81 773 LYS A C 1
ATOM 6060 O O . LYS A 1 773 ? -6.032 11.234 27.693 1.00 86.81 773 LYS A O 1
ATOM 6065 N N . GLY A 1 774 ? -7.850 11.958 26.603 1.00 91.38 774 GLY A N 1
ATOM 6066 C CA . GLY A 1 774 ? -8.772 11.840 27.735 1.00 91.38 774 GLY A CA 1
ATOM 6067 C C . GLY A 1 774 ? -10.237 11.698 27.316 1.00 91.38 774 GLY A C 1
ATOM 6068 O O . GLY A 1 774 ? -10.572 11.858 26.145 1.00 91.38 774 GLY A O 1
ATOM 6069 N N . ILE A 1 775 ? -11.093 11.385 28.292 1.00 93.25 775 ILE A N 1
ATOM 6070 C CA . ILE A 1 775 ? -12.548 11.226 28.127 1.00 93.25 775 ILE A CA 1
ATOM 6071 C C . ILE A 1 775 ? -13.183 12.608 27.905 1.00 93.25 775 ILE A C 1
ATOM 6073 O O . ILE A 1 775 ? -12.906 13.531 28.673 1.00 93.25 775 ILE A O 1
ATOM 6077 N N . ALA A 1 776 ? -14.040 12.758 26.891 1.00 87.69 776 ALA A N 1
ATOM 6078 C CA . ALA A 1 776 ? -14.740 14.019 26.646 1.00 87.69 776 ALA A CA 1
ATOM 6079 C C . ALA A 1 776 ? -15.850 14.258 27.690 1.00 87.69 776 ALA A C 1
ATOM 6081 O O . ALA A 1 776 ? -16.425 13.319 28.241 1.00 87.69 776 ALA A O 1
ATOM 6082 N N . LYS A 1 777 ? -16.169 15.534 27.954 1.00 83.62 777 LYS A N 1
ATOM 6083 C CA . LYS A 1 777 ? -17.036 15.987 29.065 1.00 83.62 777 LYS A CA 1
ATOM 6084 C C . LYS A 1 777 ? -18.375 15.236 29.170 1.00 83.62 777 LYS A C 1
ATOM 6086 O O . LYS A 1 777 ? -18.824 14.956 30.280 1.00 83.62 777 LYS A O 1
ATOM 6091 N N . ASN A 1 778 ? -18.960 14.878 28.024 1.00 85.25 778 ASN A N 1
ATOM 6092 C CA . ASN A 1 778 ? -20.286 14.262 27.909 1.00 85.25 778 ASN A CA 1
ATOM 6093 C C . ASN A 1 778 ? -20.247 12.770 27.502 1.00 85.25 778 ASN A C 1
ATOM 6095 O O . ASN A 1 778 ? -21.300 12.180 27.263 1.00 85.25 778 ASN A O 1
ATOM 6099 N N . SER A 1 779 ? -19.067 12.138 27.412 1.00 88.19 779 SER A N 1
ATOM 6100 C CA . SER A 1 779 ? -18.949 10.734 26.990 1.00 88.19 779 SER A CA 1
ATOM 6101 C C . SER A 1 779 ? -19.712 9.783 27.922 1.00 88.19 779 SER A C 1
ATOM 6103 O O . SER A 1 779 ? -19.528 9.794 29.144 1.00 88.19 779 SER A O 1
ATOM 6105 N N . LYS A 1 780 ? -20.516 8.890 27.335 1.00 93.50 780 LYS A N 1
ATOM 6106 C CA . LYS A 1 780 ? -21.105 7.740 28.034 1.00 93.50 780 LYS A CA 1
ATOM 6107 C C . LYS A 1 780 ? -20.052 6.617 28.144 1.00 93.50 780 LYS A C 1
ATOM 6109 O O . LYS A 1 780 ? -19.280 6.433 27.205 1.00 93.50 780 LYS A O 1
ATOM 6114 N N . PRO A 1 781 ? -19.976 5.881 29.267 1.00 97.06 781 PRO A N 1
ATOM 6115 C CA . PRO A 1 781 ? -19.124 4.699 29.371 1.00 97.06 781 PRO A CA 1
ATOM 6116 C C . PRO A 1 781 ? -19.706 3.544 28.548 1.00 97.06 781 PRO A C 1
ATOM 6118 O O . PRO A 1 781 ? -20.914 3.322 28.582 1.00 97.06 781 PRO A O 1
ATOM 6121 N N . LEU A 1 782 ? -18.844 2.769 27.886 1.00 97.62 782 LEU A N 1
ATOM 6122 C CA . LEU A 1 782 ? -19.233 1.584 27.108 1.00 97.62 782 LEU A CA 1
ATOM 6123 C C . LEU A 1 782 ? -19.805 0.466 27.987 1.00 97.62 782 LEU A C 1
ATOM 6125 O O . LEU A 1 782 ? -20.703 -0.267 27.590 1.00 97.62 782 LEU A O 1
ATOM 6129 N N . ALA A 1 783 ? -19.250 0.321 29.190 1.00 97.56 783 ALA A N 1
ATOM 6130 C CA . ALA A 1 783 ? -19.660 -0.676 30.165 1.00 97.56 783 ALA A CA 1
ATOM 6131 C C . ALA A 1 783 ? -19.373 -0.179 31.587 1.00 97.56 783 ALA A C 1
ATOM 6133 O O . ALA A 1 783 ? -18.515 0.682 31.810 1.00 97.56 783 ALA A O 1
ATOM 6134 N N . SER A 1 784 ? -20.058 -0.755 32.575 1.00 95.69 784 SER A N 1
ATOM 6135 C CA . SER A 1 784 ? -19.755 -0.530 33.990 1.00 95.69 784 SER A CA 1
ATOM 6136 C C . SER A 1 784 ? -19.809 -1.831 34.783 1.00 95.69 784 SER A C 1
ATOM 6138 O O . SER A 1 784 ? -20.554 -2.746 34.438 1.00 95.69 784 SER A O 1
ATOM 6140 N N . MET A 1 785 ? -19.008 -1.928 35.843 1.00 94.00 785 MET A N 1
ATOM 6141 C CA . MET A 1 785 ? -18.959 -3.110 36.704 1.00 94.00 785 MET A CA 1
ATOM 6142 C C . MET A 1 785 ? -18.788 -2.714 38.169 1.00 94.00 785 MET A C 1
ATOM 6144 O O . MET A 1 785 ? -18.034 -1.796 38.491 1.00 94.00 785 MET A O 1
ATOM 6148 N N . ILE A 1 786 ? -19.489 -3.413 39.066 1.00 90.31 786 ILE A N 1
ATOM 6149 C CA . ILE A 1 786 ? -19.343 -3.253 40.520 1.00 90.31 786 ILE A CA 1
ATOM 6150 C C . ILE A 1 786 ? -17.877 -3.480 40.900 1.00 90.31 786 ILE A C 1
ATOM 6152 O O . ILE A 1 786 ? -17.281 -4.478 40.496 1.00 90.31 786 ILE A O 1
ATOM 6156 N N . LYS A 1 787 ? -17.294 -2.580 41.698 1.00 91.88 787 LYS A N 1
ATOM 6157 C CA . LYS A 1 787 ? -15.860 -2.631 42.016 1.00 91.88 787 LYS A CA 1
ATOM 6158 C C . LYS A 1 787 ? -15.441 -3.938 42.691 1.00 91.88 787 LYS A C 1
ATOM 6160 O O . LYS A 1 787 ? -15.996 -4.357 43.709 1.00 91.88 787 LYS A O 1
ATOM 6165 N N . THR A 1 788 ? -14.377 -4.521 42.159 1.00 92.12 788 THR A N 1
ATOM 6166 C CA . THR A 1 788 ? -13.652 -5.679 42.695 1.00 92.12 788 THR A CA 1
ATOM 6167 C C . THR A 1 788 ? -12.140 -5.389 42.634 1.00 92.12 788 THR A C 1
ATOM 6169 O O . THR A 1 788 ? -11.740 -4.274 42.299 1.00 92.12 788 THR A O 1
ATOM 6172 N N . THR A 1 789 ? -11.281 -6.366 42.939 1.00 93.56 789 THR A N 1
ATOM 6173 C CA . THR A 1 789 ? -9.839 -6.285 42.617 1.00 93.56 789 THR A CA 1
ATOM 6174 C C . THR A 1 789 ? -9.474 -6.907 41.263 1.00 93.56 789 THR A C 1
ATOM 6176 O O . THR A 1 789 ? -8.365 -6.684 40.793 1.00 93.56 789 THR A O 1
ATOM 6179 N N . SER A 1 790 ? -10.389 -7.653 40.633 1.00 96.00 790 SER A N 1
ATOM 6180 C CA . SER A 1 790 ? -10.236 -8.286 39.310 1.00 96.00 790 SER A CA 1
ATOM 6181 C C . SER A 1 790 ? -11.600 -8.335 38.614 1.00 96.00 790 SER A C 1
ATOM 6183 O O . SER A 1 790 ? -12.551 -8.891 39.172 1.00 96.00 790 SER A O 1
ATOM 6185 N N . PHE A 1 791 ? -11.718 -7.723 37.439 1.00 96.25 791 PHE A N 1
ATOM 6186 C CA . PHE A 1 791 ? -12.985 -7.486 36.741 1.00 96.25 791 PHE A CA 1
ATOM 6187 C C . PHE A 1 791 ? -12.807 -7.579 35.221 1.00 96.25 791 PHE A C 1
ATOM 6189 O O . PHE A 1 791 ? -11.708 -7.390 34.701 1.00 96.25 791 PHE A O 1
ATOM 6196 N N . LYS A 1 792 ? -13.902 -7.877 34.520 1.00 98.00 792 LYS A N 1
ATOM 6197 C CA . LYS A 1 792 ? -13.963 -8.039 33.066 1.00 98.00 792 LYS A CA 1
ATOM 6198 C C . LYS A 1 792 ? -15.131 -7.224 32.529 1.00 98.00 792 LYS A C 1
ATOM 6200 O O . LYS A 1 792 ? -16.249 -7.384 33.005 1.00 98.00 792 LYS A O 1
ATOM 6205 N N . PHE A 1 793 ? -14.875 -6.385 31.538 1.00 98.50 793 PHE A N 1
ATOM 6206 C CA . PHE A 1 793 ? -15.916 -5.759 30.733 1.00 98.50 793 PHE A CA 1
ATOM 6207 C C . PHE A 1 793 ? -16.094 -6.541 29.431 1.00 98.50 793 PHE A C 1
ATOM 6209 O O . PHE A 1 793 ? -15.114 -7.048 28.881 1.00 98.50 793 PHE A O 1
ATOM 6216 N N . ASN A 1 794 ? -17.329 -6.574 28.938 1.00 97.50 794 ASN A N 1
ATOM 6217 C CA . ASN A 1 794 ? -17.660 -6.928 27.563 1.00 97.50 794 ASN A CA 1
ATOM 6218 C C . ASN A 1 794 ? -18.224 -5.662 26.899 1.00 97.50 794 ASN A C 1
ATOM 6220 O O . ASN A 1 794 ? -18.906 -4.884 27.571 1.00 97.50 794 ASN A O 1
ATOM 6224 N N . THR A 1 795 ? -17.957 -5.453 25.617 1.00 97.62 795 THR A N 1
ATOM 6225 C CA . THR A 1 795 ? -18.565 -4.389 24.806 1.00 97.62 795 THR A CA 1
ATOM 6226 C C . THR A 1 795 ? -18.569 -4.811 23.336 1.00 97.62 795 THR A C 1
ATOM 6228 O O . THR A 1 795 ? -17.794 -5.694 22.962 1.00 97.62 795 THR A O 1
ATOM 6231 N N . ALA A 1 796 ? -19.457 -4.238 22.527 1.00 97.62 796 ALA A N 1
ATOM 6232 C CA . ALA A 1 796 ? -19.512 -4.525 21.099 1.00 97.62 796 ALA A CA 1
ATOM 6233 C C . ALA A 1 796 ? -18.301 -3.915 20.365 1.00 97.62 796 ALA A C 1
ATOM 6235 O O . ALA A 1 796 ? -17.701 -2.953 20.846 1.00 97.62 796 ALA A O 1
ATOM 6236 N N . LEU A 1 797 ? -17.931 -4.489 19.221 1.00 97.06 797 LEU A N 1
ATOM 6237 C CA . LEU A 1 797 ? -16.898 -3.967 18.325 1.00 97.06 797 LEU A CA 1
ATOM 6238 C C . LEU A 1 797 ? -17.447 -2.882 17.390 1.00 97.06 797 LEU A C 1
ATOM 6240 O O . LEU A 1 797 ? -16.719 -1.937 17.100 1.00 97.06 797 LEU A O 1
ATOM 6244 N N . ASN A 1 798 ? -18.703 -3.019 16.950 1.00 95.56 798 ASN A N 1
ATOM 6245 C CA . ASN A 1 798 ? -19.357 -2.157 15.956 1.00 95.56 798 ASN A CA 1
ATOM 6246 C C . ASN A 1 798 ? -18.558 -2.048 14.637 1.00 95.56 798 ASN A C 1
ATOM 6248 O O . ASN A 1 798 ? -18.394 -0.952 14.102 1.00 95.56 798 ASN A O 1
ATOM 6252 N N . LEU A 1 799 ? -18.006 -3.171 14.161 1.00 93.94 799 LEU A N 1
ATOM 6253 C CA . LEU A 1 799 ? -17.198 -3.240 12.937 1.00 93.94 799 LEU A CA 1
ATOM 6254 C C . LEU A 1 799 ? -17.968 -2.673 11.733 1.00 93.94 799 LEU A C 1
ATOM 6256 O O . LEU A 1 799 ? -19.182 -2.838 11.666 1.00 93.94 799 LEU A O 1
ATOM 6260 N N . ASN A 1 800 ? -17.256 -2.014 10.818 1.00 87.75 800 ASN A N 1
ATOM 6261 C CA . ASN A 1 800 ? -17.787 -1.379 9.607 1.00 87.75 800 ASN A CA 1
ATOM 6262 C C . ASN A 1 800 ? -18.947 -0.397 9.890 1.00 87.75 800 ASN A C 1
ATOM 6264 O O . ASN A 1 800 ? -19.933 -0.332 9.166 1.00 87.75 800 ASN A O 1
ATOM 6268 N N . THR A 1 801 ? -18.814 0.399 10.958 1.00 91.81 801 THR A N 1
ATOM 6269 C CA . THR A 1 801 ? -19.724 1.509 11.291 1.00 91.81 801 THR A CA 1
ATOM 6270 C C . THR A 1 801 ? -18.945 2.696 11.851 1.00 91.81 801 THR A C 1
ATOM 6272 O O . THR A 1 801 ? -17.880 2.528 12.450 1.00 91.81 801 THR A O 1
ATOM 6275 N N . SER A 1 802 ? -19.531 3.892 11.814 1.00 87.56 802 SER A N 1
ATOM 6276 C CA . SER A 1 802 ? -18.967 5.118 12.408 1.00 87.56 802 SER A CA 1
ATOM 6277 C C . SER A 1 802 ? -18.755 5.059 13.936 1.00 87.56 802 SER A C 1
ATOM 6279 O O . SER A 1 802 ? -18.214 5.989 14.538 1.00 87.56 802 SER A O 1
ATOM 6281 N N . GLN A 1 803 ? -19.145 3.953 14.585 1.00 90.81 803 GLN A N 1
ATOM 6282 C CA . GLN A 1 803 ? -18.898 3.652 15.998 1.00 90.81 803 GLN A CA 1
ATOM 6283 C C . GLN A 1 803 ? -17.873 2.519 16.214 1.00 90.81 803 GLN A C 1
ATOM 6285 O O . GLN A 1 803 ? -17.755 2.030 17.343 1.00 90.81 803 GLN A O 1
ATOM 6290 N N . SER A 1 804 ? -17.150 2.099 15.168 1.00 94.69 804 SER A N 1
ATOM 6291 C CA . SER A 1 804 ? -16.168 1.011 15.201 1.00 94.69 804 SER A CA 1
ATOM 6292 C C . SER A 1 804 ? -15.068 1.239 16.234 1.00 94.69 804 SER A C 1
ATOM 6294 O O . SER A 1 804 ? -14.437 2.295 16.333 1.00 94.69 804 SER A O 1
ATOM 6296 N N . LEU A 1 805 ? -14.822 0.206 17.037 1.00 96.19 805 LEU A N 1
ATOM 6297 C CA . LEU A 1 805 ? -13.839 0.226 18.114 1.00 96.19 805 LEU A CA 1
ATOM 6298 C C . LEU A 1 805 ? -12.546 -0.531 17.776 1.00 96.19 805 LEU A C 1
ATOM 6300 O O . LEU A 1 805 ? -11.672 -0.635 18.642 1.00 96.19 805 LEU A O 1
ATOM 6304 N N . LEU A 1 806 ? -12.389 -1.017 16.537 1.00 96.31 806 LEU A N 1
ATOM 6305 C CA . LEU A 1 806 ? -11.221 -1.785 16.077 1.00 96.31 806 LEU A CA 1
ATOM 6306 C C . LEU A 1 806 ? -9.899 -1.059 16.366 1.00 96.31 806 LEU A C 1
ATOM 6308 O O . LEU A 1 806 ? -8.943 -1.640 16.888 1.00 96.31 806 LEU A O 1
ATOM 6312 N N . HIS A 1 807 ? -9.871 0.239 16.083 1.00 95.44 807 HIS A N 1
ATOM 6313 C CA . HIS A 1 807 ? -8.695 1.089 16.223 1.00 95.44 807 HIS A CA 1
ATOM 6314 C C . HIS A 1 807 ? -8.681 1.932 17.517 1.00 95.44 807 HIS A C 1
ATOM 6316 O O . HIS A 1 807 ? -7.772 2.735 17.752 1.00 95.44 807 HIS A O 1
ATOM 6322 N N . SER A 1 808 ? -9.664 1.731 18.401 1.00 95.25 808 SER A N 1
ATOM 6323 C CA . SER A 1 808 ? -9.771 2.439 19.680 1.00 95.25 808 SER A CA 1
ATOM 6324 C C . SER A 1 808 ? -8.818 1.902 20.755 1.00 95.25 808 SER A C 1
ATOM 6326 O O . SER A 1 808 ? -8.474 0.718 20.810 1.00 95.25 808 SER A O 1
ATOM 6328 N N . LYS A 1 809 ? -8.446 2.781 21.696 1.00 95.75 809 LYS A N 1
ATOM 6329 C CA . LYS A 1 809 ? -7.725 2.420 22.927 1.00 95.75 809 LYS A CA 1
ATOM 6330 C C . LYS A 1 809 ? -8.645 2.499 24.142 1.00 95.75 809 LYS A C 1
ATOM 6332 O O . LYS A 1 809 ? -9.357 3.477 24.353 1.00 95.75 809 LYS A O 1
ATOM 6337 N N . PHE A 1 810 ? -8.593 1.479 24.981 1.00 98.00 810 PHE A N 1
ATOM 6338 C CA . PHE A 1 810 ? -9.487 1.288 26.113 1.00 98.00 810 PHE A CA 1
ATOM 6339 C C . PHE A 1 810 ? -8.846 1.748 27.419 1.00 98.00 810 PHE A C 1
ATOM 6341 O O . PHE A 1 810 ? -7.674 1.468 27.680 1.00 98.00 810 PHE A O 1
ATOM 6348 N N . VAL A 1 811 ? -9.624 2.431 28.260 1.00 98.06 811 VAL A N 1
ATOM 6349 C CA . VAL A 1 811 ? -9.215 2.909 29.588 1.00 98.06 811 VAL A CA 1
ATOM 6350 C C . VAL A 1 811 ? -10.245 2.541 30.654 1.00 98.06 811 VAL A C 1
ATOM 6352 O O . VAL A 1 811 ? -11.455 2.600 30.428 1.00 98.06 811 VAL A O 1
ATOM 6355 N N . VAL A 1 812 ? -9.758 2.202 31.850 1.00 98.31 812 VAL A N 1
ATOM 6356 C CA . VAL A 1 812 ? -10.597 2.057 33.045 1.00 98.31 812 VAL A CA 1
ATOM 6357 C C . VAL A 1 812 ? -10.692 3.406 33.748 1.00 98.31 812 VAL A C 1
ATOM 6359 O O . VAL A 1 812 ? -9.679 4.056 34.017 1.00 98.31 812 VAL A O 1
ATOM 6362 N N . ALA A 1 813 ? -11.911 3.808 34.091 1.00 97.94 813 ALA A N 1
ATOM 6363 C CA . ALA A 1 813 ? -12.212 5.053 34.778 1.00 97.94 813 ALA A CA 1
ATOM 6364 C C . ALA A 1 813 ? -13.086 4.842 36.025 1.00 97.94 813 ALA A C 1
ATOM 6366 O O . ALA A 1 813 ? -13.715 3.800 36.229 1.00 97.94 813 ALA A O 1
ATOM 6367 N N . ILE A 1 814 ? -13.136 5.876 36.861 1.00 97.06 814 ILE A N 1
ATOM 6368 C CA . ILE A 1 814 ? -14.041 6.003 38.007 1.00 97.06 814 ILE A CA 1
ATOM 6369 C C . ILE A 1 814 ? -14.847 7.299 37.913 1.00 97.06 814 ILE A C 1
ATOM 6371 O O . ILE A 1 814 ? -14.371 8.285 37.351 1.00 97.06 814 ILE A O 1
ATOM 6375 N N . LYS A 1 815 ? -16.035 7.343 38.519 1.00 94.88 815 LYS A N 1
ATOM 6376 C CA . LYS A 1 815 ? -16.825 8.577 38.605 1.00 94.88 815 LYS A CA 1
ATOM 6377 C C . LYS A 1 815 ? -16.306 9.503 39.707 1.00 94.88 815 LYS A C 1
ATOM 6379 O O . LYS A 1 815 ? -16.101 9.073 40.842 1.00 94.88 815 LYS A O 1
ATOM 6384 N N . VAL A 1 816 ? -16.107 10.777 39.396 1.00 92.62 816 VAL A N 1
ATOM 6385 C CA . VAL A 1 816 ? -15.714 11.833 40.349 1.00 92.62 816 VAL A CA 1
ATOM 6386 C C . VAL A 1 816 ? -16.888 12.801 40.566 1.00 92.62 816 VAL A C 1
ATOM 6388 O O . VAL A 1 816 ? -18.035 12.411 40.344 1.00 92.62 816 VAL A O 1
ATOM 6391 N N . LYS A 1 817 ? -16.674 14.012 41.106 1.00 87.19 817 LYS A N 1
ATOM 6392 C CA . LYS A 1 817 ? -17.752 15.023 41.188 1.00 87.19 817 LYS A CA 1
ATOM 6393 C C . LYS A 1 817 ? -18.113 15.547 39.790 1.00 87.19 817 LYS A C 1
ATOM 6395 O O . LYS A 1 817 ? -19.286 15.660 39.462 1.00 87.19 817 LYS A O 1
ATOM 6400 N N . SER A 1 818 ? -17.094 15.818 38.980 1.00 84.19 818 SER A N 1
ATOM 6401 C CA . SER A 1 818 ? -17.146 16.413 37.642 1.00 84.19 818 SER A CA 1
ATOM 6402 C C . SER A 1 818 ? -16.878 15.367 36.547 1.00 84.19 818 SER A C 1
ATOM 6404 O O . SER A 1 818 ? -15.840 15.379 35.894 1.00 84.19 818 SER A O 1
ATOM 6406 N N . GLY A 1 819 ? -17.795 14.410 36.373 1.00 91.75 819 GLY A N 1
ATOM 6407 C CA . GLY A 1 819 ? -17.668 13.366 35.345 1.00 91.75 819 GLY A CA 1
ATOM 6408 C C . GLY A 1 819 ? -16.783 12.188 35.771 1.00 91.75 819 GLY A C 1
ATOM 6409 O O . GLY A 1 819 ? -17.018 11.591 36.825 1.00 91.75 819 GLY A O 1
ATOM 6410 N N . TYR A 1 820 ? -15.791 11.826 34.951 1.00 95.50 820 TYR A N 1
ATOM 6411 C CA . TYR A 1 820 ? -14.981 10.611 35.109 1.00 95.50 820 TYR A CA 1
ATOM 6412 C C . TYR A 1 820 ? -13.473 10.902 35.145 1.00 95.50 820 TYR A C 1
ATOM 6414 O O . TYR A 1 820 ? -12.980 11.771 34.435 1.00 95.50 820 TYR A O 1
ATOM 6422 N N . LYS A 1 821 ? -12.724 10.136 35.950 1.00 95.19 821 LYS A N 1
ATOM 6423 C CA . LYS A 1 821 ? -11.253 10.161 36.007 1.00 95.19 821 LYS A CA 1
ATOM 6424 C C . LYS A 1 821 ? -10.689 8.814 35.553 1.00 95.19 821 LYS A C 1
ATOM 6426 O O . LYS A 1 821 ? -11.055 7.782 36.117 1.00 95.19 821 LYS A O 1
ATOM 6431 N N . ILE A 1 822 ? -9.772 8.836 34.585 1.00 97.44 822 ILE A N 1
ATOM 6432 C CA . ILE A 1 822 ? -8.998 7.663 34.146 1.00 97.44 822 ILE A CA 1
ATOM 6433 C C . ILE A 1 822 ? -8.092 7.178 35.289 1.00 97.44 822 ILE A C 1
ATOM 6435 O O . ILE A 1 822 ? -7.447 7.981 35.967 1.00 97.44 822 ILE A O 1
ATOM 6439 N N . VAL A 1 823 ? -8.044 5.860 35.493 1.00 97.81 823 VAL A N 1
ATOM 6440 C CA . VAL A 1 823 ? -7.234 5.193 36.528 1.00 97.81 823 VAL A CA 1
ATOM 6441 C C . VAL A 1 823 ? -6.358 4.052 35.998 1.00 97.81 823 VAL A C 1
ATOM 6443 O O . VAL A 1 823 ? -5.704 3.383 36.797 1.00 97.81 823 VAL A O 1
ATOM 6446 N N . SER A 1 824 ? -6.308 3.835 34.680 1.00 97.69 824 SER A N 1
ATOM 6447 C CA . SER A 1 824 ? -5.353 2.928 34.029 1.00 97.69 824 SER A CA 1
ATOM 6448 C C . SER A 1 824 ? -4.579 3.611 32.901 1.00 97.69 824 SER A C 1
ATOM 6450 O O . SER A 1 824 ? -5.085 4.537 32.266 1.00 97.69 824 SER A O 1
ATOM 6452 N N . LYS A 1 825 ? -3.403 3.065 32.560 1.00 96.19 825 LYS A N 1
ATOM 6453 C CA . LYS A 1 825 ? -2.848 3.231 31.206 1.00 96.19 825 LYS A CA 1
ATOM 6454 C C . LYS A 1 825 ? -3.841 2.668 30.173 1.00 96.19 825 LYS A C 1
ATOM 6456 O O . LYS A 1 825 ? -4.638 1.782 30.505 1.00 96.19 825 LYS A O 1
ATOM 6461 N N . ALA A 1 826 ? -3.807 3.193 28.951 1.00 95.88 826 ALA A N 1
ATOM 6462 C CA . ALA A 1 826 ? -4.663 2.728 27.863 1.00 95.88 826 ALA A CA 1
ATOM 6463 C C . ALA A 1 826 ? -4.151 1.408 27.258 1.00 95.88 826 ALA A C 1
ATOM 6465 O O . ALA A 1 826 ? -2.952 1.130 27.314 1.00 95.88 826 ALA A O 1
ATOM 6466 N N . LYS A 1 827 ? -5.049 0.608 26.673 1.00 97.12 827 LYS A N 1
ATOM 6467 C CA . LYS A 1 827 ? -4.708 -0.598 25.900 1.00 97.12 827 LYS A CA 1
ATOM 6468 C C . LYS A 1 827 ? -5.545 -0.704 24.629 1.00 97.12 827 LYS A C 1
ATOM 6470 O O . LYS A 1 827 ? -6.759 -0.565 24.705 1.00 97.12 827 LYS A O 1
ATOM 6475 N N . PHE A 1 828 ? -4.916 -0.985 23.495 1.00 97.81 828 PHE A N 1
ATOM 6476 C CA . PHE A 1 828 ? -5.611 -1.329 22.248 1.00 97.81 828 PHE A CA 1
ATOM 6477 C C . PHE A 1 828 ? -5.985 -2.820 22.210 1.00 97.81 828 PHE A C 1
ATOM 6479 O O . PHE A 1 828 ? -5.470 -3.611 23.010 1.00 97.81 828 PHE A O 1
ATOM 6486 N N . ILE A 1 829 ? -6.833 -3.206 21.251 1.00 98.12 829 ILE A N 1
ATOM 6487 C CA . ILE A 1 829 ? -7.075 -4.613 20.894 1.00 98.12 829 ILE A CA 1
ATOM 6488 C C . ILE A 1 829 ? -5.740 -5.279 20.509 1.00 98.12 829 ILE A C 1
ATOM 6490 O O . ILE A 1 829 ? -4.882 -4.665 19.878 1.00 98.12 829 ILE A O 1
ATOM 6494 N N . THR A 1 830 ? -5.550 -6.537 20.920 1.00 98.06 830 THR A N 1
ATOM 6495 C CA . THR A 1 830 ? -4.293 -7.297 20.715 1.00 98.06 830 THR A CA 1
ATOM 6496 C C . THR A 1 830 ? -4.435 -8.535 19.823 1.00 98.06 830 THR A C 1
ATOM 6498 O O . THR A 1 830 ? -3.470 -9.274 19.638 1.00 98.06 830 THR A O 1
ATOM 6501 N N . ASN A 1 831 ? -5.628 -8.781 19.276 1.00 98.12 831 ASN A N 1
ATOM 6502 C CA . ASN A 1 831 ? -5.912 -9.868 18.334 1.00 98.12 831 ASN A CA 1
ATOM 6503 C C . ASN A 1 831 ? -6.943 -9.473 17.246 1.00 98.12 831 ASN A C 1
ATOM 6505 O O . ASN A 1 831 ? -7.970 -10.144 17.144 1.00 98.12 831 ASN A O 1
ATOM 6509 N N . PRO A 1 832 ? -6.706 -8.410 16.448 1.00 97.88 832 PRO A N 1
ATOM 6510 C CA . PRO A 1 832 ? -7.557 -8.066 15.296 1.00 97.88 832 PRO A CA 1
ATOM 6511 C C . PRO A 1 832 ? -7.775 -9.252 14.340 1.00 97.88 832 PRO A C 1
ATOM 6513 O O . PRO A 1 832 ? -8.882 -9.437 13.854 1.00 97.88 832 PRO A O 1
ATOM 6516 N N . GLN A 1 833 ? -6.808 -10.171 14.219 1.00 97.50 833 GLN A N 1
ATOM 6517 C CA . GLN A 1 833 ? -6.921 -11.424 13.453 1.00 97.50 833 GLN A CA 1
ATOM 6518 C C . GLN A 1 833 ? -7.956 -12.446 13.969 1.00 97.50 833 GLN A C 1
ATOM 6520 O O . GLN A 1 833 ? -7.882 -13.628 13.644 1.00 97.50 833 GLN A O 1
ATOM 6525 N N . LYS A 1 834 ? -8.892 -12.019 14.823 1.00 97.75 834 LYS A N 1
ATOM 6526 C CA . LYS A 1 834 ? -10.063 -12.789 15.252 1.00 97.75 834 LYS A CA 1
ATOM 6527 C C . LYS A 1 834 ? -11.343 -12.420 14.480 1.00 97.75 834 LYS A C 1
ATOM 6529 O O . LYS A 1 834 ? -12.304 -13.180 14.583 1.00 97.75 834 LYS A O 1
ATOM 6534 N N . ILE A 1 835 ? -11.348 -11.305 13.738 1.00 96.94 835 ILE A N 1
ATOM 6535 C CA . ILE A 1 835 ? -12.415 -10.949 12.778 1.00 96.94 835 ILE A CA 1
ATOM 6536 C C . ILE A 1 835 ? -12.091 -11.326 11.330 1.00 96.94 835 ILE A C 1
ATOM 6538 O O . ILE A 1 835 ? -13.031 -11.607 10.599 1.00 96.94 835 ILE A O 1
ATOM 6542 N N . ALA A 1 836 ? -10.802 -11.413 10.985 1.00 96.69 836 ALA A N 1
ATOM 6543 C CA . ALA A 1 836 ? -10.286 -11.790 9.668 1.00 96.69 836 ALA A CA 1
ATOM 6544 C C . ALA A 1 836 ? -10.979 -13.006 9.045 1.00 96.69 836 ALA A C 1
ATOM 6546 O O . ALA A 1 836 ? -10.927 -14.106 9.603 1.00 96.69 836 ALA A O 1
ATOM 6547 N N . ASP A 1 837 ? -11.565 -12.784 7.871 1.00 94.81 837 ASP A N 1
ATOM 6548 C CA . ASP A 1 837 ? -12.179 -13.804 7.024 1.00 94.81 837 ASP A CA 1
ATOM 6549 C C . ASP A 1 837 ? -11.123 -14.578 6.228 1.00 94.81 837 ASP A C 1
ATOM 6551 O O . ASP A 1 837 ? -11.133 -15.812 6.193 1.00 94.81 837 ASP A O 1
ATOM 6555 N N . PHE A 1 838 ? -10.110 -13.883 5.707 1.00 95.25 838 PHE A N 1
ATOM 6556 C CA . PHE A 1 838 ? -8.988 -14.535 5.044 1.00 95.25 838 PHE A CA 1
ATOM 6557 C C . PHE A 1 838 ? -8.076 -15.191 6.083 1.00 95.25 838 PHE A C 1
ATOM 6559 O O . PHE A 1 838 ? -7.474 -14.535 6.939 1.00 95.25 838 PHE A O 1
ATOM 6566 N N . THR A 1 839 ? -7.977 -16.521 6.030 1.00 95.75 839 THR A N 1
ATOM 6567 C CA . THR A 1 839 ? -7.310 -17.328 7.069 1.00 95.75 839 THR A CA 1
ATOM 6568 C C . THR A 1 839 ? -6.327 -18.376 6.541 1.00 95.75 839 THR A C 1
ATOM 6570 O O . THR A 1 839 ? -5.732 -19.104 7.339 1.00 95.75 839 THR A O 1
ATOM 6573 N N . TYR A 1 840 ? -6.087 -18.412 5.226 1.00 93.94 840 TYR A N 1
ATOM 6574 C CA . TYR A 1 840 ? -5.171 -19.352 4.574 1.00 93.94 840 TYR A CA 1
ATOM 6575 C C . TYR A 1 840 ? -3.730 -19.264 5.111 1.00 93.94 840 TYR A C 1
ATOM 6577 O O . TYR A 1 840 ? -3.277 -18.223 5.607 1.00 93.94 840 TYR A O 1
ATOM 6585 N N . SER A 1 841 ? -2.999 -20.377 5.034 1.00 95.06 841 SER A N 1
ATOM 6586 C CA . SER A 1 841 ? -1.609 -20.475 5.495 1.00 95.06 841 SER A CA 1
ATOM 6587 C C . SER A 1 841 ? -0.703 -19.464 4.793 1.00 95.06 841 SER A C 1
ATOM 6589 O O . SER A 1 841 ? -0.838 -19.221 3.600 1.00 95.06 841 SER A O 1
ATOM 6591 N N . PHE A 1 842 ? 0.253 -18.894 5.527 1.00 94.62 842 PHE A N 1
ATOM 6592 C CA . PHE A 1 842 ? 1.286 -18.056 4.917 1.00 94.62 842 PHE A CA 1
ATOM 6593 C C . PHE A 1 842 ? 2.120 -18.893 3.917 1.00 94.62 842 PHE A C 1
ATOM 6595 O O . PHE A 1 842 ? 2.517 -20.003 4.290 1.00 94.62 842 PHE A O 1
ATOM 6602 N N . PRO A 1 843 ? 2.397 -18.401 2.692 1.00 92.62 843 PRO A N 1
ATOM 6603 C CA . PRO A 1 843 ? 3.028 -19.191 1.631 1.00 92.62 843 PRO A CA 1
ATOM 6604 C C . PRO A 1 843 ? 4.460 -19.628 1.967 1.00 92.62 843 PRO A C 1
ATOM 6606 O O . PRO A 1 843 ? 5.154 -19.019 2.785 1.00 92.62 843 PRO A O 1
ATOM 6609 N N . THR A 1 844 ? 4.905 -20.709 1.326 1.00 89.56 844 THR A N 1
ATOM 6610 C CA . THR A 1 844 ? 6.244 -21.289 1.506 1.00 89.56 844 THR A CA 1
ATOM 6611 C C . THR A 1 844 ? 6.969 -21.312 0.167 1.00 89.56 844 THR A C 1
ATOM 6613 O O . THR A 1 844 ? 6.660 -22.141 -0.679 1.00 89.56 844 THR A O 1
ATOM 6616 N N . ALA A 1 845 ? 7.938 -20.414 -0.012 1.00 92.12 845 ALA A N 1
ATOM 6617 C CA . ALA A 1 845 ? 8.795 -20.393 -1.192 1.00 92.12 845 ALA A CA 1
ATOM 6618 C C . ALA A 1 845 ? 9.790 -21.571 -1.195 1.00 92.12 845 ALA A C 1
ATOM 6620 O O . ALA A 1 845 ? 10.280 -21.995 -0.143 1.00 92.12 845 ALA A O 1
ATOM 6621 N N . SER A 1 846 ? 10.126 -22.068 -2.388 1.00 89.44 846 SER A N 1
ATOM 6622 C CA . SER A 1 846 ? 11.138 -23.116 -2.602 1.00 89.44 846 SER A CA 1
ATOM 6623 C C . SER A 1 846 ? 12.572 -22.607 -2.384 1.00 89.44 846 SER A C 1
ATOM 6625 O O . SER A 1 846 ? 13.414 -23.327 -1.837 1.00 89.44 846 SER A O 1
ATOM 6627 N N . SER A 1 847 ? 12.831 -21.348 -2.748 1.00 93.12 847 SER A N 1
ATOM 6628 C CA . SER A 1 847 ? 14.093 -20.623 -2.562 1.00 93.12 847 SER A CA 1
ATOM 6629 C C . SER A 1 847 ? 13.853 -19.288 -1.860 1.00 93.12 847 SER A C 1
ATOM 6631 O O . SER A 1 847 ? 12.816 -18.660 -2.050 1.00 93.12 847 SER A O 1
ATOM 6633 N N . LYS A 1 848 ? 14.839 -18.813 -1.092 1.00 96.38 848 LYS A N 1
ATOM 6634 C CA . LYS A 1 848 ? 14.829 -17.463 -0.504 1.00 96.38 848 LYS A CA 1
ATOM 6635 C C . LYS A 1 848 ? 15.217 -16.348 -1.480 1.00 96.38 848 LYS A C 1
ATOM 6637 O O . LYS A 1 848 ? 15.309 -15.197 -1.054 1.00 96.38 848 LYS A O 1
ATOM 6642 N N . LYS A 1 849 ? 15.514 -16.679 -2.741 1.00 95.75 849 LYS A N 1
ATOM 6643 C CA . LYS A 1 849 ? 15.965 -15.737 -3.771 1.00 95.75 849 LYS A CA 1
ATOM 6644 C C . LYS A 1 849 ? 14.854 -14.748 -4.140 1.00 95.75 849 LYS A C 1
ATOM 6646 O O . LYS A 1 849 ? 13.728 -15.154 -4.437 1.00 95.75 849 LYS A O 1
ATOM 6651 N N . GLY A 1 850 ? 15.181 -13.460 -4.113 1.00 97.56 850 GLY A N 1
ATOM 6652 C CA . GLY A 1 850 ? 14.238 -12.382 -4.362 1.00 97.56 850 GLY A CA 1
ATOM 6653 C C . GLY A 1 850 ? 14.848 -11.135 -4.990 1.00 97.56 850 GLY A C 1
ATOM 6654 O O . GLY A 1 850 ? 16.066 -10.956 -4.978 1.00 97.56 850 GLY A O 1
ATOM 6655 N N . LEU A 1 851 ? 13.989 -10.262 -5.509 1.00 97.19 851 LEU A N 1
ATOM 6656 C CA . LEU A 1 851 ? 14.371 -9.077 -6.279 1.00 97.19 851 LEU A CA 1
ATOM 6657 C C . LEU A 1 851 ? 13.366 -7.931 -6.042 1.00 97.19 851 LEU A C 1
ATOM 6659 O O . LEU A 1 851 ? 12.164 -8.180 -5.925 1.00 97.19 851 LEU A O 1
ATOM 6663 N N . GLN A 1 852 ? 13.854 -6.694 -5.936 1.00 94.44 852 GLN A N 1
ATOM 6664 C CA . GLN A 1 852 ? 13.071 -5.501 -6.270 1.00 94.44 852 GLN A CA 1
ATOM 6665 C C . GLN A 1 852 ? 13.041 -5.427 -7.799 1.00 94.44 852 GLN A C 1
ATOM 6667 O O . GLN A 1 852 ? 14.087 -5.263 -8.428 1.00 94.44 852 GLN A O 1
ATOM 6672 N N . ILE A 1 853 ? 11.864 -5.671 -8.372 1.00 88.12 853 ILE A N 1
ATOM 6673 C CA . ILE A 1 853 ? 11.663 -5.843 -9.816 1.00 88.12 853 ILE A CA 1
ATOM 6674 C C . ILE A 1 853 ? 11.216 -4.542 -10.477 1.00 88.12 853 ILE A C 1
ATOM 6676 O O . ILE A 1 853 ? 10.507 -3.745 -9.859 1.00 88.12 853 ILE A O 1
ATOM 6680 N N . ASN A 1 854 ? 11.531 -4.400 -11.761 1.00 85.62 854 ASN A N 1
ATOM 6681 C CA . ASN A 1 854 ? 10.919 -3.394 -12.625 1.00 85.62 854 ASN A CA 1
ATOM 6682 C C . ASN A 1 854 ? 9.660 -4.030 -13.252 1.00 85.62 854 ASN A C 1
ATOM 6684 O O . ASN A 1 854 ? 9.703 -5.191 -13.664 1.00 85.62 854 ASN A O 1
ATOM 6688 N N . ALA A 1 855 ? 8.528 -3.316 -13.300 1.00 76.94 855 ALA A N 1
ATOM 6689 C CA . ALA A 1 855 ? 7.240 -3.912 -13.695 1.00 76.94 855 ALA A CA 1
ATOM 6690 C C . ALA A 1 855 ? 7.231 -4.459 -15.137 1.00 76.94 855 ALA A C 1
ATOM 6692 O O . ALA A 1 855 ? 6.685 -5.533 -15.370 1.00 76.94 855 ALA A O 1
ATOM 6693 N N . GLY A 1 856 ? 7.921 -3.793 -16.070 1.00 78.38 856 GLY A N 1
ATOM 6694 C CA . GLY A 1 856 ? 8.119 -4.270 -17.447 1.00 78.38 856 GLY A CA 1
ATOM 6695 C C . GLY A 1 856 ? 9.124 -5.425 -17.607 1.00 78.38 856 GLY A C 1
ATOM 6696 O O . GLY A 1 856 ? 9.435 -5.806 -18.724 1.00 78.38 856 GLY A O 1
ATOM 6697 N N . MET A 1 857 ? 9.667 -5.990 -16.519 1.00 89.00 857 MET A N 1
ATOM 6698 C CA . MET A 1 857 ? 10.677 -7.066 -16.563 1.00 89.00 857 MET A CA 1
ATOM 6699 C C . MET A 1 857 ? 10.198 -8.378 -15.919 1.00 89.00 857 MET A C 1
ATOM 6701 O O . MET A 1 857 ? 11.002 -9.176 -15.424 1.00 89.00 857 MET A O 1
ATOM 6705 N N . LEU A 1 858 ? 8.884 -8.632 -15.922 1.00 86.69 858 LEU A N 1
ATOM 6706 C CA . LEU A 1 858 ? 8.289 -9.838 -15.331 1.00 86.69 858 LEU A CA 1
ATOM 6707 C C . LEU A 1 858 ? 8.828 -11.140 -15.946 1.00 86.69 858 LEU A C 1
ATOM 6709 O O . LEU A 1 858 ? 9.056 -12.099 -15.208 1.00 86.69 858 LEU A O 1
ATOM 6713 N N . ASN A 1 859 ? 9.126 -11.168 -17.248 1.00 87.88 859 ASN A N 1
ATOM 6714 C CA . ASN A 1 859 ? 9.717 -12.341 -17.903 1.00 87.88 859 ASN A CA 1
ATOM 6715 C C . ASN A 1 859 ? 11.160 -12.614 -17.449 1.00 87.88 859 ASN A C 1
ATOM 6717 O O . ASN A 1 859 ? 11.517 -13.766 -17.213 1.00 87.88 859 ASN A O 1
ATOM 6721 N N . ASP A 1 860 ? 11.980 -11.585 -17.212 1.00 92.44 860 ASP A N 1
ATOM 6722 C CA . ASP A 1 860 ? 13.321 -11.789 -16.647 1.00 92.44 860 ASP A CA 1
ATOM 6723 C C . ASP A 1 860 ? 13.250 -12.168 -15.154 1.00 92.44 860 ASP A C 1
ATOM 6725 O O . ASP A 1 860 ? 14.070 -12.950 -14.682 1.00 92.44 860 ASP A O 1
ATOM 6729 N N . ALA A 1 861 ? 12.232 -11.720 -14.405 1.00 91.94 861 ALA A N 1
ATOM 6730 C CA . ALA A 1 861 ? 11.975 -12.202 -13.041 1.00 91.94 861 ALA A CA 1
ATOM 6731 C C . ALA A 1 861 ? 11.508 -13.678 -13.005 1.00 91.94 861 ALA A C 1
ATOM 6733 O O . ALA A 1 861 ? 11.912 -14.436 -12.113 1.00 91.94 861 ALA A O 1
ATOM 6734 N N . LYS A 1 862 ? 10.709 -14.108 -13.991 1.00 90.62 862 LYS A N 1
ATOM 6735 C CA . LYS A 1 862 ? 10.331 -15.511 -14.232 1.00 90.62 862 LYS A CA 1
ATOM 6736 C C . LYS A 1 862 ? 11.575 -16.354 -14.531 1.00 90.62 862 LYS A C 1
ATOM 6738 O O . LYS A 1 862 ? 11.831 -17.335 -13.833 1.00 90.62 862 LYS A O 1
ATOM 6743 N N . ASP A 1 863 ? 12.390 -15.918 -15.494 1.00 92.44 863 ASP A N 1
ATOM 6744 C CA . ASP A 1 863 ? 13.594 -16.615 -15.966 1.00 92.44 863 ASP A CA 1
ATOM 6745 C C . ASP A 1 863 ? 14.715 -16.676 -14.915 1.00 92.44 863 ASP A C 1
ATOM 6747 O O . ASP A 1 863 ? 15.373 -17.701 -14.734 1.00 92.44 863 ASP A O 1
ATOM 6751 N N . LEU A 1 864 ? 14.888 -15.612 -14.125 1.00 94.38 864 LEU A N 1
ATOM 6752 C CA . LEU A 1 864 ? 15.763 -15.616 -12.953 1.00 94.38 864 LEU A CA 1
ATOM 6753 C C . LEU A 1 864 ? 15.287 -16.581 -11.856 1.00 94.38 864 LEU A C 1
ATOM 6755 O O . LEU A 1 864 ? 16.053 -16.847 -10.928 1.00 94.38 864 LEU A O 1
ATOM 6759 N N . GLY A 1 865 ? 14.061 -17.112 -11.914 1.00 93.25 865 GLY A N 1
ATOM 6760 C CA . GLY A 1 865 ? 13.505 -18.015 -10.906 1.00 93.25 865 GLY A CA 1
ATOM 6761 C C . GLY A 1 865 ? 13.261 -17.324 -9.562 1.00 93.25 865 GLY A C 1
ATOM 6762 O O . GLY A 1 865 ? 13.577 -17.880 -8.506 1.00 93.25 865 GLY A O 1
ATOM 6763 N N . ILE A 1 866 ? 12.764 -16.084 -9.587 1.00 95.94 866 ILE A N 1
ATOM 6764 C CA . ILE A 1 866 ? 12.447 -15.306 -8.383 1.00 95.94 866 ILE A CA 1
ATOM 6765 C C . ILE A 1 866 ? 11.288 -15.959 -7.610 1.00 95.94 866 ILE A C 1
ATOM 6767 O O . ILE A 1 866 ? 10.334 -16.462 -8.200 1.00 95.94 866 ILE A O 1
ATOM 6771 N N . LYS A 1 867 ? 11.366 -15.974 -6.268 1.00 95.88 867 LYS A N 1
ATOM 6772 C CA . LYS A 1 867 ? 10.271 -16.449 -5.389 1.00 95.88 867 LYS A CA 1
ATOM 6773 C C . LYS A 1 867 ? 9.936 -15.506 -4.227 1.00 95.88 867 LYS A C 1
ATOM 6775 O O . LYS A 1 867 ? 9.026 -15.780 -3.447 1.00 95.88 867 LYS A O 1
ATOM 6780 N N . HIS A 1 868 ? 10.612 -14.363 -4.139 1.00 97.94 868 HIS A N 1
ATOM 6781 C CA . HIS A 1 868 ? 10.283 -13.268 -3.227 1.00 97.94 868 HIS A CA 1
ATOM 6782 C C . HIS A 1 868 ? 10.406 -11.927 -3.950 1.00 97.94 868 HIS A C 1
ATOM 6784 O O . HIS A 1 868 ? 11.445 -11.647 -4.537 1.00 97.94 868 HIS A O 1
ATOM 6790 N N . VAL A 1 869 ? 9.390 -11.075 -3.847 1.00 97.31 869 VAL A N 1
ATOM 6791 C CA . VAL A 1 869 ? 9.423 -9.721 -4.421 1.00 97.31 869 VAL A CA 1
ATOM 6792 C C . VAL A 1 869 ? 9.207 -8.693 -3.320 1.00 97.31 869 VAL A C 1
ATOM 6794 O O . VAL A 1 869 ? 8.441 -8.937 -2.381 1.00 97.31 869 VAL A O 1
ATOM 6797 N N . ALA A 1 870 ? 9.881 -7.551 -3.436 1.00 95.56 870 ALA A N 1
ATOM 6798 C CA . ALA A 1 870 ? 9.507 -6.321 -2.747 1.00 95.56 870 ALA A CA 1
ATOM 6799 C C . ALA A 1 870 ? 9.103 -5.268 -3.785 1.00 95.56 870 ALA A C 1
ATOM 6801 O O . ALA A 1 870 ? 9.744 -5.172 -4.829 1.00 95.56 870 ALA A O 1
ATOM 6802 N N . TYR A 1 871 ? 8.039 -4.512 -3.510 1.00 95.25 871 TYR A N 1
ATOM 6803 C CA . TYR A 1 871 ? 7.534 -3.483 -4.422 1.00 95.25 871 TYR A CA 1
ATOM 6804 C C . TYR A 1 871 ? 6.907 -2.311 -3.656 1.00 95.25 871 TYR A C 1
ATOM 6806 O O . TYR A 1 871 ? 6.314 -2.510 -2.591 1.00 95.25 871 TYR A O 1
ATOM 6814 N N . ASN A 1 872 ? 7.035 -1.096 -4.187 1.00 94.88 872 ASN A N 1
ATOM 6815 C CA . ASN A 1 872 ? 6.624 0.139 -3.516 1.00 94.88 872 ASN A CA 1
ATOM 6816 C C . ASN A 1 872 ? 5.148 0.482 -3.776 1.00 94.88 872 ASN A C 1
ATOM 6818 O O . ASN A 1 872 ? 4.671 0.398 -4.904 1.00 94.88 872 ASN A O 1
ATOM 6822 N N . ILE A 1 873 ? 4.442 0.934 -2.733 1.00 96.62 873 ILE A N 1
ATOM 6823 C CA . ILE A 1 873 ? 3.097 1.529 -2.808 1.00 96.62 873 ILE A CA 1
ATOM 6824 C C . ILE A 1 873 ? 3.115 2.910 -2.125 1.00 96.62 873 ILE A C 1
ATOM 6826 O O . ILE A 1 873 ? 2.864 3.006 -0.915 1.00 96.62 873 ILE A O 1
ATOM 6830 N N . PRO A 1 874 ? 3.428 3.994 -2.860 1.00 94.75 874 PRO A N 1
ATOM 6831 C CA . PRO A 1 874 ? 3.335 5.360 -2.356 1.00 94.75 874 PRO A CA 1
ATOM 6832 C C . PRO A 1 874 ? 1.874 5.821 -2.271 1.00 94.75 874 PRO A C 1
ATOM 6834 O O . PRO A 1 874 ? 1.169 5.927 -3.274 1.00 94.75 874 PRO A O 1
ATOM 6837 N N . LEU A 1 875 ? 1.406 6.131 -1.059 1.00 97.50 875 LEU A N 1
ATOM 6838 C CA . LEU A 1 875 ? 0.021 6.549 -0.811 1.00 97.50 875 LEU A CA 1
ATOM 6839 C C . LEU A 1 875 ? -0.360 7.847 -1.544 1.00 97.50 875 LEU A C 1
ATOM 6841 O O . LEU A 1 875 ? -1.532 8.049 -1.846 1.00 97.50 875 LEU A O 1
ATOM 6845 N N . ASN A 1 876 ? 0.620 8.694 -1.864 1.00 90.88 876 ASN A N 1
ATOM 6846 C CA . ASN A 1 876 ? 0.447 9.920 -2.643 1.00 90.88 876 ASN A CA 1
ATOM 6847 C C . ASN A 1 876 ? 0.176 9.693 -4.142 1.00 90.88 876 ASN A C 1
ATOM 6849 O O . ASN A 1 876 ? -0.284 10.622 -4.800 1.00 90.88 876 ASN A O 1
ATOM 6853 N N . LEU A 1 877 ? 0.418 8.484 -4.663 1.00 87.94 877 LEU A N 1
ATOM 6854 C CA . LEU A 1 877 ? 0.077 8.109 -6.040 1.00 87.94 877 LEU A CA 1
ATOM 6855 C C . LEU A 1 877 ? -1.274 7.387 -6.127 1.00 87.94 877 LEU A C 1
ATOM 6857 O O . LEU A 1 877 ? -1.980 7.535 -7.116 1.00 87.94 877 LEU A O 1
ATOM 6861 N N . ILE A 1 878 ? -1.654 6.613 -5.103 1.00 93.06 878 ILE A N 1
ATOM 6862 C CA . ILE A 1 878 ? -2.895 5.819 -5.147 1.00 93.06 878 ILE A CA 1
ATOM 6863 C C . ILE A 1 878 ? -4.125 6.512 -4.556 1.00 93.06 878 ILE A C 1
ATOM 6865 O O . ILE A 1 878 ? -5.233 6.118 -4.896 1.00 93.06 878 ILE A O 1
ATOM 6869 N N . ILE A 1 879 ? -3.987 7.504 -3.670 1.00 92.81 879 ILE A N 1
ATOM 6870 C CA . ILE A 1 879 ? -5.141 8.262 -3.152 1.00 92.81 879 ILE A CA 1
ATOM 6871 C C . ILE A 1 879 ? -5.554 9.300 -4.202 1.00 92.81 879 ILE A C 1
ATOM 6873 O O . ILE A 1 879 ? -4.711 10.076 -4.656 1.00 92.81 879 ILE A O 1
ATOM 6877 N N . ALA A 1 880 ? -6.837 9.331 -4.568 1.00 81.44 880 ALA A N 1
ATOM 6878 C CA . ALA A 1 880 ? -7.370 10.301 -5.525 1.00 81.44 880 ALA A CA 1
ATOM 6879 C C . ALA A 1 880 ? -7.128 11.754 -5.060 1.00 81.44 880 ALA A C 1
ATOM 6881 O O . ALA A 1 880 ? -7.128 12.052 -3.863 1.00 81.44 880 ALA A O 1
ATOM 6882 N N . ALA A 1 881 ? -6.876 12.660 -5.999 1.00 75.00 881 ALA A N 1
ATOM 6883 C CA . ALA A 1 881 ? -6.900 14.104 -5.791 1.00 75.00 881 ALA A CA 1
ATOM 6884 C C . ALA A 1 881 ? -8.358 14.615 -5.741 1.00 75.00 881 ALA A C 1
ATOM 6886 O O . ALA A 1 881 ? -9.263 13.909 -6.188 1.00 75.00 881 ALA A O 1
ATOM 6887 N N . PRO A 1 882 ? -8.627 15.832 -5.230 1.00 72.81 882 PRO A N 1
ATOM 6888 C CA . PRO A 1 882 ? -9.997 16.321 -5.037 1.00 72.81 882 PRO A CA 1
ATOM 6889 C C . PRO A 1 882 ? -10.888 16.357 -6.292 1.00 72.81 882 PRO A C 1
ATOM 6891 O O . PRO A 1 882 ? -12.091 16.169 -6.160 1.00 72.81 882 PRO A O 1
ATOM 6894 N N . GLY A 1 883 ? -10.329 16.566 -7.491 1.00 67.19 883 GLY A N 1
ATOM 6895 C CA . GLY A 1 883 ? -11.083 16.496 -8.757 1.00 67.19 883 GLY A CA 1
ATOM 6896 C C . GLY A 1 883 ? -11.312 15.069 -9.282 1.00 67.19 883 GLY A C 1
ATOM 6897 O O . GLY A 1 883 ? -12.196 14.829 -10.100 1.00 67.19 883 GLY A O 1
ATOM 6898 N N . GLU A 1 884 ? -10.551 14.094 -8.783 1.00 70.69 884 GLU A N 1
ATOM 6899 C CA . GLU A 1 884 ? -10.578 12.702 -9.244 1.00 70.69 884 GLU A CA 1
ATOM 6900 C C . GLU A 1 884 ? -11.573 11.829 -8.473 1.00 70.69 884 GLU A C 1
ATOM 6902 O O . GLU A 1 884 ? -11.680 10.640 -8.756 1.00 70.69 884 GLU A O 1
ATOM 6907 N N . THR A 1 885 ? -12.300 12.380 -7.493 1.00 77.12 885 THR A N 1
ATOM 6908 C CA . THR A 1 885 ? -13.254 11.640 -6.645 1.00 77.12 885 THR A CA 1
ATOM 6909 C C . THR A 1 885 ? -14.577 11.367 -7.366 1.00 77.12 885 THR A C 1
ATOM 6911 O O . THR A 1 885 ? -15.655 11.745 -6.907 1.00 77.12 885 THR A O 1
ATOM 6914 N N . ASN A 1 886 ? -14.479 10.764 -8.544 1.00 64.38 886 ASN A N 1
ATOM 6915 C CA . ASN A 1 886 ? -15.587 10.361 -9.388 1.00 64.38 886 ASN A CA 1
ATOM 6916 C C . ASN A 1 886 ? -15.315 8.960 -9.963 1.00 64.38 886 ASN A C 1
ATOM 6918 O O . ASN A 1 886 ? -14.165 8.528 -10.070 1.00 64.38 886 ASN A O 1
ATOM 6922 N N . TYR A 1 887 ? -16.385 8.276 -10.372 1.00 55.59 887 TYR A N 1
ATOM 6923 C CA . TYR A 1 887 ? -16.348 6.912 -10.913 1.00 55.59 887 TYR A CA 1
ATOM 6924 C C . TYR A 1 887 ? -15.444 6.735 -12.157 1.00 55.59 887 TYR A C 1
ATOM 6926 O O . TYR A 1 887 ? -14.994 5.625 -12.455 1.00 55.59 887 TYR A O 1
ATOM 6934 N N . ARG A 1 888 ? -15.104 7.825 -12.869 1.00 50.97 888 ARG A N 1
ATOM 6935 C CA . ARG A 1 888 ? -14.217 7.773 -14.035 1.00 50.97 888 ARG A CA 1
ATOM 6936 C C . ARG A 1 888 ? -12.766 7.552 -13.655 1.00 50.97 888 ARG A C 1
ATOM 6938 O O . ARG A 1 888 ? -12.197 6.532 -14.036 1.00 50.97 888 ARG A O 1
ATOM 6945 N N . SER A 1 889 ? -12.196 8.446 -12.860 1.00 53.28 889 SER A N 1
ATOM 6946 C CA . SER A 1 889 ? -10.773 8.401 -12.509 1.00 53.28 889 SER A CA 1
ATOM 6947 C C . SER A 1 889 ? -10.457 7.662 -11.203 1.00 53.28 889 SER A C 1
ATOM 6949 O O . SER A 1 889 ? -9.279 7.449 -10.903 1.00 53.28 889 SER A O 1
ATOM 6951 N N . SER A 1 890 ? -11.453 7.195 -10.436 1.00 70.88 890 SER A N 1
ATOM 6952 C CA . SER A 1 890 ? -11.199 6.489 -9.172 1.00 70.88 890 SER A CA 1
ATOM 6953 C C . SER A 1 890 ? -12.127 5.311 -8.850 1.00 70.88 890 SER A C 1
ATOM 6955 O O . SER A 1 890 ? -13.258 5.214 -9.314 1.00 70.88 890 SER A O 1
ATOM 6957 N N . VAL A 1 891 ? -11.593 4.400 -8.033 1.00 84.88 891 VAL A N 1
ATOM 6958 C CA . VAL A 1 891 ? -12.296 3.319 -7.332 1.00 84.88 891 VAL A CA 1
ATOM 6959 C C . VAL A 1 891 ? -12.736 3.850 -5.970 1.00 84.88 891 VAL A C 1
ATOM 6961 O O . VAL A 1 891 ? -11.904 4.367 -5.215 1.00 84.88 891 VAL A O 1
ATOM 6964 N N . ASP A 1 892 ? -14.018 3.712 -5.645 1.00 91.00 892 ASP A N 1
ATOM 6965 C CA . ASP A 1 892 ? -14.571 4.060 -4.340 1.00 91.00 892 ASP A CA 1
ATOM 6966 C C . ASP A 1 892 ? -14.371 2.940 -3.302 1.00 91.00 892 ASP A C 1
ATOM 6968 O O . ASP A 1 892 ? -14.053 1.788 -3.608 1.00 91.00 892 ASP A O 1
ATOM 6972 N N . TYR A 1 893 ? -14.517 3.297 -2.028 1.00 95.50 893 TYR A N 1
ATOM 6973 C CA . TYR A 1 893 ? -14.401 2.372 -0.910 1.00 95.50 893 TYR A CA 1
ATOM 6974 C C . TYR A 1 893 ? -15.160 2.890 0.314 1.00 95.50 893 TYR A C 1
ATOM 6976 O O . TYR A 1 893 ? -14.752 3.860 0.960 1.00 95.50 893 TYR A O 1
ATOM 6984 N N . GLU A 1 894 ? -16.254 2.217 0.666 1.00 94.50 894 GLU A N 1
ATOM 6985 C CA . GLU A 1 894 ? -17.049 2.525 1.856 1.00 94.50 894 GLU A CA 1
ATOM 6986 C C . GLU A 1 894 ? -16.390 2.013 3.142 1.00 94.50 894 GLU A C 1
ATOM 6988 O O . GLU A 1 894 ? -16.345 0.809 3.410 1.00 94.50 894 GLU A O 1
ATOM 6993 N N . TYR A 1 895 ? -15.920 2.928 3.998 1.00 95.00 895 TYR A N 1
ATOM 6994 C CA . TYR A 1 895 ? -15.232 2.559 5.235 1.00 95.00 895 TYR A CA 1
ATOM 6995 C C . TYR A 1 895 ? -15.812 3.244 6.474 1.00 95.00 895 TYR A C 1
ATOM 6997 O O . TYR A 1 895 ? -15.573 4.417 6.766 1.00 95.00 895 TYR A O 1
ATOM 7005 N N . ASN A 1 896 ? -16.532 2.448 7.273 1.00 92.19 896 ASN A N 1
ATOM 7006 C CA . ASN A 1 896 ? -17.275 2.883 8.462 1.00 92.19 896 ASN A CA 1
ATOM 7007 C C . ASN A 1 896 ? -18.393 3.919 8.175 1.00 92.19 896 ASN A C 1
ATOM 7009 O O . ASN A 1 896 ? -18.811 4.624 9.099 1.00 92.19 896 ASN A O 1
ATOM 7013 N N . GLY A 1 897 ? -18.928 3.951 6.949 1.00 88.44 897 GLY A N 1
ATOM 7014 C CA . GLY A 1 897 ? -20.023 4.838 6.534 1.00 88.44 897 GLY A CA 1
ATOM 7015 C C . GLY A 1 897 ? -19.564 6.239 6.126 1.00 88.44 897 GLY A C 1
ATOM 7016 O O . GLY A 1 897 ? -20.264 7.207 6.418 1.00 88.44 897 GLY A O 1
ATOM 7017 N N . GLU A 1 898 ? -18.365 6.330 5.549 1.00 91.69 898 GLU A N 1
ATOM 7018 C CA . GLU A 1 898 ? -17.832 7.476 4.808 1.00 91.69 898 GLU A CA 1
ATOM 7019 C C . GLU A 1 898 ? -17.061 6.893 3.597 1.00 91.69 898 GLU A C 1
ATOM 7021 O O . GLU A 1 898 ? -16.381 5.871 3.749 1.00 91.69 898 GLU A O 1
ATOM 7026 N N . THR A 1 899 ? -17.167 7.516 2.421 1.00 93.12 899 THR A N 1
ATOM 7027 C CA . THR A 1 899 ? -16.558 7.045 1.160 1.00 93.12 899 THR A CA 1
ATOM 7028 C C . THR A 1 899 ? -15.122 7.556 1.006 1.00 93.12 899 THR A C 1
ATOM 7030 O O . THR A 1 899 ? -14.832 8.710 1.328 1.00 93.12 899 THR A O 1
ATOM 7033 N N . TYR A 1 900 ? -14.220 6.723 0.485 1.00 95.00 900 TYR A N 1
ATOM 7034 C CA . TYR A 1 900 ? -12.828 7.075 0.174 1.00 95.00 900 TYR A CA 1
ATOM 7035 C C . TYR A 1 900 ? -12.494 6.659 -1.262 1.00 95.00 900 TYR A C 1
ATOM 7037 O O . TYR A 1 900 ? -13.028 5.665 -1.736 1.00 95.00 900 TYR A O 1
ATOM 7045 N N . TRP A 1 901 ? -11.608 7.393 -1.937 1.00 93.56 901 TRP A N 1
ATOM 7046 C CA . TRP A 1 901 ? -11.377 7.249 -3.380 1.00 93.56 901 TRP A CA 1
ATOM 7047 C C . TRP A 1 901 ? -9.896 6.998 -3.710 1.00 93.56 901 TRP A C 1
ATOM 7049 O O . TRP A 1 901 ? -9.003 7.634 -3.134 1.00 93.56 901 TRP A O 1
ATOM 7059 N N . PHE A 1 902 ? -9.633 6.086 -4.649 1.00 91.88 902 PHE A N 1
ATOM 7060 C CA . PHE A 1 902 ? -8.289 5.665 -5.062 1.00 91.88 902 PHE A CA 1
ATOM 7061 C C . PHE A 1 902 ? -8.131 5.686 -6.590 1.00 91.88 902 PHE A C 1
ATOM 7063 O O . PHE A 1 902 ? -9.023 5.214 -7.286 1.00 91.88 902 PHE A O 1
ATOM 7070 N N . ARG A 1 903 ? -7.017 6.203 -7.130 1.00 82.75 903 ARG A N 1
ATOM 7071 C CA . ARG A 1 903 ? -6.810 6.380 -8.586 1.00 82.75 903 ARG A CA 1
ATOM 7072 C C . ARG A 1 903 ? -6.960 5.061 -9.356 1.00 82.75 903 ARG A C 1
ATOM 7074 O O . ARG A 1 903 ? -6.199 4.124 -9.121 1.00 82.75 903 ARG A O 1
ATOM 7081 N N . LYS A 1 904 ? -7.906 5.005 -10.299 1.00 78.25 904 LYS A N 1
ATOM 7082 C CA . LYS A 1 904 ? -8.351 3.775 -10.982 1.00 78.25 904 LYS A CA 1
ATOM 7083 C C . LYS A 1 904 ? -7.225 3.102 -11.770 1.00 78.25 904 LYS A C 1
ATOM 7085 O O . LYS A 1 904 ? -6.926 1.943 -11.495 1.00 78.25 904 LYS A O 1
ATOM 7090 N N . GLY A 1 905 ? -6.540 3.843 -12.648 1.00 72.75 905 GLY A N 1
ATOM 7091 C CA . GLY A 1 905 ? -5.407 3.332 -13.435 1.00 72.75 905 GLY A CA 1
ATOM 7092 C C . GLY A 1 905 ? -4.242 2.839 -12.569 1.00 72.75 905 GLY A C 1
ATOM 7093 O O . GLY A 1 905 ? -3.786 1.708 -12.727 1.00 72.75 905 GLY A O 1
ATOM 7094 N N . MET A 1 906 ? -3.825 3.626 -11.567 1.00 80.44 906 MET A N 1
ATOM 7095 C CA . MET A 1 906 ? -2.762 3.216 -10.634 1.00 80.44 906 MET A CA 1
ATOM 7096 C C . MET A 1 906 ? -3.112 1.925 -9.885 1.00 80.44 906 MET A C 1
ATOM 7098 O O . MET A 1 906 ? -2.251 1.067 -9.704 1.00 80.44 906 MET A O 1
ATOM 7102 N N . ILE A 1 907 ? -4.363 1.771 -9.442 1.00 87.69 907 ILE A N 1
ATOM 7103 C CA . ILE A 1 907 ? -4.818 0.549 -8.773 1.00 87.69 907 ILE A CA 1
ATOM 7104 C C . ILE A 1 907 ? -4.846 -0.641 -9.745 1.00 87.69 907 ILE A C 1
ATOM 7106 O O . ILE A 1 907 ? -4.300 -1.685 -9.397 1.00 87.69 907 ILE A O 1
ATOM 7110 N N . ALA A 1 908 ? -5.360 -0.472 -10.967 1.00 78.69 908 ALA A N 1
ATOM 7111 C CA . ALA A 1 908 ? -5.363 -1.522 -11.990 1.00 78.69 908 ALA A CA 1
ATOM 7112 C C . ALA A 1 908 ? -3.943 -2.009 -12.352 1.00 78.69 908 ALA A C 1
ATOM 7114 O O . ALA A 1 908 ? -3.721 -3.212 -12.513 1.00 78.69 908 ALA A O 1
ATOM 7115 N N . ALA A 1 909 ? -2.958 -1.104 -12.393 1.00 77.88 909 ALA A N 1
ATOM 7116 C CA . ALA A 1 909 ? -1.552 -1.458 -12.588 1.00 77.88 909 ALA A CA 1
ATOM 7117 C C . ALA A 1 909 ? -1.004 -2.334 -11.440 1.00 77.88 909 ALA A C 1
ATOM 7119 O O . ALA A 1 909 ? -0.338 -3.342 -11.691 1.00 77.88 909 ALA A O 1
ATOM 7120 N N . TYR A 1 910 ? -1.328 -2.010 -10.180 1.00 87.38 910 TYR A N 1
ATOM 7121 C CA . TYR A 1 910 ? -0.977 -2.858 -9.033 1.00 87.38 910 TYR A CA 1
ATOM 7122 C C . TYR A 1 910 ? -1.708 -4.211 -9.046 1.00 87.38 910 TYR A C 1
ATOM 7124 O O . TYR A 1 910 ? -1.086 -5.224 -8.722 1.00 87.38 910 TYR A O 1
ATOM 7132 N N . ASP A 1 911 ? -2.983 -4.250 -9.449 1.00 87.00 911 ASP A N 1
ATOM 7133 C CA . ASP A 1 911 ? -3.752 -5.492 -9.594 1.00 87.00 911 ASP A CA 1
ATOM 7134 C C . ASP A 1 911 ? -3.107 -6.420 -10.630 1.00 87.00 911 ASP A C 1
ATOM 7136 O O . ASP A 1 911 ? -2.864 -7.594 -10.348 1.00 87.00 911 ASP A O 1
ATOM 7140 N N . SER A 1 912 ? -2.783 -5.891 -11.816 1.00 83.12 912 SER A N 1
ATOM 7141 C CA . SER A 1 912 ? -2.141 -6.656 -12.889 1.00 83.12 912 SER A CA 1
ATOM 7142 C C . SER A 1 912 ? -0.762 -7.169 -12.468 1.00 83.12 912 SER A C 1
ATOM 7144 O O . SER A 1 912 ? -0.462 -8.356 -12.631 1.00 83.12 912 SER A O 1
ATOM 7146 N N . LEU A 1 913 ? 0.050 -6.317 -11.832 1.00 87.19 913 LEU A N 1
ATOM 7147 C CA . LEU A 1 913 ? 1.360 -6.695 -11.309 1.00 87.19 913 LEU A CA 1
ATOM 7148 C C . LEU A 1 913 ? 1.254 -7.815 -10.263 1.00 87.19 913 LEU A C 1
ATOM 7150 O O . LEU A 1 913 ? 1.896 -8.856 -10.397 1.00 87.19 913 LEU A O 1
ATOM 7154 N N . PHE A 1 914 ? 0.448 -7.637 -9.213 1.00 92.69 914 PHE A N 1
ATOM 7155 C CA . PHE A 1 914 ? 0.381 -8.609 -8.119 1.00 92.69 914 PHE A CA 1
ATOM 7156 C C . PHE A 1 914 ? -0.314 -9.915 -8.524 1.00 92.69 914 PHE A C 1
ATOM 7158 O O . PHE A 1 914 ? 0.035 -10.966 -7.981 1.00 92.69 914 PHE A O 1
ATOM 7165 N N . ARG A 1 915 ? -1.237 -9.879 -9.496 1.00 90.06 915 ARG A N 1
ATOM 7166 C CA . ARG A 1 915 ? -1.841 -11.065 -10.125 1.00 90.06 915 ARG A CA 1
ATOM 7167 C C . ARG A 1 915 ? -0.794 -11.867 -10.900 1.00 90.06 915 ARG A C 1
ATOM 7169 O O . ARG A 1 915 ? -0.646 -13.063 -10.659 1.00 90.06 915 ARG A O 1
ATOM 7176 N N . ASN A 1 916 ? 0.011 -11.206 -11.734 1.00 87.44 916 ASN A N 1
ATOM 7177 C CA . ASN A 1 916 ? 1.106 -11.853 -12.461 1.00 87.44 916 ASN A CA 1
ATOM 7178 C C . ASN A 1 916 ? 2.180 -12.445 -11.532 1.00 87.44 916 ASN A C 1
ATOM 7180 O O . ASN A 1 916 ? 2.647 -13.560 -11.760 1.00 87.44 916 ASN A O 1
ATOM 7184 N N . LEU A 1 917 ? 2.538 -11.754 -10.446 1.00 91.31 917 LEU A N 1
ATOM 7185 C CA . LEU A 1 917 ? 3.494 -12.276 -9.461 1.00 91.31 917 LEU A CA 1
ATOM 7186 C C . LEU A 1 917 ? 2.972 -13.496 -8.695 1.00 91.31 917 LEU A C 1
ATOM 7188 O O . LEU A 1 917 ? 3.740 -14.417 -8.409 1.00 91.31 917 LEU A O 1
ATOM 7192 N N . GLU A 1 918 ? 1.681 -13.528 -8.369 1.00 88.50 918 GLU A N 1
ATOM 7193 C CA . GLU A 1 918 ? 1.070 -14.694 -7.734 1.00 88.50 918 GLU A CA 1
ATOM 7194 C C . GLU A 1 918 ? 1.020 -15.901 -8.678 1.00 88.50 918 GLU A C 1
ATOM 7196 O O . GLU A 1 918 ? 1.400 -16.997 -8.266 1.00 88.50 918 GLU A O 1
ATOM 7201 N N . ASN A 1 919 ? 0.660 -15.688 -9.949 1.00 87.31 919 ASN A N 1
ATOM 7202 C CA . ASN A 1 919 ? 0.658 -16.723 -10.990 1.00 87.31 919 ASN A CA 1
ATOM 7203 C C . ASN A 1 919 ? 2.049 -17.356 -11.221 1.00 87.31 919 ASN A C 1
ATOM 7205 O O . ASN A 1 919 ? 2.149 -18.435 -11.798 1.00 87.31 919 ASN A O 1
ATOM 7209 N N . GLN A 1 920 ? 3.124 -16.716 -10.747 1.00 88.25 920 GLN A N 1
ATOM 7210 C CA . GLN A 1 920 ? 4.505 -17.208 -10.813 1.00 88.25 920 GLN A CA 1
ATOM 7211 C C . GLN A 1 920 ? 5.043 -17.726 -9.453 1.00 88.25 920 GLN A C 1
ATOM 7213 O O . GLN A 1 920 ? 6.259 -17.836 -9.264 1.00 88.25 920 GLN A O 1
ATOM 7218 N N . ASP A 1 921 ? 4.172 -18.056 -8.489 1.00 89.56 921 ASP A N 1
ATOM 7219 C CA . ASP A 1 921 ? 4.488 -18.467 -7.102 1.00 89.56 921 ASP A CA 1
ATOM 7220 C C . ASP A 1 921 ? 5.381 -17.477 -6.316 1.00 89.56 921 ASP A C 1
ATOM 7222 O O . ASP A 1 921 ? 6.173 -17.883 -5.452 1.00 89.56 921 ASP A O 1
ATOM 7226 N N . MET A 1 922 ? 5.320 -16.171 -6.597 1.00 94.00 922 MET A N 1
ATOM 7227 C CA . MET A 1 922 ? 6.172 -15.198 -5.907 1.00 94.00 922 MET A CA 1
ATOM 7228 C C . MET A 1 922 ? 5.542 -14.684 -4.609 1.00 94.00 922 MET A C 1
ATOM 7230 O O . MET A 1 922 ? 4.400 -14.232 -4.554 1.00 94.00 922 MET A O 1
ATOM 7234 N N . VAL A 1 923 ? 6.319 -14.693 -3.523 1.00 96.94 923 VAL A N 1
ATOM 7235 C CA . VAL A 1 923 ? 5.890 -14.160 -2.224 1.00 96.94 923 VAL A CA 1
ATOM 7236 C C . VAL A 1 923 ? 6.064 -12.636 -2.205 1.00 96.94 923 VAL A C 1
ATOM 7238 O O . VAL A 1 923 ? 7.142 -12.127 -1.878 1.00 96.94 923 VAL A O 1
ATOM 7241 N N . VAL A 1 924 ? 4.992 -11.918 -2.550 1.00 97.31 924 VAL A N 1
ATOM 7242 C CA . VAL A 1 924 ? 4.951 -10.447 -2.650 1.00 97.31 924 VAL A CA 1
ATOM 7243 C C . VAL A 1 924 ? 5.047 -9.758 -1.281 1.00 97.31 924 VAL A C 1
ATOM 7245 O O . VAL A 1 924 ? 4.411 -10.163 -0.296 1.00 97.31 924 VAL A O 1
ATOM 7248 N N . SER A 1 925 ? 5.839 -8.682 -1.236 1.00 98.12 925 SER A N 1
ATOM 7249 C CA . SER A 1 925 ? 6.055 -7.821 -0.071 1.00 98.12 925 SER A CA 1
ATOM 7250 C C . SER A 1 925 ? 5.869 -6.345 -0.430 1.00 98.12 925 SER A C 1
ATOM 7252 O O . SER A 1 925 ? 6.779 -5.719 -0.966 1.00 98.12 925 SER A O 1
ATOM 7254 N N . ALA A 1 926 ? 4.705 -5.776 -0.119 1.00 98.19 926 ALA A N 1
ATOM 7255 C CA . ALA A 1 926 ? 4.437 -4.364 -0.380 1.00 98.19 926 ALA A CA 1
ATOM 7256 C C . ALA A 1 926 ? 5.130 -3.463 0.652 1.00 98.19 926 ALA A C 1
ATOM 7258 O O . ALA A 1 926 ? 5.040 -3.712 1.859 1.00 98.19 926 ALA A O 1
ATOM 7259 N N . ILE A 1 927 ? 5.779 -2.400 0.184 1.00 98.50 927 ILE A N 1
ATOM 7260 C CA . ILE A 1 927 ? 6.379 -1.336 0.993 1.00 98.50 927 ILE A CA 1
ATOM 7261 C C . ILE A 1 927 ? 5.444 -0.126 0.925 1.00 98.50 927 ILE A C 1
ATOM 7263 O O . ILE A 1 927 ? 5.346 0.525 -0.111 1.00 98.50 927 ILE A O 1
ATOM 7267 N N . VAL A 1 928 ? 4.716 0.162 2.008 1.00 98.69 928 VAL A N 1
ATOM 7268 C CA . VAL A 1 928 ? 3.728 1.254 2.035 1.00 98.69 928 VAL A CA 1
ATOM 7269 C C . VAL A 1 928 ? 4.383 2.554 2.495 1.00 98.69 928 VAL A C 1
ATOM 7271 O O . VAL A 1 928 ? 4.879 2.649 3.624 1.00 98.69 928 VAL A O 1
ATOM 7274 N N . LEU A 1 929 ? 4.358 3.549 1.611 1.00 98.19 929 LEU A N 1
ATOM 7275 C CA . LEU A 1 929 ? 5.132 4.790 1.679 1.00 98.19 929 LEU A CA 1
ATOM 7276 C C . LEU A 1 929 ? 4.208 6.013 1.619 1.00 98.19 929 LEU A C 1
ATOM 7278 O O . LEU A 1 929 ? 3.057 5.909 1.216 1.00 98.19 929 LEU A O 1
ATOM 7282 N N . LEU A 1 930 ? 4.696 7.188 2.005 1.00 97.06 930 LEU A N 1
ATOM 7283 C CA . LEU A 1 930 ? 3.984 8.458 1.825 1.00 97.06 930 LEU A CA 1
ATOM 7284 C C . LEU A 1 930 ? 5.018 9.510 1.443 1.00 97.06 930 LEU A C 1
ATOM 7286 O O . LEU A 1 930 ? 5.782 9.918 2.315 1.00 97.06 930 LEU A O 1
ATOM 7290 N N . GLY A 1 931 ? 5.064 9.895 0.170 1.00 93.75 931 GLY A N 1
ATOM 7291 C CA . GLY A 1 931 ? 5.799 11.068 -0.303 1.00 93.75 931 GLY A CA 1
ATOM 7292 C C . GLY A 1 931 ? 5.024 12.365 -0.050 1.00 93.75 931 GLY A C 1
ATOM 7293 O O . GLY A 1 931 ? 3.984 12.364 0.619 1.00 93.75 931 GLY A O 1
ATOM 7294 N N . TRP A 1 932 ? 5.528 13.475 -0.587 1.00 92.38 932 TRP A N 1
ATOM 7295 C CA . TRP A 1 932 ? 4.839 14.766 -0.546 1.00 92.38 932 TRP A CA 1
ATOM 7296 C C . TRP A 1 932 ? 3.740 14.856 -1.620 1.00 92.38 932 TRP A C 1
ATOM 7298 O O . TRP A 1 932 ? 3.895 14.333 -2.721 1.00 92.38 932 TRP A O 1
ATOM 7308 N N . ARG A 1 933 ? 2.630 15.515 -1.274 1.00 90.19 933 ARG A N 1
ATOM 7309 C CA . ARG A 1 933 ? 1.590 16.061 -2.167 1.00 90.19 933 ARG A CA 1
ATOM 7310 C C . ARG A 1 933 ? 0.797 17.057 -1.320 1.00 90.19 933 ARG A C 1
ATOM 7312 O O . ARG A 1 933 ? 0.433 16.701 -0.194 1.00 90.19 933 ARG A O 1
ATOM 7319 N N . ASP A 1 934 ? 0.595 18.291 -1.774 1.00 88.81 934 ASP A N 1
ATOM 7320 C CA . ASP A 1 934 ? 0.178 19.387 -0.881 1.00 88.81 934 ASP A CA 1
ATOM 7321 C C . ASP A 1 934 ? -1.197 19.165 -0.236 1.00 88.81 934 ASP A C 1
ATOM 7323 O O . ASP A 1 934 ? -1.354 19.319 0.983 1.00 88.81 934 ASP A O 1
ATOM 7327 N N . ASP A 1 935 ? -2.156 18.665 -1.017 1.00 88.62 935 ASP A N 1
ATOM 7328 C CA . ASP A 1 935 ? -3.486 18.249 -0.561 1.00 88.62 935 ASP A CA 1
ATOM 7329 C C . ASP A 1 935 ? -3.436 17.108 0.473 1.00 88.62 935 ASP A C 1
ATOM 7331 O O . ASP A 1 935 ? -4.291 17.038 1.355 1.00 88.62 935 ASP A O 1
ATOM 7335 N N . LEU A 1 936 ? -2.415 16.243 0.421 1.00 94.44 936 LEU A N 1
ATOM 7336 C CA . LEU A 1 936 ? -2.209 15.115 1.335 1.00 94.44 936 LEU A CA 1
ATOM 7337 C C . LEU A 1 936 ? -1.295 15.431 2.526 1.00 94.44 936 LEU A C 1
ATOM 7339 O O . LEU A 1 936 ? -1.132 14.581 3.406 1.00 94.44 936 LEU A O 1
ATOM 7343 N N . THR A 1 937 ? -0.761 16.650 2.660 1.00 95.88 937 THR A N 1
ATOM 7344 C CA . THR A 1 937 ? 0.062 17.050 3.825 1.00 95.88 937 THR A CA 1
ATOM 7345 C C . THR A 1 937 ? -0.657 16.859 5.165 1.00 95.88 937 THR A C 1
ATOM 7347 O O . THR A 1 937 ? -0.020 16.685 6.213 1.00 95.88 937 THR A O 1
ATOM 7350 N N . TYR A 1 938 ? -1.996 16.798 5.178 1.00 95.56 938 TYR A N 1
ATOM 7351 C CA . TYR A 1 938 ? -2.749 16.441 6.380 1.00 95.56 938 TYR A CA 1
ATOM 7352 C C . TYR A 1 938 ? -2.455 15.011 6.881 1.00 95.56 938 TYR A C 1
ATOM 7354 O O . TYR A 1 938 ? -2.513 14.793 8.100 1.00 95.56 938 TYR A O 1
ATOM 7362 N N . LEU A 1 939 ? -2.083 14.082 5.989 1.00 97.56 939 LEU A N 1
ATOM 7363 C CA . LEU A 1 939 ? -1.633 12.713 6.280 1.00 97.56 939 LEU A CA 1
ATOM 7364 C C . LEU A 1 939 ? -0.230 12.652 6.886 1.00 97.56 939 LEU A C 1
ATOM 7366 O O . LEU A 1 939 ? 0.090 11.670 7.553 1.00 97.56 939 LEU A O 1
ATOM 7370 N N . ILE A 1 940 ? 0.579 13.702 6.740 1.00 97.75 940 ILE A N 1
ATOM 7371 C CA . ILE A 1 940 ? 1.906 13.814 7.354 1.00 97.75 940 ILE A CA 1
ATOM 7372 C C . ILE A 1 940 ? 1.764 14.283 8.811 1.00 97.75 940 ILE A C 1
ATOM 7374 O O . ILE A 1 940 ? 0.968 15.182 9.132 1.00 97.75 940 ILE A O 1
ATOM 7378 N N . THR A 1 941 ? 2.509 13.646 9.728 1.00 94.81 941 THR A N 1
ATOM 7379 C CA . THR A 1 941 ? 2.531 14.010 11.157 1.00 94.81 941 THR A CA 1
ATOM 7380 C C . THR A 1 941 ? 2.787 15.517 11.329 1.00 94.81 941 THR A C 1
ATOM 7382 O O . THR A 1 941 ? 3.720 16.029 10.717 1.00 94.81 941 THR A O 1
ATOM 7385 N N . PRO A 1 942 ? 2.029 16.258 12.169 1.00 94.12 942 PRO A N 1
ATOM 7386 C CA . PRO A 1 942 ? 2.060 17.728 12.165 1.00 94.12 942 PRO A CA 1
ATOM 7387 C C . PRO A 1 942 ? 3.414 18.389 12.450 1.00 94.12 942 PRO A C 1
ATOM 7389 O O . PRO A 1 942 ? 3.550 19.581 12.221 1.00 94.12 942 PRO A O 1
ATOM 7392 N N . SER A 1 943 ? 4.391 17.650 12.984 1.00 95.00 943 SER A N 1
ATOM 7393 C CA . SER A 1 943 ? 5.754 18.142 13.200 1.00 95.00 943 SER A CA 1
ATOM 7394 C C . SER A 1 943 ? 6.673 18.012 11.982 1.00 95.00 943 SER A C 1
ATOM 7396 O O . SER A 1 943 ? 7.673 18.707 11.956 1.00 95.00 943 SER A O 1
ATOM 7398 N N . GLY A 1 944 ? 6.368 17.140 11.013 1.00 93.94 944 GLY A N 1
ATOM 7399 C CA . GLY A 1 944 ? 7.217 16.846 9.849 1.00 93.94 944 GLY A CA 1
ATOM 7400 C C . GLY A 1 944 ? 6.647 17.339 8.521 1.00 93.94 944 GLY A C 1
ATOM 7401 O O . GLY A 1 944 ? 6.865 16.689 7.507 1.00 93.94 944 GLY A O 1
ATOM 7402 N N . ARG A 1 945 ? 5.855 18.416 8.534 1.00 95.25 945 ARG A N 1
ATOM 7403 C CA . ARG A 1 945 ? 5.264 19.019 7.328 1.00 95.25 945 ARG A CA 1
ATOM 7404 C C . ARG A 1 945 ? 6.228 20.038 6.735 1.00 95.25 945 ARG A C 1
ATOM 7406 O O . ARG A 1 945 ? 6.088 21.235 6.951 1.00 95.25 945 ARG A O 1
ATOM 7413 N N . GLU A 1 946 ? 7.226 19.502 6.062 1.00 92.19 946 GLU A N 1
ATOM 7414 C CA . GLU A 1 946 ? 8.359 20.193 5.459 1.00 92.19 946 GLU A CA 1
ATOM 7415 C C . GLU A 1 946 ? 8.630 19.451 4.138 1.00 92.19 946 GLU A C 1
ATOM 7417 O O . GLU A 1 946 ? 8.764 18.225 4.195 1.00 92.19 946 GLU A O 1
ATOM 7422 N N . PRO A 1 947 ? 8.601 20.099 2.961 1.00 90.62 947 PRO A N 1
ATOM 7423 C CA . PRO A 1 947 ? 8.878 19.433 1.685 1.00 90.62 947 PRO A CA 1
ATOM 7424 C C . PRO A 1 947 ? 10.362 19.035 1.574 1.00 90.62 947 PRO A C 1
ATOM 7426 O O . PRO A 1 947 ? 11.186 19.450 2.386 1.00 90.62 947 PRO A O 1
ATOM 7429 N N . GLY A 1 948 ? 10.715 18.230 0.568 1.00 86.50 948 GLY A N 1
ATOM 7430 C CA . GLY A 1 948 ? 12.113 17.855 0.299 1.00 86.50 948 GLY A CA 1
ATOM 7431 C C . GLY A 1 948 ? 12.656 16.666 1.106 1.00 86.50 948 GLY A C 1
ATOM 7432 O O . GLY A 1 948 ? 13.870 16.493 1.189 1.00 86.50 948 GLY A O 1
ATOM 7433 N N . HIS A 1 949 ? 11.782 15.834 1.684 1.00 89.75 949 HIS A N 1
ATOM 7434 C CA . HIS A 1 949 ? 12.148 14.531 2.250 1.00 89.75 949 HIS A CA 1
ATOM 7435 C C . HIS A 1 949 ? 11.489 13.408 1.441 1.00 89.75 949 HIS A C 1
ATOM 7437 O O . HIS A 1 949 ? 10.342 13.545 1.021 1.00 89.75 949 HIS A O 1
ATOM 7443 N N . ASN A 1 950 ? 12.184 12.281 1.265 1.00 87.69 950 ASN A N 1
ATOM 7444 C CA . ASN A 1 950 ? 11.747 11.213 0.359 1.00 87.69 950 ASN A CA 1
ATOM 7445 C C . ASN A 1 950 ? 10.400 10.615 0.803 1.00 87.69 950 ASN A C 1
ATOM 7447 O O . ASN A 1 950 ? 9.456 10.565 0.018 1.00 87.69 950 ASN A O 1
ATOM 7451 N N . TYR A 1 951 ? 10.276 10.221 2.081 1.00 96.88 951 TYR A N 1
ATOM 7452 C CA . TYR A 1 951 ? 9.007 9.736 2.645 1.00 96.88 951 TYR A CA 1
ATOM 7453 C C . TYR A 1 951 ? 8.779 10.185 4.093 1.00 96.88 951 TYR A C 1
ATOM 7455 O O . TYR A 1 951 ? 9.715 10.475 4.836 1.00 96.88 951 TYR A O 1
ATOM 7463 N N . TYR A 1 952 ? 7.516 10.161 4.525 1.00 98.12 952 TYR A N 1
ATOM 7464 C CA . TYR A 1 952 ? 7.026 10.788 5.755 1.00 98.12 952 TYR A CA 1
ATOM 7465 C C . TYR A 1 952 ? 6.331 9.820 6.728 1.00 98.12 952 TYR A C 1
ATOM 7467 O O . TYR A 1 952 ? 5.817 8.759 6.364 1.00 98.12 952 TYR A O 1
ATOM 7475 N N . ASN A 1 953 ? 6.272 10.202 8.008 1.00 97.94 953 ASN A N 1
ATOM 7476 C CA . ASN A 1 953 ? 5.605 9.443 9.066 1.00 97.94 953 ASN A CA 1
ATOM 7477 C C . ASN A 1 953 ? 4.119 9.830 9.216 1.00 97.94 953 ASN A C 1
ATOM 7479 O O . ASN A 1 953 ? 3.768 11.007 9.352 1.00 97.94 953 ASN A O 1
ATOM 7483 N N . PHE A 1 954 ? 3.237 8.828 9.240 1.00 98.06 954 PHE A N 1
ATOM 7484 C CA . PHE A 1 954 ? 1.788 9.025 9.119 1.00 98.06 954 PHE A CA 1
ATOM 7485 C C . PHE A 1 954 ? 1.122 9.727 10.325 1.00 98.06 954 PHE A C 1
ATOM 7487 O O . PHE A 1 954 ? 1.420 9.470 11.496 1.00 98.06 954 PHE A O 1
ATOM 7494 N N . ASN A 1 955 ? 0.125 10.572 10.054 1.00 96.56 955 ASN A N 1
ATOM 7495 C CA . ASN A 1 955 ? -0.583 11.381 11.042 1.00 96.56 955 ASN A CA 1
ATOM 7496 C C . ASN A 1 955 ? -1.686 10.613 11.780 1.00 96.56 955 ASN A C 1
ATOM 7498 O O . ASN A 1 955 ? -2.886 10.828 11.601 1.00 96.56 955 ASN A O 1
ATOM 7502 N N . THR A 1 956 ? -1.281 9.803 12.749 1.00 93.88 956 THR A N 1
ATOM 7503 C CA . THR A 1 956 ? -2.212 9.136 13.672 1.00 93.88 956 THR A CA 1
ATOM 7504 C C . THR A 1 956 ? -2.890 10.064 14.695 1.00 93.88 956 THR A C 1
ATOM 7506 O O . THR A 1 956 ? -3.603 9.572 15.574 1.00 93.88 956 THR A O 1
ATOM 7509 N N . SER A 1 957 ? -2.689 11.389 14.602 1.00 90.81 957 SER A N 1
ATOM 7510 C CA . SER A 1 957 ? -3.107 12.385 15.602 1.00 90.81 957 SER A CA 1
ATOM 7511 C C . SER A 1 957 ? -4.297 13.282 15.208 1.00 90.81 957 SER A C 1
ATOM 7513 O O . SER A 1 957 ? -4.844 13.965 16.077 1.00 90.81 957 SER A O 1
ATOM 7515 N N . SER A 1 958 ? -4.742 13.250 13.947 1.00 92.12 958 SER A N 1
ATOM 7516 C CA . SER A 1 958 ? -5.976 13.910 13.471 1.00 92.12 958 SER A CA 1
ATOM 7517 C C . SER A 1 958 ? -7.166 12.928 13.412 1.00 92.12 958 SER A C 1
ATOM 7519 O O . SER A 1 958 ? -6.950 11.720 13.493 1.00 92.12 958 SER A O 1
ATOM 7521 N N . LYS A 1 959 ? -8.417 13.417 13.264 1.00 91.00 959 LYS A N 1
ATOM 7522 C CA . LYS A 1 959 ? -9.555 12.556 12.849 1.00 91.00 959 LYS A CA 1
ATOM 7523 C C . LYS A 1 959 ? -9.373 12.208 11.373 1.00 91.00 959 LYS A C 1
ATOM 7525 O O . LYS A 1 959 ? -9.120 11.058 11.060 1.00 91.00 959 LYS A O 1
ATOM 7530 N N . ASN A 1 960 ? -9.431 13.210 10.497 1.00 92.31 960 ASN A N 1
ATOM 7531 C CA . ASN A 1 960 ? -9.543 13.032 9.046 1.00 92.31 960 ASN A CA 1
ATOM 7532 C C . ASN A 1 960 ? -8.373 12.217 8.476 1.00 92.31 960 ASN A C 1
ATOM 7534 O O . ASN A 1 960 ? -8.597 11.212 7.817 1.00 92.31 960 ASN A O 1
ATOM 7538 N N . ALA A 1 961 ? -7.132 12.563 8.839 1.00 95.69 961 ALA A N 1
ATOM 7539 C CA . ALA A 1 961 ? -5.958 11.802 8.405 1.00 95.69 961 ALA A CA 1
ATOM 7540 C C . ALA A 1 961 ? -5.987 10.344 8.873 1.00 95.69 961 ALA A C 1
ATOM 7542 O O . ALA A 1 961 ? -5.592 9.439 8.151 1.00 95.69 961 ALA A O 1
ATOM 7543 N N . ARG A 1 962 ? -6.476 10.105 10.093 1.00 93.31 962 ARG A N 1
ATOM 7544 C CA . ARG A 1 962 ? -6.596 8.757 10.634 1.00 93.31 962 ARG A CA 1
ATOM 7545 C C . ARG A 1 962 ? -7.714 7.970 9.957 1.00 93.31 962 ARG A C 1
ATOM 7547 O O . ARG A 1 962 ? -7.506 6.796 9.706 1.00 93.31 962 ARG A O 1
ATOM 7554 N N . ASN A 1 963 ? -8.849 8.604 9.675 1.00 94.19 963 ASN A N 1
ATOM 7555 C CA . ASN A 1 963 ? -9.950 8.039 8.900 1.00 94.19 963 ASN A CA 1
ATOM 7556 C C . ASN A 1 963 ? -9.452 7.574 7.521 1.00 94.19 963 ASN A C 1
ATOM 7558 O O . ASN A 1 963 ? -9.564 6.389 7.225 1.00 94.19 963 ASN A O 1
ATOM 7562 N N . GLN A 1 964 ? -8.797 8.464 6.762 1.00 97.00 964 GLN A N 1
ATOM 7563 C CA . GLN A 1 964 ? -8.176 8.137 5.473 1.00 97.00 964 GLN A CA 1
ATOM 7564 C C . GLN A 1 964 ? -7.196 6.965 5.601 1.00 97.00 964 GLN A C 1
ATOM 7566 O O . GLN A 1 964 ? -7.315 5.990 4.878 1.00 97.00 964 GLN A O 1
ATOM 7571 N N . LEU A 1 965 ? -6.259 7.013 6.555 1.00 97.88 965 LEU A N 1
ATOM 7572 C CA . LEU A 1 965 ? -5.277 5.939 6.744 1.00 97.88 965 LEU A CA 1
ATOM 7573 C C . LEU A 1 965 ? -5.923 4.604 7.166 1.00 97.88 965 LEU A C 1
ATOM 7575 O O . LEU A 1 965 ? -5.473 3.552 6.723 1.00 97.88 965 LEU A O 1
ATOM 7579 N N . GLU A 1 966 ? -6.955 4.613 8.019 1.00 96.06 966 GLU A N 1
ATOM 7580 C CA . GLU A 1 966 ? -7.699 3.400 8.399 1.00 96.06 966 GLU A CA 1
ATOM 7581 C C . GLU A 1 966 ? -8.431 2.795 7.192 1.00 96.06 966 GLU A C 1
ATOM 7583 O O . GLU A 1 966 ? -8.353 1.581 7.007 1.00 96.06 966 GLU A O 1
ATOM 7588 N N . ALA A 1 967 ? -9.036 3.625 6.336 1.00 97.50 967 ALA A N 1
ATOM 7589 C CA . ALA A 1 967 ? -9.632 3.194 5.075 1.00 97.50 967 ALA A CA 1
ATOM 7590 C C . ALA A 1 967 ? -8.572 2.644 4.106 1.00 97.50 967 ALA A C 1
ATOM 7592 O O . ALA A 1 967 ? -8.659 1.491 3.702 1.00 97.50 967 ALA A O 1
ATOM 7593 N N . THR A 1 968 ? -7.511 3.402 3.817 1.00 98.56 968 THR A N 1
ATOM 7594 C CA . THR A 1 968 ? -6.428 3.018 2.895 1.00 98.56 968 THR A CA 1
ATOM 7595 C C . THR A 1 968 ? -5.739 1.706 3.292 1.00 98.56 968 THR A C 1
ATOM 7597 O O . THR A 1 968 ? -5.511 0.856 2.435 1.00 98.56 968 THR A O 1
ATOM 7600 N N . PHE A 1 969 ? -5.442 1.479 4.581 1.00 98.69 969 PHE A N 1
ATOM 7601 C CA . PHE A 1 969 ? -4.881 0.193 5.029 1.00 98.69 969 PHE A CA 1
ATOM 7602 C C . PHE A 1 969 ? -5.889 -0.965 5.009 1.00 98.69 969 PHE A C 1
ATOM 7604 O O . PHE A 1 969 ? -5.455 -2.115 5.045 1.00 98.69 969 PHE A O 1
ATOM 7611 N N . SER A 1 970 ? -7.196 -0.689 5.005 1.00 97.69 970 SER A N 1
ATOM 7612 C CA . SER A 1 970 ? -8.238 -1.721 4.919 1.00 97.69 970 SER A CA 1
ATOM 7613 C C . SER A 1 970 ? -8.504 -2.084 3.456 1.00 97.69 970 SER A C 1
ATOM 7615 O O . SER A 1 970 ? -8.365 -3.251 3.112 1.00 97.69 970 SER A O 1
ATOM 7617 N N . PHE A 1 971 ? -8.694 -1.089 2.581 1.00 97.94 971 PHE A N 1
ATOM 7618 C CA . PHE A 1 971 ? -8.794 -1.233 1.124 1.00 97.94 971 PHE A CA 1
ATOM 7619 C C . PHE A 1 971 ? -7.641 -2.060 0.542 1.00 97.94 971 PHE A C 1
ATOM 7621 O O . PHE A 1 971 ? -7.873 -3.105 -0.059 1.00 97.94 971 PHE A O 1
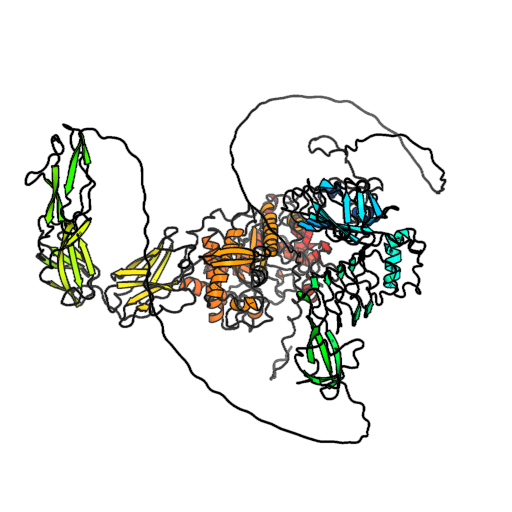ATOM 7628 N N . LEU A 1 972 ? -6.388 -1.655 0.792 1.00 98.25 972 LEU A N 1
ATOM 7629 C CA . LEU A 1 972 ? -5.209 -2.386 0.309 1.00 98.25 972 LEU A CA 1
ATOM 7630 C C . LEU A 1 972 ? -5.140 -3.819 0.864 1.00 98.25 972 LEU A C 1
ATOM 7632 O O . LEU A 1 972 ? -4.687 -4.731 0.176 1.00 98.25 972 LEU A O 1
ATOM 7636 N N . ALA A 1 973 ? -5.578 -4.032 2.107 1.00 97.25 973 ALA A N 1
ATOM 7637 C CA . ALA A 1 973 ? -5.569 -5.356 2.716 1.00 97.25 973 ALA A CA 1
ATOM 7638 C C . ALA A 1 973 ? -6.681 -6.267 2.186 1.00 97.25 973 ALA A C 1
ATOM 7640 O O . ALA A 1 973 ? -6.464 -7.471 2.121 1.00 97.25 973 ALA A O 1
ATOM 7641 N N . GLU A 1 974 ? -7.851 -5.719 1.853 1.00 95.69 974 GLU A N 1
ATOM 7642 C CA . GLU A 1 974 ? -9.007 -6.447 1.315 1.00 95.69 974 GLU A CA 1
ATOM 7643 C C . GLU A 1 974 ? -8.791 -6.772 -0.159 1.00 95.69 974 GLU A C 1
ATOM 7645 O O . GLU A 1 974 ? -8.877 -7.943 -0.533 1.00 95.69 974 GLU A O 1
ATOM 7650 N N . ARG A 1 975 ? -8.382 -5.779 -0.959 1.00 95.00 975 ARG A N 1
ATOM 7651 C CA . ARG A 1 975 ? -8.118 -5.931 -2.394 1.00 95.00 975 ARG A CA 1
ATOM 7652 C C . ARG A 1 975 ? -7.107 -7.039 -2.687 1.00 95.00 975 ARG A C 1
ATOM 7654 O O . ARG A 1 975 ? -7.373 -7.880 -3.539 1.00 95.00 975 ARG A O 1
ATOM 7661 N N . TYR A 1 976 ? -6.009 -7.085 -1.926 1.00 96.62 976 TYR A N 1
ATOM 7662 C CA . TYR A 1 976 ? -4.907 -8.039 -2.110 1.00 96.62 976 TYR A CA 1
ATOM 7663 C C . TYR A 1 976 ? -4.900 -9.199 -1.099 1.00 96.62 976 TYR A C 1
ATOM 7665 O O . TYR A 1 976 ? -3.848 -9.791 -0.827 1.00 96.62 976 TYR A O 1
ATOM 7673 N N . ALA A 1 977 ? -6.051 -9.541 -0.509 1.00 91.81 977 ALA A N 1
ATOM 7674 C CA . ALA A 1 977 ? -6.171 -10.749 0.308 1.00 91.81 977 ALA A CA 1
ATOM 7675 C C . ALA A 1 977 ? -6.422 -12.018 -0.524 1.00 91.81 977 ALA A C 1
ATOM 7677 O O . ALA A 1 977 ? -5.977 -13.099 -0.118 1.00 91.81 977 ALA A O 1
ATOM 7678 N N . SER A 1 978 ? -7.119 -11.907 -1.658 1.00 79.75 978 SER A N 1
ATOM 7679 C CA . SER A 1 978 ? -7.558 -13.021 -2.509 1.00 79.75 978 SER A CA 1
ATOM 7680 C C . SER A 1 978 ? -7.071 -12.879 -3.949 1.00 79.75 978 SER A C 1
ATOM 7682 O O . SER A 1 978 ? -7.483 -11.972 -4.664 1.00 79.75 978 SER A O 1
ATOM 7684 N N . GLY A 1 979 ? -6.258 -13.844 -4.382 1.00 62.47 979 GLY A N 1
ATOM 7685 C CA . GLY A 1 979 ? -5.516 -13.779 -5.642 1.00 62.47 979 GLY A CA 1
ATOM 7686 C C . GLY A 1 979 ? -6.334 -13.769 -6.928 1.00 62.47 979 GLY A C 1
ATOM 7687 O O . GLY A 1 979 ? -5.927 -13.145 -7.900 1.00 62.47 979 GLY A O 1
ATOM 7688 N N . ALA A 1 980 ? -7.504 -14.414 -6.918 1.00 59.16 980 ALA A N 1
ATOM 7689 C CA . ALA A 1 980 ? -8.281 -14.753 -8.116 1.00 59.16 980 ALA A CA 1
ATOM 7690 C C . ALA A 1 980 ? -8.828 -13.561 -8.932 1.00 59.16 980 ALA A C 1
ATOM 7692 O O . ALA A 1 980 ? -9.452 -13.783 -9.962 1.00 59.16 980 ALA A O 1
ATOM 7693 N N . GLN A 1 981 ? -8.623 -12.320 -8.481 1.00 69.19 981 GLN A N 1
ATOM 7694 C CA . GLN A 1 981 ? -8.989 -11.103 -9.218 1.00 69.19 981 GLN A CA 1
ATOM 7695 C C . GLN A 1 981 ? -7.837 -10.087 -9.256 1.00 69.19 981 GLN A C 1
ATOM 7697 O O . GLN A 1 981 ? -7.488 -9.607 -10.330 1.00 69.19 981 GLN A O 1
ATOM 7702 N N . ASN A 1 982 ? -7.197 -9.809 -8.113 1.00 83.44 982 ASN A N 1
ATOM 7703 C CA . ASN A 1 982 ? -6.253 -8.688 -7.954 1.00 83.44 982 ASN A CA 1
ATOM 7704 C C . ASN A 1 982 ? -4.829 -9.114 -7.534 1.00 83.44 982 ASN A C 1
ATOM 7706 O O . ASN A 1 982 ? -4.003 -8.272 -7.186 1.00 83.44 982 ASN A O 1
ATOM 7710 N N . GLY A 1 983 ? -4.544 -10.418 -7.464 1.00 88.69 983 GLY A N 1
ATOM 7711 C CA . GLY A 1 983 ? -3.318 -10.919 -6.838 1.00 88.69 983 GLY A CA 1
ATOM 7712 C C . GLY A 1 983 ? -3.293 -10.780 -5.310 1.00 88.69 983 GLY A C 1
ATOM 7713 O O . GLY A 1 983 ? -4.311 -10.517 -4.658 1.00 88.69 983 GLY A O 1
ATOM 7714 N N . LYS A 1 984 ? -2.120 -11.011 -4.703 1.00 93.81 984 LYS A N 1
ATOM 7715 C CA . LYS A 1 984 ? -2.017 -11.255 -3.253 1.00 93.81 984 LYS A CA 1
ATOM 7716 C C . LYS A 1 984 ? -0.759 -10.699 -2.597 1.00 93.81 984 LYS A C 1
ATOM 7718 O O . LYS A 1 984 ? 0.364 -11.066 -2.934 1.00 93.81 984 LYS A O 1
ATOM 7723 N N . VAL A 1 985 ? -0.953 -9.919 -1.531 1.00 97.31 985 VAL A N 1
ATOM 7724 C CA . VAL A 1 985 ? 0.128 -9.317 -0.734 1.00 97.31 985 VAL A CA 1
ATOM 7725 C C . VAL A 1 985 ? 0.125 -9.878 0.692 1.00 97.31 985 VAL A C 1
ATOM 7727 O O . VAL A 1 985 ? -0.711 -9.548 1.539 1.00 97.31 985 VAL A O 1
ATOM 7730 N N . VAL A 1 986 ? 1.107 -10.731 1.000 1.00 97.44 986 VAL A N 1
ATOM 7731 C CA . VAL A 1 986 ? 1.195 -11.423 2.304 1.00 97.44 986 VAL A CA 1
ATOM 7732 C C . VAL A 1 986 ? 2.143 -10.750 3.303 1.00 97.44 986 VAL A C 1
ATOM 7734 O O . VAL A 1 986 ? 1.970 -10.905 4.519 1.00 97.44 986 VAL A O 1
ATOM 7737 N N . ASN A 1 987 ? 3.130 -9.999 2.808 1.00 98.56 987 ASN A N 1
ATOM 7738 C CA . ASN A 1 987 ? 4.087 -9.225 3.596 1.00 98.56 987 ASN A CA 1
ATOM 7739 C C . ASN A 1 987 ? 3.844 -7.724 3.392 1.00 98.56 987 ASN A C 1
ATOM 7741 O O . ASN A 1 987 ? 3.658 -7.269 2.269 1.00 98.56 987 ASN A O 1
ATOM 7745 N N . TRP A 1 988 ? 3.905 -6.962 4.481 1.00 98.81 988 TRP A N 1
ATOM 7746 C CA . TRP A 1 988 ? 3.614 -5.530 4.505 1.00 98.81 988 TRP A CA 1
ATOM 7747 C C . TRP A 1 988 ? 4.701 -4.792 5.291 1.00 98.81 988 TRP A C 1
ATOM 7749 O O . TRP A 1 988 ? 4.797 -4.921 6.515 1.00 98.81 988 TRP A O 1
ATOM 7759 N N . ILE A 1 989 ? 5.547 -4.046 4.593 1.00 98.88 989 ILE A N 1
ATOM 7760 C CA . ILE A 1 989 ? 6.603 -3.200 5.151 1.00 98.88 989 ILE A CA 1
ATOM 7761 C C . ILE A 1 989 ? 6.022 -1.788 5.306 1.00 98.88 989 ILE A C 1
ATOM 7763 O O . ILE A 1 989 ? 5.360 -1.287 4.401 1.00 98.88 989 ILE A O 1
ATOM 7767 N N . ILE A 1 990 ? 6.186 -1.176 6.482 1.00 98.75 990 ILE A N 1
ATOM 7768 C CA . ILE A 1 990 ? 5.499 0.076 6.838 1.00 98.75 990 ILE A CA 1
ATOM 7769 C C . ILE A 1 990 ? 6.521 1.212 6.988 1.00 98.75 990 ILE A C 1
ATOM 7771 O O . ILE A 1 990 ? 7.245 1.244 7.991 1.00 98.75 990 ILE A O 1
ATOM 7775 N N . GLY A 1 991 ? 6.538 2.138 6.019 1.00 97.69 991 GLY A N 1
ATOM 7776 C CA . GLY A 1 991 ? 7.597 3.137 5.810 1.00 97.69 991 GLY A CA 1
ATOM 7777 C C . GLY A 1 991 ? 8.816 2.564 5.070 1.00 97.69 991 GLY A C 1
ATOM 7778 O O . GLY A 1 991 ? 8.798 1.399 4.680 1.00 97.69 991 GLY A O 1
ATOM 7779 N N . ASN A 1 992 ? 9.885 3.357 4.936 1.00 96.56 992 ASN A N 1
ATOM 7780 C CA . ASN A 1 992 ? 11.232 2.878 4.596 1.00 96.56 992 ASN A CA 1
ATOM 7781 C C . ASN A 1 992 ? 12.230 3.272 5.704 1.00 96.56 992 ASN A C 1
ATOM 7783 O O . ASN A 1 992 ? 11.951 4.204 6.456 1.00 96.56 992 ASN A O 1
ATOM 7787 N N . GLU A 1 993 ? 13.336 2.525 5.828 1.00 96.06 993 GLU A N 1
ATOM 7788 C CA . GLU A 1 993 ? 14.489 2.725 6.734 1.00 96.06 993 GLU A CA 1
ATOM 7789 C C . GLU A 1 993 ? 14.206 3.565 7.992 1.00 96.06 993 GLU A C 1
ATOM 7791 O O . GLU A 1 993 ? 14.825 4.602 8.232 1.00 96.06 993 GLU A O 1
ATOM 7796 N N . VAL A 1 994 ? 13.246 3.152 8.829 1.00 98.06 994 VAL A N 1
ATOM 7797 C CA . VAL A 1 994 ? 12.606 4.093 9.765 1.00 98.06 994 VAL A CA 1
ATOM 7798 C C . VAL A 1 994 ? 13.514 4.558 10.902 1.00 98.06 994 VAL A C 1
ATOM 7800 O O . VAL A 1 994 ? 13.106 5.414 11.680 1.00 98.06 994 VAL A O 1
ATOM 7803 N N . ASN A 1 995 ? 14.730 4.033 11.031 1.00 97.19 995 ASN A N 1
ATOM 7804 C CA . ASN A 1 995 ? 15.745 4.587 11.920 1.00 97.19 995 ASN A CA 1
ATOM 7805 C C . ASN A 1 995 ? 16.640 5.650 11.252 1.00 97.19 995 ASN A C 1
ATOM 7807 O O . ASN A 1 995 ? 17.093 6.533 11.976 1.00 97.19 995 ASN A O 1
ATOM 7811 N N . SER A 1 996 ? 16.816 5.656 9.925 1.00 95.00 996 SER A N 1
ATOM 7812 C CA . SER A 1 996 ? 17.365 6.784 9.140 1.00 95.00 996 SER A CA 1
ATOM 7813 C C . SER A 1 996 ? 16.255 7.797 8.814 1.00 95.00 996 SER A C 1
ATOM 7815 O O . SER A 1 996 ? 15.909 8.102 7.673 1.00 95.00 996 SER A O 1
ATOM 7817 N N . PHE A 1 997 ? 15.661 8.292 9.903 1.00 92.81 997 PHE A N 1
ATOM 7818 C CA . PHE A 1 997 ? 14.393 9.017 9.950 1.00 92.81 997 PHE A CA 1
ATOM 7819 C C . PHE A 1 997 ? 14.394 10.375 9.236 1.00 92.81 997 PHE A C 1
ATOM 7821 O O . PHE A 1 997 ? 13.316 10.875 8.932 1.00 92.81 997 PHE A O 1
ATOM 7828 N N . ASP A 1 998 ? 15.552 11.008 9.023 1.00 90.81 998 ASP A N 1
ATOM 7829 C CA . ASP A 1 998 ? 15.617 12.348 8.414 1.00 90.81 998 ASP A CA 1
ATOM 7830 C C . ASP A 1 998 ? 15.247 12.317 6.926 1.00 90.81 998 ASP A C 1
ATOM 7832 O O . ASP A 1 998 ? 14.607 13.249 6.465 1.00 90.81 998 ASP A O 1
ATOM 7836 N N . ALA A 1 999 ? 15.616 11.263 6.190 1.00 86.81 999 ALA A N 1
ATOM 7837 C CA . ALA A 1 999 ? 15.340 11.142 4.754 1.00 86.81 999 ALA A CA 1
ATOM 7838 C C . ALA A 1 999 ? 14.157 10.205 4.460 1.00 86.81 999 ALA A C 1
ATOM 7840 O O . ALA A 1 999 ? 13.251 10.554 3.705 1.00 86.81 999 ALA A O 1
ATOM 7841 N N . TRP A 1 1000 ? 14.143 9.018 5.076 1.00 92.06 1000 TRP A N 1
ATOM 7842 C CA . TRP A 1 1000 ? 13.280 7.911 4.645 1.00 92.06 1000 TRP A CA 1
ATOM 7843 C C . TRP A 1 1000 ? 11.978 7.745 5.441 1.00 92.06 1000 TRP A C 1
ATOM 7845 O O . TRP A 1 1000 ? 11.102 6.973 5.040 1.00 92.06 1000 TRP A O 1
ATOM 7855 N N . ASN A 1 1001 ? 11.810 8.455 6.564 1.00 96.69 1001 ASN A N 1
ATOM 7856 C CA . ASN A 1 1001 ? 10.520 8.504 7.258 1.00 96.69 1001 ASN A CA 1
ATOM 7857 C C . ASN A 1 1001 ? 10.331 9.763 8.123 1.00 96.69 1001 ASN A C 1
ATOM 7859 O O . ASN A 1 1001 ? 10.143 9.689 9.343 1.00 96.69 1001 ASN A O 1
ATOM 7863 N N . TYR A 1 1002 ? 10.381 10.934 7.487 1.00 97.69 1002 TYR A N 1
ATOM 7864 C CA . TYR A 1 1002 ? 10.443 12.212 8.180 1.00 97.69 1002 TYR A CA 1
ATOM 7865 C C . TYR A 1 1002 ? 9.239 12.493 9.082 1.00 97.69 1002 TYR A C 1
ATOM 7867 O O . TYR A 1 1002 ? 8.073 12.246 8.763 1.00 97.69 1002 TYR A O 1
ATOM 7875 N N . ALA A 1 1003 ? 9.546 13.035 10.259 1.00 96.75 1003 ALA A N 1
ATOM 7876 C CA . ALA A 1 1003 ? 8.575 13.341 11.302 1.00 96.75 1003 ALA A CA 1
ATOM 7877 C C . ALA A 1 1003 ? 8.857 14.668 12.028 1.00 96.75 1003 ALA A C 1
ATOM 7879 O O . ALA A 1 1003 ? 8.204 14.947 13.042 1.00 96.75 1003 ALA A O 1
ATOM 7880 N N . GLY A 1 1004 ? 9.856 15.440 11.577 1.00 95.75 1004 GLY A N 1
ATOM 7881 C CA . GLY A 1 1004 ? 10.317 16.678 12.216 1.00 95.75 1004 GLY A CA 1
ATOM 7882 C C . GLY A 1 1004 ? 10.625 16.539 13.705 1.00 95.75 1004 GLY A C 1
ATOM 7883 O O . GLY A 1 1004 ? 10.223 17.362 14.530 1.00 95.75 1004 GLY A O 1
ATOM 7884 N N . THR A 1 1005 ? 11.277 15.441 14.107 1.00 95.00 1005 THR A N 1
ATOM 7885 C CA . THR A 1 1005 ? 11.647 15.251 15.513 1.00 95.00 1005 THR A CA 1
ATOM 7886 C C . THR A 1 1005 ? 12.861 14.346 15.710 1.00 95.00 1005 THR A C 1
ATOM 7888 O O . THR A 1 1005 ? 12.788 13.123 15.655 1.00 95.00 1005 THR A O 1
ATOM 7891 N N . LYS A 1 1006 ? 13.989 14.962 16.076 1.00 94.12 1006 LYS A N 1
ATOM 7892 C CA . LYS A 1 1006 ? 15.270 14.277 16.342 1.00 94.12 1006 LYS A CA 1
ATOM 7893 C C . LYS A 1 1006 ? 15.333 13.631 17.739 1.00 94.12 1006 LYS A C 1
ATOM 7895 O O . LYS A 1 1006 ? 16.395 13.295 18.251 1.00 94.12 1006 LYS A O 1
ATOM 7900 N N . SER A 1 1007 ? 14.177 13.461 18.390 1.00 96.12 1007 SER A N 1
ATOM 7901 C CA . SER A 1 1007 ? 14.045 12.811 19.696 1.00 96.12 1007 SER A CA 1
ATOM 7902 C C . SER A 1 1007 ? 13.537 11.384 19.525 1.00 96.12 1007 SER A C 1
ATOM 7904 O O . SER A 1 1007 ? 12.336 11.174 19.342 1.00 96.12 1007 SER A O 1
ATOM 7906 N N . LEU A 1 1008 ? 14.426 10.397 19.683 1.00 96.25 1008 LEU A N 1
ATOM 7907 C CA . LEU A 1 1008 ? 14.116 8.965 19.557 1.00 96.25 1008 LEU A CA 1
ATOM 7908 C C . LEU A 1 1008 ? 12.834 8.556 20.303 1.00 96.25 1008 LEU A C 1
ATOM 7910 O O . LEU A 1 1008 ? 12.035 7.772 19.796 1.00 96.25 1008 LEU A O 1
ATOM 7914 N N . SER A 1 1009 ? 12.589 9.102 21.500 1.00 96.81 1009 SER A N 1
ATOM 7915 C CA . SER A 1 1009 ? 11.384 8.776 22.280 1.00 96.81 1009 SER A CA 1
ATOM 7916 C C . SER A 1 1009 ? 10.090 9.309 21.659 1.00 96.81 1009 SER A C 1
ATOM 7918 O O . SER A 1 1009 ? 9.067 8.635 21.728 1.00 96.81 1009 SER A O 1
ATOM 7920 N N . LYS A 1 1010 ? 10.116 10.500 21.055 1.00 96.44 1010 LYS A N 1
ATOM 7921 C CA . LYS A 1 1010 ? 8.953 11.093 20.381 1.00 96.44 1010 LYS A CA 1
ATOM 7922 C C . LYS A 1 1010 ? 8.750 10.467 19.001 1.00 96.44 1010 LYS A C 1
ATOM 7924 O O . LYS A 1 1010 ? 7.621 10.108 18.671 1.00 96.44 1010 LYS A O 1
ATOM 7929 N N . TYR A 1 1011 ? 9.836 10.273 18.258 1.00 97.94 1011 TYR A N 1
ATOM 7930 C CA . TYR A 1 1011 ? 9.843 9.619 16.956 1.00 97.94 1011 TYR A CA 1
ATOM 7931 C C . TYR A 1 1011 ? 9.298 8.184 17.030 1.00 97.94 1011 TYR A C 1
ATOM 7933 O O . TYR A 1 1011 ? 8.279 7.867 16.423 1.00 97.94 1011 TYR A O 1
ATOM 7941 N N . THR A 1 1012 ? 9.890 7.339 17.883 1.00 97.75 1012 THR A N 1
ATOM 7942 C CA . THR A 1 1012 ? 9.466 5.934 18.022 1.00 97.75 1012 THR A CA 1
ATOM 7943 C C . THR A 1 1012 ? 8.024 5.810 18.519 1.00 97.75 1012 THR A C 1
ATOM 7945 O O . THR A 1 1012 ? 7.362 4.821 18.216 1.00 97.75 1012 THR A O 1
ATOM 7948 N N . GLN A 1 1013 ? 7.499 6.797 19.260 1.00 96.31 1013 GLN A N 1
ATOM 7949 C CA . GLN A 1 1013 ? 6.081 6.797 19.624 1.00 96.31 1013 GLN A CA 1
ATOM 7950 C C . GLN A 1 1013 ? 5.180 7.055 18.407 1.00 96.31 1013 GLN A C 1
ATOM 7952 O O . GLN A 1 1013 ? 4.209 6.327 18.235 1.00 96.31 1013 GLN A O 1
ATOM 7957 N N . LEU A 1 1014 ? 5.505 8.050 17.567 1.00 97.25 1014 LEU A N 1
ATOM 7958 C CA . LEU A 1 1014 ? 4.769 8.321 16.325 1.00 97.25 1014 LEU A CA 1
ATOM 7959 C C . LEU A 1 1014 ? 4.753 7.074 15.434 1.00 97.25 1014 LEU A C 1
ATOM 7961 O O . LEU A 1 1014 ? 3.680 6.564 15.121 1.00 97.25 1014 LEU A O 1
ATOM 7965 N N . TYR A 1 1015 ? 5.929 6.502 15.156 1.00 98.44 1015 TYR A N 1
ATOM 7966 C CA . TYR A 1 1015 ? 6.033 5.272 14.375 1.00 98.44 1015 TYR A CA 1
ATOM 7967 C C . TYR A 1 1015 ? 5.291 4.082 15.011 1.00 98.44 1015 TYR A C 1
ATOM 7969 O O . TYR A 1 1015 ? 4.616 3.340 14.305 1.00 98.44 1015 TYR A O 1
ATOM 7977 N N . ALA A 1 1016 ? 5.333 3.895 16.336 1.00 98.06 1016 ALA A N 1
ATOM 7978 C CA . ALA A 1 1016 ? 4.604 2.806 16.996 1.00 98.06 1016 ALA A CA 1
ATOM 7979 C C . ALA A 1 1016 ? 3.073 2.982 16.974 1.00 98.06 1016 ALA A C 1
ATOM 7981 O O . ALA A 1 1016 ? 2.349 1.983 16.912 1.00 98.06 1016 ALA A O 1
ATOM 7982 N N . ASP A 1 1017 ? 2.571 4.221 17.015 1.00 96.56 1017 ASP A N 1
ATOM 7983 C CA . ASP A 1 1017 ? 1.148 4.521 16.833 1.00 96.56 1017 ASP A CA 1
ATOM 7984 C C . ASP A 1 1017 ? 0.727 4.309 15.353 1.00 96.56 1017 ASP A C 1
ATOM 7986 O O . ASP A 1 1017 ? -0.364 3.786 15.105 1.00 96.56 1017 ASP A O 1
ATOM 7990 N N . SER A 1 1018 ? 1.608 4.610 14.384 1.00 97.62 1018 SER A N 1
ATOM 7991 C CA . SER A 1 1018 ? 1.426 4.387 12.933 1.00 97.62 1018 SER A CA 1
ATOM 7992 C C . SER A 1 1018 ? 1.485 2.909 12.526 1.00 97.62 1018 SER A C 1
ATOM 7994 O O . SER A 1 1018 ? 0.549 2.408 11.908 1.00 97.62 1018 SER A O 1
ATOM 7996 N N . PHE A 1 1019 ? 2.500 2.156 12.956 1.00 98.75 1019 PHE A N 1
ATOM 7997 C CA . PHE A 1 1019 ? 2.599 0.707 12.734 1.00 98.75 1019 PHE A CA 1
ATOM 7998 C C . PHE A 1 1019 ? 1.398 -0.040 13.329 1.00 98.75 1019 PHE A C 1
ATOM 8000 O O . PHE A 1 1019 ? 0.890 -0.995 12.744 1.00 98.75 1019 PHE A O 1
ATOM 8007 N N . ARG A 1 1020 ? 0.892 0.408 14.487 1.00 98.19 1020 ARG A N 1
ATOM 8008 C CA . ARG A 1 1020 ? -0.331 -0.146 15.084 1.00 98.19 1020 ARG A CA 1
ATOM 8009 C C . ARG A 1 1020 ? -1.580 0.129 14.241 1.00 98.19 1020 ARG A C 1
ATOM 8011 O O . ARG A 1 1020 ? -2.529 -0.647 14.335 1.00 98.19 1020 ARG A O 1
ATOM 8018 N N . LEU A 1 1021 ? -1.600 1.207 13.457 1.00 97.50 1021 LEU A N 1
ATOM 8019 C CA . LEU A 1 1021 ? -2.716 1.525 12.573 1.00 97.50 1021 LEU A CA 1
ATOM 8020 C C . LEU A 1 1021 ? -2.841 0.479 11.469 1.00 97.50 1021 LEU A C 1
ATOM 8022 O O . LEU A 1 1021 ? -3.828 -0.258 11.446 1.00 97.50 1021 LEU A O 1
ATOM 8026 N N . ALA A 1 1022 ? -1.775 0.350 10.677 1.00 98.56 1022 ALA A N 1
ATOM 8027 C CA . ALA A 1 1022 ? -1.630 -0.661 9.640 1.00 98.56 1022 ALA A CA 1
ATOM 8028 C C . ALA A 1 1022 ? -1.829 -2.076 10.206 1.00 98.56 1022 ALA A C 1
ATOM 8030 O O . ALA A 1 1022 ? -2.588 -2.863 9.649 1.00 98.56 1022 ALA A O 1
ATOM 8031 N N . TYR A 1 1023 ? -1.232 -2.390 11.367 1.00 98.75 1023 TYR A N 1
ATOM 8032 C CA . TYR A 1 1023 ? -1.412 -3.696 12.006 1.00 98.75 1023 TYR A CA 1
ATOM 8033 C C . TYR A 1 1023 ? -2.878 -3.988 12.309 1.00 98.75 1023 TYR A C 1
ATOM 8035 O O . TYR A 1 1023 ? -3.317 -5.104 12.073 1.00 98.75 1023 TYR A O 1
ATOM 8043 N N . ASN A 1 1024 ? -3.647 -3.042 12.852 1.00 97.75 1024 ASN A N 1
ATOM 8044 C CA . ASN A 1 1024 ? -5.028 -3.348 13.212 1.00 97.75 1024 ASN A CA 1
ATOM 8045 C C . ASN A 1 1024 ? -5.914 -3.598 11.981 1.00 97.75 1024 ASN A C 1
ATOM 8047 O O . ASN A 1 1024 ? -6.716 -4.519 12.073 1.00 97.75 1024 ASN A O 1
ATOM 8051 N N . ALA A 1 1025 ? -5.715 -2.868 10.874 1.00 97.75 1025 ALA A N 1
ATOM 8052 C CA . ALA A 1 1025 ? -6.462 -3.026 9.619 1.00 97.75 1025 ALA A CA 1
ATOM 8053 C C . ALA A 1 1025 ? -6.024 -4.276 8.828 1.00 97.75 1025 ALA A C 1
ATOM 8055 O O . ALA A 1 1025 ? -6.789 -5.222 8.655 1.00 97.75 1025 ALA A O 1
ATOM 8056 N N . ILE A 1 1026 ? -4.744 -4.374 8.458 1.00 98.56 1026 ILE A N 1
ATOM 8057 C CA . ILE A 1 1026 ? -4.223 -5.497 7.656 1.00 98.56 1026 ILE A CA 1
ATOM 8058 C C . ILE A 1 1026 ? -4.452 -6.841 8.372 1.00 98.56 1026 ILE A C 1
ATOM 8060 O O . ILE A 1 1026 ? -4.779 -7.855 7.753 1.00 98.56 1026 ILE A O 1
ATOM 8064 N N . LYS A 1 1027 ? -4.338 -6.869 9.710 1.00 98.31 1027 LYS A N 1
ATOM 8065 C CA . LYS A 1 1027 ? -4.615 -8.079 10.499 1.00 98.31 1027 LYS A CA 1
ATOM 8066 C C . LYS A 1 1027 ? -6.090 -8.322 10.786 1.00 98.31 1027 LYS A C 1
ATOM 8068 O O . LYS A 1 1027 ? -6.388 -9.450 11.168 1.00 98.31 1027 LYS A O 1
ATOM 8073 N N . SER A 1 1028 ? -6.988 -7.341 10.664 1.00 97.69 1028 SER A N 1
ATOM 8074 C CA . SER A 1 1028 ? -8.433 -7.601 10.734 1.00 97.69 1028 SER A CA 1
ATOM 8075 C C . SER A 1 1028 ? -8.991 -8.212 9.460 1.00 97.69 1028 SER A C 1
ATOM 8077 O O . SER A 1 1028 ? -10.083 -8.758 9.530 1.00 97.69 1028 SER A O 1
ATOM 8079 N N . VAL A 1 1029 ? -8.236 -8.169 8.360 1.00 97.38 1029 VAL A N 1
ATOM 8080 C CA . VAL A 1 1029 ? -8.617 -8.721 7.057 1.00 97.38 1029 VAL A CA 1
ATOM 8081 C C . VAL A 1 1029 ? -7.959 -10.081 6.819 1.00 97.38 1029 VAL A C 1
ATOM 8083 O O . VAL A 1 1029 ? -8.657 -11.091 6.742 1.00 97.38 1029 VAL A O 1
ATOM 8086 N N . TYR A 1 1030 ? -6.617 -10.144 6.798 1.00 97.38 1030 TYR A N 1
ATOM 8087 C CA . TYR A 1 1030 ? -5.870 -11.389 6.579 1.00 97.38 1030 TYR A CA 1
ATOM 8088 C C . TYR A 1 1030 ? -5.154 -11.866 7.853 1.00 97.38 1030 TYR A C 1
ATOM 8090 O O . TYR A 1 1030 ? -4.180 -11.283 8.349 1.00 97.38 1030 TYR A O 1
ATOM 8098 N N . SER A 1 1031 ? -5.620 -12.994 8.398 1.00 97.38 1031 SER A N 1
ATOM 8099 C CA . SER A 1 1031 ? -5.234 -13.486 9.724 1.00 97.38 1031 SER A CA 1
ATOM 8100 C C . SER A 1 1031 ? -3.769 -13.927 9.825 1.00 97.38 1031 SER A C 1
ATOM 8102 O O . SER A 1 1031 ? -3.171 -13.795 10.900 1.00 97.38 1031 SER A O 1
ATOM 8104 N N . ASN A 1 1032 ? -3.137 -14.291 8.701 1.00 97.06 1032 ASN A N 1
ATOM 8105 C CA . ASN A 1 1032 ? -1.737 -14.731 8.624 1.00 97.06 1032 ASN A CA 1
ATOM 8106 C C . ASN A 1 1032 ? -0.771 -13.734 7.943 1.00 97.06 1032 ASN A C 1
ATOM 8108 O O . ASN A 1 1032 ? 0.437 -13.954 8.015 1.00 97.06 1032 ASN A O 1
ATOM 8112 N N . ALA A 1 1033 ? -1.261 -12.592 7.429 1.00 97.88 1033 ALA A N 1
ATOM 8113 C CA . ALA A 1 1033 ? -0.440 -11.463 6.955 1.00 97.88 1033 ALA A CA 1
ATOM 8114 C C . ALA A 1 1033 ? 0.690 -11.085 7.927 1.00 97.88 1033 ALA A C 1
ATOM 8116 O O . ALA A 1 1033 ? 0.513 -11.122 9.154 1.00 97.88 1033 ALA A O 1
ATOM 8117 N N . ARG A 1 1034 ? 1.832 -10.646 7.405 1.00 98.50 1034 ARG A N 1
ATOM 8118 C CA . ARG A 1 1034 ? 2.999 -10.288 8.213 1.00 98.50 1034 ARG A CA 1
ATOM 8119 C C . ARG A 1 1034 ? 3.365 -8.824 8.022 1.00 98.50 1034 ARG A C 1
ATOM 8121 O O . ARG A 1 1034 ? 3.667 -8.412 6.912 1.00 98.50 1034 ARG A O 1
ATOM 8128 N N . LEU A 1 1035 ? 3.399 -8.068 9.118 1.00 98.75 1035 LEU A N 1
ATOM 8129 C CA . LEU A 1 1035 ? 3.884 -6.688 9.107 1.00 98.75 1035 LEU A CA 1
ATOM 8130 C C . LEU A 1 1035 ? 5.348 -6.607 9.547 1.00 98.75 1035 LEU A C 1
ATOM 8132 O O . LEU A 1 1035 ? 5.760 -7.322 10.472 1.00 98.75 1035 LEU A O 1
ATOM 8136 N N . TYR A 1 1036 ? 6.095 -5.718 8.899 1.00 98.94 1036 TYR A N 1
ATOM 8137 C CA . TYR A 1 1036 ? 7.540 -5.561 9.009 1.00 98.94 1036 TYR A CA 1
ATOM 8138 C C . TYR A 1 1036 ? 7.928 -4.114 9.340 1.00 98.94 1036 TYR A C 1
ATOM 8140 O O . TYR A 1 1036 ? 7.371 -3.164 8.794 1.00 98.94 1036 TYR A O 1
ATOM 8148 N N . VAL A 1 1037 ? 8.896 -3.969 10.245 1.00 98.88 1037 VAL A N 1
ATOM 8149 C CA . VAL A 1 1037 ? 9.599 -2.712 10.536 1.00 98.88 1037 VAL A CA 1
ATOM 8150 C C . VAL A 1 1037 ? 10.863 -2.681 9.669 1.00 98.88 1037 VAL A C 1
ATOM 8152 O O . VAL A 1 1037 ? 11.662 -3.602 9.841 1.00 98.88 1037 VAL A O 1
ATOM 8155 N N . PRO A 1 1038 ? 11.058 -1.711 8.758 1.00 98.50 1038 PRO A N 1
ATOM 8156 C CA . PRO A 1 1038 ? 12.260 -1.614 7.927 1.00 98.50 1038 PRO A CA 1
ATOM 8157 C C . PRO A 1 1038 ? 13.356 -0.799 8.617 1.00 98.50 1038 PRO A C 1
ATOM 8159 O O . PRO A 1 1038 ? 13.076 0.281 9.130 1.00 98.50 1038 PRO A O 1
ATOM 8162 N N . LEU A 1 1039 ? 14.592 -1.297 8.629 1.00 98.44 1039 LEU A N 1
ATOM 8163 C CA . LEU A 1 1039 ? 15.763 -0.600 9.177 1.00 98.44 1039 LEU A CA 1
ATOM 8164 C C . LEU A 1 1039 ? 16.963 -0.705 8.236 1.00 98.44 1039 LEU A C 1
ATOM 8166 O O . LEU A 1 1039 ? 17.128 -1.727 7.567 1.00 98.44 1039 LEU A O 1
ATOM 8170 N N . ASP A 1 1040 ? 17.828 0.302 8.293 1.00 96.19 1040 ASP A N 1
ATOM 8171 C CA . ASP A 1 1040 ? 19.129 0.307 7.623 1.00 96.19 1040 ASP A CA 1
ATOM 8172 C C . ASP A 1 1040 ? 20.194 -0.515 8.389 1.00 96.19 1040 ASP A C 1
ATOM 8174 O O . ASP A 1 1040 ? 19.977 -1.031 9.498 1.00 96.19 1040 ASP A O 1
ATOM 8178 N N . GLN A 1 1041 ? 21.405 -0.585 7.832 1.00 95.94 1041 GLN A N 1
ATOM 8179 C CA . GLN A 1 1041 ? 22.551 -1.259 8.448 1.00 95.94 1041 GLN A CA 1
ATOM 8180 C C . GLN A 1 1041 ? 23.110 -0.576 9.724 1.00 95.94 1041 GLN A C 1
ATOM 8182 O O . GLN A 1 1041 ? 23.982 -1.155 10.384 1.00 95.94 1041 GLN A O 1
ATOM 8187 N N . CYS A 1 1042 ? 22.646 0.619 10.118 1.00 97.19 1042 CYS A N 1
ATOM 8188 C CA . CYS A 1 1042 ? 23.165 1.399 11.252 1.00 97.19 1042 CYS A CA 1
ATOM 8189 C C . CYS A 1 1042 ? 22.650 0.863 12.599 1.00 97.19 1042 CYS A C 1
ATOM 8191 O O . CYS A 1 1042 ? 21.690 1.351 13.195 1.00 97.19 1042 CYS A O 1
ATOM 8193 N N . TRP A 1 1043 ? 23.318 -0.161 13.126 1.00 98.12 1043 TRP A N 1
ATOM 8194 C CA . TRP A 1 1043 ? 22.844 -0.911 14.291 1.00 98.12 1043 TRP A CA 1
ATOM 8195 C C . TRP A 1 1043 ? 23.055 -0.203 15.637 1.00 98.12 1043 TRP A C 1
ATOM 8197 O O . TRP A 1 1043 ? 22.137 -0.175 16.462 1.00 98.12 1043 TRP A O 1
ATOM 8207 N N . THR A 1 1044 ? 24.232 0.391 15.869 1.00 98.06 1044 THR A N 1
ATOM 8208 C CA . THR A 1 1044 ? 24.513 1.228 17.062 1.00 98.06 1044 THR A CA 1
ATOM 8209 C C . THR A 1 1044 ? 25.027 2.631 16.731 1.00 98.06 1044 THR A C 1
ATOM 8211 O O . THR A 1 1044 ? 25.321 3.407 17.640 1.00 98.06 1044 THR A O 1
ATOM 8214 N N . ILE A 1 1045 ? 25.091 2.990 15.445 1.00 96.50 1045 ILE A N 1
ATOM 8215 C CA . ILE A 1 1045 ? 25.385 4.354 14.994 1.00 96.50 1045 ILE A CA 1
ATOM 8216 C C . ILE A 1 1045 ? 24.132 5.223 15.166 1.00 96.50 1045 ILE A C 1
ATOM 8218 O O . ILE A 1 1045 ? 23.110 4.967 14.540 1.00 96.50 1045 ILE A O 1
ATOM 8222 N N . SER A 1 1046 ? 24.241 6.276 15.978 1.00 96.00 1046 SER A N 1
ATOM 8223 C CA . SER A 1 1046 ? 23.260 7.366 16.075 1.00 96.00 1046 SER A CA 1
ATOM 8224 C C . SER A 1 1046 ? 23.944 8.688 15.721 1.00 96.00 1046 SER A C 1
ATOM 8226 O O . SER A 1 1046 ? 25.044 8.961 16.205 1.00 96.00 1046 SER A O 1
ATOM 8228 N N . ASN A 1 1047 ? 23.307 9.515 14.895 1.00 93.75 1047 ASN A N 1
ATOM 8229 C CA . ASN A 1 1047 ? 23.811 10.812 14.438 1.00 93.75 1047 ASN A CA 1
ATOM 8230 C C . ASN A 1 1047 ? 22.650 11.840 14.351 1.00 93.75 1047 ASN A C 1
ATOM 8232 O O . ASN A 1 1047 ? 21.645 11.699 15.046 1.00 93.75 1047 ASN A O 1
ATOM 8236 N N . SER A 1 1048 ? 22.787 12.914 13.565 1.00 90.31 1048 SER A N 1
ATOM 8237 C CA . SER A 1 1048 ? 21.751 13.949 13.396 1.00 90.31 1048 SER A CA 1
ATOM 8238 C C . SER A 1 1048 ? 20.571 13.560 12.493 1.00 90.31 1048 SER A C 1
ATOM 8240 O O . SER A 1 1048 ? 19.596 14.306 12.462 1.00 90.31 1048 SER A O 1
ATOM 8242 N N . ALA A 1 1049 ? 20.663 12.447 11.768 1.00 91.19 1049 ALA A N 1
ATOM 8243 C CA . ALA A 1 1049 ? 19.708 11.967 10.766 1.00 91.19 1049 ALA A CA 1
ATOM 8244 C C . ALA A 1 1049 ? 19.288 10.489 10.960 1.00 91.19 1049 ALA A C 1
ATOM 8246 O O . ALA A 1 1049 ? 18.225 10.073 10.500 1.00 91.19 1049 ALA A O 1
ATOM 8247 N N . THR A 1 1050 ? 20.099 9.713 11.686 1.00 95.38 1050 THR A N 1
ATOM 8248 C CA . THR A 1 1050 ? 19.912 8.279 11.943 1.00 95.38 1050 THR A CA 1
ATOM 8249 C C . THR A 1 1050 ? 19.928 7.980 13.441 1.00 95.38 1050 THR A C 1
ATOM 8251 O O . THR A 1 1050 ? 20.763 8.501 14.182 1.00 95.38 1050 THR A O 1
ATOM 8254 N N . PHE A 1 1051 ? 19.051 7.087 13.896 1.00 97.75 1051 PHE A N 1
ATOM 8255 C CA . PHE A 1 1051 ? 19.137 6.418 15.195 1.00 97.75 1051 PHE A CA 1
ATOM 8256 C C . PHE A 1 1051 ? 19.710 5.005 15.031 1.00 97.75 1051 PHE A C 1
ATOM 8258 O O . PHE A 1 1051 ? 19.389 4.314 14.068 1.00 97.75 1051 PHE A O 1
ATOM 8265 N N . GLY A 1 1052 ? 20.463 4.518 16.017 1.00 98.12 1052 GLY A N 1
ATOM 8266 C CA . GLY A 1 1052 ? 20.914 3.127 16.038 1.00 98.12 1052 GLY A CA 1
ATOM 8267 C C . GLY A 1 1052 ? 19.729 2.160 16.115 1.00 98.12 1052 GLY A C 1
ATOM 8268 O O . GLY A 1 1052 ? 18.979 2.168 17.099 1.00 98.12 1052 GLY A O 1
ATOM 8269 N N . GLY A 1 1053 ? 19.573 1.302 15.102 1.00 98.12 1053 GLY A N 1
ATOM 8270 C CA . GLY A 1 1053 ? 18.446 0.374 14.956 1.00 98.12 1053 GLY A CA 1
ATOM 8271 C C . GLY A 1 1053 ? 18.198 -0.509 16.187 1.00 98.12 1053 GLY A C 1
ATOM 8272 O O . GLY A 1 1053 ? 17.050 -0.818 16.510 1.00 98.12 1053 GLY A O 1
ATOM 8273 N N . LYS A 1 1054 ? 19.248 -0.837 16.951 1.00 98.19 1054 LYS A N 1
ATOM 8274 C CA . LYS A 1 1054 ? 19.149 -1.540 18.238 1.00 98.19 1054 LYS A CA 1
ATOM 8275 C C . LYS A 1 1054 ? 18.331 -0.766 19.276 1.00 98.19 1054 LYS A C 1
ATOM 8277 O O . LYS A 1 1054 ? 17.383 -1.309 19.841 1.00 98.19 1054 LYS A O 1
ATOM 8282 N N . GLU A 1 1055 ? 18.686 0.496 19.532 1.00 97.75 1055 GLU A N 1
ATOM 8283 C CA . GLU A 1 1055 ? 18.004 1.328 20.533 1.00 97.75 1055 GLU A CA 1
ATOM 8284 C C . GLU A 1 1055 ? 16.568 1.633 20.085 1.00 97.75 1055 GLU A C 1
ATOM 8286 O O . GLU A 1 1055 ? 15.633 1.588 20.890 1.00 97.75 1055 GLU A O 1
ATOM 8291 N N . PHE A 1 1056 ? 16.376 1.846 18.780 1.00 98.56 1056 PHE A N 1
ATOM 8292 C CA . PHE A 1 1056 ? 15.059 2.004 18.175 1.00 98.56 1056 PHE A CA 1
ATOM 8293 C C . PHE A 1 1056 ? 14.157 0.778 18.393 1.00 98.56 1056 PHE A C 1
ATOM 8295 O O . PHE A 1 1056 ? 13.041 0.937 18.889 1.00 98.56 1056 PHE A O 1
ATOM 8302 N N . LEU A 1 1057 ? 14.625 -0.448 18.124 1.00 98.50 1057 LEU A N 1
ATOM 8303 C CA . LEU A 1 1057 ? 13.831 -1.666 18.353 1.00 98.50 1057 LEU A CA 1
ATOM 8304 C C . LEU A 1 1057 ? 13.538 -1.917 19.838 1.00 98.50 1057 LEU A C 1
ATOM 8306 O O . LEU A 1 1057 ? 12.413 -2.287 20.188 1.00 98.50 1057 LEU A O 1
ATOM 8310 N N . GLU A 1 1058 ? 14.508 -1.691 20.731 1.00 98.06 1058 GLU A N 1
ATOM 8311 C CA . GLU A 1 1058 ? 14.299 -1.771 22.185 1.00 98.06 1058 GLU A CA 1
ATOM 8312 C C . GLU A 1 1058 ? 13.221 -0.772 22.649 1.00 98.06 1058 GLU A C 1
ATOM 8314 O O . GLU A 1 1058 ? 12.354 -1.110 23.466 1.00 98.06 1058 GLU A O 1
ATOM 8319 N N . LYS A 1 1059 ? 13.204 0.436 22.073 1.00 98.38 1059 LYS A N 1
ATOM 8320 C CA . LYS A 1 1059 ? 12.200 1.468 22.347 1.00 98.38 1059 LYS A CA 1
ATOM 8321 C C . LYS A 1 1059 ? 10.826 1.138 21.750 1.00 98.38 1059 LYS A C 1
ATOM 8323 O O . LYS A 1 1059 ? 9.814 1.278 22.442 1.00 98.38 1059 LYS A O 1
ATOM 8328 N N . PHE A 1 1060 ? 10.783 0.667 20.507 1.00 98.62 1060 PHE A N 1
ATOM 8329 C CA . PHE A 1 1060 ? 9.570 0.320 19.764 1.00 98.62 1060 PHE A CA 1
ATOM 8330 C C . PHE A 1 1060 ? 8.817 -0.834 20.427 1.00 98.62 1060 PHE A C 1
ATOM 8332 O O . PHE A 1 1060 ? 7.650 -0.689 20.795 1.00 98.62 1060 PHE A O 1
ATOM 8339 N N . ASP A 1 1061 ? 9.490 -1.957 20.683 1.00 97.94 1061 ASP A N 1
ATOM 8340 C CA . ASP A 1 1061 ? 8.876 -3.112 21.341 1.00 97.94 1061 ASP A CA 1
ATOM 8341 C C . ASP A 1 1061 ? 8.438 -2.781 22.782 1.00 97.94 1061 ASP A C 1
ATOM 8343 O O . ASP A 1 1061 ? 7.409 -3.281 23.244 1.00 97.94 1061 ASP A O 1
ATOM 8347 N N . SER A 1 1062 ? 9.125 -1.860 23.471 1.00 97.62 1062 SER A N 1
ATOM 8348 C CA . SER A 1 1062 ? 8.667 -1.309 24.754 1.00 97.62 1062 SER A CA 1
ATOM 8349 C C . SER A 1 1062 ? 7.338 -0.543 24.623 1.00 97.62 1062 SER A C 1
ATOM 8351 O O . SER A 1 1062 ? 6.387 -0.845 25.354 1.00 97.62 1062 SER A O 1
ATOM 8353 N N . TYR A 1 1063 ? 7.202 0.364 23.644 1.00 96.75 1063 TYR A N 1
ATOM 8354 C CA . TYR A 1 1063 ? 5.931 1.049 23.355 1.00 96.75 1063 TYR A CA 1
ATOM 8355 C C . TYR A 1 1063 ? 4.821 0.073 22.936 1.00 96.75 1063 TYR A C 1
ATOM 8357 O O . TYR A 1 1063 ? 3.693 0.180 23.427 1.00 96.75 1063 TYR A O 1
ATOM 8365 N N . ILE A 1 1064 ? 5.117 -0.926 22.099 1.00 96.81 1064 ILE A N 1
ATOM 8366 C CA . ILE A 1 1064 ? 4.161 -1.966 21.687 1.00 96.81 1064 ILE A CA 1
ATOM 8367 C C . ILE A 1 1064 ? 3.703 -2.811 22.889 1.00 96.81 1064 ILE A C 1
ATOM 8369 O O . ILE A 1 1064 ? 2.502 -3.039 23.068 1.00 96.81 1064 ILE A O 1
ATOM 8373 N N . LYS A 1 1065 ? 4.616 -3.224 23.778 1.00 95.44 1065 LYS A N 1
ATOM 8374 C CA . LYS A 1 1065 ? 4.290 -3.915 25.040 1.00 95.44 1065 LYS A CA 1
ATOM 8375 C C . LYS A 1 1065 ? 3.439 -3.037 25.969 1.00 95.44 1065 LYS A C 1
ATOM 8377 O O . LYS A 1 1065 ? 2.447 -3.525 26.531 1.00 95.44 1065 LYS A O 1
ATOM 8382 N N . GLU A 1 1066 ? 3.769 -1.752 26.115 1.00 94.25 1066 GLU A N 1
ATOM 8383 C CA . GLU A 1 1066 ? 3.015 -0.810 26.953 1.00 94.25 1066 GLU A CA 1
ATOM 8384 C C . GLU A 1 1066 ? 1.605 -0.534 26.410 1.00 94.25 1066 GLU A C 1
ATOM 8386 O O . GLU A 1 1066 ? 0.647 -0.580 27.184 1.00 94.25 1066 GLU A O 1
ATOM 8391 N N . THR A 1 1067 ? 1.436 -0.347 25.103 1.00 93.62 1067 THR A N 1
ATOM 8392 C CA . THR A 1 1067 ? 0.132 -0.054 24.475 1.00 93.62 1067 THR A CA 1
ATOM 8393 C C . THR A 1 1067 ? -0.728 -1.299 24.220 1.00 93.62 1067 THR A C 1
ATOM 8395 O O . THR A 1 1067 ? -1.952 -1.201 24.156 1.00 93.62 1067 THR A O 1
ATOM 8398 N N . GLY A 1 1068 ? -0.129 -2.495 24.183 1.00 95.56 1068 GLY A N 1
ATOM 8399 C CA . GLY A 1 1068 ? -0.819 -3.779 24.010 1.00 95.56 1068 GLY A CA 1
ATOM 8400 C C . GLY A 1 1068 ? -0.073 -4.658 23.013 1.00 95.56 1068 GLY A C 1
ATOM 8401 O O . GLY A 1 1068 ? -0.135 -4.388 21.815 1.00 95.56 1068 GLY A O 1
ATOM 8402 N N . LYS A 1 1069 ? 0.649 -5.684 23.494 1.00 95.94 1069 LYS A N 1
ATOM 8403 C CA . LYS A 1 1069 ? 1.588 -6.429 22.643 1.00 95.94 1069 LYS A CA 1
ATOM 8404 C C . LYS A 1 1069 ? 0.873 -7.054 21.439 1.00 95.94 1069 LYS A C 1
ATOM 8406 O O . LYS A 1 1069 ? 0.016 -7.917 21.610 1.00 95.94 1069 LYS A O 1
ATOM 8411 N N . ILE A 1 1070 ? 1.310 -6.632 20.259 1.00 97.62 1070 ILE A N 1
ATOM 8412 C CA . ILE A 1 1070 ? 1.041 -7.222 18.947 1.00 97.62 1070 ILE A CA 1
ATOM 8413 C C . ILE A 1 1070 ? 2.337 -7.858 18.415 1.00 97.62 1070 ILE A C 1
ATOM 8415 O O . ILE A 1 1070 ? 3.398 -7.700 19.029 1.00 97.62 1070 ILE A O 1
ATOM 8419 N N . SER A 1 1071 ? 2.259 -8.631 17.332 1.00 96.75 1071 SER A N 1
ATOM 8420 C CA . SER A 1 1071 ? 3.440 -9.176 16.646 1.00 96.75 1071 SER A CA 1
ATOM 8421 C C . SER A 1 1071 ? 3.970 -8.218 15.581 1.00 96.75 1071 SER A C 1
ATOM 8423 O O . SER A 1 1071 ? 3.212 -7.455 14.996 1.00 96.75 1071 SER A O 1
ATOM 8425 N N . TRP A 1 1072 ? 5.269 -8.297 15.319 1.00 98.44 1072 TRP A N 1
ATOM 8426 C CA . TRP A 1 1072 ? 5.971 -7.561 14.274 1.00 98.44 1072 TRP A CA 1
ATOM 8427 C C . TRP A 1 1072 ? 7.170 -8.398 13.805 1.00 98.44 1072 TRP A C 1
ATOM 8429 O O . TRP A 1 1072 ? 7.644 -9.270 14.545 1.00 98.44 1072 TRP A O 1
ATOM 8439 N N . ASN A 1 1073 ? 7.624 -8.145 12.581 1.00 98.88 1073 ASN A N 1
ATOM 8440 C CA . ASN A 1 1073 ? 8.802 -8.744 11.953 1.00 98.88 1073 ASN A CA 1
ATOM 8441 C C . ASN A 1 1073 ? 9.778 -7.638 11.523 1.00 98.88 1073 ASN A C 1
ATOM 8443 O O . ASN A 1 1073 ? 9.450 -6.456 11.623 1.00 98.88 1073 ASN A O 1
ATOM 8447 N N . LEU A 1 1074 ? 10.971 -8.011 11.069 1.00 98.88 1074 LEU A N 1
ATOM 8448 C CA . LEU A 1 1074 ? 12.025 -7.069 10.699 1.00 98.88 1074 LEU A CA 1
ATOM 8449 C C . LEU A 1 1074 ? 12.334 -7.154 9.201 1.00 98.88 1074 LEU A C 1
ATOM 8451 O O . LEU A 1 1074 ? 12.683 -8.225 8.709 1.00 98.88 1074 LEU A O 1
ATOM 8455 N N . ALA A 1 1075 ? 12.189 -6.042 8.494 1.00 98.81 1075 ALA A N 1
ATOM 8456 C CA . ALA A 1 1075 ? 12.821 -5.808 7.205 1.00 98.81 1075 ALA A CA 1
ATOM 8457 C C . ALA A 1 1075 ? 14.172 -5.138 7.501 1.00 98.81 1075 ALA A C 1
ATOM 8459 O O . ALA A 1 1075 ? 14.247 -4.274 8.377 1.00 98.81 1075 ALA A O 1
ATOM 8460 N N . TYR A 1 1076 ? 15.258 -5.615 6.897 1.00 98.62 1076 TYR A N 1
ATOM 8461 C CA . TYR A 1 1076 ? 16.600 -5.161 7.262 1.00 98.62 1076 TYR A CA 1
ATOM 8462 C C . TYR A 1 1076 ? 17.503 -5.027 6.045 1.00 98.62 1076 TYR A C 1
ATOM 8464 O O . TYR A 1 1076 ? 17.740 -6.011 5.341 1.00 98.62 1076 TYR A O 1
ATOM 8472 N N . HIS A 1 1077 ? 18.039 -3.832 5.831 1.00 97.50 1077 HIS A N 1
ATOM 8473 C CA . HIS A 1 1077 ? 19.018 -3.564 4.790 1.00 97.50 1077 HIS A CA 1
ATOM 8474 C C . HIS A 1 1077 ? 20.396 -3.822 5.411 1.00 97.50 1077 HIS A C 1
ATOM 8476 O O . HIS A 1 1077 ? 20.731 -3.313 6.477 1.00 97.50 1077 HIS A O 1
ATOM 8482 N N . ALA A 1 1078 ? 21.147 -4.755 4.829 1.00 96.31 1078 ALA A N 1
ATOM 8483 C CA . ALA A 1 1078 ? 22.352 -5.351 5.419 1.00 96.31 1078 ALA A CA 1
ATOM 8484 C C . ALA A 1 1078 ? 23.550 -5.129 4.490 1.00 96.31 1078 ALA A C 1
ATOM 8486 O O . ALA A 1 1078 ? 24.427 -5.993 4.353 1.00 96.31 1078 ALA A O 1
ATOM 8487 N N . TYR A 1 1079 ? 23.542 -3.962 3.845 1.00 94.38 1079 TYR A N 1
ATOM 8488 C CA . TYR A 1 1079 ? 24.473 -3.555 2.811 1.00 94.38 1079 TYR A CA 1
ATOM 8489 C C . TYR A 1 1079 ? 25.944 -3.721 3.230 1.00 94.38 1079 TYR A C 1
ATOM 8491 O O . TYR A 1 1079 ? 26.276 -3.707 4.425 1.00 94.38 1079 TYR A O 1
ATOM 8499 N N . PRO A 1 1080 ? 26.865 -3.851 2.258 1.00 94.69 1080 PRO A N 1
ATOM 8500 C CA . PRO A 1 1080 ? 28.291 -3.744 2.521 1.00 94.69 1080 PRO A CA 1
ATOM 8501 C C . PRO A 1 1080 ? 28.663 -2.430 3.227 1.00 94.69 1080 PRO A C 1
ATOM 8503 O O . PRO A 1 1080 ? 27.945 -1.432 3.176 1.00 94.69 1080 PRO A O 1
ATOM 8506 N N . SER A 1 1081 ? 29.801 -2.433 3.922 1.00 93.50 1081 SER A N 1
ATOM 8507 C CA . SER A 1 1081 ? 30.274 -1.277 4.686 1.00 93.50 1081 SER A CA 1
ATOM 8508 C C . SER A 1 1081 ? 31.764 -1.038 4.394 1.00 93.50 1081 SER A C 1
ATOM 8510 O O . SER A 1 1081 ? 32.600 -1.824 4.859 1.00 93.50 1081 SER A O 1
ATOM 8512 N N . PRO A 1 1082 ? 32.122 0.009 3.618 1.00 93.75 1082 PRO A N 1
ATOM 8513 C CA . PRO A 1 1082 ? 31.233 0.966 2.934 1.00 93.75 1082 PRO A CA 1
ATOM 8514 C C . PRO A 1 1082 ? 30.389 0.326 1.811 1.00 93.75 1082 PRO A C 1
ATOM 8516 O O . PRO A 1 1082 ? 30.730 -0.751 1.329 1.00 93.75 1082 PRO A O 1
ATOM 8519 N N . LEU A 1 1083 ? 29.322 1.014 1.381 1.00 92.31 1083 LEU A N 1
ATOM 8520 C CA . LEU A 1 1083 ? 28.410 0.585 0.302 1.00 92.31 1083 LEU A CA 1
ATOM 8521 C C . LEU A 1 1083 ? 29.151 0.229 -0.999 1.00 92.31 1083 LEU A C 1
ATOM 8523 O O . LEU A 1 1083 ? 28.872 -0.790 -1.627 1.00 92.31 1083 LEU A O 1
ATOM 8527 N N . THR A 1 1084 ? 30.152 1.036 -1.350 1.00 94.75 1084 THR A N 1
ATOM 8528 C CA . THR A 1 1084 ? 30.982 0.894 -2.555 1.00 94.75 1084 THR A CA 1
ATOM 8529 C C . THR A 1 1084 ? 32.009 -0.247 -2.494 1.00 94.75 1084 THR A C 1
ATOM 8531 O O . THR A 1 1084 ? 32.732 -0.454 -3.459 1.00 94.75 1084 THR A O 1
ATOM 8534 N N . GLU A 1 1085 ? 32.106 -1.013 -1.399 1.00 95.56 1085 GLU A N 1
ATOM 8535 C CA . GLU A 1 1085 ? 32.995 -2.182 -1.277 1.00 95.56 1085 GLU A CA 1
ATOM 8536 C C . GLU A 1 1085 ? 32.164 -3.480 -1.282 1.00 95.56 1085 GLU A C 1
ATOM 8538 O O . GLU A 1 1085 ? 31.729 -3.939 -0.222 1.00 95.56 1085 GLU A O 1
ATOM 8543 N N . PRO A 1 1086 ? 31.946 -4.130 -2.443 1.00 96.56 1086 PRO A N 1
ATOM 8544 C CA . PRO A 1 1086 ? 31.083 -5.309 -2.541 1.00 96.56 1086 PRO A CA 1
ATOM 8545 C C . PRO A 1 1086 ? 31.635 -6.514 -1.762 1.00 96.56 1086 PRO A C 1
ATOM 8547 O O . PRO A 1 1086 ? 30.890 -7.437 -1.422 1.00 96.56 1086 PRO A O 1
ATOM 8550 N N . ARG A 1 1087 ? 32.935 -6.528 -1.428 1.00 97.50 1087 ARG A N 1
ATOM 8551 C CA . ARG A 1 1087 ? 33.596 -7.625 -0.707 1.00 97.50 1087 ARG A CA 1
ATOM 8552 C C . ARG A 1 1087 ? 33.340 -7.520 0.795 1.00 97.50 1087 ARG A C 1
ATOM 8554 O O . ARG A 1 1087 ? 34.278 -7.433 1.586 1.00 97.50 1087 ARG A O 1
ATOM 8561 N N . PHE A 1 1088 ? 32.074 -7.580 1.212 1.00 96.94 1088 PHE A N 1
ATOM 8562 C CA . PHE A 1 1088 ? 31.627 -7.416 2.605 1.00 96.94 1088 PHE A CA 1
ATOM 8563 C C . PHE A 1 1088 ? 32.449 -8.210 3.640 1.00 96.94 1088 PHE A C 1
ATOM 8565 O O . PHE A 1 1088 ? 32.665 -7.757 4.761 1.00 96.94 1088 PHE A O 1
ATOM 8572 N N . TRP A 1 1089 ? 32.964 -9.385 3.262 1.00 96.56 1089 TRP A N 1
ATOM 8573 C CA . TRP A 1 1089 ? 33.799 -10.251 4.101 1.00 96.56 1089 TRP A CA 1
ATOM 8574 C C . TRP A 1 1089 ? 35.197 -9.690 4.411 1.00 96.56 1089 TRP A C 1
ATOM 8576 O O . TRP A 1 1089 ? 35.914 -10.267 5.227 1.00 96.56 1089 TRP A O 1
ATOM 8586 N N . LYS A 1 1090 ? 35.595 -8.581 3.778 1.00 95.88 1090 LYS A N 1
ATOM 8587 C CA . LYS A 1 1090 ? 36.787 -7.800 4.129 1.00 95.88 1090 LYS A CA 1
ATOM 8588 C C . LYS A 1 1090 ? 36.556 -6.873 5.322 1.00 95.88 1090 LYS A C 1
ATOM 8590 O O . LYS A 1 1090 ? 37.533 -6.562 5.994 1.00 95.88 1090 LYS A O 1
ATOM 8595 N N . ASN A 1 1091 ? 35.309 -6.455 5.590 1.00 94.81 1091 ASN A N 1
ATOM 8596 C CA . ASN A 1 1091 ? 34.961 -5.467 6.624 1.00 94.81 1091 ASN A CA 1
ATOM 8597 C C . ASN A 1 1091 ? 35.893 -4.234 6.568 1.00 94.81 1091 ASN A C 1
ATOM 8599 O O . ASN A 1 1091 ? 36.575 -3.918 7.542 1.00 94.81 1091 ASN A O 1
ATOM 8603 N N . ALA A 1 1092 ? 35.996 -3.598 5.395 1.00 93.69 1092 ALA A N 1
ATOM 8604 C CA . ALA A 1 1092 ? 37.109 -2.702 5.059 1.00 93.69 1092 ALA A CA 1
ATOM 8605 C C . ALA A 1 1092 ? 37.238 -1.469 5.975 1.00 93.69 1092 ALA A C 1
ATOM 8607 O O . ALA A 1 1092 ? 38.346 -0.989 6.202 1.00 93.69 1092 ALA A O 1
ATOM 8608 N N . ASN A 1 1093 ? 36.129 -0.989 6.548 1.00 95.31 1093 ASN A N 1
AT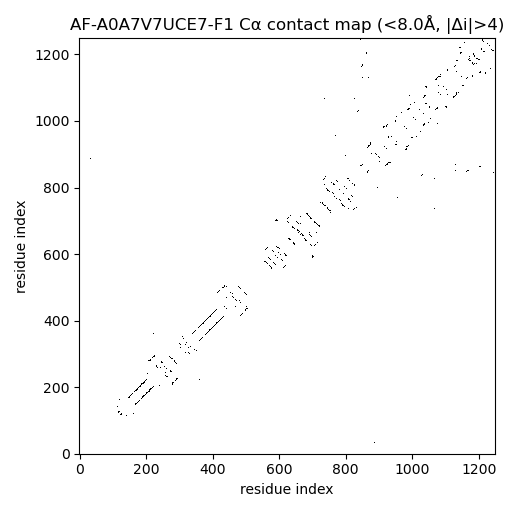OM 8609 C CA . ASN A 1 1093 ? 36.103 0.109 7.523 1.00 95.31 1093 ASN A CA 1
ATOM 8610 C C . ASN A 1 1093 ? 36.090 -0.356 9.000 1.00 95.31 1093 ASN A C 1
ATOM 8612 O O . ASN A 1 1093 ? 36.011 0.470 9.908 1.00 95.31 1093 ASN A O 1
ATOM 8616 N N . GLY A 1 1094 ? 36.123 -1.668 9.261 1.00 96.25 1094 GLY A N 1
ATOM 8617 C CA . GLY A 1 1094 ? 36.088 -2.265 10.599 1.00 96.25 1094 GLY A CA 1
ATOM 8618 C C . GLY A 1 1094 ? 34.727 -2.246 11.316 1.00 96.25 1094 GLY A C 1
ATOM 8619 O O . GLY A 1 1094 ? 34.628 -2.778 12.426 1.00 96.25 1094 GLY A O 1
ATOM 8620 N N . GLN A 1 1095 ? 33.673 -1.670 10.727 1.00 96.94 1095 GLN A N 1
ATOM 8621 C CA . GLN A 1 1095 ? 32.402 -1.393 11.413 1.00 96.94 1095 GLN A CA 1
ATOM 8622 C C . GLN A 1 1095 ? 31.486 -2.616 11.593 1.00 96.94 1095 GLN A C 1
ATOM 8624 O O . GLN A 1 1095 ? 30.624 -2.599 12.473 1.00 96.94 1095 GLN A O 1
ATOM 8629 N N . SER A 1 1096 ? 31.675 -3.687 10.816 1.00 97.06 1096 SER A N 1
ATOM 8630 C CA . SER A 1 1096 ? 30.886 -4.926 10.904 1.00 97.06 1096 SER A CA 1
ATOM 8631 C C . SER A 1 1096 ? 31.518 -5.936 11.873 1.00 97.06 1096 SER A C 1
ATOM 8633 O O . SER A 1 1096 ? 32.196 -6.888 11.488 1.00 97.06 1096 SER A O 1
ATOM 8635 N N . GLN A 1 1097 ? 31.318 -5.721 13.172 1.00 97.19 1097 GLN A N 1
ATOM 8636 C CA . GLN A 1 1097 ? 31.878 -6.542 14.246 1.00 97.19 1097 GLN A CA 1
ATOM 8637 C C . GLN A 1 1097 ? 30.974 -7.725 14.631 1.00 97.19 1097 GLN A C 1
ATOM 8639 O O . GLN A 1 1097 ? 29.749 -7.661 14.566 1.00 97.19 1097 GLN A O 1
ATOM 8644 N N . ASN A 1 1098 ? 31.569 -8.812 15.125 1.00 96.31 1098 ASN A N 1
ATOM 8645 C CA . ASN A 1 1098 ? 30.846 -10.028 15.525 1.00 96.31 1098 ASN A CA 1
ATOM 8646 C C . ASN A 1 1098 ? 30.331 -10.000 16.986 1.00 96.31 1098 ASN A C 1
ATOM 8648 O O . ASN A 1 1098 ? 30.489 -10.973 17.722 1.00 96.31 1098 ASN A O 1
ATOM 8652 N N . ASN A 1 1099 ? 29.728 -8.888 17.429 1.00 96.44 1099 ASN A N 1
ATOM 8653 C CA . ASN A 1 1099 ? 29.182 -8.734 18.787 1.00 96.44 1099 ASN A CA 1
ATOM 8654 C C . ASN A 1 1099 ? 27.911 -7.854 18.835 1.00 96.44 1099 ASN A C 1
ATOM 8656 O O . ASN A 1 1099 ? 27.694 -7.037 17.944 1.00 96.44 1099 ASN A O 1
ATOM 8660 N N . ASP A 1 1100 ? 27.098 -7.985 19.897 1.00 94.38 1100 ASP A N 1
ATOM 8661 C CA . ASP A 1 1100 ? 25.810 -7.277 20.095 1.00 94.38 1100 ASP A CA 1
ATOM 8662 C C . ASP A 1 1100 ? 25.905 -5.726 20.057 1.00 94.38 1100 ASP A C 1
ATOM 8664 O O . ASP A 1 1100 ? 24.863 -5.066 20.034 1.00 94.38 1100 ASP A O 1
ATOM 8668 N N . ASN A 1 1101 ? 27.107 -5.134 20.078 1.00 96.31 1101 ASN A N 1
ATOM 8669 C CA . ASN A 1 1101 ? 27.356 -3.685 20.048 1.00 96.31 1101 ASN A CA 1
ATOM 8670 C C . ASN A 1 1101 ? 27.984 -3.190 18.728 1.00 96.31 1101 ASN A C 1
ATOM 8672 O O . ASN A 1 1101 ? 28.387 -2.030 18.661 1.00 96.31 1101 ASN A O 1
ATOM 8676 N N . SER A 1 1102 ? 28.062 -4.038 17.695 1.00 98.00 1102 SER A N 1
ATOM 8677 C CA . SER A 1 1102 ? 28.591 -3.674 16.373 1.00 98.00 1102 SER A CA 1
ATOM 8678 C C . SER A 1 1102 ? 28.008 -2.351 15.847 1.00 98.00 1102 SER A C 1
ATOM 8680 O O . SER A 1 1102 ? 26.782 -2.240 15.828 1.00 98.00 1102 SER A O 1
ATOM 8682 N N . PRO A 1 1103 ? 28.832 -1.381 15.395 1.00 98.00 1103 PRO A N 1
ATOM 8683 C CA . PRO A 1 1103 ? 28.358 -0.148 14.760 1.00 98.00 1103 PRO A CA 1
ATOM 8684 C C . PRO A 1 1103 ? 27.376 -0.408 13.614 1.00 98.00 1103 PRO A C 1
ATOM 8686 O O . PRO A 1 1103 ? 26.300 0.187 13.574 1.00 98.00 1103 PRO A O 1
ATOM 8689 N N . VAL A 1 1104 ? 27.736 -1.351 12.738 1.00 98.06 1104 VAL A N 1
ATOM 8690 C CA . VAL A 1 1104 ? 26.978 -1.737 11.544 1.00 98.06 1104 VAL A CA 1
ATOM 8691 C C . VAL A 1 1104 ? 26.630 -3.227 11.592 1.00 98.06 1104 VAL A C 1
ATOM 8693 O O . VAL A 1 1104 ? 27.440 -4.041 12.055 1.00 98.06 1104 VAL A O 1
ATOM 8696 N N . ILE A 1 1105 ? 25.448 -3.607 11.099 1.00 98.25 1105 ILE A N 1
ATOM 8697 C CA . ILE A 1 1105 ? 25.169 -4.983 10.666 1.00 98.25 1105 ILE A CA 1
ATOM 8698 C C . ILE A 1 1105 ? 25.131 -5.011 9.141 1.00 98.25 1105 ILE A C 1
ATOM 8700 O O . ILE A 1 1105 ? 24.165 -4.571 8.530 1.00 98.25 1105 ILE A O 1
ATOM 8704 N N . SER A 1 1106 ? 26.164 -5.591 8.542 1.00 96.81 1106 SER A N 1
ATOM 8705 C CA . SER A 1 1106 ? 26.146 -6.003 7.141 1.00 96.81 1106 SER A CA 1
ATOM 8706 C C . SER A 1 1106 ? 25.874 -7.504 7.040 1.00 96.81 1106 SER A C 1
ATOM 8708 O O . SER A 1 1106 ? 25.885 -8.246 8.031 1.00 96.81 1106 SER A O 1
ATOM 8710 N N . ILE A 1 1107 ? 25.711 -8.007 5.819 1.00 95.94 1107 ILE A N 1
ATOM 8711 C CA . ILE A 1 1107 ? 25.607 -9.443 5.556 1.00 95.94 1107 ILE A CA 1
ATOM 8712 C C . ILE A 1 1107 ? 26.815 -10.235 6.117 1.00 95.94 1107 ILE A C 1
ATOM 8714 O O . ILE A 1 1107 ? 26.666 -11.394 6.506 1.00 95.94 1107 ILE A O 1
ATOM 8718 N N . SER A 1 1108 ? 27.984 -9.594 6.290 1.00 94.75 1108 SER A N 1
ATOM 8719 C CA . SER A 1 1108 ? 29.195 -10.204 6.873 1.00 94.75 1108 SER A CA 1
ATOM 8720 C C . SER A 1 1108 ? 29.035 -10.672 8.329 1.00 94.75 1108 SER A C 1
ATOM 8722 O O . SER A 1 1108 ? 29.585 -11.706 8.712 1.00 94.75 1108 SER A O 1
ATOM 8724 N N . ASN A 1 1109 ? 28.268 -9.939 9.144 1.00 97.31 1109 ASN A N 1
ATOM 8725 C CA . ASN A 1 1109 ? 28.065 -10.197 10.571 1.00 97.31 1109 ASN A CA 1
ATOM 8726 C C . ASN A 1 1109 ? 26.586 -10.444 10.922 1.00 97.31 1109 ASN A C 1
ATOM 8728 O O . ASN A 1 1109 ? 26.238 -10.486 12.102 1.00 97.31 1109 ASN A O 1
ATOM 8732 N N . ILE A 1 1110 ? 25.728 -10.727 9.930 1.00 97.88 1110 ILE A N 1
ATOM 8733 C CA . ILE A 1 1110 ? 24.274 -10.975 10.059 1.00 97.88 1110 ILE A CA 1
ATOM 8734 C C . ILE A 1 1110 ? 23.888 -12.041 11.108 1.00 97.88 1110 ILE A C 1
ATOM 8736 O O . ILE A 1 1110 ? 22.768 -12.077 11.635 1.00 97.88 1110 ILE A O 1
ATOM 8740 N N . SER A 1 1111 ? 24.837 -12.906 11.491 1.00 97.31 1111 SER A N 1
ATOM 8741 C CA . SER A 1 1111 ? 24.664 -13.828 12.617 1.00 97.31 1111 SER A CA 1
ATOM 8742 C C . SER A 1 1111 ? 24.400 -13.106 13.950 1.00 97.31 1111 SER A C 1
ATOM 8744 O O . SER A 1 1111 ? 23.723 -13.668 14.804 1.00 97.31 1111 SER A O 1
ATOM 8746 N N . VAL A 1 1112 ? 24.892 -11.874 14.137 1.00 98.38 1112 VAL A N 1
ATOM 8747 C CA . VAL A 1 1112 ? 24.652 -11.035 15.323 1.00 98.38 1112 VAL A CA 1
ATOM 8748 C C . VAL A 1 1112 ? 23.182 -10.634 15.395 1.00 98.38 1112 VAL A C 1
ATOM 8750 O O . VAL A 1 1112 ? 22.517 -10.985 16.369 1.00 98.38 1112 VAL A O 1
ATOM 8753 N N . LEU A 1 1113 ? 22.646 -9.996 14.348 1.00 98.50 1113 LEU A N 1
ATOM 8754 C CA . LEU A 1 1113 ? 21.237 -9.591 14.278 1.00 98.50 1113 LEU A CA 1
ATOM 8755 C C . LEU A 1 1113 ? 20.308 -10.790 14.484 1.00 98.50 1113 LEU A C 1
ATOM 8757 O O . LEU A 1 1113 ? 19.442 -10.777 15.355 1.00 98.50 1113 LEU A O 1
ATOM 8761 N N . THR A 1 1114 ? 20.530 -11.877 13.745 1.00 98.50 1114 THR A N 1
ATOM 8762 C CA . THR A 1 1114 ? 19.674 -13.070 13.834 1.00 98.50 1114 THR A CA 1
ATOM 8763 C C . THR A 1 1114 ? 19.726 -13.759 15.206 1.00 98.50 1114 THR A C 1
ATOM 8765 O O . THR A 1 1114 ? 18.696 -14.251 15.676 1.00 98.50 1114 THR A O 1
ATOM 8768 N N . LYS A 1 1115 ? 20.869 -13.736 15.912 1.00 98.38 1115 LYS A N 1
ATOM 8769 C CA . LYS A 1 1115 ? 20.963 -14.152 17.327 1.00 98.38 1115 LYS A CA 1
ATOM 8770 C C . LYS A 1 1115 ? 20.231 -13.174 18.249 1.00 98.38 1115 LYS A C 1
ATOM 8772 O O . LYS A 1 1115 ? 19.470 -13.626 19.103 1.00 98.38 1115 LYS A O 1
ATOM 8777 N N . TYR A 1 1116 ? 20.428 -11.867 18.076 1.00 98.50 1116 TYR A N 1
ATOM 8778 C CA . TYR A 1 1116 ? 19.820 -10.817 18.896 1.00 98.50 1116 TYR A CA 1
ATOM 8779 C C . TYR A 1 1116 ? 18.284 -10.843 18.798 1.00 98.50 1116 TYR A C 1
ATOM 8781 O O . TYR A 1 1116 ? 17.614 -10.995 19.819 1.00 98.50 1116 TYR A O 1
ATOM 8789 N N . ILE A 1 1117 ? 17.708 -10.835 17.590 1.00 98.56 1117 ILE A N 1
ATOM 8790 C CA . ILE A 1 1117 ? 16.252 -10.912 17.376 1.00 98.56 1117 ILE A CA 1
ATOM 8791 C C . ILE A 1 1117 ? 15.667 -12.193 17.998 1.00 98.56 1117 ILE A C 1
ATOM 8793 O O . ILE A 1 1117 ? 14.676 -12.144 18.734 1.00 98.56 1117 ILE A O 1
ATOM 8797 N N . LYS A 1 1118 ? 16.324 -13.346 17.800 1.00 98.25 1118 LYS A N 1
ATOM 8798 C CA . LYS A 1 1118 ? 15.918 -14.638 18.385 1.00 98.25 1118 LYS A CA 1
ATOM 8799 C C . LYS A 1 1118 ? 15.977 -14.658 19.921 1.00 98.25 1118 LYS A C 1
ATOM 8801 O O . LYS A 1 1118 ? 15.162 -15.347 20.534 1.00 98.25 1118 LYS A O 1
ATOM 8806 N N . LYS A 1 1119 ? 16.923 -13.929 20.521 1.00 98.00 1119 LYS A N 1
ATOM 8807 C CA . LYS A 1 1119 ? 17.179 -13.804 21.970 1.00 98.00 1119 LYS A CA 1
AT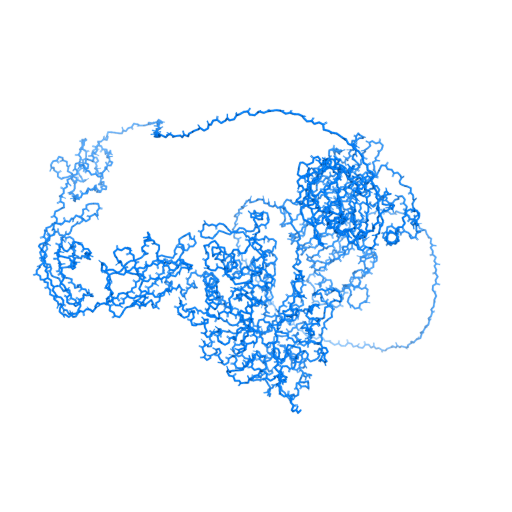OM 8808 C C . LYS A 1 1119 ? 16.212 -12.833 22.658 1.00 98.00 1119 LYS A C 1
ATOM 8810 O O . LYS A 1 1119 ? 15.708 -13.157 23.729 1.00 98.00 1119 LYS A O 1
ATOM 8815 N N . HIS A 1 1120 ? 15.940 -11.676 22.053 1.00 97.12 1120 HIS A N 1
ATOM 8816 C CA . HIS A 1 1120 ? 15.198 -10.574 22.687 1.00 97.12 1120 HIS A CA 1
ATOM 8817 C C . HIS A 1 1120 ? 13.708 -10.518 22.317 1.00 97.12 1120 HIS A C 1
ATOM 8819 O O . HIS A 1 1120 ? 12.879 -10.200 23.174 1.00 97.12 1120 HIS A O 1
ATOM 8825 N N . TYR A 1 1121 ? 13.340 -10.892 21.086 1.00 97.19 1121 TYR A N 1
ATOM 8826 C CA . TYR A 1 1121 ? 11.948 -10.849 20.601 1.00 97.19 1121 TYR A CA 1
ATOM 8827 C C . TYR A 1 1121 ? 11.362 -12.249 20.350 1.00 97.19 1121 TYR A C 1
ATOM 8829 O O . TYR A 1 1121 ? 10.176 -12.482 20.610 1.00 97.19 1121 TYR A O 1
ATOM 8837 N N . GLY A 1 1122 ? 12.217 -13.211 19.982 1.00 97.06 1122 GLY A N 1
ATOM 8838 C CA . GLY A 1 1122 ? 11.928 -14.648 19.963 1.00 97.06 1122 GLY A CA 1
ATOM 8839 C C . GLY A 1 1122 ? 11.843 -15.252 18.560 1.00 97.06 1122 GLY A C 1
ATOM 8840 O O . GLY A 1 1122 ? 11.604 -14.556 17.580 1.00 97.06 1122 GLY A O 1
ATOM 8841 N N . LYS A 1 1123 ? 11.966 -16.586 18.455 1.00 96.62 1123 LYS A N 1
ATOM 8842 C CA . LYS A 1 1123 ? 12.037 -17.333 17.172 1.00 96.62 1123 LYS A CA 1
ATOM 8843 C C . LYS A 1 1123 ? 10.849 -17.174 16.197 1.00 96.62 1123 LYS A C 1
ATOM 8845 O O . LYS A 1 1123 ? 10.896 -17.741 15.110 1.00 96.62 1123 LYS A O 1
ATOM 8850 N N . LYS A 1 1124 ? 9.774 -16.486 16.604 1.00 96.25 1124 LYS A N 1
ATOM 8851 C CA . LYS A 1 1124 ? 8.599 -16.180 15.767 1.00 96.25 1124 LYS A CA 1
ATOM 8852 C C . LYS A 1 1124 ? 8.665 -14.803 15.095 1.00 96.25 1124 LYS A C 1
ATOM 8854 O O . LYS A 1 1124 ? 7.957 -14.620 14.117 1.00 96.25 1124 LYS A O 1
ATOM 8859 N N . THR A 1 1125 ? 9.487 -13.875 15.585 1.00 98.12 1125 THR A N 1
ATOM 8860 C CA . THR A 1 1125 ? 9.824 -12.647 14.850 1.00 98.12 1125 THR A CA 1
ATOM 8861 C C . THR A 1 1125 ? 10.744 -13.055 13.707 1.00 98.12 1125 THR A C 1
ATOM 8863 O O . THR A 1 1125 ? 11.834 -13.577 13.953 1.00 98.12 1125 THR A O 1
ATOM 8866 N N . ARG A 1 1126 ? 10.266 -12.910 12.471 1.00 98.19 1126 ARG A N 1
ATOM 8867 C CA . ARG A 1 1126 ? 11.015 -13.240 11.254 1.00 98.19 1126 ARG A CA 1
ATOM 8868 C C . ARG A 1 1126 ? 11.810 -12.037 10.768 1.00 98.19 1126 ARG A C 1
ATOM 8870 O O . ARG A 1 1126 ? 11.523 -10.902 11.154 1.00 98.19 1126 ARG A O 1
ATOM 8877 N N . ILE A 1 1127 ? 12.805 -12.308 9.934 1.00 98.81 1127 ILE A N 1
ATOM 8878 C CA . ILE A 1 1127 ? 13.615 -11.299 9.258 1.00 98.81 1127 ILE A CA 1
ATOM 8879 C C . ILE A 1 1127 ? 13.464 -11.524 7.753 1.00 98.81 1127 ILE A C 1
ATOM 8881 O O . ILE A 1 1127 ? 13.543 -12.666 7.305 1.00 98.81 1127 ILE A O 1
ATOM 8885 N N . ILE A 1 1128 ? 13.263 -10.462 6.985 1.00 98.75 1128 ILE A N 1
ATOM 8886 C CA . ILE A 1 1128 ? 13.528 -10.443 5.544 1.00 98.75 1128 ILE A CA 1
ATOM 8887 C C . ILE A 1 1128 ? 14.669 -9.465 5.299 1.00 98.75 1128 ILE A C 1
ATOM 8889 O O . ILE A 1 1128 ? 14.753 -8.426 5.955 1.00 98.75 1128 ILE A O 1
ATOM 8893 N N . LEU A 1 1129 ? 15.559 -9.815 4.380 1.00 98.62 1129 LEU A N 1
ATOM 8894 C CA . LEU A 1 1129 ? 16.503 -8.864 3.822 1.00 98.62 1129 LEU A CA 1
ATOM 8895 C C . LEU A 1 1129 ? 15.788 -8.240 2.625 1.00 98.62 1129 LEU A C 1
ATOM 8897 O O . LEU A 1 1129 ? 15.771 -8.837 1.556 1.00 98.62 1129 LEU A O 1
ATOM 8901 N N . SER A 1 1130 ? 15.079 -7.137 2.876 1.00 96.94 1130 SER A N 1
ATOM 8902 C CA . SER A 1 1130 ? 14.118 -6.508 1.951 1.00 96.94 1130 SER A CA 1
ATOM 8903 C C . SER A 1 1130 ? 14.765 -5.814 0.760 1.00 96.94 1130 SER A C 1
ATOM 8905 O O . SER A 1 1130 ? 14.110 -5.646 -0.260 1.00 96.94 1130 SER A O 1
ATOM 8907 N N . GLU A 1 1131 ? 16.029 -5.438 0.909 1.00 94.00 1131 GLU A N 1
ATOM 8908 C CA . GLU A 1 1131 ? 16.802 -4.684 -0.065 1.00 94.00 1131 GLU A CA 1
ATOM 8909 C C . GLU A 1 1131 ? 18.289 -4.922 0.213 1.00 94.00 1131 GLU A C 1
ATOM 8911 O O . GLU A 1 1131 ? 18.710 -4.840 1.373 1.00 94.00 1131 GLU A O 1
ATOM 8916 N N . GLN A 1 1132 ? 19.071 -5.294 -0.803 1.00 95.12 1132 GLN A N 1
ATOM 8917 C CA . GLN A 1 1132 ? 20.510 -5.562 -0.694 1.00 95.12 1132 GLN A CA 1
ATOM 8918 C C . GLN A 1 1132 ? 21.200 -5.338 -2.042 1.00 95.12 1132 GLN A C 1
ATOM 8920 O O . GLN A 1 1132 ? 20.913 -6.056 -2.996 1.00 95.12 1132 GLN A O 1
ATOM 8925 N N . GLY A 1 1133 ? 22.155 -4.416 -2.102 1.00 94.31 1133 GLY A N 1
ATOM 8926 C CA . GLY A 1 1133 ? 22.963 -4.164 -3.295 1.00 94.31 1133 GLY A CA 1
ATOM 8927 C C . GLY A 1 1133 ? 24.431 -4.545 -3.121 1.00 94.31 1133 GLY A C 1
ATOM 8928 O O . GLY A 1 1133 ? 24.997 -4.468 -2.026 1.00 94.31 1133 GLY A O 1
ATOM 8929 N N . PHE A 1 1134 ? 25.065 -4.924 -4.230 1.00 97.31 1134 PHE A N 1
ATOM 8930 C CA . PHE A 1 1134 ? 26.510 -5.125 -4.334 1.00 97.31 1134 PHE A CA 1
ATOM 8931 C C . PHE A 1 1134 ? 26.980 -4.485 -5.640 1.00 97.31 1134 PHE A C 1
ATOM 8933 O O . PHE A 1 1134 ? 26.494 -4.856 -6.704 1.00 97.31 1134 PHE A O 1
ATOM 8940 N N . THR A 1 1135 ? 27.910 -3.531 -5.576 1.00 97.38 1135 THR A N 1
ATOM 8941 C CA . THR A 1 1135 ? 28.348 -2.808 -6.780 1.00 97.38 1135 THR A CA 1
ATOM 8942 C C . THR A 1 1135 ? 29.275 -3.639 -7.675 1.00 97.38 1135 THR A C 1
ATOM 8944 O O . THR A 1 1135 ? 30.166 -4.340 -7.186 1.00 97.38 1135 THR A O 1
ATOM 8947 N N . SER A 1 1136 ? 29.092 -3.541 -8.995 1.00 97.19 1136 SER A N 1
ATOM 8948 C CA . SER A 1 1136 ? 30.050 -4.003 -10.010 1.00 97.19 1136 SER A CA 1
ATOM 8949 C C . SER A 1 1136 ? 31.090 -2.950 -10.413 1.00 97.19 1136 SER A C 1
ATOM 8951 O O . SER A 1 1136 ? 31.933 -3.247 -11.259 1.00 97.19 1136 SER A O 1
ATOM 8953 N N . ALA A 1 1137 ? 31.058 -1.746 -9.828 1.00 95.12 1137 ALA A N 1
ATOM 8954 C CA . ALA A 1 1137 ? 31.913 -0.622 -10.205 1.00 95.12 1137 ALA A CA 1
ATOM 8955 C C . ALA A 1 1137 ? 33.423 -0.916 -10.095 1.00 95.12 1137 ALA A C 1
ATOM 8957 O O . ALA A 1 1137 ? 33.878 -1.837 -9.402 1.00 95.12 1137 ALA A O 1
ATOM 8958 N N . SER A 1 1138 ? 34.224 -0.089 -10.769 1.00 90.12 1138 SER A N 1
ATOM 8959 C CA . SER A 1 1138 ? 35.684 -0.083 -10.628 1.00 90.12 1138 SER A CA 1
ATOM 8960 C C . SER A 1 1138 ? 36.086 0.226 -9.173 1.00 90.12 1138 SER A C 1
ATOM 8962 O O . SER A 1 1138 ? 35.473 1.099 -8.559 1.00 90.12 1138 SER A O 1
ATOM 8964 N N . PRO A 1 1139 ? 37.091 -0.454 -8.582 1.00 94.62 1139 PRO A N 1
ATOM 8965 C CA . PRO A 1 1139 ? 38.013 -1.429 -9.179 1.00 94.62 1139 PRO A CA 1
ATOM 8966 C C . PRO A 1 1139 ? 37.580 -2.906 -9.026 1.00 94.62 1139 PRO A C 1
ATOM 8968 O O . PRO A 1 1139 ? 38.420 -3.802 -9.112 1.00 94.62 1139 PRO A O 1
ATOM 8971 N N . TYR A 1 1140 ? 36.310 -3.194 -8.726 1.00 95.19 1140 TYR A N 1
ATOM 8972 C CA . TYR A 1 1140 ? 35.869 -4.531 -8.302 1.00 95.19 1140 TYR A CA 1
ATOM 8973 C C . TYR A 1 1140 ? 35.365 -5.417 -9.443 1.00 95.19 1140 TYR A C 1
ATOM 8975 O O . TYR A 1 1140 ? 35.708 -6.604 -9.484 1.00 95.19 1140 TYR A O 1
ATOM 8983 N N . GLY A 1 1141 ? 34.564 -4.864 -10.355 1.00 96.62 1141 GLY A N 1
ATOM 8984 C CA . GLY A 1 1141 ? 34.008 -5.583 -11.503 1.00 96.62 1141 GLY A CA 1
ATOM 8985 C C . GLY A 1 1141 ? 32.919 -6.611 -11.159 1.00 96.62 1141 GLY A C 1
ATOM 8986 O O . GLY A 1 1141 ? 32.797 -7.112 -10.036 1.00 96.62 1141 GLY A O 1
ATOM 8987 N N . GLU A 1 1142 ? 32.148 -6.997 -12.175 1.00 97.81 1142 GLU A N 1
ATOM 8988 C CA . GLU A 1 1142 ? 30.975 -7.880 -12.058 1.00 97.81 1142 GLU A CA 1
ATOM 8989 C C . GLU A 1 1142 ? 31.267 -9.245 -11.425 1.00 97.81 1142 GLU A C 1
ATOM 8991 O O . GLU A 1 1142 ? 30.450 -9.793 -10.691 1.00 97.81 1142 GLU A O 1
ATOM 8996 N N . LYS A 1 1143 ? 32.456 -9.815 -11.658 1.00 97.88 1143 LYS A N 1
ATOM 8997 C CA . LYS A 1 1143 ? 32.847 -11.092 -11.034 1.00 97.88 1143 LYS A CA 1
ATOM 8998 C C . LYS A 1 1143 ? 32.976 -10.956 -9.511 1.00 97.88 1143 LYS A C 1
ATOM 9000 O O . LYS A 1 1143 ? 32.733 -11.923 -8.794 1.00 97.88 1143 LYS A O 1
ATOM 9005 N N . THR A 1 1144 ? 33.294 -9.771 -8.993 1.00 98.50 1144 THR A N 1
ATOM 9006 C CA . THR A 1 1144 ? 33.302 -9.515 -7.547 1.00 98.50 1144 THR A CA 1
ATOM 9007 C C . THR A 1 1144 ? 31.885 -9.305 -7.008 1.00 98.50 1144 THR A C 1
ATOM 9009 O O . THR A 1 1144 ? 31.554 -9.898 -5.980 1.00 98.50 1144 THR A O 1
ATOM 9012 N N . GLN A 1 1145 ? 31.031 -8.566 -7.728 1.00 98.50 1145 GLN A N 1
ATOM 9013 C CA . GLN A 1 1145 ? 29.591 -8.450 -7.442 1.00 98.50 1145 GLN A CA 1
ATOM 9014 C C . GLN A 1 1145 ? 28.926 -9.837 -7.362 1.00 98.50 1145 GLN A C 1
ATOM 9016 O O . GLN A 1 1145 ? 28.347 -10.199 -6.340 1.00 98.50 1145 GLN A O 1
ATOM 9021 N N . ALA A 1 1146 ? 29.078 -10.659 -8.402 1.00 98.62 1146 ALA A N 1
ATOM 9022 C CA . ALA A 1 1146 ? 28.503 -11.999 -8.490 1.00 98.62 1146 ALA A CA 1
ATOM 9023 C C . ALA A 1 1146 ? 28.995 -12.935 -7.367 1.00 98.62 1146 ALA A C 1
ATOM 9025 O O . ALA A 1 1146 ? 28.230 -13.737 -6.828 1.00 98.62 1146 ALA A O 1
ATOM 9026 N N . ALA A 1 1147 ? 30.269 -12.815 -6.974 1.00 98.69 1147 ALA A N 1
ATOM 9027 C CA . ALA A 1 1147 ? 30.822 -13.548 -5.836 1.00 98.69 1147 ALA A CA 1
ATOM 9028 C C . ALA A 1 1147 ? 30.226 -13.096 -4.491 1.00 98.69 1147 ALA A C 1
ATOM 9030 O O . ALA A 1 1147 ? 30.032 -13.930 -3.602 1.00 98.69 1147 ALA A O 1
ATOM 9031 N N . ALA A 1 1148 ? 29.915 -11.804 -4.344 1.00 98.62 1148 ALA A N 1
ATOM 9032 C CA . ALA A 1 1148 ? 29.235 -11.265 -3.173 1.00 98.62 1148 ALA A CA 1
ATOM 9033 C C . ALA A 1 1148 ? 27.775 -11.731 -3.101 1.00 98.62 1148 ALA A C 1
ATOM 9035 O O . ALA A 1 1148 ? 27.385 -12.294 -2.080 1.00 98.62 1148 ALA A O 1
ATOM 9036 N N . ILE A 1 1149 ? 27.014 -11.611 -4.193 1.00 98.56 1149 ILE A N 1
ATOM 9037 C CA . ILE A 1 1149 ? 25.618 -12.070 -4.296 1.00 98.56 1149 ILE A CA 1
ATOM 9038 C C . ILE A 1 1149 ? 25.493 -13.553 -3.914 1.00 98.56 1149 ILE A C 1
ATOM 9040 O O . ILE A 1 1149 ? 24.725 -13.895 -3.013 1.00 98.56 1149 ILE A O 1
ATOM 9044 N N . ALA A 1 1150 ? 26.309 -14.434 -4.506 1.00 98.31 1150 ALA A N 1
ATOM 9045 C CA . ALA A 1 1150 ? 26.284 -15.867 -4.198 1.00 98.31 1150 ALA A CA 1
ATOM 9046 C C . ALA A 1 1150 ? 26.587 -16.172 -2.716 1.00 98.31 1150 ALA A C 1
ATOM 9048 O O . ALA A 1 1150 ? 25.953 -17.029 -2.096 1.00 98.31 1150 ALA A O 1
ATOM 9049 N N . TYR A 1 1151 ? 27.544 -15.458 -2.115 1.00 98.44 1151 TYR A N 1
ATOM 9050 C CA . TYR A 1 1151 ? 27.908 -15.648 -0.710 1.00 98.44 1151 TYR A CA 1
ATOM 9051 C C . TYR A 1 1151 ? 26.832 -15.083 0.239 1.00 98.44 1151 TYR A C 1
ATOM 9053 O O . TYR A 1 1151 ? 26.478 -15.739 1.221 1.00 98.44 1151 TYR A O 1
ATOM 9061 N N . ALA A 1 1152 ? 26.255 -13.920 -0.077 1.00 98.38 1152 ALA A N 1
ATOM 9062 C CA . ALA A 1 1152 ? 25.136 -13.318 0.647 1.00 98.38 1152 ALA A CA 1
ATOM 9063 C C . ALA A 1 1152 ? 23.886 -14.212 0.624 1.00 98.38 1152 ALA A C 1
ATOM 9065 O O . ALA A 1 1152 ? 23.247 -14.424 1.663 1.00 98.38 1152 ALA A O 1
ATOM 9066 N N . TYR A 1 1153 ? 23.586 -14.808 -0.534 1.00 98.00 1153 TYR A N 1
ATOM 9067 C CA . TYR A 1 1153 ? 22.507 -15.776 -0.684 1.00 98.00 1153 TYR A CA 1
ATOM 9068 C C . TYR A 1 1153 ? 22.739 -17.010 0.186 1.00 98.00 1153 TYR A C 1
ATOM 9070 O O . TYR A 1 1153 ? 21.884 -17.336 1.005 1.00 98.00 1153 TYR A O 1
ATOM 9078 N N . TYR A 1 1154 ? 23.912 -17.648 0.132 1.00 97.88 1154 TYR A N 1
ATOM 9079 C CA . TYR A 1 1154 ? 24.175 -18.813 0.981 1.00 97.88 1154 TYR A CA 1
ATOM 9080 C C . TYR A 1 1154 ? 24.171 -18.491 2.488 1.00 97.88 1154 TYR A C 1
ATOM 9082 O O . TYR A 1 1154 ? 23.683 -19.300 3.281 1.00 97.88 1154 TYR A O 1
ATOM 9090 N N . LEU A 1 1155 ? 24.657 -17.315 2.907 1.00 97.69 1155 LEU A N 1
ATOM 9091 C CA . LEU A 1 1155 ? 24.547 -16.857 4.301 1.00 97.69 1155 LEU A CA 1
ATOM 9092 C C . LEU A 1 1155 ? 23.088 -16.663 4.746 1.00 97.69 1155 LEU A C 1
ATOM 9094 O O . LEU A 1 1155 ? 22.777 -16.868 5.921 1.00 97.69 1155 LEU A O 1
ATOM 9098 N N . THR A 1 1156 ? 22.196 -16.316 3.818 1.00 97.44 1156 THR A N 1
ATOM 9099 C CA . THR A 1 1156 ? 20.758 -16.148 4.059 1.00 97.44 1156 THR A CA 1
ATOM 9100 C C . THR A 1 1156 ? 20.010 -17.480 4.035 1.00 97.44 1156 THR A C 1
ATOM 9102 O O . THR A 1 1156 ? 19.236 -17.782 4.947 1.00 97.44 1156 THR A O 1
ATOM 9105 N N . GLU A 1 1157 ? 20.277 -18.319 3.038 1.00 95.81 1157 GLU A N 1
ATOM 9106 C CA . GLU A 1 1157 ? 19.610 -19.596 2.800 1.00 95.81 1157 GLU A CA 1
ATOM 9107 C C . GLU A 1 1157 ? 19.765 -20.538 4.004 1.00 95.81 1157 GLU A C 1
ATOM 9109 O O . GLU A 1 1157 ? 18.782 -20.973 4.610 1.00 95.81 1157 GLU A O 1
ATOM 9114 N N . PHE A 1 1158 ? 20.996 -20.728 4.486 1.00 96.69 1158 PHE A N 1
ATOM 9115 C CA . PHE A 1 1158 ? 21.256 -21.583 5.648 1.00 96.69 1158 PHE A CA 1
ATOM 9116 C C . PHE A 1 1158 ? 20.942 -20.917 7.011 1.00 96.69 1158 PHE A C 1
ATOM 9118 O O . PHE A 1 1158 ? 21.064 -21.562 8.057 1.00 96.69 1158 PHE A O 1
ATOM 9125 N N . ASN A 1 1159 ? 20.455 -19.665 7.042 1.00 97.38 1159 ASN A N 1
ATOM 9126 C CA . ASN A 1 1159 ? 20.034 -18.990 8.274 1.00 97.38 1159 ASN A CA 1
ATOM 9127 C C . ASN A 1 1159 ? 18.533 -19.164 8.576 1.00 97.38 1159 ASN A C 1
ATOM 9129 O O . ASN A 1 1159 ? 17.663 -18.541 7.973 1.00 97.38 1159 ASN A O 1
ATOM 9133 N N . SER A 1 1160 ? 18.225 -19.964 9.602 1.00 96.00 1160 SER A N 1
ATOM 9134 C CA . SER A 1 1160 ? 16.852 -20.270 10.058 1.00 96.00 1160 SER A CA 1
ATOM 9135 C C . SER A 1 1160 ? 16.022 -19.097 10.626 1.00 96.00 1160 SER A C 1
ATOM 9137 O O . SER A 1 1160 ? 14.864 -19.305 11.003 1.00 96.00 1160 SER A O 1
ATOM 9139 N N . MET A 1 1161 ? 16.566 -17.879 10.719 1.00 98.06 1161 MET A N 1
ATOM 9140 C CA . MET A 1 1161 ? 15.827 -16.674 11.144 1.00 98.06 1161 MET A CA 1
ATOM 9141 C C . MET A 1 1161 ? 15.442 -15.734 9.992 1.00 98.06 1161 MET A C 1
ATOM 9143 O O . MET A 1 1161 ? 14.587 -14.875 10.207 1.00 98.06 1161 MET A O 1
ATOM 9147 N N . ILE A 1 1162 ? 16.057 -15.896 8.817 1.00 98.44 1162 ILE A N 1
ATOM 9148 C CA . ILE A 1 1162 ? 15.819 -15.063 7.633 1.00 98.44 1162 ILE A CA 1
ATOM 9149 C C . ILE A 1 1162 ? 14.941 -15.840 6.649 1.00 98.44 1162 ILE A C 1
ATOM 9151 O O . ILE A 1 1162 ? 15.197 -17.025 6.417 1.00 98.44 1162 ILE A O 1
ATOM 9155 N N . ASP A 1 1163 ? 13.928 -15.179 6.094 1.00 98.00 1163 ASP A N 1
ATOM 9156 C CA . ASP A 1 1163 ? 12.948 -15.769 5.178 1.00 98.00 1163 ASP A CA 1
ATOM 9157 C C . ASP A 1 1163 ? 13.218 -15.441 3.702 1.00 98.00 1163 ASP A C 1
ATOM 9159 O O . ASP A 1 1163 ? 12.883 -16.267 2.868 1.00 98.00 1163 ASP A O 1
ATOM 9163 N N . SER A 1 1164 ? 13.879 -14.323 3.374 1.00 98.12 1164 SER A N 1
ATOM 9164 C CA . SER A 1 1164 ? 14.273 -13.973 1.997 1.00 98.12 1164 SER A CA 1
ATOM 9165 C C . SER A 1 1164 ? 15.578 -13.166 1.933 1.00 98.12 1164 SER A C 1
ATOM 9167 O O . SER A 1 1164 ? 15.939 -12.491 2.904 1.00 98.12 1164 SER A O 1
ATOM 9169 N N . LEU A 1 1165 ? 16.266 -13.242 0.787 1.00 98.25 1165 LEU A N 1
ATOM 9170 C CA . LEU A 1 1165 ? 17.259 -12.276 0.310 1.00 98.25 1165 LEU A CA 1
ATOM 9171 C C . LEU A 1 1165 ? 16.684 -11.597 -0.935 1.00 98.25 1165 LEU A C 1
ATOM 9173 O O . LEU A 1 1165 ? 16.622 -12.231 -1.985 1.00 98.25 1165 LEU A O 1
ATOM 9177 N N . ILE A 1 1166 ? 16.287 -10.336 -0.811 1.00 98.44 1166 ILE A N 1
ATOM 9178 C CA . ILE A 1 1166 ? 15.791 -9.514 -1.914 1.00 98.44 1166 ILE A CA 1
ATOM 9179 C C . ILE A 1 1166 ? 16.918 -8.570 -2.339 1.00 98.44 1166 ILE A C 1
ATOM 9181 O O . ILE A 1 1166 ? 17.459 -7.847 -1.500 1.00 98.44 1166 ILE A O 1
ATOM 9185 N N . LEU A 1 1167 ? 17.318 -8.624 -3.611 1.00 97.38 1167 LEU A N 1
ATOM 9186 C CA . LEU A 1 1167 ? 18.311 -7.698 -4.156 1.00 97.38 1167 LEU A CA 1
ATOM 9187 C C . LEU A 1 1167 ? 17.674 -6.362 -4.552 1.00 97.38 1167 LEU A C 1
ATOM 9189 O O . LEU A 1 1167 ? 16.594 -6.350 -5.140 1.00 97.38 1167 LEU A O 1
ATOM 9193 N N . SER A 1 1168 ? 18.405 -5.277 -4.296 1.00 90.44 1168 SER A N 1
ATOM 9194 C CA . SER A 1 1168 ? 18.361 -4.069 -5.124 1.00 90.44 1168 SER A CA 1
ATOM 9195 C C . SER A 1 1168 ? 19.512 -4.214 -6.125 1.00 90.44 1168 SER A C 1
ATOM 9197 O O . SER A 1 1168 ? 20.657 -4.401 -5.709 1.00 90.44 1168 SER A O 1
ATOM 9199 N N . ARG A 1 1169 ? 19.282 -4.250 -7.437 1.00 87.38 1169 ARG A N 1
ATOM 9200 C CA . ARG A 1 1169 ? 18.033 -4.000 -8.187 1.00 87.38 1169 ARG A CA 1
ATOM 9201 C C . ARG A 1 1169 ? 18.042 -4.765 -9.517 1.00 87.38 1169 ARG A C 1
ATOM 9203 O O . ARG A 1 1169 ? 19.007 -5.478 -9.809 1.00 87.38 1169 ARG A O 1
ATOM 9210 N N . HIS A 1 1170 ? 16.975 -4.665 -10.311 1.00 93.25 1170 HIS A N 1
ATOM 9211 C CA . HIS A 1 1170 ? 16.889 -5.350 -11.609 1.00 93.25 1170 HIS A CA 1
ATOM 9212 C C . HIS A 1 1170 ? 17.937 -4.801 -12.597 1.00 93.25 1170 HIS A C 1
ATOM 9214 O O . HIS A 1 1170 ? 18.805 -5.551 -13.057 1.00 93.25 1170 HIS A O 1
ATOM 9220 N N . VAL A 1 1171 ? 17.929 -3.482 -12.808 1.00 95.19 1171 VAL A N 1
ATOM 9221 C CA . VAL A 1 1171 ? 18.833 -2.711 -13.684 1.00 95.19 1171 VAL A CA 1
ATOM 9222 C C . VAL A 1 1171 ? 19.594 -1.672 -12.859 1.00 95.19 1171 VAL A C 1
ATOM 9224 O O . VAL A 1 1171 ? 19.038 -1.144 -11.903 1.00 95.19 1171 VAL A O 1
ATOM 9227 N N . ASP A 1 1172 ? 20.855 -1.369 -13.192 1.00 93.88 1172 ASP A N 1
ATOM 9228 C CA . ASP A 1 1172 ? 21.555 -0.197 -12.630 1.00 93.88 1172 ASP A CA 1
ATOM 9229 C C . ASP A 1 1172 ? 20.708 1.087 -12.764 1.00 93.88 1172 ASP A C 1
ATOM 9231 O O . ASP A 1 1172 ? 20.137 1.334 -13.818 1.00 93.88 1172 ASP A O 1
ATOM 9235 N N . ASN A 1 1173 ? 20.682 1.941 -11.736 1.00 88.81 1173 ASN A N 1
ATOM 9236 C CA . ASN A 1 1173 ? 20.095 3.281 -11.830 1.00 88.81 1173 ASN A CA 1
ATOM 9237 C C . ASN A 1 1173 ? 21.187 4.312 -12.150 1.00 88.81 1173 ASN A C 1
ATOM 9239 O O . ASN A 1 1173 ? 22.229 4.353 -11.488 1.00 88.81 1173 ASN A O 1
ATOM 9243 N N . ILE A 1 1174 ? 20.960 5.169 -13.150 1.00 86.12 1174 ILE A N 1
ATOM 9244 C CA . ILE A 1 1174 ? 21.976 6.110 -13.645 1.00 86.12 1174 ILE A CA 1
ATOM 9245 C C . ILE A 1 1174 ? 22.484 7.098 -12.583 1.00 86.12 1174 ILE A C 1
ATOM 9247 O O . ILE A 1 1174 ? 23.654 7.479 -12.629 1.00 86.12 1174 ILE A O 1
ATOM 9251 N N . ALA A 1 1175 ? 21.660 7.495 -11.607 1.00 83.06 1175 ALA A N 1
ATOM 9252 C CA . ALA A 1 1175 ? 22.096 8.332 -10.492 1.00 83.06 1175 ALA A CA 1
ATOM 9253 C C . ALA A 1 1175 ? 23.000 7.543 -9.531 1.00 83.06 1175 ALA A C 1
ATOM 9255 O O . ALA A 1 1175 ? 24.099 7.998 -9.217 1.00 83.06 1175 ALA A O 1
ATOM 9256 N N . GLU A 1 1176 ? 22.607 6.323 -9.152 1.00 85.88 1176 GLU A N 1
ATOM 9257 C CA . GLU A 1 1176 ? 23.394 5.453 -8.263 1.00 85.88 1176 GLU A CA 1
ATOM 9258 C C . GLU A 1 1176 ? 24.770 5.092 -8.854 1.00 85.88 1176 GLU A C 1
ATOM 9260 O O . GLU A 1 1176 ? 25.776 5.052 -8.137 1.00 85.88 1176 GLU A O 1
ATOM 9265 N N . THR A 1 1177 ? 24.869 4.894 -10.175 1.00 86.50 1177 THR A N 1
ATOM 9266 C CA . THR A 1 1177 ? 26.168 4.612 -10.819 1.00 86.50 1177 THR A CA 1
ATOM 9267 C C . THR A 1 1177 ? 27.186 5.749 -10.671 1.00 86.50 1177 THR A C 1
ATOM 9269 O O . THR A 1 1177 ? 28.384 5.468 -10.600 1.00 86.50 1177 THR A O 1
ATOM 9272 N N . LYS A 1 1178 ? 26.746 7.013 -10.541 1.00 85.19 1178 LYS A N 1
ATOM 9273 C CA . LYS A 1 1178 ? 27.631 8.181 -10.342 1.00 85.19 1178 LYS A CA 1
ATOM 9274 C C . LYS A 1 1178 ? 28.334 8.140 -8.979 1.00 85.19 1178 LYS A C 1
ATOM 9276 O O . LYS A 1 1178 ? 29.500 8.515 -8.887 1.00 85.19 1178 LYS A O 1
ATOM 9281 N N . ASP A 1 1179 ? 27.675 7.580 -7.962 1.00 85.50 1179 ASP A N 1
ATOM 9282 C CA . ASP A 1 1179 ? 28.249 7.297 -6.636 1.00 85.50 1179 ASP A CA 1
ATOM 9283 C C . ASP A 1 1179 ? 29.043 5.969 -6.586 1.00 85.50 1179 ASP A C 1
ATOM 9285 O O . ASP A 1 1179 ? 29.505 5.531 -5.526 1.00 85.50 1179 ASP A O 1
ATOM 9289 N N . GLY A 1 1180 ? 29.229 5.300 -7.731 1.00 91.75 1180 GLY A N 1
ATOM 9290 C CA . GLY A 1 1180 ? 29.905 4.005 -7.831 1.00 91.75 1180 GLY A CA 1
ATOM 9291 C C . GLY A 1 1180 ? 29.048 2.824 -7.367 1.00 91.75 1180 GLY A C 1
ATOM 9292 O O . GLY A 1 1180 ? 29.591 1.782 -6.983 1.00 91.75 1180 GLY A O 1
ATOM 9293 N N . LEU A 1 1181 ? 27.719 2.961 -7.382 1.00 93.88 1181 LEU A N 1
ATOM 9294 C CA . LEU A 1 1181 ? 26.752 1.943 -6.971 1.00 93.88 1181 LEU A CA 1
ATOM 9295 C C . LEU A 1 1181 ? 26.079 1.295 -8.195 1.00 93.88 1181 LEU A C 1
ATOM 9297 O O . LEU A 1 1181 ? 24.882 1.411 -8.422 1.00 93.88 1181 LEU A O 1
ATOM 9301 N N . ASN A 1 1182 ? 26.860 0.550 -8.982 1.00 95.38 1182 ASN A N 1
ATOM 9302 C CA . ASN A 1 1182 ? 26.353 -0.321 -10.047 1.00 95.38 1182 ASN A CA 1
ATOM 9303 C C . ASN A 1 1182 ? 25.747 -1.611 -9.453 1.00 95.38 1182 ASN A C 1
ATOM 9305 O O . ASN A 1 1182 ? 26.354 -2.685 -9.534 1.00 95.38 1182 ASN A O 1
ATOM 9309 N N . LEU A 1 1183 ? 24.605 -1.493 -8.772 1.00 95.94 1183 LEU A N 1
ATOM 9310 C CA . LEU A 1 1183 ? 23.985 -2.564 -7.981 1.00 95.94 1183 LEU A CA 1
ATOM 9311 C C . LEU A 1 1183 ? 23.221 -3.611 -8.811 1.00 95.94 1183 LEU A C 1
ATOM 9313 O O . LEU A 1 1183 ? 23.040 -4.735 -8.341 1.00 95.94 1183 LEU A O 1
ATOM 9317 N N . GLY A 1 1184 ? 22.791 -3.264 -10.026 1.00 95.81 1184 GLY A N 1
ATOM 9318 C CA . GLY A 1 1184 ? 21.871 -4.046 -10.850 1.00 95.81 1184 GLY A CA 1
ATOM 9319 C C . GLY A 1 1184 ? 22.425 -5.386 -11.334 1.00 95.81 1184 GLY A C 1
ATOM 9320 O O . GLY A 1 1184 ? 23.645 -5.568 -11.441 1.00 95.81 1184 GLY A O 1
ATOM 9321 N N . LEU A 1 1185 ? 21.519 -6.316 -11.660 1.00 97.75 1185 LEU A N 1
ATOM 9322 C CA . LEU A 1 1185 ? 21.827 -7.560 -12.382 1.00 97.75 1185 LEU A CA 1
ATOM 9323 C C . LEU A 1 1185 ? 22.059 -7.307 -13.879 1.00 97.75 1185 LEU A C 1
ATOM 9325 O O . LEU A 1 1185 ? 22.861 -8.003 -14.501 1.00 97.75 1185 LEU A O 1
ATOM 9329 N N . TRP A 1 1186 ? 21.394 -6.292 -14.425 1.00 97.06 1186 TRP A N 1
ATOM 9330 C CA . TRP A 1 1186 ? 21.652 -5.712 -15.739 1.00 97.06 1186 TRP A CA 1
ATOM 9331 C C . TRP A 1 1186 ? 22.425 -4.394 -15.610 1.00 97.06 1186 TRP A C 1
ATOM 9333 O O . TRP A 1 1186 ? 22.327 -3.701 -14.592 1.00 97.06 1186 TRP A O 1
ATOM 9343 N N . SER A 1 1187 ? 23.196 -4.037 -16.636 1.00 93.06 1187 SER A N 1
ATOM 9344 C CA . SER A 1 1187 ? 23.613 -2.649 -16.855 1.00 93.06 1187 SER A CA 1
ATOM 9345 C C . SER A 1 1187 ? 22.449 -1.823 -17.412 1.00 93.06 1187 SER A C 1
ATOM 9347 O O . SER A 1 1187 ? 21.540 -2.364 -18.042 1.00 93.06 1187 SER A O 1
ATOM 9349 N N . ASN A 1 1188 ? 22.503 -0.517 -17.169 1.00 86.94 1188 ASN A N 1
ATOM 9350 C CA . ASN A 1 1188 ? 21.570 0.475 -17.697 1.00 86.94 1188 ASN A CA 1
ATOM 9351 C C . ASN A 1 1188 ? 21.920 0.860 -19.145 1.00 86.94 1188 ASN A C 1
ATOM 9353 O O . ASN A 1 1188 ? 23.112 0.916 -19.475 1.00 86.94 1188 ASN A O 1
ATOM 9357 N N . ARG A 1 1189 ? 20.930 1.202 -19.980 1.00 83.69 1189 ARG A N 1
ATOM 9358 C CA . ARG A 1 1189 ? 21.185 1.835 -21.285 1.00 83.69 1189 ARG A CA 1
ATOM 9359 C C . ARG A 1 1189 ? 21.785 3.233 -21.058 1.00 83.69 1189 ARG A C 1
ATOM 9361 O O . ARG A 1 1189 ? 21.279 3.984 -20.222 1.00 83.69 1189 ARG A O 1
ATOM 9368 N N . PRO A 1 1190 ? 22.866 3.620 -21.761 1.00 76.88 1190 PRO A N 1
ATOM 9369 C CA . PRO A 1 1190 ? 23.387 4.985 -21.699 1.00 76.88 1190 PRO A CA 1
ATOM 9370 C C . PRO A 1 1190 ? 22.291 6.037 -21.943 1.00 76.88 1190 PRO A C 1
ATOM 9372 O O . PRO A 1 1190 ? 21.393 5.826 -22.754 1.00 76.88 1190 PRO A O 1
ATOM 9375 N N . GLY A 1 1191 ? 22.340 7.150 -21.208 1.00 71.00 1191 GLY A N 1
ATOM 9376 C CA . GLY A 1 1191 ? 21.341 8.231 -21.265 1.00 71.00 1191 GLY A CA 1
ATOM 9377 C C . GLY A 1 1191 ? 20.039 7.975 -20.491 1.00 71.00 1191 GLY A C 1
ATOM 9378 O O . GLY A 1 1191 ? 19.436 8.928 -20.008 1.00 71.00 1191 GLY A O 1
ATOM 9379 N N . HIS A 1 1192 ? 19.641 6.717 -20.300 1.00 73.38 1192 HIS A N 1
ATOM 9380 C CA . HIS A 1 1192 ? 18.352 6.344 -19.710 1.00 73.38 1192 HIS A CA 1
ATOM 9381 C C . HIS A 1 1192 ? 18.448 6.227 -18.178 1.00 73.38 1192 HIS A C 1
ATOM 9383 O O . HIS A 1 1192 ? 19.549 6.239 -17.622 1.00 73.38 1192 HIS A O 1
ATOM 9389 N N . ILE A 1 1193 ? 17.316 6.146 -17.467 1.00 70.56 1193 ILE A N 1
ATOM 9390 C CA . ILE A 1 1193 ? 17.314 6.152 -15.989 1.00 70.56 1193 ILE A CA 1
ATOM 9391 C C . ILE A 1 1193 ? 17.524 4.747 -15.398 1.00 70.56 1193 ILE A C 1
ATOM 9393 O O . ILE A 1 1193 ? 18.436 4.580 -14.584 1.00 70.56 1193 ILE A O 1
ATOM 9397 N N . GLU A 1 1194 ? 16.716 3.763 -15.817 1.00 79.62 1194 GLU A N 1
ATOM 9398 C CA . GLU A 1 1194 ? 16.734 2.355 -15.358 1.00 79.62 1194 GLU A CA 1
ATOM 9399 C C . GLU A 1 1194 ? 16.288 1.365 -16.456 1.00 79.62 1194 GLU A C 1
ATOM 9401 O O . GLU A 1 1194 ? 15.471 0.468 -16.233 1.00 79.62 1194 GLU A O 1
ATOM 9406 N N . GLU A 1 1195 ? 16.801 1.529 -17.672 1.00 82.94 1195 GLU A N 1
ATOM 9407 C CA . GLU A 1 1195 ? 16.428 0.692 -18.815 1.00 82.94 1195 GLU A CA 1
ATOM 9408 C C . GLU A 1 1195 ? 17.446 -0.437 -19.042 1.00 82.94 1195 GLU A C 1
ATOM 9410 O O . GLU A 1 1195 ? 18.658 -0.212 -19.035 1.00 82.94 1195 GLU A O 1
ATOM 9415 N N . ALA A 1 1196 ? 16.977 -1.675 -19.205 1.00 88.94 1196 ALA A N 1
ATOM 9416 C CA . ALA A 1 1196 ? 17.838 -2.855 -19.249 1.00 88.94 1196 ALA A CA 1
ATOM 9417 C C . ALA A 1 1196 ? 18.656 -2.932 -20.548 1.00 88.94 1196 ALA A C 1
ATOM 9419 O O . ALA A 1 1196 ? 18.092 -3.013 -21.632 1.00 88.94 1196 ALA A O 1
ATOM 9420 N N . TYR A 1 1197 ? 19.989 -2.981 -20.436 1.00 89.25 1197 TYR A N 1
ATOM 9421 C CA . TYR A 1 1197 ? 20.880 -3.009 -21.601 1.00 89.25 1197 TYR A CA 1
ATOM 9422 C C . TYR A 1 1197 ? 21.658 -4.323 -21.751 1.00 89.25 1197 TYR A C 1
ATOM 9424 O O . TYR A 1 1197 ? 21.471 -5.038 -22.730 1.00 89.25 1197 TYR A O 1
ATOM 9432 N N . GLN A 1 1198 ? 22.521 -4.693 -20.794 1.00 93.25 1198 GLN A N 1
ATOM 9433 C CA . GLN A 1 1198 ? 23.305 -5.937 -20.885 1.00 93.25 1198 GLN A CA 1
ATOM 9434 C C . GLN A 1 1198 ? 23.246 -6.762 -19.593 1.00 93.25 1198 GLN A C 1
ATOM 9436 O O . GLN A 1 1198 ? 23.445 -6.249 -18.488 1.00 93.25 1198 GLN A O 1
ATOM 9441 N N . LYS A 1 1199 ? 23.013 -8.076 -19.727 1.00 97.06 1199 LYS A N 1
ATOM 9442 C CA . LYS A 1 1199 ? 23.037 -9.044 -18.615 1.00 97.06 1199 LYS A CA 1
ATOM 9443 C C . LYS A 1 1199 ? 24.458 -9.158 -18.051 1.00 97.06 1199 LYS A C 1
ATOM 9445 O O . LYS A 1 1199 ? 25.319 -9.793 -18.662 1.00 97.06 1199 LYS A O 1
ATOM 9450 N N . LYS A 1 1200 ? 24.707 -8.602 -16.858 1.00 97.38 1200 LYS A N 1
ATOM 9451 C CA . LYS A 1 1200 ? 26.017 -8.697 -16.188 1.00 97.38 1200 LYS A CA 1
ATOM 9452 C C . LYS A 1 1200 ? 26.350 -10.146 -15.835 1.00 97.38 1200 LYS A C 1
ATOM 9454 O O . LYS A 1 1200 ? 25.467 -10.985 -15.638 1.00 97.38 1200 LYS A O 1
ATOM 9459 N N . TYR A 1 1201 ? 27.623 -10.434 -15.567 1.00 97.38 1201 TYR A N 1
ATOM 9460 C CA . TYR A 1 1201 ? 28.074 -11.726 -15.029 1.00 97.38 1201 TYR A CA 1
ATOM 9461 C C . TYR A 1 1201 ? 27.319 -12.154 -13.749 1.00 97.38 1201 TYR A C 1
ATOM 9463 O O . TYR A 1 1201 ? 27.181 -13.348 -13.470 1.00 97.38 1201 TYR A O 1
ATOM 9471 N N . ALA A 1 1202 ? 26.802 -11.192 -12.974 1.00 97.88 1202 ALA A N 1
ATOM 9472 C CA . ALA A 1 1202 ? 25.944 -11.442 -11.819 1.00 97.88 1202 ALA A CA 1
ATOM 9473 C C . ALA A 1 1202 ? 24.606 -12.110 -12.174 1.00 97.88 1202 ALA A C 1
ATOM 9475 O O . ALA A 1 1202 ? 24.207 -13.027 -11.458 1.00 97.88 1202 ALA A O 1
ATOM 9476 N N . TRP A 1 1203 ? 23.962 -11.728 -13.282 1.00 98.19 1203 TRP A N 1
ATOM 9477 C CA . TRP A 1 1203 ? 22.668 -12.265 -13.720 1.00 98.19 1203 TRP A CA 1
ATOM 9478 C C . TRP A 1 1203 ? 22.709 -13.795 -13.867 1.00 98.19 1203 TRP A C 1
ATOM 9480 O O . TRP A 1 1203 ? 21.945 -14.513 -13.221 1.00 98.19 1203 TRP A O 1
ATOM 9490 N N . LYS A 1 1204 ? 23.700 -14.326 -14.602 1.00 96.62 1204 LYS A N 1
ATOM 9491 C CA . LYS A 1 1204 ? 23.854 -15.781 -14.817 1.00 96.62 1204 LYS A CA 1
ATOM 9492 C C . LYS A 1 1204 ? 24.162 -16.540 -13.524 1.00 96.62 1204 LYS A C 1
ATOM 9494 O O . LYS A 1 1204 ? 23.757 -17.689 -13.362 1.00 96.62 1204 LYS A O 1
ATOM 9499 N N . VAL A 1 1205 ? 24.872 -15.915 -12.584 1.00 97.94 1205 VAL A N 1
ATOM 9500 C CA . VAL A 1 1205 ? 25.105 -16.509 -11.260 1.00 97.94 1205 VAL A CA 1
ATOM 9501 C C . VAL A 1 1205 ? 23.814 -16.496 -10.435 1.00 97.94 1205 VAL A C 1
ATOM 9503 O O . VAL A 1 1205 ? 23.525 -17.487 -9.772 1.00 97.94 1205 VAL A O 1
ATOM 9506 N N . PHE A 1 1206 ? 23.008 -15.437 -10.521 1.00 97.69 1206 PHE A N 1
ATOM 9507 C CA . PHE A 1 1206 ? 21.746 -15.298 -9.796 1.00 97.69 1206 PHE A CA 1
ATOM 9508 C C . PHE A 1 1206 ? 20.656 -16.262 -10.296 1.00 97.69 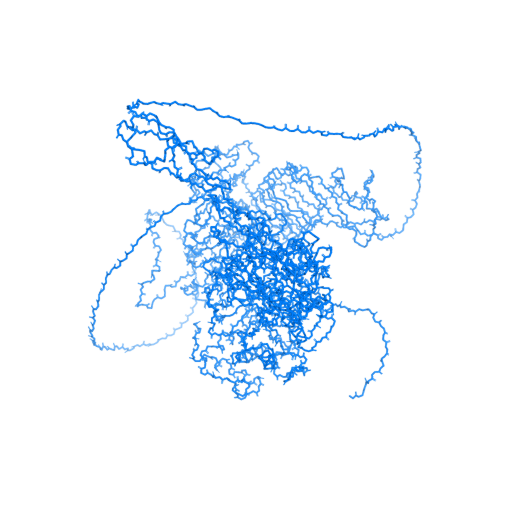1206 PHE A C 1
ATOM 9510 O O . PHE A 1 1206 ? 20.007 -16.898 -9.463 1.00 97.69 1206 PHE A O 1
ATOM 9517 N N . LYS A 1 1207 ? 20.523 -16.476 -11.619 1.00 95.94 1207 LYS A N 1
ATOM 9518 C CA . LYS A 1 1207 ? 19.617 -17.494 -12.199 1.00 95.94 1207 LYS A CA 1
ATOM 9519 C C . LYS A 1 1207 ? 19.879 -18.888 -11.610 1.00 95.94 1207 LYS A C 1
ATOM 9521 O O . LYS A 1 1207 ? 18.946 -19.548 -11.167 1.00 95.94 1207 LYS A O 1
ATOM 9526 N N . TYR A 1 1208 ? 21.147 -19.309 -11.529 1.00 96.12 1208 TYR A N 1
ATOM 9527 C CA . TYR A 1 1208 ? 21.510 -20.711 -11.259 1.00 96.12 1208 TYR A CA 1
ATOM 9528 C C . TYR A 1 1208 ? 22.104 -21.028 -9.867 1.00 96.12 1208 TYR A C 1
ATOM 9530 O O . TYR A 1 1208 ? 22.368 -22.196 -9.576 1.00 96.12 1208 TYR A O 1
ATOM 9538 N N . MET A 1 1209 ? 22.365 -20.053 -8.986 1.00 95.25 1209 MET A N 1
ATOM 9539 C CA . MET A 1 1209 ? 23.039 -20.313 -7.692 1.00 95.25 1209 MET A CA 1
ATOM 9540 C C . MET A 1 1209 ? 22.235 -21.169 -6.695 1.00 95.25 1209 MET A C 1
ATOM 9542 O O . MET A 1 1209 ? 22.818 -21.698 -5.745 1.00 95.25 1209 MET A O 1
ATOM 9546 N N . ASP A 1 1210 ? 20.929 -21.315 -6.902 1.00 94.50 1210 ASP A N 1
ATOM 9547 C CA . ASP A 1 1210 ? 19.988 -22.069 -6.069 1.00 94.50 1210 ASP A CA 1
ATOM 9548 C C . ASP A 1 1210 ? 19.359 -23.289 -6.768 1.00 94.50 1210 ASP A C 1
ATOM 9550 O O . ASP A 1 1210 ? 18.510 -23.960 -6.185 1.00 94.50 1210 ASP A O 1
ATOM 9554 N N . THR A 1 1211 ? 19.837 -23.630 -7.966 1.00 95.06 1211 THR A N 1
ATOM 9555 C CA . THR A 1 1211 ? 19.440 -24.818 -8.746 1.00 95.06 1211 THR A CA 1
ATOM 9556 C C . THR A 1 1211 ? 20.461 -25.957 -8.573 1.00 95.06 1211 THR A C 1
ATOM 9558 O O . THR A 1 1211 ? 21.529 -25.737 -7.991 1.00 95.06 1211 THR A O 1
ATOM 9561 N N . PRO A 1 1212 ? 20.249 -27.169 -9.119 1.00 95.00 1212 PRO A N 1
ATOM 9562 C CA . PRO A 1 1212 ? 21.268 -28.227 -9.124 1.00 95.00 1212 PRO A CA 1
ATOM 9563 C C . PRO A 1 1212 ? 22.649 -27.791 -9.668 1.00 95.00 1212 PRO A C 1
ATOM 9565 O O . PRO A 1 1212 ? 23.681 -28.277 -9.190 1.00 95.00 1212 PRO A O 1
ATOM 9568 N N . SER A 1 1213 ? 22.692 -26.805 -10.574 1.00 94.81 1213 SER A N 1
ATOM 9569 C CA . SER A 1 1213 ? 23.918 -26.201 -11.132 1.00 94.81 1213 SER A CA 1
ATOM 9570 C C . SER A 1 1213 ? 24.697 -25.298 -10.158 1.00 94.81 1213 SER A C 1
ATOM 9572 O O . SER A 1 1213 ? 25.869 -24.994 -10.408 1.00 94.81 1213 SER A O 1
ATOM 9574 N N . SER A 1 1214 ? 24.101 -24.927 -9.019 1.00 95.38 1214 SER A N 1
ATOM 9575 C CA . SER A 1 1214 ? 24.627 -24.082 -7.930 1.00 95.38 1214 SER A CA 1
ATOM 9576 C C . SER A 1 1214 ? 26.128 -24.234 -7.639 1.00 95.38 1214 SER A C 1
ATOM 9578 O O . SER A 1 1214 ? 26.885 -23.255 -7.586 1.00 95.38 1214 SER A O 1
ATOM 9580 N N . THR A 1 1215 ? 26.601 -25.474 -7.470 1.00 90.75 1215 THR A N 1
ATOM 9581 C CA . THR A 1 1215 ? 28.003 -25.749 -7.100 1.00 90.75 1215 THR A CA 1
ATOM 9582 C C . THR A 1 1215 ? 28.979 -25.507 -8.256 1.00 90.75 1215 THR A C 1
ATOM 9584 O O . THR A 1 1215 ? 30.141 -25.187 -8.006 1.00 90.75 1215 THR A O 1
ATOM 9587 N N . SER A 1 1216 ? 28.520 -25.617 -9.507 1.00 93.88 1216 SER A N 1
ATOM 9588 C CA . SER A 1 1216 ? 29.313 -25.280 -10.693 1.00 93.88 1216 SER A CA 1
ATOM 9589 C C . SER A 1 1216 ? 29.377 -23.764 -10.876 1.00 93.88 1216 SER A C 1
ATOM 9591 O O . SER A 1 1216 ? 30.461 -23.178 -10.825 1.00 93.88 1216 SER A O 1
ATOM 9593 N N . VAL A 1 1217 ? 28.213 -23.105 -10.968 1.00 96.50 1217 VAL A N 1
ATOM 9594 C CA . VAL A 1 1217 ? 28.132 -21.670 -11.291 1.00 96.50 1217 VAL A CA 1
ATOM 9595 C C . VAL A 1 1217 ? 28.753 -20.769 -10.224 1.00 96.50 1217 VAL A C 1
ATOM 9597 O O . VAL A 1 1217 ? 29.291 -19.722 -10.557 1.00 96.50 1217 VAL A O 1
ATOM 9600 N N . THR A 1 1218 ? 28.787 -21.188 -8.953 1.00 97.44 1218 THR A N 1
ATOM 9601 C CA . THR A 1 1218 ? 29.420 -20.416 -7.863 1.00 97.44 1218 THR A CA 1
ATOM 9602 C C . THR A 1 1218 ? 30.871 -20.820 -7.560 1.00 97.44 1218 THR A C 1
ATOM 9604 O O . THR A 1 1218 ? 31.499 -20.251 -6.665 1.00 97.44 1218 THR A O 1
ATOM 9607 N N . LYS A 1 1219 ? 31.462 -21.770 -8.305 1.00 96.50 1219 LYS A N 1
ATOM 9608 C CA . LYS A 1 1219 ? 32.826 -22.287 -8.056 1.00 96.50 1219 LYS A CA 1
ATOM 9609 C C . LYS A 1 1219 ? 33.906 -21.202 -8.142 1.00 96.50 1219 LYS A C 1
ATOM 9611 O O . LYS A 1 1219 ? 34.853 -21.218 -7.356 1.00 96.50 1219 LYS A O 1
ATOM 9616 N N . PHE A 1 1220 ? 33.761 -20.250 -9.068 1.00 98.06 1220 PHE A N 1
ATOM 9617 C CA . PHE A 1 1220 ? 34.718 -19.154 -9.274 1.00 98.06 1220 PHE A CA 1
ATOM 9618 C C . PHE A 1 1220 ? 34.811 -18.216 -8.052 1.00 98.06 1220 PHE A C 1
ATOM 9620 O O . PHE A 1 1220 ? 35.904 -17.767 -7.697 1.00 98.06 1220 PHE A O 1
ATOM 9627 N N . ALA A 1 1221 ? 33.685 -17.969 -7.370 1.00 98.25 1221 ALA A N 1
ATOM 9628 C CA . ALA A 1 1221 ? 33.581 -17.014 -6.268 1.00 98.25 1221 ALA A CA 1
ATOM 9629 C C . ALA A 1 1221 ? 34.495 -17.382 -5.090 1.00 98.25 1221 ALA A C 1
ATOM 9631 O O . ALA A 1 1221 ? 35.069 -16.504 -4.451 1.00 98.25 1221 ALA A O 1
ATOM 9632 N N . LEU A 1 1222 ? 34.725 -18.678 -4.855 1.00 98.06 1222 LEU A N 1
ATOM 9633 C CA . LEU A 1 1222 ? 35.648 -19.171 -3.828 1.00 98.06 1222 LEU A CA 1
ATOM 9634 C C . LEU A 1 1222 ? 37.079 -18.622 -3.998 1.00 98.06 1222 LEU A C 1
ATOM 9636 O O . LEU A 1 1222 ? 37.722 -18.293 -2.997 1.00 98.06 1222 LEU A O 1
ATOM 9640 N N . LYS A 1 1223 ? 37.556 -18.449 -5.243 1.00 97.81 1223 LYS A N 1
ATOM 9641 C CA . LYS A 1 1223 ? 38.870 -17.846 -5.544 1.00 97.81 1223 LYS A CA 1
ATOM 9642 C C . LYS A 1 1223 ? 38.903 -16.356 -5.182 1.00 97.81 1223 LYS A C 1
ATOM 9644 O O . LYS A 1 1223 ? 39.888 -15.903 -4.611 1.00 97.81 1223 LYS A O 1
ATOM 9649 N N . ILE A 1 1224 ? 37.826 -15.622 -5.473 1.00 97.81 1224 ILE A N 1
ATOM 9650 C CA . ILE A 1 1224 ? 37.690 -14.176 -5.207 1.00 97.81 1224 ILE A CA 1
ATOM 9651 C C . ILE A 1 1224 ? 37.538 -13.903 -3.701 1.00 97.81 1224 ILE A C 1
ATOM 9653 O O . ILE A 1 1224 ? 38.142 -12.977 -3.159 1.00 97.81 1224 ILE A O 1
ATOM 9657 N N . ILE A 1 1225 ? 36.776 -14.745 -3.000 1.00 97.88 1225 ILE A N 1
ATOM 9658 C CA . ILE A 1 1225 ? 36.576 -14.655 -1.548 1.00 97.88 1225 ILE A CA 1
ATOM 9659 C C . ILE A 1 1225 ? 37.859 -15.035 -0.787 1.00 97.88 1225 ILE A C 1
ATOM 9661 O O . ILE A 1 1225 ? 38.144 -14.457 0.265 1.00 97.88 1225 ILE A O 1
ATOM 9665 N N . GLY A 1 1226 ? 38.653 -15.969 -1.328 1.00 97.12 1226 GLY A N 1
ATOM 9666 C CA . GLY A 1 1226 ? 39.845 -16.536 -0.686 1.00 97.12 1226 GLY A CA 1
ATOM 9667 C C . GLY A 1 1226 ? 39.551 -17.786 0.156 1.00 97.12 1226 GLY A C 1
ATOM 9668 O O . GLY A 1 1226 ? 40.255 -18.068 1.125 1.00 97.12 1226 GLY A O 1
ATOM 9669 N N . ALA A 1 1227 ? 38.494 -18.534 -0.177 1.00 96.44 1227 ALA A N 1
ATOM 9670 C CA . ALA A 1 1227 ? 37.994 -19.662 0.606 1.00 96.44 1227 ALA A CA 1
ATOM 9671 C C . ALA A 1 1227 ? 38.219 -21.013 -0.094 1.00 96.44 1227 ALA A C 1
ATOM 9673 O O . ALA A 1 1227 ? 38.014 -21.151 -1.294 1.00 96.44 1227 ALA A O 1
ATOM 9674 N N . LYS A 1 1228 ? 38.576 -22.060 0.669 1.00 94.44 1228 LYS A N 1
ATOM 9675 C CA . LYS A 1 1228 ? 38.790 -23.413 0.106 1.00 94.44 1228 LYS A CA 1
ATOM 9676 C C . LYS A 1 1228 ? 37.495 -24.174 -0.228 1.00 94.44 1228 LYS A C 1
ATOM 9678 O O . LYS A 1 1228 ? 37.554 -25.131 -0.988 1.00 94.44 1228 LYS A O 1
ATOM 9683 N N . ASN A 1 1229 ? 36.361 -23.818 0.383 1.00 95.38 1229 ASN A N 1
ATOM 9684 C CA . ASN A 1 1229 ? 35.009 -24.306 0.059 1.00 95.38 1229 ASN A CA 1
ATOM 9685 C C . ASN A 1 1229 ? 33.948 -23.558 0.886 1.00 95.38 1229 ASN A C 1
ATOM 9687 O O . ASN A 1 1229 ? 34.251 -23.027 1.956 1.00 95.38 1229 ASN A O 1
ATOM 9691 N N . TRP A 1 1230 ? 32.692 -23.596 0.428 1.00 96.56 1230 TRP A N 1
ATOM 9692 C CA . TRP A 1 1230 ? 31.551 -22.941 1.078 1.00 96.56 1230 TRP A CA 1
ATOM 9693 C C . TRP A 1 1230 ? 31.313 -23.388 2.526 1.00 96.56 1230 TRP A C 1
ATOM 9695 O O . TRP A 1 1230 ? 31.040 -22.551 3.382 1.00 96.56 1230 TRP A O 1
ATOM 9705 N N . LYS A 1 1231 ? 31.512 -24.674 2.852 1.00 96.00 1231 LYS A N 1
ATOM 9706 C CA . LYS A 1 1231 ? 31.314 -25.220 4.212 1.00 96.00 1231 LYS A CA 1
ATOM 9707 C C . LYS A 1 1231 ? 32.235 -24.589 5.273 1.00 96.00 1231 LYS A C 1
ATOM 9709 O O . LYS A 1 1231 ? 31.918 -24.662 6.457 1.00 96.00 1231 LYS A O 1
ATOM 9714 N N . LYS A 1 1232 ? 33.354 -23.962 4.881 1.00 95.31 1232 LYS A N 1
ATOM 9715 C CA . LYS A 1 1232 ? 34.228 -23.211 5.803 1.00 95.31 1232 LYS A CA 1
ATOM 9716 C C . LYS A 1 1232 ? 33.772 -21.778 6.096 1.00 95.31 1232 LYS A C 1
ATOM 9718 O O . LYS A 1 1232 ? 34.239 -21.221 7.083 1.00 95.31 1232 LYS A O 1
ATOM 9723 N N . ILE A 1 1233 ? 32.916 -21.190 5.258 1.00 95.38 1233 ILE A N 1
ATOM 9724 C CA . ILE A 1 1233 ? 32.541 -19.765 5.331 1.00 95.38 1233 ILE A CA 1
ATOM 9725 C C . ILE A 1 1233 ? 31.035 -19.526 5.511 1.00 95.38 1233 ILE A C 1
ATOM 9727 O O . ILE A 1 1233 ? 30.644 -18.504 6.063 1.00 95.38 1233 ILE A O 1
ATOM 9731 N N . VAL A 1 1234 ? 30.188 -20.487 5.135 1.00 97.00 1234 VAL A N 1
ATOM 9732 C CA . VAL A 1 1234 ? 28.733 -20.441 5.328 1.00 97.00 1234 VAL A CA 1
ATOM 9733 C C . VAL A 1 1234 ? 28.327 -21.448 6.417 1.00 97.00 1234 VAL A C 1
ATOM 9735 O O . VAL A 1 1234 ? 28.399 -22.663 6.193 1.00 97.00 1234 VAL A O 1
ATOM 9738 N N . PRO A 1 1235 ? 27.882 -20.988 7.603 1.00 95.19 1235 PRO A N 1
ATOM 9739 C CA . PRO A 1 1235 ? 27.420 -21.872 8.669 1.00 95.19 1235 PRO A CA 1
ATOM 9740 C C . PRO A 1 1235 ? 26.230 -22.733 8.228 1.00 95.19 1235 PRO A C 1
ATOM 9742 O O . PRO A 1 1235 ? 25.221 -22.220 7.760 1.00 95.19 1235 PRO A O 1
ATOM 9745 N N . GLY A 1 1236 ? 26.331 -24.052 8.409 1.00 94.94 1236 GLY A N 1
ATOM 9746 C CA . GLY A 1 1236 ? 25.245 -24.990 8.093 1.00 94.94 1236 GLY A CA 1
ATOM 9747 C C . GLY A 1 1236 ? 25.098 -25.375 6.614 1.00 94.94 1236 GLY A C 1
ATOM 9748 O O . GLY A 1 1236 ? 24.190 -26.145 6.306 1.00 94.94 1236 GLY A O 1
ATOM 9749 N N . TYR A 1 1237 ? 25.985 -24.903 5.728 1.00 96.25 1237 TYR A N 1
ATOM 9750 C CA . TYR A 1 1237 ? 25.952 -25.180 4.286 1.00 96.25 1237 TYR A CA 1
ATOM 9751 C C . TYR A 1 1237 ? 25.883 -26.678 3.940 1.00 96.25 1237 TYR A C 1
ATOM 9753 O O . TYR A 1 1237 ? 26.682 -27.488 4.426 1.00 96.25 1237 TYR A O 1
ATOM 9761 N N . LYS A 1 1238 ? 24.964 -27.030 3.032 1.00 93.62 1238 LYS A N 1
ATOM 9762 C CA . LYS A 1 1238 ? 24.768 -28.381 2.482 1.00 93.62 1238 LYS A CA 1
ATOM 9763 C C . LYS A 1 1238 ? 24.534 -28.306 0.969 1.00 93.62 1238 LYS A C 1
ATOM 9765 O O . LYS A 1 1238 ? 23.422 -28.006 0.550 1.00 93.62 1238 LYS A O 1
ATOM 9770 N N . ALA A 1 1239 ? 25.538 -28.652 0.158 1.00 90.44 1239 ALA A N 1
ATOM 9771 C CA . ALA A 1 1239 ? 25.422 -28.646 -1.309 1.00 90.44 1239 ALA A CA 1
ATOM 9772 C C . ALA A 1 1239 ? 24.244 -29.496 -1.832 1.00 90.44 1239 ALA A C 1
ATOM 9774 O O . ALA A 1 1239 ? 23.570 -29.104 -2.778 1.00 90.44 1239 ALA A O 1
ATOM 9775 N N . ASN A 1 1240 ? 23.934 -30.617 -1.168 1.00 90.12 1240 ASN A N 1
ATOM 9776 C CA . ASN A 1 1240 ? 22.809 -31.480 -1.543 1.00 90.12 1240 ASN A CA 1
ATOM 9777 C C . ASN A 1 1240 ? 21.432 -30.795 -1.453 1.00 90.12 1240 ASN A C 1
ATOM 9779 O O . ASN A 1 1240 ? 20.509 -31.317 -2.061 1.00 90.12 1240 ASN A O 1
ATOM 9783 N N . LYS A 1 1241 ? 21.271 -29.652 -0.757 1.00 90.69 1241 LYS A N 1
ATOM 9784 C CA . LYS A 1 1241 ? 20.000 -28.901 -0.788 1.00 90.69 1241 LYS A CA 1
ATOM 9785 C C . LYS A 1 1241 ? 19.671 -28.445 -2.217 1.00 90.69 1241 LYS A C 1
ATOM 9787 O O . LYS A 1 1241 ? 18.536 -28.597 -2.651 1.00 90.69 1241 LYS A O 1
ATOM 9792 N N . PHE A 1 1242 ? 20.668 -27.944 -2.943 1.00 91.31 1242 PHE A N 1
ATOM 9793 C CA . PHE A 1 1242 ? 20.490 -27.417 -4.296 1.00 91.31 1242 PHE A CA 1
ATOM 9794 C C . PHE A 1 1242 ? 20.235 -28.527 -5.324 1.00 91.31 1242 PHE A C 1
ATOM 9796 O O . PHE A 1 1242 ? 19.486 -28.328 -6.267 1.00 91.31 1242 PHE A O 1
ATOM 9803 N N . LYS A 1 1243 ? 20.746 -29.744 -5.082 1.00 87.00 1243 LYS A N 1
ATOM 9804 C CA . LYS A 1 1243 ? 20.396 -30.947 -5.867 1.00 87.00 1243 LYS A CA 1
ATOM 9805 C C . LYS A 1 1243 ? 18.930 -31.387 -5.732 1.00 87.00 1243 LYS A C 1
ATOM 9807 O O . LYS A 1 1243 ? 18.485 -32.206 -6.521 1.00 87.00 1243 LYS A O 1
ATOM 9812 N N . SER A 1 1244 ? 18.225 -30.908 -4.706 1.00 80.00 1244 SER A N 1
ATOM 9813 C CA . SER A 1 1244 ? 16.800 -31.173 -4.452 1.00 80.00 1244 SER A CA 1
ATOM 9814 C C . SER A 1 1244 ? 15.916 -29.940 -4.677 1.00 80.00 1244 SER A C 1
ATOM 9816 O O . SER A 1 1244 ? 14.773 -29.913 -4.232 1.00 80.00 1244 SER A O 1
ATOM 9818 N N . MET A 1 1245 ? 16.461 -28.896 -5.301 1.00 81.88 1245 MET A N 1
ATOM 9819 C CA . MET A 1 1245 ? 15.700 -27.751 -5.801 1.00 81.88 1245 MET A CA 1
ATOM 9820 C C . MET A 1 1245 ? 15.426 -27.990 -7.294 1.00 81.88 1245 MET A C 1
ATOM 9822 O O . MET A 1 1245 ? 16.194 -28.723 -7.924 1.00 81.88 1245 MET A O 1
ATOM 9826 N N . PRO A 1 1246 ? 14.325 -27.456 -7.852 1.00 73.25 1246 PRO A N 1
ATOM 9827 C CA . PRO A 1 1246 ? 14.013 -27.648 -9.263 1.00 73.25 1246 PRO A CA 1
ATOM 9828 C C . PRO A 1 1246 ? 15.142 -27.104 -10.149 1.00 73.25 1246 PRO A C 1
ATOM 9830 O O . PRO A 1 1246 ? 15.853 -26.165 -9.772 1.00 73.25 1246 PRO A O 1
ATOM 9833 N N . ASN A 1 1247 ? 15.297 -27.687 -11.338 1.00 68.81 1247 ASN A N 1
ATOM 9834 C CA . ASN A 1 1247 ? 15.974 -26.973 -12.412 1.00 68.81 1247 ASN A CA 1
ATOM 9835 C C . ASN A 1 1247 ? 15.147 -25.731 -12.766 1.00 68.81 1247 ASN A C 1
ATOM 9837 O O . ASN A 1 1247 ? 13.924 -25.726 -12.638 1.00 68.81 1247 ASN A O 1
ATOM 9841 N N . VAL A 1 1248 ? 15.839 -24.691 -13.215 1.00 59.84 1248 VAL A N 1
ATOM 9842 C CA . VAL A 1 1248 ? 15.221 -23.693 -14.084 1.00 59.84 1248 VAL A CA 1
ATOM 9843 C C . VAL A 1 1248 ? 15.443 -24.225 -15.494 1.00 59.84 1248 VAL A C 1
ATOM 9845 O O . VAL A 1 1248 ? 16.582 -24.605 -15.793 1.00 59.84 1248 VAL A O 1
ATOM 9848 N N . ASN A 1 1249 ? 14.367 -24.331 -16.273 1.00 41.53 1249 ASN A N 1
ATOM 9849 C CA . ASN A 1 1249 ? 14.449 -24.629 -17.702 1.00 41.53 1249 ASN A CA 1
ATOM 9850 C C . ASN A 1 1249 ? 15.129 -23.446 -18.419 1.00 41.53 1249 ASN A C 1
ATOM 9852 O O . ASN A 1 1249 ? 14.886 -22.286 -18.008 1.00 41.53 1249 ASN A O 1
#

Mean predicted aligned error: 19.47 Å

Radius of gyration: 43.63 Å; Cα contacts (8 Å, |Δi|>4): 2643; chains: 1; bounding box: 130×129×130 Å

Foldseek 3Di:
DDDDDDDDDDDDDDDDPPFPDPPDPDPPDDDDFDDDDDDDDDDDDDDDDDDDDDDDYDDDDDDDDDDDDDDDYDDDYDDDDDDDDDDDDDDDDDPDPPPDDPDPDDPDDPDFPWAALDCVQAVWPQLSVVCQVPQVDPNPRTHTPVSLQPAQEDACEQVQTADPRNVLSSLNHQYYHHAQYAYQADDCLSNLNHQEDEHAHYQYPDYEQQSVANHNYYHAYHHEHEDEADPQQKDFQVVRPPDDVVQKDPKDPQWDDDPGMIHGNPPDPDQKIKIWGDYHHNPDPGDTRIYMYGYDPDQQAKAALDCVQAVWPLVSVCCQVRQVPVNPRIHGSVSLSGPQEDAAEPSQTADPRNVLSSLNHQEYAHEHYAHQEEACLSNQNHQEYHHHNYAHQDYHCCNNLNHAEYHYAQYQHPAAAQQNVANHDYDHHYHREHEFEDEPQKGQQVVRPPDDCVQKDDKPAFDQDPNGITRGNDADQWDKIKIWGQRNHPDPVVRIDIHIYGYHYDDDDDDDDDDDDDDDDDDDDDDDDDDDDDDDDDDYDDDDDDDDDDDDDDDDDPWAKEAEAAPPFDHWDIDTAHAQGFDDDTPQTFDPQWAWDAWAFVPHHDDRVDGDHHHTYTYIDIDGFAFDEKEFPDWDLPDAFKIKTAIDDDPPFQWKWKQKDLDQVSPPQTDIDIDRDRMDMDGQHEAQGKMKMKMWTWHAGRVRDTDIYDIYDIDIDHNHHYWYEDEFDLAQKEWPAFADPALWKTKTKMFGPTFYDAPHQKKFKDWDQPQDPDDDQPDDTQDIDGTHRIDMDMGTQLAQAPPGQLRTWMFIWGHHPRGIDTRHQTAHYAQLLNLAPAEDDQDAFLAQEAAAADQVCLVLCLLLLHAEYEYEDAPVQFFDDPVQPDPTQWDWFRGNRDIGTTGPSVQVSQLVSQLSCVVSNHAYAYEYFYADDPRCLCQADPQFSDHDAGTEQGHSNDPVSLSNLLRVLQVVLQQASDNPGRHHHQHYEYWAQVQLAQHTYDRNDLDLLVSLLSNLSRLSSSCSRNCNHHVRRAYEYEHEFQQCDDDSRGHRVVVSVVNNQVSCVSRHPYDHAYAYAQAAVVNLALLNLPNVVVQCDQELNRRGHHLNNVVNVLVCCCPPVRLPHAYEPNEYFGFCFPPQHLLSRLLSVLLSSLLQRQRSRYSHNYYPHQEAAPSCVVVRGRGHQAYDDPPDGGHGDGRGLNSVSSSQCLALCNCVSNVSSCVVSVHPDSCVRHPRDDSVSRVPRHDSD

Secondary structure (DSSP, 8-state):
----------------SSSSS-S-----PPP------------------------------------------------------------------------S---S------EE-STTTS-SHHHHHHHHHHT-SS-SSEE-HHHHTT--EEE-TTS-----TTGGG-TT--EEE--SS--S----TT-TT--EEE--SS--S----TT-TT--EEE---EEEEE---TTSEEEGGGSTT--GGGEE---TTEEEETTEEEE-TT-S--EEEEEEE---TT-TT-EEEEEEEE--S-PPPEE-STTT---HHHHHHHHHHT-SS-SSEE-HHHHHH--EEE-TTS-----TTGGG-TT-SEEE--SS---EEE-TT-TT--EEE--SS--SEEE-TT-TT--EEE--SS--S----TT-TT--EEE-TT-EEEEEEBTTEEEGGGSTT--GGGEE--SSEEE-TTSEEEES---TTEEEEEEEE---SSGGGSEEEEEEEEEEPPPPP-----------------------------------------------SEEEEEEE-SSSS--PPEEEETT-BPPPPPPP--TTEEEEEEEETTEEPPTTSB--S-EEEEEEEEE------EEEEEEEEETTEEEEEEE--SS-SEEEEEEESSTTS-TT-EEEEES-SEEEE--PBTTPEEEEEEEEEEE-TTS-EEEPPPPPPEEEE-SS-B-EE---TTSEEEEEEEESSSSEEEEEEEESSEEP-SSSEEEEEEE-TT--S--TTPPPSEEEE--SEEEEEEE--TTSTT--TT-EEEEEEE-SSSEEE-B--EE-S-GGGT-SB-PPPP--S--EEEE--GGGHHHHHHTT--EEEEEEEHHHHBPPTT--STTTEEEEE-SSSEEEEEHHHHHHHHHHHHHHHHTT-EEEEEEE----GGGGGGB-TT---SS-S-B-B-TTSSHHHHHHHHHHHHHHHHTT-HHHH----EEEESSSTTSTTTSSB-S---HHHHHHHHHHHHHHHHHHHHHHBTT-EEEEEE-SBSS---SS---HHHHHHHHHHHHHHHH----EEEE----SSTT---GGG-TTS---SSTT-SB--GGGTHHHHHHHHHHT-TTS-EEE-------TTTT-HHHHHHHHHHHHHHHHT-TTEEEEEES-SB--HHHHHTT----SEEEPTTSSS-EEEE-HHHHHHHHTTSTTHHHHTTTHHHHHT-S-GGGTSTT--GGGGGGSPPP-

Sequence (1249 aa):
MRGFFSKSFHKKRLPFLLLICILTESVIFPDMTLVHATETANESIMEDATKENDATDSTQEADDTNEVPHTPDSKSDDTLSLTDEEISTNDERSTNNEIPKIDDKDTDAKTSTLLALTKETFPDDIFRDYVYQNFDLDKDCNLSVEEIAKVDSIDVSYKGIYDLTGIEYFTNLLYLYCNGNKLSALAVDTLTSLTTLDCSHNYLTNIDLSNCSSLSFLEASNNATVISLDEQNAFDLSSLKDFRISQSFDWSENATITDKQLTVSPDSDSMLVTYRYKVNAPLLEDVFFNGSLVIDATTQSDIEINEANFPDTALRNHLSDTYDLDHDLSLSGDEIKNITYLYIPKLNISSLTGIEHFSNLVSLNFDDNAITFADLNLLVNLRNVSCINNELTKLSVESLKQLNTLYCSNNQLYSLDLSGCSSLEILDIESNIHEATATNGALNLSSLTDFDFSYTRNWSSGTLTPDFRLLLEELNDETNVTYEYLTHSPNETFSSITLTLKVIPKEEELKETAPTLSEEPSLDTNTETVPDTQPPSQPQQNAATKEVPAVSSSSPAVTYTVAFNSNGASSIATQSVPSQGIATIPPEPVKAGYLFKGWYNQDTPYDFQTQVTKDITLTAQWEKVTPKKPTIKSLKNSSKSKMKITIKTQKNVDGYEVSYSTNKNAKKNAIIVDTVKSSITVKNLIKGKTYYVRVRSYSYDSIGQKVYSSYSKIKKLSIKKGLTEEKPTSTSATIKSCKLSSKDTIVVEAKTKNIIKSSDNYYYLFALPSYKKGIAKNSKPLASMIKTTSFKFNTALNLNTSQSLLHSKFVVAIKVKSGYKIVSKAKFITNPQKIADFTYSFPTASSKKGLQINAGMLNDAKDLGIKHVAYNIPLNLIIAAPGETNYRSSVDYEYNGETYWFRKGMIAAYDSLFRNLENQDMVVSAIVLLGWRDDLTYLITPSGREPGHNYYNFNTSSKNARNQLEATFSFLAERYASGAQNGKVVNWIIGNEVNSFDAWNYAGTKSLSKYTQLYADSFRLAYNAIKSVYSNARLYVPLDQCWTISNSATFGGKEFLEKFDSYIKETGKISWNLAYHAYPSPLTEPRFWKNANGQSQNNDNSPVISISNISVLTKYIKKHYGKKTRIILSEQGFTSASPYGEKTQAAAIAYAYYLTEFNSMIDSLILSRHVDNIAETKDGLNLGLWSNRPGHIEEAYQKKYAWKVFKYMDTPSSTSVTKFALKIIGAKNWKKIVPGYKANKFKSMPNVN

Solvent-accessible surface area (backbone atoms only — not comparable to full-atom values): 69991 Å² total; per-residue (Å²): 131,92,87,83,87,82,88,81,90,82,92,91,92,78,90,83,90,86,81,86,77,76,95,72,79,75,74,83,73,82,86,86,81,86,77,84,85,83,87,82,88,78,91,84,85,89,84,89,85,90,89,80,91,80,92,85,85,88,85,86,90,84,86,90,81,91,87,86,88,90,85,89,89,85,88,85,88,88,79,90,83,88,84,88,85,84,92,86,84,88,85,87,88,78,98,72,88,78,71,84,75,87,66,100,78,78,94,87,79,96,73,84,78,57,49,57,73,40,66,90,46,22,58,28,66,64,48,37,49,49,43,51,69,73,49,26,84,87,73,83,58,36,33,46,66,76,36,42,66,67,38,42,66,48,80,56,50,65,63,62,40,50,43,59,60,56,54,50,71,33,38,55,22,32,34,42,34,46,25,47,24,46,27,57,62,68,74,46,48,58,22,38,44,21,30,34,41,33,53,22,39,21,31,29,78,61,65,62,32,64,44,16,58,46,29,76,45,78,46,42,46,69,12,41,27,75,44,68,61,49,102,80,40,30,39,61,50,74,74,45,83,91,43,56,68,94,40,50,46,80,61,34,92,51,54,45,80,55,103,53,34,41,35,47,51,89,90,48,98,61,58,59,41,40,34,34,30,62,42,48,38,73,64,49,82,92,48,65,40,40,31,31,40,35,53,60,88,66,91,54,73,63,43,61,68,38,65,87,52,29,62,28,65,46,53,37,51,51,44,49,76,68,55,26,86,87,68,83,54,40,33,47,31,70,46,44,56,66,35,25,64,49,84,54,51,65,56,67,33,51,52,61,61,53,58,74,73,38,48,50,20,33,30,42,35,43,27,50,25,53,30,42,55,50,78,49,47,74,33,48,47,26,28,38,41,34,40,30,44,24,46,26,45,41,59,43,43,37,58,18,44,48,23,27,34,40,38,45,22,42,18,23,28,77,60,58,55,28,54,36,23,63,46,49,79,43,79,43,54,54,69,19,47,24,81,45,67,21,50,95,50,27,30,68,51,82,76,50,78,96,57,62,68,90,41,52,44,78,55,70,48,41,51,77,44,99,84,49,30,36,40,41,77,70,78,50,89,75,30,72,35,40,30,36,37,52,16,60,24,67,39,76,87,51,32,55,47,73,39,29,40,38,34,28,76,52,86,83,83,90,80,89,89,84,85,90,80,90,84,88,83,90,80,89,79,83,89,79,83,88,83,91,88,86,89,90,87,86,87,90,89,91,87,86,87,90,88,89,89,86,88,88,90,84,87,79,74,78,52,27,45,42,36,45,43,39,72,89,38,43,87,53,83,64,47,80,29,48,64,69,34,54,56,78,86,72,81,84,60,37,30,89,54,19,35,70,69,53,45,14,49,77,95,42,79,54,61,55,87,48,62,38,84,55,68,43,60,34,34,46,41,71,48,72,61,74,25,56,64,33,46,73,70,44,79,43,78,71,46,77,16,25,40,34,41,28,43,47,82,65,76,85,48,68,30,32,41,39,28,34,14,72,36,90,82,21,59,65,70,38,51,76,45,78,39,74,60,52,58,51,71,50,67,66,36,45,42,76,45,48,38,17,36,31,35,20,19,20,26,68,24,50,68,72,45,78,39,64,23,62,67,26,79,75,49,75,51,69,30,88,50,39,39,57,77,39,84,77,41,54,64,53,29,43,71,77,46,33,32,56,77,47,70,52,35,33,36,41,32,32,35,32,88,43,38,70,60,51,72,56,60,50,36,30,34,34,75,34,56,69,52,53,93,68,86,58,92,83,67,77,62,72,31,75,44,74,52,51,48,66,51,72,46,64,40,75,25,47,74,81,31,84,70,44,41,73,75,23,26,35,32,42,26,33,44,48,95,84,51,70,42,65,20,22,60,53,33,29,58,45,42,44,46,56,54,23,78,47,64,66,79,70,84,81,60,94,52,40,46,24,32,33,68,55,85,95,41,55,68,60,43,57,69,38,60,43,21,27,36,37,48,82,44,46,48,61,66,36,46,42,54,90,89,32,72,40,82,72,52,17,44,79,44,81,48,30,85,47,79,46,45,27,22,35,68,59,48,51,53,50,24,55,51,31,29,54,38,44,78,58,63,29,50,32,27,40,30,42,38,31,47,82,46,84,91,53,48,66,38,30,22,89,61,27,77,61,88,96,43,69,18,41,31,57,16,55,66,48,67,67,32,32,52,52,49,53,38,54,33,32,51,58,30,55,55,21,61,50,48,95,80,30,2,42,56,51,31,40,30,60,42,39,32,55,33,39,22,57,45,33,26,22,44,63,56,95,42,68,74,61,40,43,48,50,50,49,55,34,55,49,49,47,47,41,33,32,24,32,34,24,44,54,52,42,49,25,48,30,30,54,30,39,29,56,43,64,65,96,46,31,43,16,40,52,62,51,50,60,51,31,54,49,50,37,54,65,40,36,57,64,89,60,28,37,26,37,28,34,40,30,52,54,60,71,42,32,63,32,85,67,34,79,73,63,43,51,37,89,45,100,73,22,42,28,40,18,65,67,23,41,67,39,56,50,49,47,47,40,71,77,76,24,86,82,44,45,31,32,30,58,39,37,47,35,17,30,32,89,97,56,32,39,69,42,18,29,31,32,52,56,50,52,44,48,53,39,66,52,29,94,50,45,67,36,44,17,29,35,32,49,31,14,38,54,63,44,41,76,76,38,37,31,28,25,33,18,36,43,34,87,96,46,61,61,39,78,61,45,81,36,67,28,35,67,34,60,41,33,52,64,14,55,55,17,72,65,66,49,51,65,30,32,68,77,75,71,46,97,50,63,70,82,77,26,74,80,56,58,76,67,57,24,66,74,33,66,74,80,133